Protein 4FD7 (pdb70)

Foldseek 3Di:
DAAFDPPQDPFDWQDKDWWADLDDNDIFMKTKTFDDPVCLVVQLVLCLVFVCCDAQLNVLLVVSVDPQSSVFVSVVLVVQNVSRQKMFMDTPPDPHTFKIWRKHKDFQPDPQPDDGDDLSNVLVSVLQVVQVVLLVPCVVVVHGMAMETDTMGGDPSPPPTLVLLRNVLSVQRSCVSRVHFKHKYWDAADVNVVSCVVSPWAFSDKDFLLVSCVVPVSSHGPPRRGTMTTITMDTHD/DDAFDPVQDPFDWQDKDWWFDLPPTDIAIKTKTFDDPVCLVVQLVQCLVFVCCPFQLNVLLVRNPDPQSNVQLSVVLVVQNVSRLKMFMDGPPDPDTQKIWRKHKDFQPDPQPDDGDDLSNVLVSVLQVVQVVQLVPCVVPVHGMAMETDTMGGPPSCPPTLVLLRNLLSVLRSCVSRVHFKHKYKQAADVSVVSCVVSPKDFRGKDFLLVSCVVPVSSHGPPRRVTIITMIMDGND/DQAFDPPQDPWDWQDKDWWADLVSPDIAIKTKIFDDPVCLVVQLVQCLVFVCCPFQQSVLLVQNVDVQSNVFVSVVLVVQNVSRQKMFMDGPPDPDTQKIWRKHKDFPPDDPPDDGDDLSNVLVVVLQVVQVVQLVPCVVVPDGMAMETDDIDGDPSDPPTLPLLVNLLSVLSSCVSRVHFKHKYWDAADVNVVSCVVSPWDFSDKDFLLVSCVVPVSSHGPPRRRPMITITMDGND/DDAFDPPFDPWDWQDKDWWADLVSPDIAIKTKTFDDPVCLVVQLVQCLVFVCCPPQQSVLLVQNVDPQSNVFVSVVLVVQNVSRLKMFMDGPPDPRTQKIWRKHKDFPPDDDDDDGDDLSNSLVVVLFVVQVVLLVVCVVVVHGMAIETDDIDGDPSNPPTLPLLVNVLSVLRSCVRRVHFKHKYWDAADVNVVSCVVNPWDWRDKDFLLVVCVVPVSSHGPPRRPPIITMTMDTSD

Organism: Aedes aegypti (NCBI:txid7159)

Nearest PDB structures (foldseek):
  4fd7-assembly4_D  TM=9.960E-01  e=1.073E-47  Aedes aegypti
  4fd5-assembly1_A  TM=8.613E-01  e=1.648E-13  Aedes aegypti
  5gi5-assembly1_A  TM=8.935E-01  e=1.551E-12  Drosophila melanogaster
  4fd4-assembly2_B  TM=8.694E-01  e=1.649E-10  Aedes aegypti
  7ciu-assembly2_B  TM=8.271E-01  e=1.752E-10  Drosophila melanogaster

Secondary structure (DSSP, 8-state):
-----TTS-SSPEEEEEEEE-SSSS-EEEEEEEE--GGGHHHHHHHIIIIIHHHSHHHHHHTGGG-HHHHHHHHHHHHHHGGGS--EEEEETT--SEEEEEEEEEEETT-------S-HHHHHHHHHHHHHHHHHTHHHHHT-SEEEEEEEEEE-GGGTTSSHHHHHHHTHHHHHHHHT--EEEEEE-SHHHHHHHHHHT-EEEEEEEHHHHHHH-TT---TT-TTSEEEEEEEE--/-----TTS-TTPEEEEEEEE-SSS-SEEEEEEEEPPGGGHHHHHHHIIIIIHHHSHHHHHHTTTS-HHHHHHHHHHHHHHGGGS--EEEEETT--SEEEEEEEEEEETT-------S-HHHHHHHHHHHHHHHHTTHHHHHT-SEEEEEEEEEE-GGG-SSSHHHHHHHTHHHHHHHHT--EEEEEE-SHHHHHHHHHHT-EEEEEEEHHHHHHH-GGG--TT-TTSEEEEEEEE--/-----TTS-SS-EEEEEEEE-TTSSSEEEEEEEEPPGGGHHHHHHHIIIIIHHHSHHHHHHTGGG-HHHHHHHHHHHHHHGGGS--EEEEETT--SEEEEEEEEEEETT--S----SSHHHHHHHHHHHHHHHHHTHHHHTT-SEEEEEEEEEE-GGGTTSSHHHHHHHTHHHHHHHHT--EEEEEE-SHHHHHHHHHHT-EEEEEEEHHHHHHH-TT---TT-TTPEEEEEEEE--/-----TTS-SS-EEEEEEEE-TTSSSEEEEEEEEPPGGGHHHHHHHIIIIIHHHSHHHHHHTGGG-HHHHHHHHHHHHHHGGGS--EEEEETT--SEEEEEEEEEEETTS-S----SSHHHHHHHHHHHHHHHHHTHHHHHT-SEEEEEEEEEE-GGGTTSSHHHHHHHTHHHHHHHHT--EEEEEE-SHHHHHHHHHHT-EEEEEEEHHHHHHH-TT---TT-TTSEEEEEEEE--

Sequence (948 aa):
KWTRSVKVPFPSVWHRFQAKDLTSQQLVWYRVQDLPEDRFEDAIRHMCDYFARDELMNQAKGLAKDLVAMGDVVALWKAMLPDRMSLVCFREGSDEIVGVNILDVASRSDKDNAQFNSAIFQAIYDTIEYVSHQANIFDRYNVDHYLNAMGLSVDPKYRGRGIATEILRARIPLCRAVGLKLSATCFTGPNSQTAATRVGFQEDFTITYGELARVDQRFNYPGIEENFCKYMSLRVDKWTRSVKVPFPSVWHRFQAKDLTSQQLVWYRVQDLPEDRFEDAIRHMCDYFARDELMNQAKGLAKDLVAMGDVVALWKAMLPDRMSLVCFREGSDEIVGVNILDVASRSDKDNAQFNSAIFQAIYDTIEYVSHQANIFDRYNVDHYLNAMGLSVDPKYRGRGIATEILRARIPLCRAVGLKLSATCFTGPNSQTAATRVGFQEDFTITYGELARVDQRFNYPGIEENFCKYMSLRVDKWTRSVKVPFPSVWHRFQAKDLTSQQLVWYRVQDLPEDRFEDAIRHMCDYFARDELMNQAKGLAKDLVAMGDVVALWKAMLPDRMSLVCFREGSDEIVGVNILDVASRSDKDNAQFNSAIFQAIYDTIEYVSHQANIFDRYNVDHYLNAMGLSVDPKYRGRGIATEILRARIPLCRAVGLKLSATCFTGPNSQTAATRVGFQEDFTITYGELARVDQRFNYPGIEENFCKYMSLRVDKWTRSVKVPFPSVWHRFQAKDLTSQQLVWYRVQDLPEDRFEDAIRHMCDYFARDELMNQAKGLAKDLVAMGDVVALWKAMLPDRMSLVCFREGSDEIVGVNILDVASRSDKDNAQFNSAIFQAIYDTIEYVSHQANIFDRYNVDHYLNAMGLSVDPKYRGRGIATEILRARIPLCRAVGLKLSATCFTGPNSQTAATRVGFQEDFTITYGELARVDQRFNYPGIEENFCKYMSLRVD

Radius of gyration: 31.34 Å; Cα contacts (8 Å, |Δi|>4): 1823; chains: 4; bounding box: 64×83×96 Å

CATH classification: 3.40.630.30

B-factor: mean 20.77, std 6.67, range [3.58, 65.93]

Solvent-accessible surface area: 41714 Å² total; per-residue (Å²): 237,53,106,26,57,149,183,19,97,59,73,14,64,39,40,128,18,96,7,81,30,58,132,49,138,111,93,30,120,0,44,0,16,0,4,26,83,125,47,34,73,59,0,5,47,12,0,25,48,50,19,1,108,37,30,41,1,6,92,4,13,27,2,40,74,0,43,44,0,25,39,3,4,25,40,37,1,63,73,12,6,86,61,101,0,4,0,0,0,7,46,64,88,28,113,94,12,1,0,0,1,0,0,35,22,15,12,105,89,64,159,67,108,35,150,36,125,1,62,3,1,26,4,2,29,31,0,34,49,64,0,16,138,81,2,73,3,41,96,106,48,129,17,77,65,5,0,31,18,26,12,44,2,13,12,51,93,3,106,87,58,38,4,31,16,29,0,2,81,0,1,37,42,0,0,144,44,21,62,8,117,0,0,0,9,16,11,16,7,72,117,42,17,65,6,0,78,178,14,46,10,88,90,31,50,58,6,28,1,17,76,0,26,189,68,45,118,83,8,63,1,8,55,17,74,151,49,96,0,39,1,0,1,13,157,7,116,148,54,72,18,41,74,159,18,95,56,70,19,59,42,42,130,17,93,5,84,31,42,114,108,82,131,81,44,128,0,42,0,15,1,3,24,81,125,43,37,76,62,0,5,45,12,0,26,48,53,36,0,118,60,28,42,2,6,86,16,37,38,1,37,181,47,73,77,0,24,39,5,4,24,10,19,0,35,20,6,4,44,57,39,0,3,0,0,0,6,52,67,89,27,112,76,13,0,0,0,1,0,0,33,24,12,14,106,79,64,163,66,80,19,56,20,127,10,88,41,4,24,4,6,38,31,0,30,47,60,0,18,129,71,0,71,3,45,96,113,52,137,18,79,63,9,0,30,11,26,13,43,4,10,13,56,94,0,110,83,41,41,4,33,15,27,0,3,84,0,2,40,38,0,0,156,43,25,48,6,103,1,0,0,8,16,10,18,9,79,129,41,19,72,9,0,82,177,17,42,5,117,90,10,46,48,8,32,0,13,79,0,25,185,71,45,159,105,9,63,2,76,68,14,83,156,42,105,0,56,1,8,3,5,157,16,89,207,56,107,15,49,146,184,20,93,56,42,14,35,22,32,26,21,39,8,81,27,24,36,60,143,87,29,44,40,1,5,0,3,0,3,22,86,50,18,34,116,18,0,18,129,12,0,20,38,29,32,1,107,26,25,22,1,4,62,22,35,8,0,24,172,42,151,84,0,24,39,5,4,28,55,25,1,129,73,6,3,85,63,94,1,4,0,0,0,8,65,15,4,10,30,64,12,1,0,0,1,0,0,33,22,12,7,107,69,93,156,85,113,24,143,37,130,13,84,42,7,27,4,6,39,30,0,28,64,58,0,13,129,75,0,75,4,45,101,116,76,120,14,77,60,5,0,24,6,28,12,35,8,11,8,24,26,6,76,89,51,24,2,27,9,26,0,0,33,1,2,36,25,0,0,57,33,20,62,8,137,7,0,0,8,16,7,18,9,28,91,29,14,56,5,0,83,156,14,42,8,122,108,13,51,52,15,12,1,20,86,0,30,214,68,34,153,103,8,66,2,75,69,12,85,146,42,108,0,55,1,7,12,12,158,16,62,209,56,98,19,46,139,181,20,97,56,78,14,63,39,44,127,17,81,6,93,16,52,66,36,142,117,113,40,137,0,45,0,14,0,4,28,91,127,39,38,126,47,0,18,123,11,0,31,72,21,32,0,24,21,23,14,0,5,42,10,31,28,0,47,149,39,164,80,0,30,40,7,3,32,61,34,0,122,72,10,3,90,37,90,0,3,0,0,0,8,50,72,87,33,106,63,14,1,0,0,0,0,0,37,20,12,12,114,105,86,89,104,118,31,121,44,132,8,88,38,4,26,5,4,20,34,0,24,33,63,0,10,103,92,4,79,4,41,99,144,60,117,10,78,66,6,0,27,14,28,12,36,4,13,11,24,47,1,73,87,37,35,3,12,10,27,0,1,88,0,1,60,22,0,0,182,41,24,63,10,132,2,0,0,8,17,8,17,8,24,112,29,17,58,4,0,81,163,15,34,4,111,94,19,49,56,21,25,1,20,65,0,30,182,67,45,161,100,7,63,2,36,62,3,61,147,20,97,0,37,2,1,2,13,129,32,146

Structure (mmCIF, N/CA/C/O backbone):
data_4FD7
#
_entry.id   4FD7
#
_cell.length_a   126.671
_cell.length_b   89.281
_cell.length_c   92.442
_cell.angle_alpha   90.00
_cell.angle_beta   96.16
_cell.angle_gamma   90.00
#
_symmetry.space_group_name_H-M   'C 1 2 1'
#
loop_
_entity.id
_entity.type
_entity.pdbx_description
1 polymer 'putative arylalkylamine N-Acetyltransferase 7'
2 non-polymer 'IODIDE ION'
3 non-polymer 1,2-ETHANEDIOL
4 non-polymer 'SULFATE ION'
5 water water
#
loop_
_atom_site.group_PDB
_atom_site.id
_atom_site.type_symbol
_atom_site.label_atom_id
_atom_site.label_alt_id
_atom_site.label_comp_id
_atom_site.label_asym_id
_atom_site.label_entity_id
_atom_site.label_seq_id
_atom_site.pdbx_PDB_ins_code
_atom_site.Cartn_x
_atom_site.Cartn_y
_atom_site.Cartn_z
_atom_site.occupancy
_atom_site.B_iso_or_equiv
_atom_site.auth_seq_id
_atom_site.auth_comp_id
_atom_site.auth_asym_id
_atom_site.auth_atom_id
_atom_site.pdbx_PDB_model_num
ATOM 1 N N . LYS A 1 2 ? 31.330 85.932 74.203 1.00 31.25 2 LYS A N 1
ATOM 2 C CA . LYS A 1 2 ? 31.392 84.729 73.377 1.00 27.41 2 LYS A CA 1
ATOM 3 C C . LYS A 1 2 ? 31.665 85.073 71.914 1.00 23.87 2 LYS A C 1
ATOM 4 O O . LYS A 1 2 ? 30.963 85.900 71.311 1.00 26.16 2 LYS A O 1
ATOM 10 N N . TRP A 1 3 ? 32.685 84.436 71.350 1.00 24.98 3 TRP A N 1
ATOM 11 C CA . TRP A 1 3 ? 33.142 84.772 70.009 1.00 20.33 3 TRP A CA 1
ATOM 12 C C . TRP A 1 3 ? 32.085 84.319 69.007 1.00 18.11 3 TRP A C 1
ATOM 13 O O . TRP A 1 3 ? 31.505 83.232 69.126 1.00 16.98 3 TRP A O 1
ATOM 24 N N . THR A 1 4 ? 31.812 85.177 68.034 1.00 17.45 4 THR A N 1
ATOM 25 C CA . THR A 1 4 ? 30.840 84.871 66.989 1.00 17.62 4 THR A CA 1
ATOM 26 C C . THR A 1 4 ? 31.421 85.272 65.632 1.00 15.40 4 THR A C 1
ATOM 27 O O . THR A 1 4 ? 32.165 86.250 65.532 1.00 14.81 4 THR A O 1
ATOM 31 N N . ARG A 1 5 ? 31.095 84.513 64.589 1.00 13.66 5 ARG A N 1
ATOM 32 C CA . ARG A 1 5 ? 31.515 84.853 63.241 1.00 12.37 5 ARG A CA 1
ATOM 33 C C . ARG A 1 5 ? 30.618 85.952 62.696 1.00 16.08 5 ARG A C 1
ATOM 34 O O . ARG A 1 5 ? 29.395 85.836 62.772 1.00 13.67 5 ARG A O 1
ATOM 42 N N . SER A 1 6 ? 31.214 87.014 62.148 1.00 15.21 6 SER A N 1
ATOM 43 C CA . SER A 1 6 ? 30.416 88.127 61.626 1.00 16.34 6 SER A CA 1
ATOM 44 C C . SER A 1 6 ? 29.587 87.720 60.418 1.00 17.22 6 SER A C 1
ATOM 45 O O . SER A 1 6 ? 30.091 87.032 59.526 1.00 17.43 6 SER A O 1
ATOM 48 N N . VAL A 1 7 ? 28.338 88.185 60.369 1.00 18.89 7 VAL A N 1
ATOM 49 C CA . VAL A 1 7 ? 27.420 87.828 59.286 1.00 19.05 7 VAL A CA 1
ATOM 50 C C . VAL A 1 7 ? 27.820 88.480 57.965 1.00 19.61 7 VAL A C 1
ATOM 51 O O . VAL A 1 7 ? 27.318 88.108 56.898 1.00 21.15 7 VAL A O 1
ATOM 55 N N . LYS A 1 8 ? 28.751 89.425 58.034 1.00 17.77 8 LYS A N 1
ATOM 56 C CA . LYS A 1 8 ? 29.192 90.141 56.839 1.00 19.78 8 LYS A CA 1
ATOM 57 C C . LYS A 1 8 ? 30.224 89.363 56.021 1.00 17.50 8 LYS A C 1
ATOM 58 O O . LYS A 1 8 ? 30.447 89.665 54.846 1.00 16.61 8 LYS A O 1
ATOM 64 N N . VAL A 1 9 ? 30.866 88.382 56.649 1.00 16.08 9 VAL A N 1
ATOM 65 C CA . VAL A 1 9 ? 31.733 87.453 55.929 1.00 16.42 9 VAL A CA 1
ATOM 66 C C . VAL A 1 9 ? 30.858 86.579 55.037 1.00 15.44 9 VAL A C 1
ATOM 67 O O . VAL A 1 9 ? 29.907 85.974 55.519 1.00 15.57 9 VAL A O 1
ATOM 71 N N . PRO A 1 10 ? 31.160 86.512 53.725 1.00 16.66 10 PRO A N 1
ATOM 72 C CA . PRO A 1 10 ? 30.281 85.733 52.836 1.00 16.69 10 PRO A CA 1
ATOM 73 C C . PRO A 1 10 ? 30.119 84.287 53.297 1.00 17.24 10 PRO A C 1
ATOM 74 O O . PRO A 1 10 ? 31.088 83.681 53.764 1.00 18.31 10 PRO A O 1
ATOM 78 N N . PHE A 1 11 ? 28.903 83.759 53.182 1.00 16.56 11 PHE A N 1
ATOM 79 C CA . PHE A 1 11 ? 28.622 82.408 53.627 1.00 17.78 11 PHE A CA 1
ATOM 80 C C . PHE A 1 11 ? 27.572 81.764 52.738 1.00 17.54 11 PHE A C 1
ATOM 81 O O . PHE A 1 11 ? 26.514 82.355 52.497 1.00 19.88 11 PHE A O 1
ATOM 89 N N . PRO A 1 12 ? 27.850 80.547 52.247 1.00 17.85 12 PRO A N 1
ATOM 90 C CA . PRO A 1 12 ? 29.132 79.834 52.378 1.00 17.47 12 PRO A CA 1
ATOM 91 C C . PRO A 1 12 ? 30.223 80.361 51.450 1.00 20.03 12 PRO A C 1
ATOM 92 O O . PRO A 1 12 ? 29.946 80.644 50.284 1.00 22.36 12 PRO A O 1
ATOM 96 N N . SER A 1 13 ? 31.442 80.485 51.971 1.00 18.18 13 SER A N 1
ATOM 97 C CA . SER A 1 13 ? 32.579 80.927 51.185 1.00 17.50 13 SER A CA 1
ATOM 98 C C . SER A 1 13 ? 33.452 79.754 50.793 1.00 17.80 13 SER A C 1
ATOM 99 O O . SER A 1 13 ? 33.577 78.779 51.543 1.00 14.95 13 SER A O 1
ATOM 102 N N . VAL A 1 14 ? 34.075 79.856 49.627 1.00 17.52 14 VAL A N 1
ATOM 103 C CA . VAL A 1 14 ? 35.112 78.906 49.258 1.00 15.47 14 VAL A CA 1
ATOM 104 C C . VAL A 1 14 ? 36.458 79.447 49.702 1.00 17.48 14 VAL A C 1
ATOM 105 O O . VAL A 1 14 ? 36.857 80.553 49.329 1.00 18.04 14 VAL A O 1
ATOM 109 N N . TRP A 1 15 ? 37.171 78.674 50.505 1.00 14.68 15 TRP A N 1
ATOM 110 C CA . TRP A 1 15 ? 38.410 79.169 51.093 1.00 16.81 15 TRP A CA 1
ATOM 111 C C . TRP A 1 15 ? 39.671 78.750 50.365 1.00 17.21 15 TRP A C 1
ATOM 112 O O . TRP A 1 15 ? 40.667 79.471 50.395 1.00 15.41 15 TRP A O 1
ATOM 123 N N . HIS A 1 16 ? 39.645 77.571 49.753 1.00 15.79 16 HIS A N 1
ATOM 124 C CA . HIS A 1 16 ? 40.856 76.994 49.180 1.00 16.10 16 HIS A CA 1
ATOM 125 C C . HIS A 1 16 ? 40.518 76.057 48.020 1.00 16.82 16 HIS A C 1
ATOM 126 O O . HIS A 1 16 ? 39.492 75.379 48.037 1.00 16.09 16 HIS A O 1
ATOM 133 N N . ARG A 1 17 ? 41.369 76.041 47.000 1.00 17.64 17 ARG A N 1
ATOM 134 C CA . ARG A 1 17 ? 41.209 75.102 45.884 1.00 17.47 17 ARG A CA 1
ATOM 135 C C . ARG A 1 17 ? 42.548 74.446 45.592 1.00 17.44 17 ARG A C 1
ATOM 136 O O . ARG A 1 17 ? 43.598 75.066 45.758 1.00 19.64 17 ARG A O 1
ATOM 144 N N . PHE A 1 18 ? 42.519 73.194 45.152 1.00 17.81 18 PHE A N 1
ATOM 145 C CA . PHE A 1 18 ? 43.754 72.480 44.904 1.00 17.21 18 PHE A CA 1
ATOM 146 C C . PHE A 1 18 ? 43.508 71.325 43.948 1.00 16.11 18 PHE A C 1
ATOM 147 O O . PHE A 1 18 ? 42.368 70.870 43.786 1.00 17.49 18 PHE A O 1
ATOM 155 N N . GLN A 1 19 ? 44.579 70.837 43.332 1.00 18.51 19 GLN A N 1
ATOM 156 C CA . GLN A 1 19 ? 44.491 69.667 42.472 1.00 18.09 19 GLN A CA 1
ATOM 157 C C . GLN A 1 19 ? 45.057 68.418 43.148 1.00 17.43 19 GLN A C 1
ATOM 158 O O . GLN A 1 19 ? 46.063 68.469 43.852 1.00 18.20 19 GLN A O 1
ATOM 164 N N . ALA A 1 20 ? 44.399 67.292 42.905 1.00 19.55 20 ALA A N 1
ATOM 165 C CA . ALA A 1 20 ? 44.840 66.013 43.436 1.00 21.29 20 ALA A CA 1
ATOM 166 C C . ALA A 1 20 ? 44.297 64.907 42.551 1.00 22.21 20 ALA A C 1
ATOM 167 O O . ALA A 1 20 ? 43.489 65.154 41.653 1.00 21.29 20 ALA A O 1
ATOM 169 N N . LYS A 1 21 ? 44.766 63.689 42.790 1.00 24.31 21 LYS A N 1
ATOM 170 C CA . LYS A 1 21 ? 44.372 62.551 41.974 1.00 25.26 21 LYS A CA 1
ATOM 171 C C . LYS A 1 21 ? 42.871 62.337 42.065 1.00 24.62 21 LYS A C 1
ATOM 172 O O . LYS A 1 21 ? 42.269 62.461 43.141 1.00 24.03 21 LYS A O 1
ATOM 178 N N . ASP A 1 22 ? 42.259 62.033 40.928 1.00 24.14 22 ASP A N 1
ATOM 179 C CA . ASP A 1 22 ? 40.833 61.769 40.889 1.00 23.93 22 ASP A CA 1
ATOM 180 C C . ASP A 1 22 ? 40.561 60.396 41.510 1.00 26.30 22 ASP A C 1
ATOM 181 O O . ASP A 1 22 ? 41.497 59.693 41.890 1.00 27.25 22 ASP A O 1
ATOM 186 N N . LEU A 1 23 ? 39.291 60.016 41.611 1.00 26.48 23 LEU A N 1
ATOM 187 C CA . LEU A 1 23 ? 38.914 58.728 42.205 1.00 29.45 23 LEU A CA 1
ATOM 188 C C . LEU A 1 23 ? 39.620 57.516 41.603 1.00 31.49 23 LEU A C 1
ATOM 189 O O . LEU A 1 23 ? 40.068 56.636 42.330 1.00 31.84 23 LEU A O 1
ATOM 194 N N . THR A 1 24 ? 39.711 57.474 40.278 1.00 32.60 24 THR A N 1
ATOM 195 C CA . THR A 1 24 ? 40.178 56.277 39.579 1.00 33.38 24 THR A CA 1
ATOM 196 C C . THR A 1 24 ? 41.559 56.390 38.926 1.00 36.06 24 THR A C 1
ATOM 197 O O . THR A 1 24 ? 42.472 55.635 39.255 1.00 37.86 24 THR A O 1
ATOM 201 N N . SER A 1 25 ? 41.697 57.337 38.004 1.00 34.86 25 SER A N 1
ATOM 202 C CA . SER A 1 25 ? 42.811 57.374 37.051 1.00 34.89 25 SER A CA 1
ATOM 203 C C . SER A 1 25 ? 44.141 57.898 37.577 1.00 34.33 25 SER A C 1
ATOM 204 O O . SER A 1 25 ? 44.374 58.001 38.785 1.00 35.84 25 SER A O 1
ATOM 207 N N . GLN A 1 26 ? 45.018 58.233 36.634 1.00 33.21 26 GLN A N 1
ATOM 208 C CA . GLN A 1 26 ? 46.244 58.946 36.948 1.00 34.91 26 GLN A CA 1
ATOM 209 C C . GLN A 1 26 ? 45.960 60.443 36.862 1.00 35.03 26 GLN A C 1
ATOM 210 O O . GLN A 1 26 ? 46.823 61.272 37.185 1.00 34.15 26 GLN A O 1
ATOM 216 N N . GLN A 1 27 ? 44.735 60.773 36.446 1.00 33.91 27 GLN A N 1
ATOM 217 C CA . GLN A 1 27 ? 44.346 62.159 36.192 1.00 30.59 27 GLN A CA 1
ATOM 218 C C . GLN A 1 27 ? 44.091 62.981 37.448 1.00 28.23 27 GLN A C 1
ATOM 219 O O . GLN A 1 27 ? 43.430 62.538 38.391 1.00 27.94 27 GLN A O 1
ATOM 225 N N . LEU A 1 28 ? 44.633 64.192 37.436 1.00 28.30 28 LEU A N 1
ATOM 226 C CA . LEU A 1 28 ? 44.301 65.204 38.423 1.00 23.79 28 LEU A CA 1
ATOM 227 C C . LEU A 1 28 ? 42.879 65.689 38.209 1.00 23.44 28 LEU A C 1
ATOM 228 O O . LEU A 1 28 ? 42.324 65.602 37.109 1.00 23.77 28 LEU A O 1
ATOM 233 N N . VAL A 1 29 ? 42.294 66.209 39.275 1.00 21.42 29 VAL A N 1
ATOM 234 C CA . VAL A 1 29 ? 41.009 66.852 39.193 1.00 18.19 29 VAL A CA 1
ATOM 235 C C . VAL A 1 29 ? 41.074 67.956 40.233 1.00 18.01 29 VAL A C 1
ATOM 236 O O . VAL A 1 29 ? 42.024 68.000 41.020 1.00 18.35 29 VAL A O 1
ATOM 240 N N . TRP A 1 30 ? 40.100 68.856 40.230 1.00 16.62 30 TRP A N 1
ATOM 241 C CA . TRP A 1 30 ? 40.102 69.953 41.183 1.00 16.84 30 TRP A CA 1
ATOM 242 C C . TRP A 1 30 ? 39.201 69.628 42.351 1.00 16.60 30 TRP A C 1
ATOM 243 O O . TRP A 1 30 ? 38.166 68.987 42.185 1.00 17.00 30 TRP A O 1
ATOM 254 N N . TYR A 1 31 ? 39.609 70.077 43.538 1.00 14.83 31 TYR A N 1
ATOM 255 C CA . TYR A 1 31 ? 38.796 69.973 44.728 1.00 15.14 31 TYR A CA 1
ATOM 256 C C . TYR A 1 31 ? 38.698 71.364 45.343 1.00 16.41 31 TYR A C 1
ATOM 257 O O . TYR A 1 31 ? 39.496 72.243 45.025 1.00 16.50 31 TYR A O 1
ATOM 266 N N . ARG A 1 32 ? 37.744 71.555 46.243 1.00 15.65 32 ARG A N 1
ATOM 267 C CA . ARG A 1 32 ? 37.681 72.795 46.999 1.00 15.02 32 ARG A CA 1
ATOM 268 C C . ARG A 1 32 ? 37.419 72.492 48.471 1.00 14.88 32 ARG A C 1
ATOM 269 O O . ARG A 1 32 ? 36.860 71.438 48.808 1.00 12.02 32 ARG A O 1
ATOM 277 N N . VAL A 1 33 ? 37.833 73.426 49.324 1.00 12.98 33 VAL A N 1
ATOM 278 C CA . VAL A 1 33 ? 37.488 73.413 50.740 1.00 13.42 33 VAL A CA 1
ATOM 279 C C . VAL A 1 33 ? 36.683 74.687 51.016 1.00 14.88 33 VAL A C 1
ATOM 280 O O . VAL A 1 33 ? 37.109 75.792 50.653 1.00 13.10 33 VAL A O 1
ATOM 284 N N . GLN A 1 34 ? 35.516 74.532 51.632 1.00 13.76 34 GLN A N 1
ATOM 285 C CA . GLN A 1 34 ? 34.608 75.661 51.817 1.00 13.39 34 GLN A CA 1
ATOM 286 C C . GLN A 1 34 ? 33.820 75.554 53.108 1.00 14.43 34 GLN A C 1
ATOM 287 O O . GLN A 1 34 ? 33.831 74.508 53.761 1.00 10.95 34 GLN A O 1
ATOM 293 N N . ASP A 1 35 ? 33.135 76.641 53.465 1.00 13.65 35 ASP A N 1
ATOM 294 C CA . ASP A 1 35 ? 32.188 76.606 54.583 1.00 14.83 35 ASP A CA 1
ATOM 295 C C . ASP A 1 35 ? 31.200 75.475 54.364 1.00 14.06 35 ASP A C 1
ATOM 296 O O . ASP A 1 35 ? 30.735 75.251 53.239 1.00 14.24 35 ASP A O 1
ATOM 301 N N . LEU A 1 36 ? 30.882 74.754 55.433 1.00 14.78 36 LEU A N 1
ATOM 302 C CA . LEU A 1 36 ? 29.912 73.670 55.360 1.00 14.59 36 LEU A CA 1
ATOM 303 C C . LEU A 1 36 ? 28.504 74.255 55.332 1.00 14.14 36 LEU A C 1
ATOM 304 O O . LEU A 1 36 ? 28.089 74.895 56.299 1.00 14.21 36 LEU A O 1
ATOM 309 N N . PRO A 1 37 ? 27.768 74.060 54.216 1.00 13.26 37 PRO A N 1
ATOM 310 C CA . PRO A 1 37 ? 26.410 74.605 54.114 1.00 17.79 37 PRO A CA 1
ATOM 311 C C . PRO A 1 37 ? 25.488 73.987 55.150 1.00 16.53 37 PRO A C 1
ATOM 312 O O . PRO A 1 37 ? 25.637 72.809 55.489 1.00 17.88 37 PRO A O 1
ATOM 316 N N . GLU A 1 38 ? 24.543 74.768 55.654 1.00 18.30 38 GLU A N 1
ATOM 317 C CA . GLU A 1 38 ? 23.639 74.257 56.682 1.00 18.61 38 GLU A CA 1
ATOM 318 C C . GLU A 1 38 ? 22.905 72.985 56.238 1.00 19.65 38 GLU A C 1
ATOM 319 O O . GLU A 1 38 ? 22.766 72.042 57.014 1.00 18.15 38 GLU A O 1
ATOM 325 N N . ASP A 1 39 ? 22.481 72.936 54.976 1.00 19.62 39 ASP A N 1
ATOM 326 C CA . ASP A 1 39 ? 21.703 71.787 54.499 1.00 20.26 39 ASP A CA 1
ATOM 327 C C . ASP A 1 39 ? 22.563 70.548 54.275 1.00 19.05 39 ASP A C 1
ATOM 328 O O . ASP A 1 39 ? 22.075 69.532 53.790 1.00 20.24 39 ASP A O 1
ATOM 333 N N . ARG A 1 40 ? 23.845 70.632 54.614 1.00 19.55 40 ARG A N 1
ATOM 334 C CA . ARG A 1 40 ? 24.706 69.451 54.604 1.00 18.73 40 ARG A CA 1
ATOM 335 C C . ARG A 1 40 ? 25.162 69.057 56.017 1.00 19.07 40 ARG A C 1
ATOM 336 O O . ARG A 1 40 ? 25.959 68.112 56.187 1.00 19.34 40 ARG A O 1
ATOM 344 N N . PHE A 1 41 ? 24.655 69.763 57.025 1.00 19.08 41 PHE A N 1
ATOM 345 C CA . PHE A 1 41 ? 25.048 69.464 58.405 1.00 17.71 41 PHE A CA 1
ATOM 346 C C . PHE A 1 41 ? 24.905 67.968 58.740 1.00 18.98 41 PHE A C 1
ATOM 347 O O . PHE A 1 41 ? 25.868 67.334 59.179 1.00 18.01 41 PHE A O 1
ATOM 355 N N . GLU A 1 42 ? 23.732 67.385 58.492 1.00 19.74 42 GLU A N 1
ATOM 356 C CA . GLU A 1 42 ? 23.559 65.987 58.883 1.00 19.97 42 GLU A CA 1
ATOM 357 C C . GLU A 1 42 ? 24.475 65.102 58.046 1.00 19.10 42 GLU A C 1
ATOM 358 O O . GLU A 1 42 ? 25.068 64.153 58.587 1.00 18.32 42 GLU A O 1
ATOM 364 N N . ASP A 1 43 ? 24.651 65.439 56.762 1.00 18.80 43 ASP A N 1
ATOM 365 C CA . ASP A 1 43 ? 25.506 64.619 55.920 1.00 19.49 43 ASP A CA 1
ATOM 366 C C . ASP A 1 43 ? 26.893 64.595 56.550 1.00 17.33 43 ASP A C 1
ATOM 367 O O . ASP A 1 43 ? 27.500 63.524 56.709 1.00 17.52 43 ASP A O 1
ATOM 372 N N . ALA A 1 44 ? 27.336 65.775 57.003 1.00 17.47 44 ALA A N 1
ATOM 373 C CA . ALA A 1 44 ? 28.650 65.898 57.621 1.00 16.22 44 ALA A CA 1
ATOM 374 C C . ALA A 1 44 ? 28.725 65.016 58.858 1.00 17.99 44 ALA A C 1
ATOM 375 O O . ALA A 1 44 ? 29.688 64.258 59.037 1.00 17.52 44 ALA A O 1
ATOM 377 N N . ILE A 1 45 ? 27.685 65.102 59.687 1.00 16.93 45 ILE A N 1
ATOM 378 C CA . ILE A 1 45 ? 27.633 64.318 60.907 1.00 16.64 45 ILE A CA 1
ATOM 379 C C . ILE A 1 45 ? 27.773 62.851 60.527 1.00 18.15 45 ILE A C 1
ATOM 380 O O . ILE A 1 45 ? 28.601 62.126 61.099 1.00 18.24 45 ILE A O 1
ATOM 385 N N . ARG A 1 46 ? 27.027 62.425 59.507 1.00 18.98 46 ARG A N 1
ATOM 386 C CA . ARG A 1 46 ? 27.066 61.022 59.141 1.00 18.91 46 ARG A CA 1
ATOM 387 C C . ARG A 1 46 ? 28.448 60.636 58.635 1.00 18.85 46 ARG A C 1
ATOM 388 O O . ARG A 1 46 ? 28.976 59.577 58.997 1.00 19.42 46 ARG A O 1
ATOM 396 N N . HIS A 1 47 ? 29.066 61.537 57.875 1.00 16.82 47 HIS A N 1
ATOM 397 C CA . HIS A 1 47 ? 30.402 61.281 57.373 1.00 17.64 47 HIS A CA 1
ATOM 398 C C . HIS A 1 47 ? 31.330 61.097 58.573 1.00 17.19 47 HIS A C 1
ATOM 399 O O . HIS A 1 47 ? 32.112 60.141 58.626 1.00 17.26 47 HIS A O 1
ATOM 406 N N . MET A 1 48 ? 31.191 61.975 59.565 1.00 17.33 48 MET A N 1
ATOM 407 C CA . MET A 1 48 ? 32.047 61.886 60.743 1.00 18.06 48 MET A CA 1
ATOM 408 C C . MET A 1 48 ? 31.829 60.539 61.436 1.00 17.41 48 MET A C 1
ATOM 409 O O . MET A 1 48 ? 32.785 59.897 61.860 1.00 17.39 48 MET A O 1
ATOM 414 N N . CYS A 1 49 ? 30.579 60.091 61.512 1.00 15.73 49 CYS A N 1
ATOM 415 C CA . CYS A 1 49 ? 30.303 58.838 62.190 1.00 15.27 49 CYS A CA 1
ATOM 416 C C . CYS A 1 49 ? 30.794 57.656 61.388 1.00 18.55 49 CYS A C 1
ATOM 417 O O . CYS A 1 49 ? 31.163 56.626 61.953 1.00 21.51 49 CYS A O 1
ATOM 420 N N . ASP A 1 50 ? 30.813 57.794 60.065 1.00 19.96 50 ASP A N 1
ATOM 421 C CA . ASP A 1 50 ? 31.056 56.625 59.230 1.00 18.36 50 ASP A CA 1
ATOM 422 C C . ASP A 1 50 ? 32.540 56.360 59.147 1.00 19.64 50 ASP A C 1
ATOM 423 O O . ASP A 1 50 ? 32.981 55.219 58.985 1.00 20.11 50 ASP A O 1
ATOM 428 N N . TYR A 1 51 ? 33.309 57.432 59.239 1.00 17.65 51 TYR A N 1
ATOM 429 C CA . TYR A 1 51 ? 34.730 57.333 59.000 1.00 16.41 51 TYR A CA 1
ATOM 430 C C . TYR A 1 51 ? 35.579 57.729 60.204 1.00 17.55 51 TYR A C 1
ATOM 431 O O . TYR A 1 51 ? 36.252 56.885 60.786 1.00 19.25 51 TYR A O 1
ATOM 440 N N . PHE A 1 52 ? 35.548 59.002 60.578 1.00 16.53 52 PHE A N 1
ATOM 441 C CA . PHE A 1 52 ? 36.346 59.483 61.701 1.00 15.38 52 PHE A CA 1
ATOM 442 C C . PHE A 1 52 ? 36.165 58.648 62.972 1.00 18.69 52 PHE A C 1
ATOM 443 O O . PHE A 1 52 ? 37.148 58.228 63.590 1.00 16.21 52 PHE A O 1
ATOM 451 N N . ALA A 1 53 ? 34.911 58.396 63.339 1.00 16.66 53 ALA A N 1
ATOM 452 C CA . ALA A 1 53 ? 34.596 57.605 64.531 1.00 18.13 53 ALA A CA 1
ATOM 453 C C . ALA A 1 53 ? 35.176 56.202 64.440 1.00 18.48 53 ALA A C 1
ATOM 454 O O . ALA A 1 53 ? 35.523 55.606 65.452 1.00 15.24 53 ALA A O 1
ATOM 456 N N . ARG A 1 54 ? 35.269 55.669 63.224 1.00 18.94 54 ARG A N 1
ATOM 457 C CA . ARG A 1 54 ? 35.763 54.317 63.042 1.00 19.99 54 ARG A CA 1
ATOM 458 C C . ARG A 1 54 ? 37.286 54.249 62.958 1.00 21.30 54 ARG A C 1
ATOM 459 O O . ARG A 1 54 ? 37.890 53.306 63.464 1.00 20.80 54 ARG A O 1
ATOM 467 N N . ASP A 1 55 ? 37.901 55.256 62.341 1.00 18.63 55 ASP A N 1
ATOM 468 C CA . ASP A 1 55 ? 39.296 55.148 61.915 1.00 19.69 55 ASP A CA 1
ATOM 469 C C . ASP A 1 55 ? 40.339 55.902 62.753 1.00 19.83 55 ASP A C 1
ATOM 470 O O . ASP A 1 55 ? 41.499 55.513 62.778 1.00 20.17 55 ASP A O 1
ATOM 475 N N . GLU A 1 56 ? 39.948 56.982 63.418 1.00 18.13 56 GLU A N 1
ATOM 476 C CA . GLU A 1 56 ? 40.919 57.778 64.175 1.00 17.83 56 GLU A CA 1
ATOM 477 C C . GLU A 1 56 ? 41.453 56.982 65.373 1.00 17.99 56 GLU A C 1
ATOM 478 O O . GLU A 1 56 ? 40.691 56.257 66.013 1.00 15.95 56 GLU A O 1
ATOM 484 N N . LEU A 1 57 ? 42.748 57.124 65.668 1.00 17.23 57 LEU A N 1
ATOM 485 C CA . LEU A 1 57 ? 43.422 56.266 66.656 1.00 19.58 57 LEU A CA 1
ATOM 486 C C . LEU A 1 57 ? 42.778 56.142 68.040 1.00 16.67 57 LEU A C 1
ATOM 487 O O . LEU A 1 57 ? 42.581 55.018 68.515 1.00 16.16 57 LEU A O 1
ATOM 492 N N . MET A 1 58 ? 42.481 57.267 68.695 1.00 16.28 58 MET A N 1
ATOM 493 C CA . MET A 1 58 ? 41.879 57.224 70.035 1.00 17.89 58 MET A CA 1
ATOM 494 C C . MET A 1 58 ? 40.503 56.535 70.029 1.00 16.37 58 MET A C 1
ATOM 495 O O . MET A 1 58 ? 40.177 55.724 70.913 1.00 18.39 58 MET A O 1
ATOM 500 N N . ASN A 1 59 ? 39.689 56.873 69.032 1.00 16.78 59 ASN A N 1
ATOM 501 C CA . ASN A 1 59 ? 38.360 56.285 68.924 1.00 16.87 59 ASN A CA 1
ATOM 502 C C . ASN A 1 59 ? 38.452 54.778 68.755 1.00 15.76 59 ASN A C 1
ATOM 503 O O . ASN A 1 59 ? 37.766 54.019 69.444 1.00 16.64 59 ASN A O 1
ATOM 508 N N . GLN A 1 60 ? 39.312 54.355 67.843 1.00 16.08 60 GLN A N 1
ATOM 509 C CA . GLN A 1 60 ? 39.507 52.934 67.575 1.00 18.46 60 GLN A CA 1
ATOM 510 C C . GLN A 1 60 ? 40.014 52.200 68.812 1.00 16.77 60 GLN A C 1
ATOM 511 O O . GLN A 1 60 ? 39.584 51.082 69.099 1.00 16.16 60 GLN A O 1
ATOM 517 N N . ALA A 1 61 ? 40.934 52.821 69.544 1.00 15.53 61 ALA A N 1
ATOM 518 C CA . ALA A 1 61 ? 41.489 52.177 70.738 1.00 13.90 61 ALA A CA 1
ATOM 519 C C . ALA A 1 61 ? 40.425 52.054 71.826 1.00 14.46 61 ALA A C 1
ATOM 520 O O . ALA A 1 61 ? 40.474 51.137 72.648 1.00 14.68 61 ALA A O 1
ATOM 522 N N . LYS A 1 62 ? 39.465 52.972 71.843 1.00 12.58 62 LYS A N 1
ATOM 523 C CA . LYS A 1 62 ? 38.388 52.895 72.833 1.00 14.93 62 LYS A CA 1
ATOM 524 C C . LYS A 1 62 ? 37.162 52.125 72.343 1.00 16.06 62 LYS A C 1
ATOM 525 O O . LYS A 1 62 ? 36.224 51.896 73.122 1.00 16.14 62 LYS A O 1
ATOM 531 N N . GLY A 1 63 ? 37.155 51.726 71.071 1.00 13.70 63 GLY A N 1
ATOM 532 C CA . GLY A 1 63 ? 36.003 51.014 70.530 1.00 14.42 63 GLY A CA 1
ATOM 533 C C . GLY A 1 63 ? 34.795 51.913 70.350 1.00 16.18 63 GLY A C 1
ATOM 534 O O . GLY A 1 63 ? 33.668 51.446 70.333 1.00 15.19 63 GLY A O 1
ATOM 535 N N . LEU A 1 64 ? 35.029 53.207 70.249 1.00 15.36 64 LEU A N 1
ATOM 536 C CA . LEU A 1 64 ? 33.969 54.178 70.131 1.00 14.68 64 LEU A CA 1
ATOM 537 C C . LEU A 1 64 ? 32.874 53.904 69.080 1.00 14.49 64 LEU A C 1
ATOM 538 O O . LEU A 1 64 ? 31.733 54.134 69.347 1.00 15.23 64 LEU A O 1
ATOM 543 N N . ALA A 1 65 ? 33.234 53.438 67.901 1.00 14.32 65 ALA A N 1
ATOM 544 C CA . ALA A 1 65 ? 32.248 53.337 66.826 1.00 15.13 65 ALA A CA 1
ATOM 545 C C . ALA A 1 65 ? 31.182 52.243 67.028 1.00 14.18 65 ALA A C 1
ATOM 546 O O . ALA A 1 65 ? 30.161 52.241 66.347 1.00 14.94 65 ALA A O 1
ATOM 548 N N . LYS A 1 66 ? 31.436 51.311 67.935 1.00 12.95 66 LYS A N 1
ATOM 549 C CA . LYS A 1 66 ? 30.475 50.247 68.229 1.00 14.93 66 LYS A CA 1
ATOM 550 C C . LYS A 1 66 ? 29.673 50.591 69.462 1.00 13.95 66 LYS A C 1
ATOM 551 O O . LYS A 1 66 ? 28.668 49.934 69.766 1.00 13.68 66 LYS A O 1
ATOM 557 N N . ASP A 1 67 ? 30.104 51.626 70.177 1.00 13.79 67 ASP A N 1
ATOM 558 C CA . ASP A 1 67 ? 29.407 52.022 71.400 1.00 13.43 67 ASP A CA 1
ATOM 559 C C . ASP A 1 67 ? 28.397 53.138 71.189 1.00 12.94 67 ASP A C 1
ATOM 560 O O . ASP A 1 67 ? 28.768 54.276 70.936 1.00 14.34 67 ASP A O 1
ATOM 565 N N . LEU A 1 68 ? 27.111 52.829 71.348 1.00 13.22 68 LEU A N 1
ATOM 566 C CA . LEU A 1 68 ? 26.079 53.828 71.039 1.00 13.67 68 LEU A CA 1
ATOM 567 C C . LEU A 1 68 ? 26.074 55.040 71.979 1.00 15.12 68 LEU A C 1
ATOM 568 O O . LEU A 1 68 ? 25.788 56.163 71.536 1.00 13.83 68 LEU A O 1
ATOM 573 N N . VAL A 1 69 ? 26.375 54.837 73.262 1.00 12.81 69 VAL A N 1
ATOM 574 C CA . VAL A 1 69 ? 26.374 55.963 74.199 1.00 13.89 69 VAL A CA 1
ATOM 575 C C . VAL A 1 69 ? 27.520 56.925 73.866 1.00 13.19 69 VAL A C 1
ATOM 576 O O . VAL A 1 69 ? 27.349 58.146 73.822 1.00 14.09 69 VAL A O 1
ATOM 580 N N . ALA A 1 70 ? 28.693 56.373 73.601 1.00 12.44 70 ALA A N 1
ATOM 581 C CA . ALA A 1 70 ? 29.835 57.218 73.252 1.00 12.84 70 ALA A CA 1
ATOM 582 C C . ALA A 1 70 ? 29.632 57.967 71.922 1.00 14.38 70 ALA A C 1
ATOM 583 O O . ALA A 1 70 ? 29.981 59.160 71.787 1.00 13.79 70 ALA A O 1
ATOM 585 N N . MET A 1 71 ? 29.065 57.275 70.939 1.00 13.05 71 MET A N 1
ATOM 586 C CA . MET A 1 71 ? 28.684 57.920 69.683 1.00 12.70 71 MET A CA 1
ATOM 587 C C . MET A 1 71 ? 27.687 59.053 69.926 1.00 14.55 71 MET A C 1
ATOM 588 O O . MET A 1 71 ? 27.790 60.135 69.329 1.00 14.57 71 MET A O 1
ATOM 593 N N . GLY A 1 72 ? 26.735 58.818 70.828 1.00 14.63 72 GLY A N 1
ATOM 594 C CA . GLY A 1 72 ? 25.771 59.841 71.181 1.00 14.76 72 GLY A CA 1
ATOM 595 C C . GLY A 1 72 ? 26.450 61.060 71.783 1.00 15.01 72 GLY A C 1
ATOM 596 O O . GLY A 1 72 ? 26.029 62.195 71.534 1.00 14.86 72 GLY A O 1
ATOM 597 N N . ASP A 1 73 ? 27.498 60.829 72.575 1.00 13.99 73 ASP A N 1
ATOM 598 C CA . ASP A 1 73 ? 28.279 61.930 73.126 1.00 14.56 73 ASP A CA 1
ATOM 599 C C . ASP A 1 73 ? 28.927 62.760 72.031 1.00 13.53 73 ASP A C 1
ATOM 600 O O . ASP A 1 73 ? 28.742 63.983 71.965 1.00 14.34 73 ASP A O 1
ATOM 605 N N . VAL A 1 74 ? 29.726 62.108 71.188 1.00 13.19 74 VAL A N 1
ATOM 606 C CA . VAL A 1 74 ? 30.463 62.903 70.225 1.00 14.40 74 VAL A CA 1
ATOM 607 C C . VAL A 1 74 ? 29.519 63.623 69.249 1.00 15.20 74 VAL A C 1
ATOM 608 O O . VAL A 1 74 ? 29.745 64.786 68.886 1.00 12.61 74 VAL A O 1
ATOM 612 N N . VAL A 1 75 ? 28.438 62.954 68.859 1.00 12.94 75 VAL A N 1
ATOM 613 C CA . VAL A 1 75 ? 27.460 63.593 67.987 1.00 13.78 75 VAL A CA 1
ATOM 614 C C . VAL A 1 75 ? 26.779 64.792 68.661 1.00 14.54 75 VAL A C 1
ATOM 615 O O . VAL A 1 75 ? 26.549 65.830 68.022 1.00 13.40 75 VAL A O 1
ATOM 619 N N . ALA A 1 76 ? 26.439 64.657 69.938 1.00 15.10 76 ALA A N 1
ATOM 620 C CA . ALA A 1 76 ? 25.875 65.798 70.664 1.00 13.83 76 ALA A CA 1
ATOM 621 C C . ALA A 1 76 ? 26.842 66.989 70.601 1.00 13.68 76 ALA A C 1
ATOM 622 O O . ALA A 1 76 ? 26.425 68.140 70.321 1.00 13.32 76 ALA A O 1
ATOM 624 N N . LEU A 1 77 ? 28.126 66.713 70.842 1.00 16.12 77 LEU A N 1
ATOM 625 C CA . LEU A 1 77 ? 29.166 67.760 70.771 1.00 14.60 77 LEU A CA 1
ATOM 626 C C . LEU A 1 77 ? 29.269 68.451 69.405 1.00 14.29 77 LEU A C 1
ATOM 627 O O . LEU A 1 77 ? 29.229 69.696 69.317 1.00 15.99 77 LEU A O 1
ATOM 632 N N . TRP A 1 78 ? 29.444 67.647 68.357 1.00 13.41 78 TRP A N 1
ATOM 633 C CA . TRP A 1 78 ? 29.511 68.174 66.992 1.00 13.27 78 TRP A CA 1
ATOM 634 C C . TRP A 1 78 ? 28.288 69.022 66.660 1.00 15.43 78 TRP A C 1
ATOM 635 O O . TRP A 1 78 ? 28.416 70.098 66.056 1.00 14.83 78 TRP A O 1
ATOM 646 N N . LYS A 1 79 ? 27.102 68.515 67.022 1.00 13.83 79 LYS A N 1
ATOM 647 C CA . LYS A 1 79 ? 25.862 69.239 66.752 1.00 16.58 79 LYS A CA 1
ATOM 648 C C . LYS A 1 79 ? 25.809 70.572 67.477 1.00 14.65 79 LYS A C 1
ATOM 649 O O . LYS A 1 79 ? 25.268 71.541 66.930 1.00 16.27 79 LYS A O 1
ATOM 655 N N . ALA A 1 80 ? 26.370 70.630 68.680 1.00 12.78 80 ALA A N 1
ATOM 656 C CA . ALA A 1 80 ? 26.476 71.920 69.375 1.00 16.39 80 ALA A CA 1
ATOM 657 C C . ALA A 1 80 ? 27.442 72.868 68.676 1.00 15.30 80 ALA A C 1
ATOM 658 O O . ALA A 1 80 ? 27.264 74.095 68.731 1.00 17.10 80 ALA A O 1
ATOM 660 N N . MET A 1 81 ? 28.465 72.316 68.030 1.00 14.75 81 MET A N 1
ATOM 661 C CA . MET A 1 81 ? 29.477 73.159 67.368 1.00 13.89 81 MET A CA 1
ATOM 662 C C . MET A 1 81 ? 29.069 73.737 66.006 1.00 15.46 81 MET A C 1
ATOM 663 O O . MET A 1 81 ? 29.446 74.858 65.672 1.00 16.54 81 MET A O 1
ATOM 668 N N . LEU A 1 82 ? 28.340 72.959 65.212 1.00 16.01 82 LEU A N 1
ATOM 669 C CA . LEU A 1 82 ? 28.024 73.349 63.828 1.00 15.78 82 LEU A CA 1
ATOM 670 C C . LEU A 1 82 ? 27.424 74.748 63.623 1.00 15.67 82 LEU A C 1
ATOM 671 O O . LEU A 1 82 ? 27.798 75.425 62.664 1.00 15.36 82 LEU A O 1
ATOM 676 N N . PRO A 1 83 ? 26.499 75.182 64.506 1.00 16.65 83 PRO A N 1
ATOM 677 C CA . PRO A 1 83 ? 25.895 76.510 64.299 1.00 16.49 83 PRO A CA 1
ATOM 678 C C . PRO A 1 83 ? 26.864 77.672 64.414 1.00 18.61 83 PRO A C 1
ATOM 679 O O . PRO A 1 83 ? 26.429 78.801 64.148 1.00 16.69 83 PRO A O 1
ATOM 683 N N . ASP A 1 84 ? 28.115 77.435 64.826 1.00 16.57 84 ASP A N 1
ATOM 684 C CA . ASP A 1 84 ? 29.084 78.521 64.880 1.00 16.37 84 ASP A CA 1
ATOM 685 C C . ASP A 1 84 ? 29.502 78.895 63.460 1.00 15.62 84 ASP A C 1
ATOM 686 O O . ASP A 1 84 ? 30.126 79.927 63.261 1.00 14.16 84 ASP A O 1
ATOM 691 N N . ARG A 1 85 ? 29.152 78.048 62.486 1.00 14.58 85 ARG A N 1
ATOM 692 C CA . ARG A 1 85 ? 29.442 78.327 61.073 1.00 14.77 85 ARG A CA 1
ATOM 693 C C . ARG A 1 85 ? 30.942 78.483 60.832 1.00 14.37 85 ARG A C 1
ATOM 694 O O . ARG A 1 85 ? 31.418 79.412 60.164 1.00 13.25 85 ARG A O 1
ATOM 702 N N . MET A 1 86 ? 31.701 77.560 61.397 1.00 14.52 86 MET A N 1
ATOM 703 C CA . MET A 1 86 ? 33.136 77.600 61.200 1.00 13.92 86 MET A CA 1
ATOM 704 C C . MET A 1 86 ? 33.642 76.292 60.622 1.00 11.89 86 MET A C 1
ATOM 705 O O . MET A 1 86 ? 34.819 76.189 60.287 1.00 14.63 86 MET A O 1
ATOM 710 N N . SER A 1 87 ? 32.770 75.300 60.480 1.00 11.30 87 SER A N 1
ATOM 711 C CA . SER A 1 87 ? 33.238 73.986 60.040 1.00 12.85 87 SER A CA 1
ATOM 712 C C . SER A 1 87 ? 33.511 73.911 58.539 1.00 13.31 87 SER A C 1
ATOM 713 O O . SER A 1 87 ? 32.838 74.561 57.739 1.00 13.48 87 SER A O 1
ATOM 716 N N . LEU A 1 88 ? 34.507 73.107 58.173 1.00 12.07 88 LEU A N 1
ATOM 717 C CA . LEU A 1 88 ? 34.985 73.093 56.793 1.00 12.51 88 LEU A CA 1
ATOM 718 C C . LEU A 1 88 ? 34.726 71.769 56.071 1.00 13.97 88 LEU A C 1
ATOM 719 O O . LEU A 1 88 ? 34.794 70.709 56.680 1.00 12.34 88 LEU A O 1
ATOM 724 N N . VAL A 1 89 ? 34.430 71.833 54.769 1.00 12.52 89 VAL A N 1
ATOM 725 C CA . VAL A 1 89 ? 34.104 70.623 54.016 1.00 14.35 89 VAL A CA 1
ATOM 726 C C . VAL A 1 89 ? 34.841 70.629 52.681 1.00 15.56 89 VAL A C 1
ATOM 727 O O . VAL A 1 89 ? 35.060 71.696 52.096 1.00 13.07 89 VAL A O 1
ATOM 731 N N . CYS A 1 90 ? 35.238 69.447 52.216 1.00 14.71 90 CYS A N 1
ATOM 732 C CA . CYS A 1 90 ? 35.928 69.319 50.933 1.00 14.94 90 CYS A CA 1
ATOM 733 C C . CYS A 1 90 ? 35.023 68.634 49.915 1.00 16.17 90 CYS A C 1
ATOM 734 O O . CYS A 1 90 ? 34.400 67.598 50.202 1.00 15.39 90 CYS A O 1
ATOM 737 N N . PHE A 1 91 ? 34.946 69.225 48.726 1.00 15.44 91 PHE A N 1
ATOM 738 C CA . PHE A 1 91 ? 34.217 68.600 47.613 1.00 18.87 91 PHE A CA 1
ATOM 739 C C . PHE A 1 91 ? 35.138 68.465 46.421 1.00 18.07 91 PHE A C 1
ATOM 740 O O . PHE A 1 91 ? 36.029 69.282 46.226 1.00 16.47 91 PHE A O 1
ATOM 748 N N . ARG A 1 92 ? 34.913 67.426 45.627 1.00 18.05 92 ARG A N 1
ATOM 749 C CA . ARG A 1 92 ? 35.531 67.299 44.317 1.00 18.62 92 ARG A CA 1
ATOM 750 C C . ARG A 1 92 ? 34.637 68.020 43.303 1.00 22.11 92 ARG A C 1
ATOM 751 O O . ARG A 1 92 ? 33.421 67.846 43.320 1.00 22.93 92 ARG A O 1
ATOM 759 N N . GLU A 1 93 ? 35.231 68.852 42.447 1.00 23.08 93 GLU A N 1
ATOM 760 C CA . GLU A 1 93 ? 34.480 69.552 41.405 1.00 24.65 93 GLU A CA 1
ATOM 761 C C . GLU A 1 93 ? 33.749 68.543 40.544 1.00 24.76 93 GLU A C 1
ATOM 762 O O . GLU A 1 93 ? 34.369 67.641 39.988 1.00 27.00 93 GLU A O 1
ATOM 768 N N . GLY A 1 94 ? 32.434 68.696 40.453 1.00 25.79 94 GLY A N 1
ATOM 769 C CA . GLY A 1 94 ? 31.610 67.805 39.663 1.00 26.49 94 GLY A CA 1
ATOM 770 C C . GLY A 1 94 ? 30.715 66.932 40.522 1.00 27.61 94 GLY A C 1
ATOM 771 O O . GLY A 1 94 ? 29.848 66.227 39.999 1.00 30.80 94 GLY A O 1
ATOM 772 N N . SER A 1 95 ? 30.911 66.980 41.838 1.00 25.85 95 SER A N 1
ATOM 773 C CA . SER A 1 95 ? 30.202 66.067 42.734 1.00 24.73 95 SER A CA 1
ATOM 774 C C . SER A 1 95 ? 29.812 66.699 44.063 1.00 26.57 95 SER A C 1
ATOM 775 O O . SER A 1 95 ? 30.600 67.421 44.678 1.00 26.61 95 SER A O 1
ATOM 778 N N . ASP A 1 96 ? 28.603 66.404 44.526 1.00 24.62 96 ASP A N 1
ATOM 779 C CA . ASP A 1 96 ? 28.125 67.004 45.763 1.00 25.98 96 ASP A CA 1
ATOM 780 C C . ASP A 1 96 ? 28.447 66.130 46.971 1.00 24.96 96 ASP A C 1
ATOM 781 O O . ASP A 1 96 ? 28.071 66.436 48.108 1.00 23.41 96 ASP A O 1
ATOM 786 N N . GLU A 1 97 ? 29.180 65.054 46.718 1.00 24.38 97 GLU A N 1
ATOM 787 C CA . GLU A 1 97 ? 29.499 64.094 47.764 1.00 24.88 97 GLU A CA 1
ATOM 788 C C . GLU A 1 97 ? 30.612 64.608 48.672 1.00 20.05 97 GLU A C 1
ATOM 789 O O . GLU A 1 97 ? 31.617 65.144 48.194 1.00 22.61 97 GLU A O 1
ATOM 795 N N . ILE A 1 98 ? 30.439 64.441 49.979 1.00 20.41 98 ILE A N 1
ATOM 796 C CA . ILE A 1 98 ? 31.455 64.907 50.927 1.00 18.59 98 ILE A CA 1
ATOM 797 C C . ILE A 1 98 ? 32.749 64.100 50.815 1.00 19.60 98 ILE A C 1
ATOM 798 O O . ILE A 1 98 ? 32.746 62.873 50.967 1.00 18.94 98 ILE A O 1
ATOM 803 N N . VAL A 1 99 ? 33.860 64.784 50.550 1.00 15.56 99 VAL A N 1
ATOM 804 C CA . VAL A 1 99 ? 35.154 64.105 50.488 1.00 17.40 99 VAL A CA 1
ATOM 805 C C . VAL A 1 99 ? 35.773 64.036 51.881 1.00 17.94 99 VAL A C 1
ATOM 806 O O . VAL A 1 99 ? 36.205 62.973 52.334 1.00 17.80 99 VAL A O 1
ATOM 810 N N . GLY A 1 100 ? 35.816 65.183 52.547 1.00 15.27 100 GLY A N 1
ATOM 811 C CA . GLY A 1 100 ? 36.279 65.255 53.916 1.00 15.64 100 GLY A CA 1
ATOM 812 C C . GLY A 1 100 ? 35.556 66.354 54.668 1.00 15.78 100 GLY A C 1
ATOM 813 O O . GLY A 1 100 ? 34.925 67.217 54.065 1.00 16.15 100 GLY A O 1
ATOM 814 N N . VAL A 1 101 ? 35.630 66.317 55.994 1.00 15.46 101 VAL A N 1
ATOM 815 C CA . VAL A 1 101 ? 35.025 67.358 56.812 1.00 14.86 101 VAL A CA 1
ATOM 816 C C . VAL A 1 101 ? 35.866 67.579 58.074 1.00 17.31 101 VAL A C 1
ATOM 817 O O . VAL A 1 101 ? 36.552 66.675 58.535 1.00 19.11 101 VAL A O 1
ATOM 821 N N . ASN A 1 102 ? 35.873 68.812 58.580 1.00 14.79 102 ASN A N 1
ATOM 822 C CA . ASN A 1 102 ? 36.619 69.165 59.785 1.00 15.10 102 ASN A CA 1
ATOM 823 C C . ASN A 1 102 ? 35.636 69.982 60.599 1.00 14.05 102 ASN A C 1
ATOM 824 O O . ASN A 1 102 ? 35.237 71.070 60.182 1.00 11.04 102 ASN A O 1
ATOM 829 N N . ILE A 1 103 ? 35.204 69.439 61.734 1.00 14.50 103 ILE A N 1
ATOM 830 C CA . ILE A 1 103 ? 34.286 70.166 62.606 1.00 14.35 103 ILE A CA 1
ATOM 831 C C . ILE A 1 103 ? 35.093 71.100 63.498 1.00 14.57 103 ILE A C 1
ATOM 832 O O . ILE A 1 103 ? 35.942 70.653 64.266 1.00 14.54 103 ILE A O 1
ATOM 837 N N . LEU A 1 104 ? 34.836 72.402 63.379 1.00 14.27 104 LEU A N 1
ATOM 838 C CA . LEU A 1 104 ? 35.667 73.395 64.031 1.00 13.57 104 LEU A CA 1
ATOM 839 C C . LEU A 1 104 ? 34.829 74.308 64.925 1.00 13.05 104 LEU A C 1
ATOM 840 O O . LEU A 1 104 ? 33.632 74.528 64.671 1.00 14.15 104 LEU A O 1
ATOM 845 N N . ASP A 1 105 ? 35.458 74.852 65.959 1.00 13.13 105 ASP A N 1
ATOM 846 C CA . ASP A 1 105 ? 34.851 75.987 66.659 1.00 13.23 105 ASP A CA 1
ATOM 847 C C . ASP A 1 105 ? 35.933 76.893 67.222 1.00 14.82 105 ASP A C 1
ATOM 848 O O . ASP A 1 105 ? 37.110 76.659 66.986 1.00 14.69 105 ASP A O 1
ATOM 853 N N . VAL A 1 106 ? 35.552 77.925 67.966 1.00 12.94 106 VAL A N 1
ATOM 854 C CA . VAL A 1 106 ? 36.561 78.821 68.519 1.00 12.61 106 VAL A CA 1
ATOM 855 C C . VAL A 1 106 ? 36.734 78.598 70.019 1.00 14.95 106 VAL A C 1
ATOM 856 O O . VAL A 1 106 ? 35.757 78.599 70.769 1.00 16.82 106 VAL A O 1
ATOM 860 N N . ALA A 1 107 ? 37.973 78.339 70.434 1.00 14.39 107 ALA A N 1
ATOM 861 C CA . ALA A 1 107 ? 38.308 78.209 71.845 1.00 15.68 107 ALA A CA 1
ATOM 862 C C . ALA A 1 107 ? 38.602 79.612 72.369 1.00 16.48 107 ALA A C 1
ATOM 863 O O . ALA A 1 107 ? 39.233 80.419 71.685 1.00 15.85 107 ALA A O 1
ATOM 865 N N . SER A 1 108 ? 38.109 79.906 73.567 1.00 17.73 108 SER A N 1
ATOM 866 C CA . SER A 1 108 ? 38.287 81.222 74.164 1.00 18.45 108 SER A CA 1
ATOM 867 C C . SER A 1 108 ? 38.811 81.066 75.574 1.00 19.63 108 SER A C 1
ATOM 868 O O . SER A 1 108 ? 38.552 80.060 76.225 1.00 17.22 108 SER A O 1
ATOM 871 N N . ARG A 1 109 ? 39.552 82.076 76.022 1.00 17.62 109 ARG A N 1
ATOM 872 C CA . ARG A 1 109 ? 40.265 82.047 77.281 1.00 20.19 109 ARG A CA 1
ATOM 873 C C . ARG A 1 109 ? 39.321 81.771 78.443 1.00 22.76 109 ARG A C 1
ATOM 874 O O . ARG A 1 109 ? 39.679 81.078 79.400 1.00 22.02 109 ARG A O 1
ATOM 882 N N . SER A 1 110 ? 38.103 82.292 78.349 1.00 22.49 110 SER A N 1
ATOM 883 C CA . SER A 1 110 ? 37.173 82.181 79.459 1.00 23.72 110 SER A CA 1
ATOM 884 C C . SER A 1 110 ? 36.478 80.817 79.531 1.00 25.82 110 SER A C 1
ATOM 885 O O . SER A 1 110 ? 35.863 80.502 80.550 1.00 26.01 110 SER A O 1
ATOM 888 N N . ASP A 1 111 ? 36.609 79.999 78.481 1.00 25.64 111 ASP A N 1
ATOM 889 C CA . ASP A 1 111 ? 35.976 78.670 78.461 1.00 25.20 111 ASP A CA 1
ATOM 890 C C . ASP A 1 111 ? 36.444 77.791 79.617 1.00 27.29 111 ASP A C 1
ATOM 891 O O . ASP A 1 111 ? 37.643 77.635 79.851 1.00 27.89 111 ASP A O 1
ATOM 896 N N . LYS A 1 112 ? 35.505 77.197 80.326 1.00 28.05 112 LYS A N 1
ATOM 897 C CA . LYS A 1 112 ? 35.856 76.303 81.387 1.00 28.18 112 LYS A CA 1
ATOM 898 C C . LYS A 1 112 ? 36.221 74.917 80.855 1.00 27.46 112 LYS A C 1
ATOM 899 O O . LYS A 1 112 ? 36.950 74.208 81.478 1.00 28.44 112 LYS A O 1
ATOM 905 N N . ASP A 1 113 ? 35.684 74.551 79.701 1.00 28.09 113 ASP A N 1
ATOM 906 C CA . ASP A 1 113 ? 35.837 73.200 79.151 1.00 27.49 113 ASP A CA 1
ATOM 907 C C . ASP A 1 113 ? 35.689 72.137 80.223 1.00 26.46 113 ASP A C 1
ATOM 908 O O . ASP A 1 113 ? 36.617 71.371 80.489 1.00 27.03 113 ASP A O 1
ATOM 913 N N . ASN A 1 114 ? 34.525 72.119 80.853 1.00 22.77 114 ASN A N 1
ATOM 914 C CA . ASN A 1 114 ? 34.230 71.138 81.882 1.00 25.31 114 ASN A CA 1
ATOM 915 C C . ASN A 1 114 ? 33.072 70.267 81.422 1.00 22.14 114 ASN A C 1
ATOM 916 O O . ASN A 1 114 ? 32.262 69.800 82.231 1.00 20.31 114 ASN A O 1
ATOM 921 N N . ALA A 1 115 ? 32.997 70.058 80.110 1.00 19.91 115 ALA A N 1
ATOM 922 C CA . ALA A 1 115 ? 31.879 69.330 79.534 1.00 19.50 115 ALA A CA 1
ATOM 923 C C . ALA A 1 115 ? 31.733 67.944 80.139 1.00 18.94 115 ALA A C 1
ATOM 924 O O . ALA A 1 115 ? 32.724 67.276 80.441 1.00 18.12 115 ALA A O 1
ATOM 926 N N . GLN A 1 116 ? 30.484 67.527 80.297 1.00 16.40 116 GLN A N 1
ATOM 927 C CA . GLN A 1 116 ? 30.150 66.243 80.889 1.00 19.07 116 GLN A CA 1
ATOM 928 C C . GLN A 1 116 ? 29.369 65.380 79.921 1.00 16.94 116 GLN A C 1
ATOM 929 O O . GLN A 1 116 ? 28.436 65.846 79.258 1.00 16.91 116 GLN A O 1
ATOM 935 N N . PHE A 1 117 ? 29.766 64.117 79.838 1.00 14.68 117 PHE A N 1
ATOM 936 C CA . PHE A 1 117 ? 29.229 63.214 78.837 1.00 13.74 117 PHE A CA 1
ATOM 937 C C . PHE A 1 117 ? 28.685 61.970 79.523 1.00 15.60 117 PHE A C 1
ATOM 938 O O . PHE A 1 117 ? 28.969 61.720 80.693 1.00 14.97 117 PHE A O 1
ATOM 946 N N . ASN A 1 118 ? 27.900 61.196 78.787 1.00 14.37 118 ASN A N 1
ATOM 947 C CA . ASN A 1 118 ? 27.248 60.016 79.335 1.00 14.42 118 ASN A CA 1
ATOM 948 C C . ASN A 1 118 ? 28.185 58.828 79.420 1.00 16.58 118 ASN A C 1
ATOM 949 O O . ASN A 1 118 ? 28.118 58.033 80.369 1.00 14.21 118 ASN A O 1
ATOM 954 N N . SER A 1 119 ? 29.074 58.719 78.442 1.00 13.14 119 SER A N 1
ATOM 955 C CA . SER A 1 119 ? 29.937 57.540 78.337 1.00 14.09 119 SER A CA 1
ATOM 956 C C . SER A 1 119 ? 31.282 57.754 79.011 1.00 14.14 119 SER A C 1
ATOM 957 O O . SER A 1 119 ? 31.914 58.797 78.831 1.00 13.32 119 SER A O 1
ATOM 960 N N . ALA A 1 120 ? 31.739 56.755 79.765 1.00 12.73 120 ALA A N 1
ATOM 961 C CA . ALA A 1 120 ? 33.095 56.793 80.298 1.00 11.84 120 ALA A CA 1
ATOM 962 C C . ALA A 1 120 ? 34.079 57.004 79.165 1.00 12.68 120 ALA A C 1
ATOM 963 O O . ALA A 1 120 ? 35.038 57.762 79.309 1.00 11.61 120 ALA A O 1
ATOM 965 N N . ILE A 1 121 ? 33.807 56.329 78.045 1.00 12.15 121 ILE A N 1
ATOM 966 C CA . ILE A 1 121 ? 34.659 56.346 76.864 1.00 12.31 121 ILE A CA 1
ATOM 967 C C . ILE A 1 121 ? 34.883 57.770 76.320 1.00 13.03 121 ILE A C 1
ATOM 968 O O . ILE A 1 121 ? 36.031 58.231 76.206 1.00 13.28 121 ILE A O 1
ATOM 973 N N . PHE A 1 122 ? 33.804 58.472 75.977 1.00 11.12 122 PHE A N 1
ATOM 974 C CA . PHE A 1 122 ? 34.037 59.816 75.440 1.00 11.71 122 PHE A CA 1
ATOM 975 C C . PHE A 1 122 ? 34.474 60.800 76.513 1.00 11.99 122 PHE A C 1
ATOM 976 O O . PHE A 1 122 ? 35.209 61.739 76.228 1.00 11.22 122 PHE A O 1
ATOM 984 N N . GLN A 1 123 ? 34.060 60.584 77.754 1.00 11.52 123 GLN A N 1
ATOM 985 C CA . GLN A 1 123 ? 34.508 61.489 78.799 1.00 12.99 123 GLN A CA 1
ATOM 986 C C . GLN A 1 123 ? 36.022 61.409 78.905 1.00 13.41 123 GLN A C 1
ATOM 987 O O . GLN A 1 123 ? 36.696 62.433 79.065 1.00 11.87 123 GLN A O 1
ATOM 993 N N . ALA A 1 124 ? 36.551 60.189 78.792 1.00 12.42 124 ALA A N 1
ATOM 994 C CA . ALA A 1 124 ? 37.993 59.990 78.803 1.00 12.93 124 ALA A CA 1
ATOM 995 C C . ALA A 1 124 ? 38.655 60.633 77.596 1.00 13.64 124 ALA A C 1
ATOM 996 O O . ALA A 1 124 ? 39.705 61.270 77.723 1.00 12.92 124 ALA A O 1
ATOM 998 N N . ILE A 1 125 ? 38.069 60.477 76.416 1.00 12.17 125 ILE A N 1
ATOM 999 C CA . ILE A 1 125 ? 38.697 61.096 75.243 1.00 13.07 125 ILE A CA 1
ATOM 1000 C C . ILE A 1 125 ? 38.738 62.625 75.372 1.00 13.35 125 ILE A C 1
ATOM 1001 O O . ILE A 1 125 ? 39.791 63.274 75.227 1.00 13.05 125 ILE A O 1
ATOM 1006 N N . TYR A 1 126 ? 37.576 63.189 75.660 1.00 12.04 126 TYR A N 1
ATOM 1007 C CA . TYR A 1 126 ? 37.432 64.613 75.911 1.00 13.32 126 TYR A CA 1
ATOM 1008 C C . TYR A 1 126 ? 38.424 65.147 76.951 1.00 14.93 126 TYR A C 1
ATOM 1009 O O . TYR A 1 126 ? 39.122 66.135 76.710 1.00 13.69 126 TYR A O 1
ATOM 1018 N N . ASP A 1 127 ? 38.457 64.513 78.119 1.00 13.29 127 ASP A N 1
ATOM 1019 C CA . ASP A 1 127 ? 39.353 64.931 79.191 1.00 15.00 127 ASP A CA 1
ATOM 1020 C C . ASP A 1 127 ? 40.826 64.742 78.814 1.00 13.99 127 ASP A C 1
ATOM 1021 O O . ASP A 1 127 ? 41.685 65.479 79.279 1.00 15.38 127 ASP A O 1
ATOM 1026 N N . THR A 1 128 ? 41.123 63.752 77.982 1.00 13.99 128 THR A N 1
ATOM 1027 C CA . THR A 1 128 ? 42.506 63.570 77.522 1.00 13.61 128 THR A CA 1
ATOM 1028 C C . THR A 1 128 ? 42.952 64.744 76.655 1.00 14.88 128 THR A C 1
ATOM 1029 O O . THR A 1 128 ? 44.012 65.354 76.882 1.00 13.51 128 THR A O 1
ATOM 1033 N N . ILE A 1 129 ? 42.140 65.051 75.646 1.00 14.46 129 ILE A N 1
ATOM 1034 C CA . ILE A 1 129 ? 42.434 66.193 74.788 1.00 13.22 129 ILE A CA 1
ATOM 1035 C C . ILE A 1 129 ? 42.515 67.451 75.640 1.00 14.51 129 ILE A C 1
ATOM 1036 O O . ILE A 1 129 ? 43.398 68.279 75.457 1.00 14.43 129 ILE A O 1
ATOM 1041 N N . GLU A 1 130 ? 41.591 67.607 76.574 1.00 14.16 130 GLU A N 1
ATOM 1042 C CA . GLU A 1 130 ? 41.584 68.823 77.386 1.00 17.75 130 GLU A CA 1
ATOM 1043 C C . GLU A 1 130 ? 42.846 68.961 78.241 1.00 15.30 130 GLU A C 1
ATOM 1044 O O . GLU A 1 130 ? 43.357 70.069 78.401 1.00 14.11 130 GLU A O 1
ATOM 1050 N N . TYR A 1 131 ? 43.328 67.843 78.796 1.00 14.84 131 TYR A N 1
ATOM 1051 C CA . TYR A 1 131 ? 44.591 67.841 79.526 1.00 15.06 131 TYR A CA 1
ATOM 1052 C C . TYR A 1 131 ? 45.732 68.304 78.598 1.00 15.80 131 TYR A C 1
ATOM 1053 O O . TYR A 1 131 ? 46.556 69.177 78.948 1.00 14.76 131 TYR A O 1
ATOM 1062 N N . VAL A 1 132 ? 45.770 67.725 77.406 1.00 14.55 132 VAL A N 1
ATOM 1063 C CA . VAL A 1 132 ? 46.837 68.064 76.466 1.00 14.48 132 VAL A CA 1
ATOM 1064 C C . VAL A 1 132 ? 46.783 69.549 76.067 1.00 16.33 132 VAL A C 1
ATOM 1065 O O . VAL A 1 132 ? 47.821 70.234 75.946 1.00 14.56 132 VAL A O 1
ATOM 1069 N N . SER A 1 133 ? 45.561 70.042 75.887 1.00 13.21 133 SER A N 1
ATOM 1070 C CA . SER A 1 133 ? 45.320 71.443 75.537 1.00 14.97 133 SER A CA 1
ATOM 1071 C C . SER A 1 133 ? 45.788 72.354 76.656 1.00 15.55 133 SER A C 1
ATOM 1072 O O . SER A 1 133 ? 46.340 73.432 76.409 1.00 14.17 133 SER A O 1
ATOM 1075 N N . HIS A 1 134 ? 45.535 71.936 77.890 1.00 14.44 134 HIS A N 1
ATOM 1076 C CA . HIS A 1 134 ? 45.888 72.778 79.027 1.00 16.26 134 HIS A CA 1
ATOM 1077 C C . HIS A 1 134 ? 47.411 72.850 79.171 1.00 15.98 134 HIS A C 1
ATOM 1078 O O . HIS A 1 134 ? 47.961 73.936 79.405 1.00 15.60 134 HIS A O 1
ATOM 1085 N N . GLN A 1 135 ? 48.084 71.713 78.998 1.00 16.18 135 GLN A N 1
ATOM 1086 C CA . GLN A 1 135 ? 49.547 71.702 78.956 1.00 16.30 135 GLN A CA 1
ATOM 1087 C C . GLN A 1 135 ? 50.096 72.568 77.820 1.00 15.74 135 GLN A C 1
ATOM 1088 O O . GLN A 1 135 ? 51.157 73.182 77.976 1.00 15.76 135 GLN A O 1
ATOM 1094 N N . ALA A 1 136 ? 49.374 72.629 76.699 1.00 13.37 136 ALA A N 1
ATOM 1095 C CA . ALA A 1 136 ? 49.784 73.464 75.567 1.00 15.14 136 ALA A CA 1
ATOM 1096 C C . ALA A 1 136 ? 49.785 74.968 75.892 1.00 16.74 136 ALA A C 1
ATOM 1097 O O . ALA A 1 136 ? 50.582 75.733 75.326 1.00 14.23 136 ALA A O 1
ATOM 1099 N N . ASN A 1 137 ? 48.870 75.394 76.764 1.00 13.09 137 ASN A N 1
ATOM 1100 C CA . ASN A 1 137 ? 48.923 76.741 77.329 1.00 15.52 137 ASN A CA 1
ATOM 1101 C C . ASN A 1 137 ? 48.866 77.833 76.242 1.00 17.03 137 ASN A C 1
ATOM 1102 O O . ASN A 1 137 ? 49.552 78.858 76.319 1.00 13.55 137 ASN A O 1
ATOM 1107 N N . ILE A 1 138 ? 48.008 77.610 75.248 1.00 16.68 138 ILE A N 1
ATOM 1108 C CA . ILE A 1 138 ? 47.945 78.442 74.039 1.00 15.54 138 ILE A CA 1
ATOM 1109 C C . ILE A 1 138 ? 47.705 79.946 74.293 1.00 15.53 138 ILE A C 1
ATOM 1110 O O . ILE A 1 138 ? 48.394 80.804 73.708 1.00 14.77 138 ILE A O 1
ATOM 1115 N N . PHE A 1 139 ? 46.768 80.269 75.179 1.00 15.64 139 PHE A N 1
ATOM 1116 C CA . PHE A 1 139 ? 46.362 81.668 75.364 1.00 14.77 139 PHE A CA 1
ATOM 1117 C C . PHE A 1 139 ? 47.480 82.504 75.939 1.00 14.70 139 PHE A C 1
ATOM 1118 O O . PHE A 1 139 ? 47.776 83.574 75.430 1.00 14.97 139 PHE A O 1
ATOM 1126 N N . ASP A 1 140 ? 48.121 82.004 76.991 1.00 15.57 140 ASP A N 1
ATOM 1127 C CA . ASP A 1 140 ? 49.235 82.735 77.589 1.00 16.94 140 ASP A CA 1
ATOM 1128 C C . ASP A 1 140 ? 50.494 82.716 76.724 1.00 15.68 140 ASP A C 1
ATOM 1129 O O . ASP A 1 140 ? 51.217 83.699 76.664 1.00 16.56 140 ASP A O 1
ATOM 1134 N N . ARG A 1 141 ? 50.759 81.594 76.064 1.00 15.86 141 ARG A N 1
ATOM 1135 C CA . ARG A 1 141 ? 51.938 81.487 75.212 1.00 15.47 141 ARG A CA 1
ATOM 1136 C C . ARG A 1 141 ? 51.896 82.461 74.046 1.00 16.28 141 ARG A C 1
ATOM 1137 O O . ARG A 1 141 ? 52.924 83.024 73.665 1.00 16.19 141 ARG A O 1
ATOM 1145 N N . TYR A 1 142 ? 50.715 82.652 73.472 1.00 13.62 142 TYR A N 1
ATOM 1146 C CA . TYR A 1 142 ? 50.604 83.574 72.346 1.00 17.23 142 TYR A CA 1
ATOM 1147 C C . TYR A 1 142 ? 49.984 84.930 72.697 1.00 16.51 142 TYR A C 1
ATOM 1148 O O . TYR A 1 142 ? 49.890 85.806 71.831 1.00 15.57 142 TYR A O 1
ATOM 1157 N N . ASN A 1 143 ? 49.575 85.098 73.953 1.00 15.65 143 ASN A N 1
ATOM 1158 C CA . ASN A 1 143 ? 48.900 86.316 74.401 1.00 14.82 143 ASN A CA 1
ATOM 1159 C C . ASN A 1 143 ? 47.702 86.601 73.512 1.00 16.82 143 ASN A C 1
ATOM 1160 O O . ASN A 1 143 ? 47.581 87.688 72.928 1.00 15.30 143 ASN A O 1
ATOM 1165 N N . VAL A 1 144 ? 46.854 85.587 73.357 1.00 14.13 144 VAL A N 1
ATOM 1166 C CA . VAL A 1 144 ? 45.598 85.742 72.642 1.00 16.64 144 VAL A CA 1
ATOM 1167 C C . VAL A 1 144 ? 44.453 85.269 73.525 1.00 15.29 144 VAL A C 1
ATOM 1168 O O . VAL A 1 144 ? 44.663 84.510 74.478 1.00 17.08 144 VAL A O 1
ATOM 1172 N N . ASP A 1 145 ? 43.247 8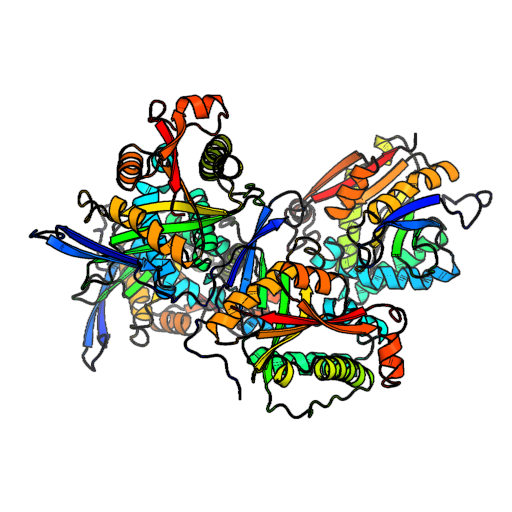5.719 73.194 1.00 16.77 145 ASP A N 1
ATOM 1173 C CA . ASP A 1 145 ? 42.046 85.315 73.901 1.00 17.14 145 ASP A CA 1
ATOM 1174 C C . ASP A 1 145 ? 41.251 84.262 73.134 1.00 17.50 145 ASP A C 1
ATOM 1175 O O . ASP A 1 145 ? 40.366 83.623 73.697 1.00 17.35 145 ASP A O 1
ATOM 1180 N N . HIS A 1 146 ? 41.563 84.078 71.855 1.00 16.05 146 HIS A N 1
ATOM 1181 C CA . HIS A 1 146 ? 40.825 83.116 71.043 1.00 16.08 146 HIS A CA 1
ATOM 1182 C C . HIS A 1 146 ? 41.734 82.344 70.097 1.00 15.88 146 HIS A C 1
ATOM 1183 O O . HIS A 1 146 ? 42.780 82.848 69.682 1.00 15.81 146 HIS A O 1
ATOM 1190 N N . TYR A 1 147 ? 41.320 81.125 69.748 1.00 14.86 147 TYR A N 1
ATOM 1191 C CA . TYR A 1 147 ? 41.941 80.399 68.633 1.00 14.06 147 TYR A CA 1
ATOM 1192 C C . TYR A 1 147 ? 41.004 79.385 67.979 1.00 12.03 147 TYR A C 1
ATOM 1193 O O . TYR A 1 147 ? 40.119 78.844 68.613 1.00 12.42 147 TYR A O 1
ATOM 1202 N N . LEU A 1 148 ? 41.223 79.118 66.699 1.00 13.01 148 LEU A N 1
ATOM 1203 C CA . LEU A 1 148 ? 40.404 78.160 65.969 1.00 11.75 148 LEU A CA 1
ATOM 1204 C C . LEU A 1 148 ? 40.803 76.736 66.353 1.00 12.69 148 LEU A C 1
ATOM 1205 O O . LEU A 1 148 ? 41.932 76.331 66.129 1.00 12.12 148 LEU A O 1
ATOM 1210 N N . ASN A 1 149 ? 39.861 75.998 66.930 1.00 14.40 149 ASN A N 1
ATOM 1211 C CA . ASN A 1 149 ? 40.076 74.634 67.391 1.00 12.83 149 ASN A CA 1
ATOM 1212 C C . ASN A 1 149 ? 39.208 73.687 66.583 1.00 13.27 149 ASN A C 1
ATOM 1213 O O . ASN A 1 149 ? 38.369 74.123 65.771 1.00 13.84 149 ASN A O 1
ATOM 1218 N N . ALA A 1 150 ? 39.375 72.392 66.835 1.00 13.67 150 ALA A N 1
ATOM 1219 C CA . ALA A 1 150 ? 38.691 71.364 66.061 1.00 12.20 150 ALA A CA 1
ATOM 1220 C C . ALA A 1 150 ? 38.324 70.167 66.919 1.00 14.88 150 ALA A C 1
ATOM 1221 O O . ALA A 1 150 ? 38.973 69.889 67.927 1.00 15.56 150 ALA A O 1
ATOM 1223 N N . MET A 1 151 ? 37.306 69.433 66.482 1.00 13.96 151 MET A N 1
ATOM 1224 C CA . MET A 1 151 ? 36.943 68.164 67.105 1.00 17.00 151 MET A CA 1
ATOM 1225 C C . MET A 1 151 ? 36.771 67.122 66.011 1.00 16.05 151 MET A C 1
ATOM 1226 O O . MET A 1 151 ? 35.678 66.594 65.819 1.00 19.36 151 MET A O 1
ATOM 1231 N N . GLY A 1 152 ? 37.838 66.863 65.261 1.00 16.05 152 GLY A N 1
ATOM 1232 C CA . GLY A 1 152 ? 37.843 65.767 64.305 1.00 14.62 152 GLY A CA 1
ATOM 1233 C C . GLY A 1 152 ? 37.918 66.176 62.846 1.00 15.88 152 GLY A C 1
ATOM 1234 O O . GLY A 1 152 ? 37.168 67.055 62.391 1.00 15.21 152 GLY A O 1
ATOM 1235 N N . LEU A 1 153 ? 38.829 65.534 62.118 1.00 16.21 153 LEU A N 1
ATOM 1236 C CA . LEU A 1 153 ? 38.911 65.657 60.665 1.00 17.61 153 LEU A CA 1
ATOM 1237 C C . LEU A 1 153 ? 38.711 64.266 60.073 1.00 20.43 153 LEU A C 1
ATOM 1238 O O . LEU A 1 153 ? 39.475 63.341 60.372 1.00 19.13 153 LEU A O 1
ATOM 1243 N N . SER A 1 154 ? 37.676 64.135 59.243 1.00 20.14 154 SER A N 1
ATOM 1244 C CA . SER A 1 154 ? 37.314 62.875 58.605 1.00 20.62 154 SER A CA 1
ATOM 1245 C C . SER A 1 154 ? 37.574 62.965 57.106 1.00 20.42 154 SER A C 1
ATOM 1246 O O . SER A 1 154 ? 37.238 63.957 56.471 1.00 18.14 154 SER A O 1
ATOM 1249 N N . VAL A 1 155 ? 38.190 61.935 56.537 1.00 20.45 155 VAL A N 1
ATOM 1250 C CA . VAL A 1 155 ? 38.344 61.857 55.084 1.00 19.99 155 VAL A CA 1
ATOM 1251 C C . VAL A 1 155 ? 37.838 60.503 54.615 1.00 21.89 155 VAL A C 1
ATOM 1252 O O . VAL A 1 155 ? 38.167 59.484 55.223 1.00 22.35 155 VAL A O 1
ATOM 1256 N N . ASP A 1 156 ? 37.034 60.495 53.551 1.00 20.41 156 ASP A N 1
ATOM 1257 C CA . ASP A 1 156 ? 36.523 59.239 53.014 1.00 21.47 156 ASP A CA 1
ATOM 1258 C C . ASP A 1 156 ? 37.707 58.426 52.521 1.00 20.06 156 ASP A C 1
ATOM 1259 O O . ASP A 1 156 ? 38.499 58.906 51.712 1.00 20.31 156 ASP A O 1
ATOM 1264 N N . PRO A 1 157 ? 37.837 57.187 53.024 1.00 22.95 157 PRO A N 1
ATOM 1265 C CA . PRO A 1 157 ? 38.900 56.253 52.664 1.00 21.28 157 PRO A CA 1
ATOM 1266 C 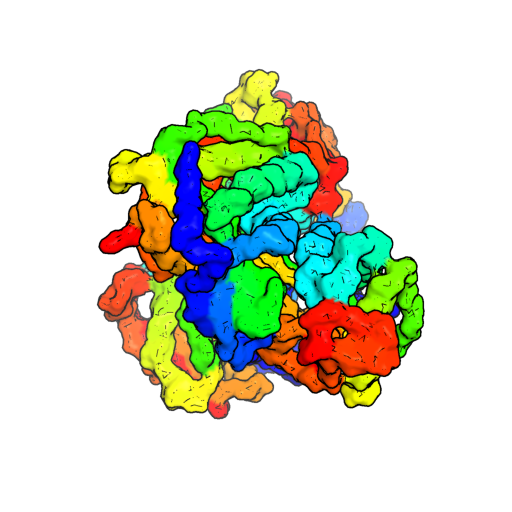C . PRO A 1 157 ? 39.147 56.133 51.162 1.00 23.98 157 PRO A C 1
ATOM 1267 O O . PRO A 1 157 ? 40.298 55.952 50.772 1.00 22.99 157 PRO A O 1
ATOM 1271 N N . LYS A 1 158 ? 38.120 56.259 50.326 1.00 21.41 158 LYS A N 1
ATOM 1272 C CA . LYS A 1 158 ? 38.363 56.106 48.894 1.00 24.16 158 LYS A CA 1
ATOM 1273 C C . LYS A 1 158 ? 39.011 57.343 48.274 1.00 22.63 158 LYS A C 1
ATOM 1274 O O . LYS A 1 158 ? 39.269 57.379 47.064 1.00 24.79 158 LYS A O 1
ATOM 1280 N N . TYR A 1 159 ? 39.287 58.343 49.112 1.00 22.22 159 TYR A N 1
ATOM 1281 C CA . TYR A 1 159 ? 40.027 59.527 48.700 1.00 21.90 159 TYR A CA 1
ATOM 1282 C C . TYR A 1 159 ? 41.330 59.710 49.462 1.00 22.38 159 TYR A C 1
ATOM 1283 O O . TYR A 1 159 ? 41.989 60.749 49.320 1.00 21.55 159 TYR A O 1
ATOM 1292 N N . ARG A 1 160 ? 41.716 58.739 50.282 1.00 22.74 160 ARG A N 1
ATOM 1293 C CA . ARG A 1 160 ? 42.942 58.939 51.045 1.00 23.66 160 ARG A CA 1
ATOM 1294 C C . ARG A 1 160 ? 44.194 58.814 50.170 1.00 22.74 160 ARG A C 1
ATOM 1295 O O . ARG A 1 160 ? 44.133 58.354 49.020 1.00 22.93 160 ARG A O 1
ATOM 1303 N N . GLY A 1 161 ? 45.315 59.296 50.696 1.00 22.11 161 GLY A N 1
ATOM 1304 C CA . GLY A 1 161 ? 46.576 59.260 49.982 1.00 24.32 161 GLY A CA 1
ATOM 1305 C C . GLY A 1 161 ? 46.713 60.377 48.963 1.00 24.41 161 GLY A C 1
ATOM 1306 O O . GLY A 1 161 ? 47.626 60.364 48.139 1.00 27.15 161 GLY A O 1
ATOM 1307 N N . ARG A 1 162 ? 45.803 61.344 49.023 1.00 22.27 162 ARG A N 1
ATOM 1308 C CA . ARG A 1 162 ? 45.736 62.402 48.023 1.00 23.98 162 ARG A CA 1
ATOM 1309 C C . ARG A 1 162 ? 46.087 63.769 48.598 1.00 24.47 162 ARG A C 1
ATOM 1310 O O . ARG A 1 162 ? 46.061 64.779 47.887 1.00 24.98 162 ARG A O 1
ATOM 1318 N N . GLY A 1 163 ? 46.416 63.801 49.886 1.00 23.54 163 GLY A N 1
ATOM 1319 C CA . GLY A 1 163 ? 46.779 65.056 50.523 1.00 21.98 163 GLY A CA 1
ATOM 1320 C C . GLY A 1 163 ? 45.586 65.881 50.943 1.00 21.40 163 GLY A C 1
ATOM 1321 O O . GLY A 1 163 ? 45.750 67.057 51.295 1.00 20.55 163 GLY A O 1
ATOM 1322 N N . ILE A 1 164 ? 44.398 65.272 50.932 1.00 20.35 164 ILE A N 1
ATOM 1323 C CA . ILE A 1 164 ? 43.158 65.998 51.232 1.00 21.45 164 ILE A CA 1
ATOM 1324 C C . ILE A 1 164 ? 43.130 66.564 52.664 1.00 18.14 164 ILE A C 1
ATOM 1325 O O . ILE A 1 164 ? 42.702 67.708 52.871 1.00 18.44 164 ILE A O 1
ATOM 1330 N N . ALA A 1 165 ? 43.636 65.800 53.632 1.00 16.51 165 ALA A N 1
ATOM 1331 C CA . ALA A 1 165 ? 43.663 66.271 55.022 1.00 18.34 165 ALA A CA 1
ATOM 1332 C C . ALA A 1 165 ? 44.520 67.532 55.156 1.00 16.61 165 ALA A C 1
ATOM 1333 O O . ALA A 1 165 ? 44.123 68.529 55.792 1.00 17.30 165 ALA A O 1
ATOM 1335 N N . THR A 1 166 ? 45.705 67.475 54.557 1.00 17.08 166 THR A N 1
ATOM 1336 C CA . THR A 1 166 ? 46.592 68.620 54.516 1.00 18.43 166 THR A CA 1
ATOM 1337 C C . THR A 1 166 ? 45.864 69.846 53.970 1.00 16.72 166 THR A C 1
ATOM 1338 O O . THR A 1 166 ? 45.864 70.901 54.596 1.00 15.82 166 THR A O 1
ATOM 1342 N N . GLU A 1 167 ? 45.261 69.718 52.795 1.00 16.18 167 GLU A N 1
ATOM 1343 C CA . GLU A 1 167 ? 44.599 70.881 52.196 1.00 16.71 167 GLU A CA 1
ATOM 1344 C C . GLU A 1 167 ? 43.397 71.416 52.989 1.00 15.59 167 GLU A C 1
ATOM 1345 O O . GLU A 1 167 ? 43.143 72.641 53.001 1.00 14.55 167 GLU A O 1
ATOM 1351 N N . ILE A 1 168 ? 42.680 70.520 53.672 1.00 13.82 168 ILE A N 1
ATOM 1352 C CA . ILE A 1 168 ? 41.561 70.948 54.508 1.00 13.76 168 ILE A CA 1
ATOM 1353 C C . ILE A 1 168 ? 42.111 71.782 55.675 1.00 14.24 168 ILE A C 1
ATOM 1354 O O . ILE A 1 168 ? 41.535 72.814 56.036 1.00 14.66 168 ILE A O 1
ATOM 1359 N N . LEU A 1 169 ? 43.228 71.344 56.256 1.00 13.26 169 LEU A N 1
ATOM 1360 C CA . LEU A 1 169 ? 43.878 72.163 57.279 1.00 13.95 169 LEU A CA 1
ATOM 1361 C C . LEU A 1 169 ? 44.409 73.472 56.715 1.00 13.79 169 LEU A C 1
ATOM 1362 O O . LEU A 1 169 ? 44.435 74.484 57.408 1.00 13.48 169 LEU A O 1
ATOM 1367 N N . ARG A 1 170 ? 44.896 73.447 55.478 1.00 13.28 170 ARG A N 1
ATOM 1368 C CA . ARG A 1 170 ? 45.501 74.644 54.929 1.00 14.75 170 ARG A CA 1
ATOM 1369 C C . ARG A 1 170 ? 44.437 75.715 54.773 1.00 13.78 170 ARG A C 1
ATOM 1370 O O . ARG A 1 170 ? 44.717 76.914 54.917 1.00 14.88 170 ARG A O 1
ATOM 1378 N N . ALA A 1 171 ? 43.208 75.282 54.505 1.00 13.72 171 ALA A N 1
ATOM 1379 C CA . ALA A 1 171 ? 42.071 76.219 54.427 1.00 14.80 171 ALA A CA 1
ATOM 1380 C C . ALA A 1 171 ? 41.792 77.055 55.691 1.00 13.86 171 ALA A C 1
ATOM 1381 O O . ALA A 1 171 ? 41.011 78.008 55.644 1.00 14.57 171 ALA A O 1
ATOM 1383 N N . ARG A 1 172 ? 42.409 76.705 56.810 1.00 13.80 172 ARG A N 1
ATOM 1384 C CA . ARG A 1 172 ? 42.198 77.449 58.048 1.00 14.59 172 ARG A CA 1
ATOM 1385 C C . ARG A 1 172 ? 42.816 78.836 57.946 1.00 14.83 172 ARG A C 1
ATOM 1386 O O . ARG A 1 172 ? 42.383 79.793 58.611 1.00 15.25 172 ARG A O 1
ATOM 1394 N N . ILE A 1 173 ? 43.824 78.940 57.088 1.00 14.36 173 ILE A N 1
ATOM 1395 C CA . ILE A 1 173 ? 44.568 80.180 56.938 1.00 14.67 173 ILE A CA 1
ATOM 1396 C C . ILE A 1 173 ? 43.678 81.311 56.396 1.00 15.79 173 ILE A C 1
ATOM 1397 O O . ILE A 1 173 ? 43.549 82.353 57.053 1.00 15.06 173 ILE A O 1
ATOM 1402 N N . PRO A 1 174 ? 43.054 81.127 55.211 1.00 15.35 174 PRO A N 1
ATOM 1403 C CA . PRO A 1 174 ? 42.170 82.229 54.804 1.00 14.93 174 PRO A CA 1
ATOM 1404 C C . PRO A 1 174 ? 40.928 82.372 55.692 1.00 13.98 174 PRO A C 1
ATOM 1405 O O . PRO A 1 174 ? 40.475 83.498 55.890 1.00 14.84 174 PRO A O 1
ATOM 1409 N N . LEU A 1 175 ? 40.397 81.275 56.226 1.00 14.44 175 LEU A N 1
ATOM 1410 C CA . LEU A 1 175 ? 39.224 81.363 57.106 1.00 15.29 175 LEU A CA 1
ATOM 1411 C C . LEU A 1 175 ? 39.522 82.232 58.329 1.00 13.89 175 LEU A C 1
ATOM 1412 O O . LEU A 1 175 ? 38.718 83.095 58.686 1.00 14.95 175 LEU A O 1
ATOM 1417 N N . CYS A 1 176 ? 40.682 82.027 58.950 1.00 12.97 176 CYS A N 1
ATOM 1418 C CA . CYS A 1 176 ? 41.047 82.807 60.134 1.00 13.10 176 CYS A CA 1
ATOM 1419 C C . CYS A 1 176 ? 41.270 84.266 59.777 1.00 15.00 176 CYS A C 1
ATOM 1420 O O . CYS A 1 176 ? 40.924 85.159 60.538 1.00 11.71 176 CYS A O 1
ATOM 1423 N N . ARG A 1 177 ? 41.875 84.507 58.623 1.00 14.08 177 ARG A N 1
ATOM 1424 C CA . ARG A 1 177 ? 42.137 85.881 58.230 1.00 17.14 177 ARG A CA 1
ATOM 1425 C C . ARG A 1 177 ? 40.817 86.600 58.051 1.00 15.29 177 ARG A C 1
ATOM 1426 O O . ARG A 1 177 ? 40.683 87.779 58.394 1.00 15.61 177 ARG A O 1
ATOM 1434 N N . ALA A 1 178 ? 39.843 85.882 57.508 1.00 14.43 178 ALA A N 1
ATOM 1435 C CA . ALA A 1 178 ? 38.540 86.460 57.213 1.00 15.15 178 ALA A CA 1
ATOM 1436 C C . ALA A 1 178 ? 37.738 86.816 58.468 1.00 16.56 178 ALA A C 1
ATOM 1437 O O . ALA A 1 178 ? 37.095 87.859 58.517 1.00 13.53 178 ALA A O 1
ATOM 1439 N N . VAL A 1 179 ? 37.792 85.958 59.481 1.00 15.89 179 VAL A N 1
ATOM 1440 C CA . VAL A 1 179 ? 37.018 86.186 60.698 1.00 15.53 179 VAL A CA 1
ATOM 1441 C C . VAL A 1 179 ? 37.808 86.880 61.804 1.00 16.06 179 VAL A C 1
ATOM 1442 O O . VAL A 1 179 ? 37.269 87.143 62.876 1.00 16.96 179 VAL A O 1
ATOM 1446 N N . GLY A 1 180 ? 39.078 87.170 61.540 1.00 14.93 180 GLY A N 1
ATOM 1447 C CA . GLY A 1 180 ? 39.907 87.952 62.444 1.00 17.11 180 GLY A CA 1
ATOM 1448 C C . GLY A 1 180 ? 40.579 87.180 63.568 1.00 19.28 180 GLY A C 1
ATOM 1449 O O . GLY A 1 180 ? 40.871 87.738 64.625 1.00 19.71 180 GLY A O 1
ATOM 1450 N N . LEU A 1 181 ? 40.823 85.893 63.356 1.00 16.59 181 LEU A N 1
ATOM 1451 C CA . LEU A 1 181 ? 41.567 85.109 64.340 1.00 15.26 181 LEU A CA 1
ATOM 1452 C C . LEU A 1 181 ? 43.025 85.049 63.935 1.00 18.44 181 LEU A C 1
ATOM 1453 O O . LEU A 1 181 ? 43.335 84.969 62.740 1.00 16.23 181 LEU A O 1
ATOM 1458 N N . LYS A 1 182 ? 43.920 85.065 64.921 1.00 15.51 182 LYS A N 1
ATOM 1459 C CA . LYS A 1 182 ? 45.361 85.077 64.633 1.00 19.77 182 LYS A CA 1
ATOM 1460 C C . LYS A 1 182 ? 45.961 83.677 64.602 1.00 18.48 182 LYS A C 1
ATOM 1461 O O . LYS A 1 182 ? 47.053 83.471 64.078 1.00 18.61 182 LYS A O 1
ATOM 1467 N N . LEU A 1 183 ? 45.245 82.717 65.176 1.00 15.37 183 LEU A N 1
ATOM 1468 C CA . LEU A 1 183 ? 45.852 81.446 65.520 1.00 15.28 183 LEU A CA 1
ATOM 1469 C C . LEU A 1 183 ? 44.862 80.319 65.429 1.00 14.04 183 LEU A C 1
ATOM 1470 O O . LEU A 1 183 ? 43.694 80.483 65.794 1.00 14.35 183 LEU A O 1
ATOM 1475 N N . SER A 1 184 ? 45.331 79.172 64.947 1.00 14.92 184 SER A N 1
ATOM 1476 C CA . SER A 1 184 ? 44.588 77.924 65.131 1.00 12.61 184 SER A CA 1
ATOM 1477 C C . SER A 1 184 ? 45.471 76.986 65.940 1.00 12.99 184 SER A C 1
ATOM 1478 O O . SER A 1 184 ? 46.685 76.998 65.782 1.00 13.04 184 SER A O 1
ATOM 1481 N N . ALA A 1 185 ? 44.878 76.196 66.824 1.00 11.87 185 ALA A N 1
ATOM 1482 C CA . ALA A 1 185 ? 45.617 75.129 67.509 1.00 10.47 185 ALA A CA 1
ATOM 1483 C C . ALA A 1 185 ? 44.698 73.942 67.669 1.00 11.27 185 ALA A C 1
ATOM 1484 O O . ALA A 1 185 ? 43.493 74.089 67.762 1.00 14.02 185 ALA A O 1
ATOM 1486 N N . THR A 1 186 ? 45.274 72.755 67.701 1.00 13.20 186 THR A N 1
ATOM 1487 C CA . THR A 1 186 ? 44.449 71.558 67.692 1.00 15.00 186 THR A CA 1
ATOM 1488 C C . THR A 1 186 ? 45.245 70.411 68.279 1.00 14.43 186 THR A C 1
ATOM 1489 O O . THR A 1 186 ? 46.481 70.425 68.238 1.00 12.18 186 THR A O 1
ATOM 1493 N N . CYS A 1 187 ? 44.553 69.458 68.892 1.00 13.73 187 CYS A N 1
ATOM 1494 C CA . CYS A 1 187 ? 45.197 68.217 69.301 1.00 13.90 187 CYS A CA 1
ATOM 1495 C C . CYS A 1 187 ? 45.125 67.243 68.138 1.00 15.94 187 CYS A C 1
ATOM 1496 O O . CYS A 1 187 ? 44.043 66.798 67.770 1.00 15.85 187 CYS A O 1
ATOM 1499 N N . PHE A 1 188 ? 46.276 66.960 67.533 1.00 15.41 188 PHE A N 1
ATOM 1500 C CA . PHE A 1 188 ? 46.389 65.967 66.477 1.00 18.22 188 PHE A CA 1
ATOM 1501 C C . PHE A 1 188 ? 46.811 64.642 67.100 1.00 19.67 188 PHE A C 1
ATOM 1502 O O . PHE A 1 188 ? 47.841 64.540 67.779 1.00 19.52 188 PHE A O 1
ATOM 1510 N N . THR A 1 189 ? 45.985 63.627 66.870 1.00 17.57 189 THR A N 1
ATOM 1511 C CA . THR A 1 189 ? 46.011 62.441 67.705 1.00 18.44 189 THR A CA 1
ATOM 1512 C C . THR A 1 189 ? 46.767 61.278 67.090 1.00 18.61 189 THR A C 1
ATOM 1513 O O . THR A 1 189 ? 47.179 60.358 67.796 1.00 20.81 189 THR A O 1
ATOM 1517 N N . GLY A 1 190 ? 46.942 61.308 65.775 1.00 22.14 190 GLY A N 1
ATOM 1518 C CA . GLY A 1 190 ? 47.618 60.232 65.070 1.00 24.10 190 GLY A CA 1
ATOM 1519 C C . GLY A 1 190 ? 48.724 60.708 64.149 1.00 24.19 190 GLY A C 1
ATOM 1520 O O . GLY A 1 190 ? 48.876 61.905 63.927 1.00 24.59 190 GLY A O 1
ATOM 1521 N N . PRO A 1 191 ? 49.488 59.766 63.588 1.00 25.74 191 PRO A N 1
ATOM 1522 C CA . PRO A 1 191 ? 50.732 60.063 62.868 1.00 27.71 191 PRO A CA 1
ATOM 1523 C C . PRO A 1 191 ? 50.516 60.841 61.566 1.00 26.69 191 PRO A C 1
ATOM 1524 O O . PRO A 1 191 ? 51.211 61.828 61.309 1.00 28.22 191 PRO A O 1
ATOM 1528 N N . ASN A 1 192 ? 49.553 60.419 60.759 1.00 26.94 192 ASN A N 1
ATOM 1529 C CA . ASN A 1 192 ? 49.310 61.110 59.504 1.00 28.24 192 ASN A CA 1
ATOM 1530 C C . ASN A 1 192 ? 48.656 62.488 59.660 1.00 27.73 192 ASN A C 1
ATOM 1531 O O . ASN A 1 192 ? 48.974 63.404 58.902 1.00 25.35 192 ASN A O 1
ATOM 1536 N N . SER A 1 193 ? 47.763 62.640 60.639 1.00 23.88 193 SER A N 1
ATOM 1537 C CA . SER A 1 193 ? 47.163 63.947 60.921 1.00 25.50 193 SER A CA 1
ATOM 1538 C C . SER A 1 193 ? 48.233 64.931 61.403 1.00 22.61 193 SER A C 1
ATOM 1539 O O . SER A 1 193 ? 48.233 66.120 61.013 1.00 20.86 193 SER A O 1
ATOM 1542 N N . GLN A 1 194 ? 49.157 64.430 62.223 1.00 23.39 194 GLN A N 1
ATOM 1543 C CA . GLN A 1 194 ? 50.320 65.217 62.639 1.00 22.18 194 GLN A CA 1
ATOM 1544 C C . GLN A 1 194 ? 51.208 65.596 61.450 1.00 22.40 194 GLN A C 1
ATOM 1545 O O . GLN A 1 194 ? 51.689 66.728 61.363 1.00 18.71 194 GLN A O 1
ATOM 1551 N N . THR A 1 195 ? 51.406 64.648 60.533 1.00 23.74 195 THR A N 1
ATOM 1552 C CA . THR A 1 195 ? 52.160 64.898 59.301 1.00 24.21 195 THR A CA 1
ATOM 1553 C C . THR A 1 195 ? 51.523 66.016 58.467 1.00 21.92 195 THR A C 1
ATOM 1554 O O . THR A 1 195 ? 52.213 66.912 57.961 1.00 23.23 195 THR A O 1
ATOM 1558 N N . ALA A 1 196 ? 50.201 65.953 58.350 1.00 21.37 196 ALA A N 1
ATOM 1559 C CA . ALA A 1 196 ? 49.417 66.913 57.577 1.00 20.18 196 ALA A CA 1
ATOM 1560 C C . ALA A 1 196 ? 49.548 68.302 58.186 1.00 18.73 196 ALA A C 1
ATOM 1561 O O . ALA A 1 196 ? 49.818 69.302 57.492 1.00 19.72 196 ALA A O 1
ATOM 1563 N N . ALA A 1 197 ? 49.389 68.356 59.506 1.00 17.79 197 ALA A N 1
ATOM 1564 C CA . ALA A 1 197 ? 49.488 69.630 60.204 1.00 16.76 197 ALA A CA 1
ATOM 1565 C C . ALA A 1 197 ? 50.891 70.204 60.040 1.00 19.08 197 ALA A C 1
ATOM 1566 O O . ALA A 1 197 ? 51.065 71.409 59.849 1.00 16.83 197 ALA A O 1
ATOM 1568 N N . THR A 1 198 ? 51.898 69.336 60.092 1.00 18.25 198 THR A N 1
ATOM 1569 C CA . THR A 1 198 ? 53.278 69.785 59.927 1.00 20.90 198 THR A CA 1
ATOM 1570 C C . THR A 1 198 ? 53.474 70.397 58.546 1.00 20.09 198 THR A C 1
ATOM 1571 O O . THR A 1 198 ? 54.014 71.501 58.415 1.00 24.14 198 THR A O 1
ATOM 1575 N N . ARG A 1 199 ? 52.990 69.703 57.525 1.00 22.10 199 ARG A N 1
ATOM 1576 C CA . ARG A 1 199 ? 53.111 70.196 56.157 1.00 22.41 199 ARG A CA 1
ATOM 1577 C C . ARG A 1 199 ? 52.424 71.555 55.932 1.00 23.79 199 ARG A C 1
ATOM 1578 O O . ARG A 1 199 ? 52.887 72.368 55.116 1.00 23.91 199 ARG A O 1
ATOM 1586 N N . VAL A 1 200 ? 51.347 71.824 56.675 1.00 21.64 200 VAL A N 1
ATOM 1587 C CA . VAL A 1 200 ? 50.714 73.153 56.616 1.00 20.04 200 VAL A CA 1
ATOM 1588 C C . VAL A 1 200 ? 51.517 74.252 57.341 1.00 21.43 200 VAL A C 1
ATOM 1589 O O . VAL A 1 200 ? 51.362 75.448 57.076 1.00 22.24 200 VAL A O 1
ATOM 1593 N N . GLY A 1 201 ? 52.396 73.844 58.245 1.00 20.37 201 GLY A N 1
ATOM 1594 C CA . GLY A 1 201 ? 53.159 74.799 59.020 1.00 20.60 201 GLY A CA 1
ATOM 1595 C C . GLY A 1 201 ? 52.777 74.923 60.483 1.00 18.86 201 GLY A C 1
ATOM 1596 O O . GLY A 1 201 ? 53.189 75.880 61.135 1.00 20.42 201 GLY A O 1
ATOM 1597 N N . PHE A 1 202 ? 51.992 73.977 61.005 1.00 18.67 202 PHE A N 1
ATOM 1598 C CA . PHE A 1 202 ? 51.739 73.920 62.446 1.00 16.64 202 PHE A CA 1
ATOM 1599 C C . PHE A 1 202 ? 53.030 73.543 63.172 1.00 17.46 202 PHE A C 1
ATOM 1600 O O . PHE A 1 202 ? 53.826 72.751 62.660 1.00 19.37 202 PHE A O 1
ATOM 1608 N N . GLN A 1 203 ? 53.217 74.095 64.369 1.00 15.92 203 GLN A N 1
ATOM 1609 C CA . GLN A 1 203 ? 54.357 73.762 65.215 1.00 17.02 203 GLN A CA 1
ATOM 1610 C C . GLN A 1 203 ? 53.905 72.951 66.425 1.00 17.79 203 GLN A C 1
ATOM 1611 O O . GLN A 1 203 ? 52.798 73.138 66.928 1.00 15.85 203 GLN A O 1
ATOM 1617 N N . GLU A 1 204 ? 54.776 72.081 66.920 1.00 17.83 204 GLU A N 1
ATOM 1618 C CA . GLU A 1 204 ? 54.451 71.267 68.087 1.00 19.08 204 GLU A CA 1
ATOM 1619 C C . GLU A 1 204 ? 54.500 72.098 69.366 1.00 18.72 204 GLU A C 1
ATOM 1620 O O . GLU A 1 204 ? 55.546 72.685 69.678 1.00 20.85 204 GLU A O 1
ATOM 1626 N N . ASP A 1 205 ? 53.377 72.164 70.087 1.00 17.39 205 ASP A N 1
ATOM 1627 C CA . ASP A 1 205 ? 53.310 72.886 71.359 1.00 16.65 205 ASP A CA 1
ATOM 1628 C C . ASP A 1 205 ? 53.633 71.914 72.469 1.00 18.44 205 ASP A C 1
ATOM 1629 O O . ASP A 1 205 ? 54.415 72.202 73.390 1.00 16.93 205 ASP A O 1
ATOM 1634 N N . PHE A 1 206 ? 52.986 70.759 72.399 1.00 17.28 206 PHE A N 1
ATOM 1635 C CA . PHE A 1 206 ? 53.144 69.805 73.486 1.00 17.17 206 PHE A CA 1
ATOM 1636 C C . PHE A 1 206 ? 52.975 68.424 72.922 1.00 17.91 206 PHE A C 1
ATOM 1637 O O . PHE A 1 206 ? 52.129 68.208 72.059 1.00 17.82 206 PHE A O 1
ATOM 1645 N N . THR A 1 207 ? 53.789 67.487 73.392 1.00 16.03 207 THR A N 1
ATOM 1646 C CA . THR A 1 207 ? 53.667 66.137 72.890 1.00 17.45 207 THR A CA 1
ATOM 1647 C C . THR A 1 207 ? 53.785 65.141 74.031 1.00 19.28 207 THR A C 1
ATOM 1648 O O . THR A 1 207 ? 54.553 65.353 74.985 1.00 19.57 207 THR A O 1
ATOM 1652 N N . ILE A 1 208 ? 53.000 64.068 73.947 1.00 17.08 208 ILE A N 1
ATOM 1653 C CA . ILE A 1 208 ? 52.976 63.099 75.040 1.00 18.35 208 ILE A CA 1
ATOM 1654 C C . ILE A 1 208 ? 52.378 61.781 74.540 1.00 17.33 208 ILE A C 1
ATOM 1655 O O . ILE A 1 208 ? 51.419 61.804 73.790 1.00 17.17 208 ILE A O 1
ATOM 1660 N N . THR A 1 209 ? 52.946 60.637 74.916 1.00 17.02 209 THR A N 1
ATOM 1661 C CA . THR A 1 209 ? 52.406 59.374 74.412 1.00 17.73 209 THR A CA 1
ATOM 1662 C C . THR A 1 209 ? 51.128 59.007 75.153 1.00 16.93 209 THR A C 1
ATOM 1663 O O . THR A 1 209 ? 50.864 59.513 76.241 1.00 17.18 209 THR A O 1
ATOM 1667 N N . TYR A 1 210 ? 50.325 58.140 74.550 1.00 14.55 210 TYR A N 1
ATOM 1668 C CA . TYR A 1 210 ? 49.161 57.609 75.244 1.00 16.25 210 TYR A CA 1
ATOM 1669 C C . TYR A 1 210 ? 49.567 56.769 76.470 1.00 15.90 210 TYR A C 1
ATOM 1670 O O . TYR A 1 210 ? 48.879 56.786 77.501 1.00 15.71 210 TYR A O 1
ATOM 1679 N N . GLY A 1 211 ? 50.698 56.070 76.373 1.00 18.31 211 GLY A N 1
ATOM 1680 C CA . GLY A 1 211 ? 51.259 55.404 77.541 1.00 17.40 211 GLY A CA 1
ATOM 1681 C C . GLY A 1 211 ? 51.487 56.357 78.709 1.00 18.16 211 GLY A C 1
ATOM 1682 O O . GLY A 1 211 ? 51.098 56.092 79.870 1.00 16.29 211 GLY A O 1
ATOM 1683 N N . GLU A 1 212 ? 52.121 57.484 78.403 1.00 16.89 212 GLU A N 1
ATOM 1684 C CA . GLU A 1 212 ? 52.418 58.485 79.432 1.00 18.89 212 GLU A CA 1
ATOM 1685 C C . GLU A 1 212 ? 51.141 59.112 79.957 1.00 17.97 212 GLU A C 1
ATOM 1686 O O . GLU A 1 212 ? 51.030 59.378 81.155 1.00 17.97 212 GLU A O 1
ATOM 1692 N N . LEU A 1 213 ? 50.179 59.346 79.067 1.00 15.76 213 LEU A N 1
ATOM 1693 C CA . LEU A 1 213 ? 48.893 59.896 79.496 1.00 18.57 213 LEU A CA 1
ATOM 1694 C C . LEU A 1 213 ? 48.215 58.976 80.497 1.00 17.24 213 LEU A C 1
ATOM 1695 O O . LEU A 1 213 ? 47.586 59.434 81.461 1.00 17.64 213 LEU A O 1
ATOM 1700 N N . ALA A 1 214 ? 48.360 57.675 80.273 1.00 16.97 214 ALA A N 1
ATOM 1701 C CA . ALA A 1 214 ? 47.791 56.704 81.187 1.00 17.52 214 ALA A CA 1
ATOM 1702 C C . ALA A 1 214 ? 48.518 56.761 82.523 1.00 19.21 214 ALA A C 1
ATOM 1703 O O . ALA A 1 214 ? 47.915 56.496 83.566 1.00 20.49 214 ALA A O 1
ATOM 1705 N N . ARG A 1 215 ? 49.806 57.102 82.497 1.00 19.11 215 ARG A N 1
ATOM 1706 C CA . ARG A 1 215 ? 50.512 57.363 83.765 1.00 21.70 215 ARG A CA 1
ATOM 1707 C C . ARG A 1 215 ? 50.067 58.663 84.452 1.00 23.14 215 ARG A C 1
ATOM 1708 O O . ARG A 1 215 ? 50.140 58.783 85.678 1.00 23.29 215 ARG A O 1
ATOM 1716 N N . VAL A 1 216 ? 49.589 59.627 83.670 1.00 20.16 216 VAL A N 1
ATOM 1717 C CA . VAL A 1 216 ? 49.052 60.865 84.230 1.00 20.08 216 VAL A CA 1
ATOM 1718 C C . VAL A 1 216 ? 47.695 60.638 84.911 1.00 21.11 216 VAL A C 1
ATOM 1719 O O . VAL A 1 216 ? 47.453 61.128 86.016 1.00 21.70 216 VAL A O 1
ATOM 1723 N N . ASP A 1 217 ? 46.823 59.896 84.233 1.00 21.43 217 ASP A N 1
ATOM 1724 C CA . ASP A 1 217 ? 45.490 59.562 84.726 1.00 23.03 217 ASP A CA 1
ATOM 1725 C C . ASP A 1 217 ? 45.106 58.196 84.142 1.00 22.00 217 ASP A C 1
ATOM 1726 O O . ASP A 1 217 ? 45.156 58.002 82.919 1.00 19.34 217 ASP A O 1
ATOM 1731 N N . GLN A 1 218 ? 44.765 57.265 85.036 1.00 22.67 218 GLN A N 1
ATOM 1732 C CA . GLN A 1 218 ? 44.244 55.927 84.715 1.00 24.63 218 GLN A CA 1
ATOM 1733 C C . GLN A 1 218 ? 43.153 55.884 83.646 1.00 23.13 218 GLN A C 1
ATOM 1734 O O . GLN A 1 218 ? 43.036 54.898 82.908 1.00 22.29 218 GLN A O 1
ATOM 1740 N N . ARG A 1 219 ? 42.316 56.916 83.588 1.00 23.24 219 ARG A N 1
ATOM 1741 C CA . ARG A 1 219 ? 41.211 56.911 82.628 1.00 23.46 219 ARG A CA 1
ATOM 1742 C C . ARG A 1 219 ? 41.733 57.080 81.210 1.00 20.54 219 ARG A C 1
ATOM 1743 O O . ARG A 1 219 ? 41.064 56.703 80.241 1.00 19.74 219 ARG A O 1
ATOM 1751 N N . PHE A 1 220 ? 42.928 57.649 81.099 1.00 19.61 220 PHE A N 1
ATOM 1752 C CA . PHE A 1 220 ? 43.492 57.995 79.796 1.00 18.43 220 PHE A CA 1
ATOM 1753 C C . PHE A 1 220 ? 44.246 56.814 79.217 1.00 18.67 220 PHE A C 1
ATOM 1754 O O . PHE A 1 220 ? 45.417 56.946 78.845 1.00 18.03 220 PHE A O 1
ATOM 1762 N N . ASN A 1 221 ? 43.577 55.668 79.145 1.00 18.47 221 ASN A N 1
ATOM 1763 C CA . ASN A 1 221 ? 44.184 54.418 78.694 1.00 18.18 221 ASN A CA 1
ATOM 1764 C C . ASN A 1 221 ? 43.699 54.067 77.284 1.00 17.83 221 ASN A C 1
ATOM 1765 O O . ASN A 1 221 ? 42.492 54.036 77.034 1.00 17.94 221 ASN A O 1
ATOM 1770 N N . TYR A 1 222 ? 44.634 53.796 76.375 1.00 16.38 222 TYR A N 1
ATOM 1771 C CA . TYR A 1 222 ? 44.319 53.591 74.966 1.00 16.77 222 TYR A CA 1
ATOM 1772 C C . TYR A 1 222 ? 44.997 52.346 74.444 1.00 17.03 222 TYR A C 1
ATOM 1773 O O . TYR A 1 222 ? 46.101 52.416 73.894 1.00 16.14 222 TYR A O 1
ATOM 1782 N N . PRO A 1 223 ? 44.321 51.196 74.613 1.00 17.08 223 PRO A N 1
ATOM 1783 C CA . PRO A 1 223 ? 44.863 49.885 74.260 1.00 20.02 223 PRO A CA 1
ATOM 1784 C C . PRO A 1 223 ? 45.376 49.846 72.828 1.00 18.89 223 PRO A C 1
ATOM 1785 O O . PRO A 1 223 ? 44.598 50.077 71.887 1.00 19.19 223 PRO A O 1
ATOM 1789 N N . GLY A 1 224 ? 46.667 49.591 72.671 1.00 17.71 224 GLY A N 1
ATOM 1790 C CA . GLY A 1 224 ? 47.223 49.296 71.366 1.00 19.62 224 GLY A CA 1
ATOM 1791 C C . GLY A 1 224 ? 47.926 50.458 70.690 1.00 19.48 224 GLY A C 1
ATOM 1792 O O . GLY A 1 224 ? 48.577 50.271 69.654 1.00 19.70 224 GLY A O 1
ATOM 1793 N N . ILE A 1 225 ? 47.787 51.654 71.257 1.00 19.26 225 ILE A N 1
ATOM 1794 C CA . ILE A 1 225 ? 48.450 52.841 70.708 1.00 18.16 225 ILE A CA 1
ATOM 1795 C C . ILE A 1 225 ? 49.282 53.535 71.782 1.00 18.59 225 ILE A C 1
ATOM 1796 O O . ILE A 1 225 ? 49.541 54.735 71.707 1.00 17.82 225 ILE A O 1
ATOM 1801 N N . GLU A 1 226 ? 49.702 52.769 72.784 1.00 17.40 226 GLU A N 1
ATOM 1802 C CA . GLU A 1 226 ? 50.389 53.331 73.940 1.00 18.10 226 GLU A CA 1
ATOM 1803 C C . GLU A 1 226 ? 51.704 54.061 73.598 1.00 19.46 226 GLU A C 1
ATOM 1804 O O . GLU A 1 226 ? 52.083 55.023 74.272 1.00 17.64 226 GLU A O 1
ATOM 1810 N N . GLU A 1 227 ? 52.401 53.614 72.558 1.00 18.91 227 GLU A N 1
ATOM 1811 C CA . GLU A 1 227 ? 53.644 54.288 72.173 1.00 22.66 227 GLU A CA 1
ATOM 1812 C C . GLU A 1 227 ? 53.457 55.431 71.160 1.00 20.40 227 GLU A C 1
ATOM 1813 O O . GLU A 1 227 ? 54.410 56.157 70.858 1.00 22.76 227 GLU A O 1
ATOM 1819 N N . ASN A 1 228 ? 52.249 55.596 70.632 1.00 18.70 228 ASN A N 1
ATOM 1820 C CA . ASN A 1 228 ? 51.998 56.702 69.706 1.00 19.02 228 ASN A CA 1
ATOM 1821 C C . ASN A 1 228 ? 51.960 58.034 70.444 1.00 19.83 228 ASN A C 1
ATOM 1822 O O . ASN A 1 228 ? 51.644 58.090 71.635 1.00 17.39 228 ASN A O 1
ATOM 1827 N N . PHE A 1 229 ? 52.272 59.114 69.738 1.00 20.65 229 PHE A N 1
ATOM 1828 C CA . PHE A 1 229 ? 52.228 60.440 70.344 1.00 19.94 229 PHE A CA 1
ATOM 1829 C C . PHE A 1 229 ? 50.895 61.159 70.118 1.00 19.83 229 PHE A C 1
ATOM 1830 O O . PHE A 1 229 ? 50.245 60.992 69.082 1.00 19.81 229 PHE A O 1
ATOM 1838 N N . CYS A 1 230 ? 50.488 61.932 71.122 1.00 16.55 230 CYS A N 1
ATOM 1839 C CA . CYS A 1 230 ? 49.352 62.835 71.059 1.00 18.01 230 CYS A CA 1
ATOM 1840 C C . CYS A 1 230 ? 49.982 64.219 71.082 1.00 18.68 230 CYS A C 1
ATOM 1841 O O . CYS A 1 230 ? 50.737 64.541 72.014 1.00 18.10 230 CYS A O 1
ATOM 1844 N N . LYS A 1 231 ? 49.736 65.018 70.046 1.00 18.94 231 LYS A N 1
ATOM 1845 C CA . LYS A 1 231 ? 50.436 66.300 69.955 1.00 16.83 231 LYS A CA 1
ATOM 1846 C C . LYS A 1 231 ? 49.498 67.490 69.831 1.00 17.76 231 LYS A C 1
ATOM 1847 O O . LYS A 1 231 ? 48.686 67.533 68.919 1.00 20.52 231 LYS A O 1
ATOM 1853 N N . TYR A 1 232 ? 49.693 68.502 70.674 1.00 16.51 232 TYR A N 1
ATOM 1854 C CA . TYR A 1 232 ? 48.980 69.760 70.512 1.00 14.03 232 TYR A CA 1
ATOM 1855 C C . TYR A 1 232 ? 49.878 70.622 69.620 1.00 14.90 232 TYR A C 1
ATOM 1856 O O . TYR A 1 232 ? 51.056 70.817 69.917 1.00 14.97 232 TYR A O 1
ATOM 1865 N N . MET A 1 233 ? 49.321 71.115 68.521 1.00 15.42 233 MET A N 1
ATOM 1866 C CA . MET A 1 233 ? 50.080 71.859 67.511 1.00 13.42 233 MET A CA 1
ATOM 1867 C C . MET A 1 233 ? 49.370 73.171 67.155 1.00 12.85 233 MET A C 1
ATOM 1868 O O . MET A 1 233 ? 48.121 73.249 67.159 1.00 12.59 233 MET A O 1
ATOM 1873 N N . SER A 1 2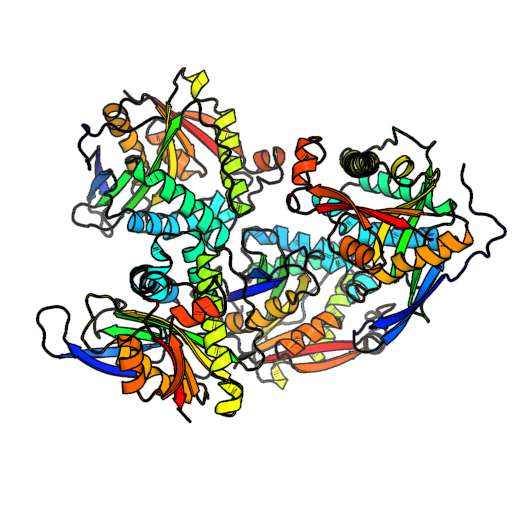34 ? 50.165 74.200 66.859 1.00 14.78 234 SER A N 1
ATOM 1874 C CA . SER A 1 234 ? 49.616 75.540 66.605 1.00 12.63 234 SER A CA 1
ATOM 1875 C C . SER A 1 234 ? 50.130 76.220 65.332 1.00 13.71 234 SER A C 1
ATOM 1876 O O . SER A 1 234 ? 51.259 76.007 64.902 1.00 14.93 234 SER A O 1
ATOM 1879 N N . LEU A 1 235 ? 49.287 77.062 64.747 1.00 13.52 235 LEU A N 1
ATOM 1880 C CA . LEU A 1 235 ? 49.606 77.743 63.496 1.00 15.77 235 LEU A CA 1
ATOM 1881 C C . LEU A 1 235 ? 49.191 79.199 63.570 1.00 16.12 235 LEU A C 1
ATOM 1882 O O . LEU A 1 235 ? 48.002 79.500 63.701 1.00 16.19 235 LEU A O 1
ATOM 1887 N N . ARG A 1 236 ? 50.170 80.098 63.484 1.00 15.99 236 ARG A N 1
ATOM 1888 C CA . ARG A 1 236 ? 49.877 81.522 63.354 1.00 19.35 236 ARG A CA 1
ATOM 1889 C C . ARG A 1 236 ? 49.579 81.861 61.910 1.00 22.56 236 ARG A C 1
ATOM 1890 O O . ARG A 1 236 ? 50.344 81.524 60.999 1.00 21.73 236 ARG A O 1
ATOM 1898 N N . VAL A 1 237 ? 48.448 82.520 61.698 1.00 22.99 237 VAL A N 1
ATOM 1899 C CA . VAL A 1 237 ? 48.031 82.858 60.360 1.00 23.13 237 VAL A CA 1
ATOM 1900 C C . VAL A 1 237 ? 48.339 84.330 60.164 1.00 26.41 237 VAL A C 1
ATOM 1901 O O . VAL A 1 237 ? 48.997 84.935 61.012 1.00 29.91 237 VAL A O 1
ATOM 1905 N N . ASP A 1 238 ? 47.919 84.901 59.064 1.00 28.29 238 ASP A N 1
ATOM 1906 C CA . ASP A 1 238 ? 48.169 86.315 58.841 1.00 29.36 238 ASP A CA 1
ATOM 1907 C C . ASP A 1 238 ? 49.660 86.625 58.915 1.00 30.66 238 ASP A C 1
ATOM 1908 O O . ASP A 1 238 ? 50.479 85.915 58.335 1.00 30.25 238 ASP A O 1
ATOM 1913 N N . LYS B 1 2 ? 14.323 31.277 73.666 1.00 26.50 2 LYS B N 1
ATOM 1914 C CA . LYS B 1 2 ? 14.117 32.574 73.048 1.00 26.15 2 LYS B CA 1
ATOM 1915 C C . LYS B 1 2 ? 13.814 32.437 71.559 1.00 24.13 2 LYS B C 1
ATOM 1916 O O . LYS B 1 2 ? 14.552 31.790 70.851 1.00 26.80 2 LYS B O 1
ATOM 1922 N N . TRP B 1 3 ? 12.740 33.067 71.101 1.00 22.74 3 TRP B N 1
ATOM 1923 C CA . TRP B 1 3 ? 12.330 32.948 69.701 1.00 21.17 3 TRP B CA 1
ATOM 1924 C C . TRP B 1 3 ? 13.436 33.431 68.776 1.00 21.31 3 TRP B C 1
ATOM 1925 O O . TRP B 1 3 ? 14.002 34.512 68.966 1.00 20.34 3 TRP B O 1
ATOM 1936 N N . THR B 1 4 ? 13.764 32.609 67.790 1.00 20.46 4 THR B N 1
ATOM 1937 C CA . THR B 1 4 ? 14.816 32.942 66.835 1.00 19.84 4 THR B CA 1
ATOM 1938 C C . THR B 1 4 ? 14.419 32.445 65.460 1.00 21.00 4 THR B C 1
ATOM 1939 O O . THR B 1 4 ? 13.820 31.377 65.326 1.00 20.42 4 THR B O 1
ATOM 1943 N N . ARG B 1 5 ? 14.744 33.232 64.444 1.00 17.01 5 ARG B N 1
ATOM 1944 C CA . ARG B 1 5 ? 14.473 32.848 63.067 1.00 20.35 5 ARG B CA 1
ATOM 1945 C C . ARG B 1 5 ? 15.405 31.718 62.658 1.00 18.61 5 ARG B C 1
ATOM 1946 O O . ARG B 1 5 ? 16.635 31.834 62.775 1.00 19.28 5 ARG B O 1
ATOM 1954 N N . SER B 1 6 ? 14.816 30.620 62.196 1.00 21.41 6 SER B N 1
ATOM 1955 C CA . SER B 1 6 ? 15.593 29.479 61.735 1.00 20.53 6 SER B CA 1
ATOM 1956 C C . SER B 1 6 ? 16.499 29.875 60.581 1.00 20.32 6 SER B C 1
ATOM 1957 O O . SER B 1 6 ? 16.080 30.609 59.675 1.00 19.89 6 SER B O 1
ATOM 1960 N N . VAL B 1 7 ? 17.740 29.394 60.610 1.00 19.45 7 VAL B N 1
ATOM 1961 C CA . VAL B 1 7 ? 18.656 29.642 59.517 1.00 20.55 7 VAL B CA 1
ATOM 1962 C C . VAL B 1 7 ? 18.163 28.920 58.269 1.00 20.16 7 VAL B C 1
ATOM 1963 O O . VAL B 1 7 ? 18.509 29.314 57.155 1.00 22.33 7 VAL B O 1
ATOM 1967 N N . LYS B 1 8 ? 17.323 27.903 58.446 1.00 18.09 8 LYS B N 1
ATOM 1968 C CA . LYS B 1 8 ? 16.802 27.161 57.292 1.00 21.08 8 LYS B CA 1
ATOM 1969 C C . LYS B 1 8 ? 15.877 27.998 56.406 1.00 19.27 8 LYS B C 1
ATOM 1970 O O . LYS B 1 8 ? 15.566 27.603 55.277 1.00 20.35 8 LYS B O 1
ATOM 1976 N N . VAL B 1 9 ? 15.421 29.145 56.907 1.00 19.48 9 VAL B N 1
ATOM 1977 C CA . VAL B 1 9 ? 14.630 30.042 56.067 1.00 21.24 9 VAL B CA 1
ATOM 1978 C C . VAL B 1 9 ? 15.567 30.931 55.269 1.00 19.04 9 VAL B C 1
ATOM 1979 O O . VAL B 1 9 ? 16.368 31.652 55.858 1.00 18.37 9 VAL B O 1
ATOM 1983 N N . PRO B 1 10 ? 15.464 30.896 53.922 1.00 20.00 10 PRO B N 1
ATOM 1984 C CA . PRO B 1 10 ? 16.466 31.601 53.114 1.00 19.39 10 PRO B CA 1
ATOM 1985 C C . PRO B 1 10 ? 16.500 33.089 53.452 1.00 17.79 10 PRO B C 1
ATOM 1986 O O . PRO B 1 10 ? 15.487 33.668 53.862 1.00 17.13 10 PRO B O 1
ATOM 1990 N N . PHE B 1 11 ? 17.677 33.680 53.314 1.00 19.14 11 PHE B N 1
ATOM 1991 C CA . PHE B 1 11 ? 17.889 35.057 53.707 1.00 18.48 11 PHE B CA 1
ATOM 1992 C C . PHE B 1 11 ? 18.979 35.681 52.859 1.00 19.24 11 PHE B C 1
ATOM 1993 O O . PHE B 1 11 ? 20.063 35.109 52.727 1.00 19.54 11 PHE B O 1
ATOM 2001 N N . PRO B 1 12 ? 18.719 36.876 52.303 1.00 18.85 12 PRO B N 1
ATOM 2002 C CA . PRO B 1 12 ? 17.449 37.614 52.345 1.00 17.50 12 PRO B CA 1
ATOM 2003 C C . PRO B 1 12 ? 16.477 37.143 51.266 1.00 18.93 12 PRO B C 1
ATOM 2004 O O . PRO B 1 12 ? 16.856 37.059 50.098 1.00 21.33 12 PRO B O 1
ATOM 2008 N N . SER B 1 13 ? 15.250 36.821 51.664 1.00 17.65 13 SER B N 1
ATOM 2009 C CA . SER B 1 13 ? 14.207 36.409 50.727 1.00 16.59 13 SER B CA 1
ATOM 2010 C C . SER B 1 13 ? 13.388 37.606 50.272 1.00 16.01 13 SER B C 1
ATOM 2011 O O . SER B 1 13 ? 13.173 38.552 51.054 1.00 15.86 13 SER B O 1
ATOM 2014 N N . VAL B 1 14 ? 12.943 37.572 49.013 1.00 14.01 14 VAL B N 1
ATOM 2015 C CA . VAL B 1 14 ? 11.885 38.472 48.548 1.00 14.01 14 VAL B CA 1
ATOM 2016 C C . VAL B 1 14 ? 10.516 37.881 48.887 1.00 14.78 14 VAL B C 1
ATOM 2017 O O . VAL B 1 14 ? 10.204 36.747 48.526 1.00 16.92 14 VAL B O 1
ATOM 2021 N N . TRP B 1 15 ? 9.680 38.653 49.565 1.00 14.32 15 TRP B N 1
ATOM 2022 C CA . TRP B 1 15 ? 8.395 38.132 50.039 1.00 16.87 15 TRP B CA 1
ATOM 2023 C C . TRP B 1 15 ? 7.189 38.549 49.193 1.00 16.78 15 TRP B C 1
ATOM 2024 O O . TRP B 1 15 ? 6.172 37.856 49.160 1.00 17.27 15 TRP B O 1
ATOM 2035 N N . HIS B 1 16 ? 7.300 39.686 48.520 1.00 16.85 16 HIS B N 1
ATOM 2036 C CA . HIS B 1 16 ? 6.146 40.260 47.856 1.00 15.88 16 HIS B CA 1
ATOM 2037 C C . HIS B 1 16 ? 6.607 41.199 46.760 1.00 16.73 16 HIS B C 1
ATOM 2038 O O . HIS B 1 16 ? 7.620 41.899 46.917 1.00 18.30 16 HIS B O 1
ATOM 2045 N N . ARG B 1 17 ? 5.887 41.187 45.641 1.00 17.11 17 ARG B N 1
ATOM 2046 C CA . ARG B 1 17 ? 6.176 42.076 44.512 1.00 16.58 17 ARG B CA 1
ATOM 2047 C C . ARG B 1 17 ? 4.884 42.754 44.073 1.00 18.80 17 ARG B C 1
ATOM 2048 O O . ARG B 1 17 ? 3.830 42.123 44.058 1.00 18.02 17 ARG B O 1
ATOM 2056 N N . PHE B 1 18 ? 4.960 44.033 43.720 1.00 16.51 18 PHE B N 1
ATOM 2057 C CA . PHE B 1 18 ? 3.757 44.766 43.354 1.00 17.32 18 PHE B CA 1
ATOM 2058 C C . PHE B 1 18 ? 4.100 45.907 42.415 1.00 19.14 18 PHE B C 1
ATOM 2059 O O . PHE B 1 18 ? 5.266 46.313 42.311 1.00 15.69 18 PHE B O 1
ATOM 2067 N N . GLN B 1 19 ? 3.081 46.434 41.746 1.00 20.88 19 GLN B N 1
ATOM 2068 C CA . GLN B 1 19 ? 3.265 47.575 40.859 1.00 19.63 19 GLN B CA 1
ATOM 2069 C C . GLN B 1 19 ? 2.652 48.826 41.459 1.00 20.56 19 GLN B C 1
ATOM 2070 O O . GLN B 1 19 ? 1.589 48.781 42.091 1.00 20.15 19 GLN B O 1
ATOM 2076 N N . ALA B 1 20 ? 3.348 49.937 41.258 1.00 18.90 20 ALA B N 1
ATOM 2077 C CA . ALA B 1 20 ? 2.918 51.241 41.732 1.00 22.61 20 ALA B CA 1
ATOM 2078 C C . ALA B 1 20 ? 3.566 52.313 40.863 1.00 21.31 20 ALA B C 1
ATOM 2079 O O . ALA B 1 20 ? 4.446 52.015 40.049 1.00 21.36 20 ALA B O 1
ATOM 2081 N N . LYS B 1 21 ? 3.115 53.554 41.020 1.00 24.53 21 LYS B N 1
ATOM 2082 C CA . LYS B 1 21 ? 3.618 54.678 40.231 1.00 26.17 21 LYS B CA 1
ATOM 2083 C C . LYS B 1 21 ? 5.120 54.890 40.377 1.00 27.02 21 LYS B C 1
ATOM 2084 O O . LYS B 1 21 ? 5.699 54.592 41.417 1.00 25.97 21 LYS B O 1
ATOM 2090 N N . ASP B 1 22 ? 5.755 55.421 39.341 1.00 29.45 22 ASP B N 1
ATOM 2091 C CA . ASP B 1 22 ? 7.160 55.785 39.472 1.00 31.57 22 ASP B CA 1
ATOM 2092 C C . ASP B 1 22 ? 7.284 57.145 40.167 1.00 32.01 22 ASP B C 1
ATOM 2093 O O . ASP B 1 22 ? 6.283 57.721 40.599 1.00 31.64 22 ASP B O 1
ATOM 2098 N N . LEU B 1 23 ? 8.509 57.651 40.278 1.00 34.21 23 LEU B N 1
ATOM 2099 C CA . LEU B 1 23 ? 8.766 58.874 41.051 1.00 35.48 23 LEU B CA 1
ATOM 2100 C C . LEU B 1 23 ? 8.197 60.136 40.410 1.00 37.02 23 LEU B C 1
ATOM 2101 O O . LEU B 1 23 ? 7.559 60.951 41.085 1.00 34.67 23 LEU B O 1
ATOM 2106 N N . THR B 1 24 ? 8.428 60.283 39.104 1.00 38.65 24 THR B N 1
ATOM 2107 C CA . THR B 1 24 ? 8.166 61.536 38.397 1.00 41.51 24 THR B CA 1
ATOM 2108 C C . THR B 1 24 ? 7.236 61.391 37.181 1.00 43.82 24 THR B C 1
ATOM 2109 O O . THR B 1 24 ? 6.092 61.866 37.182 1.00 45.77 24 THR B O 1
ATOM 2113 N N . SER B 1 25 ? 7.762 60.757 36.136 1.00 44.45 25 SER B N 1
ATOM 2114 C CA . SER B 1 25 ? 7.060 60.580 34.863 1.00 42.91 25 SER B CA 1
ATOM 2115 C C . SER B 1 25 ? 6.338 59.234 34.927 1.00 41.94 25 SER B C 1
ATOM 2116 O O . SER B 1 25 ? 6.884 58.198 34.543 1.00 42.36 25 SER B O 1
ATOM 2119 N N . GLN B 1 26 ? 5.098 59.264 35.411 1.00 41.40 26 GLN B N 1
ATOM 2120 C CA . GLN B 1 26 ? 4.510 58.090 36.044 1.00 41.41 26 GLN B CA 1
ATOM 2121 C C . GLN B 1 26 ? 3.531 57.209 35.263 1.00 41.72 26 GLN B C 1
ATOM 2122 O O . GLN B 1 26 ? 2.381 57.582 35.032 1.00 44.98 26 GLN B O 1
ATOM 2128 N N . GLN B 1 27 ? 4.011 56.029 34.877 1.00 37.04 27 GLN B N 1
ATOM 2129 C CA . GLN B 1 27 ? 3.139 54.880 34.715 1.00 33.67 27 GLN B CA 1
ATOM 2130 C C . GLN B 1 27 ? 3.475 53.960 35.874 1.00 31.22 27 GLN B C 1
ATOM 2131 O O . GLN B 1 27 ? 4.086 54.398 36.858 1.00 31.59 27 GLN B O 1
ATOM 2137 N N . LEU B 1 28 ? 3.090 52.693 35.771 1.00 26.66 28 LEU B N 1
ATOM 2138 C CA . LEU B 1 28 ? 3.375 51.742 36.837 1.00 25.25 28 LEU B CA 1
ATOM 2139 C C . LEU B 1 28 ? 4.701 51.025 36.579 1.00 23.18 28 LEU B C 1
ATOM 2140 O O . LEU B 1 28 ? 5.026 50.689 35.435 1.00 23.00 28 LEU B O 1
ATOM 2145 N N . VAL B 1 29 ? 5.463 50.827 37.652 1.00 21.95 29 VAL B N 1
ATOM 2146 C CA . VAL B 1 29 ? 6.683 50.028 37.636 1.00 19.92 29 VAL B CA 1
ATOM 2147 C C . VAL B 1 29 ? 6.695 49.088 38.833 1.00 21.07 29 VAL B C 1
ATOM 2148 O O . VAL B 1 29 ? 5.862 49.192 39.746 1.00 20.69 29 VAL B O 1
ATOM 2152 N N . TRP B 1 30 ? 7.642 48.160 38.812 1.00 20.16 30 TRP B N 1
ATOM 2153 C CA . TRP B 1 30 ? 7.679 47.055 39.766 1.00 18.60 30 TRP B CA 1
ATOM 2154 C C . TRP B 1 30 ? 8.457 47.393 41.028 1.00 18.78 30 TRP B C 1
ATOM 2155 O O . TRP B 1 30 ? 9.542 47.982 40.966 1.00 19.81 30 TRP B O 1
ATOM 2166 N N . TYR B 1 31 ? 7.890 47.017 42.164 1.00 16.09 31 TYR B N 1
ATOM 2167 C CA . TYR B 1 31 ? 8.544 47.158 43.456 1.00 16.99 31 TYR B CA 1
ATOM 2168 C C . TYR B 1 31 ? 8.585 45.788 44.124 1.00 15.74 31 TYR B C 1
ATOM 2169 O O . TYR B 1 31 ? 7.850 44.886 43.730 1.00 16.42 31 TYR B O 1
ATOM 2178 N N . ARG B 1 32 ? 9.426 45.632 45.139 1.00 15.22 32 ARG B N 1
ATOM 2179 C CA . ARG B 1 32 ? 9.416 44.413 45.942 1.00 13.91 32 ARG B CA 1
ATOM 2180 C C . ARG B 1 32 ? 9.563 44.738 47.428 1.00 12.89 32 ARG B C 1
ATOM 2181 O O . ARG B 1 32 ? 10.082 45.803 47.790 1.00 12.52 32 ARG B O 1
ATOM 2189 N N . VAL B 1 33 ? 9.092 43.817 48.268 1.00 12.76 33 VAL B N 1
ATOM 2190 C CA . VAL B 1 33 ? 9.327 43.864 49.711 1.00 13.66 33 VAL B CA 1
ATOM 2191 C C . VAL B 1 33 ? 10.120 42.621 50.096 1.00 13.83 33 VAL B C 1
ATOM 2192 O O . VAL B 1 33 ? 9.740 41.509 49.736 1.00 14.06 33 VAL B O 1
ATOM 2196 N N . GLN B 1 34 ? 11.230 42.801 50.801 1.00 13.14 34 GLN B N 1
ATOM 2197 C CA . GLN B 1 34 ? 12.130 41.681 51.101 1.00 13.14 34 GLN B CA 1
ATOM 2198 C C . GLN B 1 34 ? 12.745 41.815 52.488 1.00 13.46 34 GLN B C 1
ATOM 2199 O O . GLN B 1 34 ? 12.600 42.852 53.129 1.00 12.33 34 GLN B O 1
ATOM 2205 N N . ASP B 1 35 ? 13.398 40.749 52.965 1.00 11.97 35 ASP B N 1
ATOM 2206 C CA . ASP B 1 35 ? 14.244 40.853 54.153 1.00 13.85 35 ASP B CA 1
ATOM 2207 C C . ASP B 1 35 ? 15.246 41.990 53.960 1.00 14.20 35 ASP B C 1
ATOM 2208 O O . ASP B 1 35 ? 15.816 42.149 52.869 1.00 12.72 35 ASP B O 1
ATOM 2213 N N . LEU B 1 36 ? 15.425 42.789 55.005 1.00 11.69 36 LEU B N 1
ATOM 2214 C CA . LEU B 1 36 ? 16.451 43.818 55.029 1.00 13.98 36 LEU B CA 1
ATOM 2215 C C . LEU B 1 36 ? 17.833 43.167 55.154 1.00 15.49 36 LEU B C 1
ATOM 2216 O O . LEU B 1 36 ? 18.109 42.510 56.157 1.00 15.52 36 LEU B O 1
ATOM 2221 N N . PRO B 1 37 ? 18.712 43.345 54.143 1.00 15.29 37 PRO B N 1
ATOM 2222 C CA . PRO B 1 37 ? 20.051 42.749 54.242 1.00 17.30 37 PRO B CA 1
ATOM 2223 C C . PRO B 1 37 ? 20.889 43.434 55.323 1.00 16.89 37 PRO B C 1
ATOM 2224 O O . PRO B 1 37 ? 20.673 44.615 55.598 1.00 16.78 37 PRO B O 1
ATOM 2228 N N . GLU B 1 38 ? 21.830 42.709 55.916 1.00 15.80 38 GLU B N 1
ATOM 2229 C CA . GLU B 1 38 ? 22.622 43.257 57.003 1.00 17.05 38 GLU B CA 1
ATOM 2230 C C . GLU B 1 38 ? 23.409 44.475 56.555 1.00 18.24 38 GLU B C 1
ATOM 2231 O O . GLU B 1 38 ? 23.522 45.456 57.303 1.00 19.14 38 GLU B O 1
ATOM 2237 N N . ASP B 1 39 ? 23.913 44.443 55.322 1.00 17.65 39 ASP B N 1
ATOM 2238 C CA . ASP B 1 39 ? 24.713 45.560 54.841 1.00 19.24 39 ASP B CA 1
ATOM 2239 C C . ASP B 1 39 ? 23.887 46.818 54.611 1.00 18.98 39 ASP B C 1
ATOM 2240 O O . ASP B 1 39 ? 24.434 47.874 54.286 1.00 18.27 39 ASP B O 1
ATOM 2245 N N . ARG B 1 40 ? 22.577 46.704 54.797 1.00 16.27 40 ARG B N 1
ATOM 2246 C CA . ARG B 1 40 ? 21.680 47.862 54.694 1.00 15.97 40 ARG B CA 1
ATOM 2247 C C . ARG B 1 40 ? 21.118 48.314 56.047 1.00 15.95 40 ARG B C 1
ATOM 2248 O O . ARG B 1 40 ? 20.330 49.262 56.112 1.00 15.33 40 ARG B O 1
ATOM 2256 N N . PHE B 1 41 ? 21.538 47.671 57.132 1.00 15.12 41 PHE B N 1
ATOM 2257 C CA . PHE B 1 41 ? 20.995 48.050 58.440 1.00 15.54 41 PHE B CA 1
ATOM 2258 C C . PHE B 1 41 ? 21.164 49.540 58.744 1.00 14.84 41 PHE B C 1
ATOM 2259 O O . PHE B 1 41 ? 20.193 50.226 59.093 1.00 15.33 41 PHE B O 1
ATOM 2267 N N . GLU B 1 42 ? 22.372 50.060 58.561 1.00 16.16 42 GLU B N 1
ATOM 2268 C CA . GLU B 1 42 ? 22.603 51.465 58.886 1.00 15.43 42 GLU B CA 1
ATOM 2269 C C . GLU B 1 42 ? 21.750 52.335 57.986 1.00 15.91 42 GLU B C 1
ATOM 2270 O O . GLU B 1 42 ? 21.131 53.291 58.463 1.00 15.48 42 GLU B O 1
ATOM 2276 N N . ASP B 1 43 ? 21.651 51.978 56.704 1.00 15.12 43 ASP B N 1
ATOM 2277 C CA . ASP B 1 43 ? 20.845 52.800 55.798 1.00 15.35 43 ASP B CA 1
ATOM 2278 C C . ASP B 1 43 ? 19.404 52.842 56.306 1.00 16.11 43 ASP B C 1
ATOM 2279 O O . ASP B 1 43 ? 18.778 53.914 56.345 1.00 15.17 43 ASP B O 1
ATOM 2284 N N . ALA B 1 44 ? 18.920 51.684 56.766 1.00 14.36 44 ALA B N 1
ATOM 2285 C CA . ALA B 1 44 ? 17.565 51.581 57.282 1.00 14.37 44 ALA B CA 1
ATOM 2286 C C . ALA B 1 44 ? 17.373 52.473 58.511 1.00 14.75 44 ALA B C 1
ATOM 2287 O O . ALA B 1 44 ? 16.358 53.179 58.615 1.00 14.15 44 ALA B O 1
ATOM 2289 N N . ILE B 1 45 ? 18.372 52.498 59.397 1.00 13.92 45 ILE B N 1
ATOM 2290 C CA . ILE B 1 45 ? 18.258 53.307 60.607 1.00 13.26 45 ILE B CA 1
ATOM 2291 C C . ILE B 1 45 ? 18.158 54.756 60.179 1.00 15.71 45 ILE B C 1
ATOM 2292 O O . ILE B 1 45 ? 17.306 55.514 60.680 1.00 15.73 45 ILE B O 1
ATOM 2297 N N . ARG B 1 46 ? 18.974 55.137 59.196 1.00 15.02 46 ARG B N 1
ATOM 2298 C CA . ARG B 1 46 ? 18.995 56.538 58.836 1.00 15.82 46 ARG B CA 1
ATOM 2299 C C . ARG B 1 46 ? 17.673 56.892 58.203 1.00 17.55 46 ARG B C 1
ATOM 2300 O O . ARG B 1 46 ? 17.133 57.984 58.449 1.00 17.64 46 ARG B O 1
ATOM 2308 N N . HIS B 1 47 ? 17.107 55.927 57.479 1.00 14.14 47 HIS B N 1
ATOM 2309 C CA . HIS B 1 47 ? 15.853 56.173 56.798 1.00 15.68 47 HIS B CA 1
ATOM 2310 C C . HIS B 1 47 ? 14.824 56.423 57.896 1.00 17.34 47 HIS B C 1
ATOM 2311 O O . HIS B 1 47 ? 14.096 57.424 57.865 1.00 16.75 47 HIS B O 1
ATOM 2318 N N . MET B 1 48 ? 14.828 55.552 58.905 1.00 14.86 48 MET B N 1
ATOM 2319 C CA . MET B 1 48 ? 13.861 55.672 59.988 1.00 17.37 48 MET B CA 1
ATOM 2320 C C . MET B 1 48 ? 14.023 57.004 60.716 1.00 16.63 48 MET B C 1
ATOM 2321 O O . MET B 1 48 ? 13.041 57.582 61.193 1.00 17.82 48 MET B O 1
ATOM 2326 N N . CYS B 1 49 ? 15.251 57.509 60.777 1.00 14.94 49 CYS B N 1
ATOM 2327 C CA . CYS B 1 49 ? 15.478 58.755 61.499 1.00 17.54 49 CYS B CA 1
ATOM 2328 C C . CYS B 1 49 ? 15.058 59.947 60.665 1.00 17.76 49 CYS B C 1
ATOM 2329 O O . CYS B 1 49 ? 14.619 60.965 61.198 1.00 18.68 49 CYS B O 1
ATOM 2332 N N . ASP B 1 50 ? 15.181 59.814 59.350 1.00 17.75 50 ASP B N 1
ATOM 2333 C CA . ASP B 1 50 ? 14.907 60.936 58.469 1.00 17.68 50 ASP B CA 1
ATOM 2334 C C . ASP B 1 50 ? 13.424 61.222 58.304 1.00 19.20 50 ASP B C 1
ATOM 2335 O O . ASP B 1 50 ? 13.025 62.379 58.159 1.00 19.26 50 ASP B O 1
ATOM 2340 N N . TYR B 1 51 ? 12.610 60.169 58.358 1.00 17.36 51 TYR B N 1
ATOM 2341 C CA . TYR B 1 51 ? 11.207 60.263 57.972 1.00 18.67 51 TYR B CA 1
ATOM 2342 C C . TYR B 1 51 ? 10.245 59.817 59.060 1.00 20.61 51 TYR B C 1
ATOM 2343 O O . TYR B 1 51 ? 9.392 60.594 59.491 1.00 19.58 51 TYR B O 1
ATOM 2352 N N . PHE B 1 52 ? 10.369 58.567 59.500 1.00 18.19 52 PHE B N 1
ATOM 2353 C CA . PHE B 1 52 ? 9.503 58.084 60.561 1.00 18.25 52 PHE B CA 1
ATOM 2354 C C . PHE B 1 52 ? 9.578 58.921 61.833 1.00 17.26 52 PHE B C 1
ATOM 2355 O O . PHE B 1 52 ? 8.552 59.341 62.357 1.00 18.61 52 PHE B O 1
ATOM 2363 N N . ALA B 1 53 ? 10.786 59.164 62.327 1.00 14.81 53 ALA B N 1
ATOM 2364 C CA . ALA B 1 53 ? 10.962 59.873 63.587 1.00 15.44 53 ALA B CA 1
ATOM 2365 C C . ALA B 1 53 ? 10.446 61.301 63.498 1.00 16.61 53 ALA B C 1
ATOM 2366 O O . ALA B 1 53 ? 10.042 61.885 64.506 1.00 16.85 53 ALA B O 1
ATOM 2368 N N . ARG B 1 54 ? 10.443 61.848 62.286 1.00 15.99 54 ARG B N 1
ATOM 2369 C CA . ARG B 1 54 ? 10.018 63.225 62.063 1.00 18.19 54 ARG B CA 1
ATOM 2370 C C . ARG B 1 54 ? 8.520 63.329 61.789 1.00 21.81 54 ARG B C 1
ATOM 2371 O O . ARG B 1 54 ? 7.882 64.302 62.195 1.00 22.82 54 ARG B O 1
ATOM 2379 N N . ASP B 1 55 ? 7.950 62.330 61.121 1.00 19.25 55 ASP B N 1
ATOM 2380 C CA . ASP B 1 55 ? 6.586 62.471 60.599 1.00 20.72 55 ASP B CA 1
ATOM 2381 C C . ASP B 1 55 ? 5.432 61.828 61.392 1.00 20.59 55 ASP B C 1
ATOM 2382 O O . ASP B 1 55 ? 4.288 62.276 61.301 1.00 21.06 55 ASP B O 1
ATOM 2387 N N . GLU B 1 56 ? 5.736 60.786 62.154 1.00 18.65 56 GLU B N 1
ATOM 2388 C CA . GLU B 1 56 ? 4.725 60.016 62.879 1.00 20.23 56 GLU B CA 1
ATOM 2389 C C . GLU B 1 56 ? 4.073 60.854 63.986 1.00 18.63 56 GLU B C 1
ATOM 2390 O O . GLU B 1 56 ? 4.744 61.649 64.645 1.00 17.36 56 GLU B O 1
ATOM 2396 N N . LEU B 1 57 ? 2.767 60.674 64.176 1.00 18.58 57 LEU B N 1
ATOM 2397 C CA . LEU B 1 57 ? 1.995 61.539 65.087 1.00 19.55 57 LEU B CA 1
ATOM 2398 C C . LEU B 1 57 ? 2.492 61.644 66.520 1.00 19.04 57 LEU B C 1
ATOM 2399 O O . LEU B 1 57 ? 2.601 62.758 67.067 1.00 16.84 57 LEU B O 1
ATOM 2404 N N . MET B 1 58 ? 2.733 60.496 67.148 1.00 18.57 58 MET B N 1
ATOM 2405 C CA . MET B 1 58 ? 3.178 60.493 68.535 1.00 15.80 58 MET B CA 1
ATOM 2406 C C . MET B 1 58 ? 4.519 61.221 68.674 1.00 16.69 58 MET B C 1
ATOM 2407 O O . MET B 1 58 ? 4.683 62.112 69.525 1.00 17.13 58 MET B O 1
ATOM 2412 N N . ASN B 1 59 ? 5.455 60.861 67.799 1.00 17.93 59 ASN B N 1
ATOM 2413 C CA . ASN B 1 59 ? 6.773 61.506 67.733 1.00 14.92 59 ASN B CA 1
ATOM 2414 C C . ASN B 1 59 ? 6.700 63.028 67.563 1.00 14.42 59 ASN B C 1
ATOM 2415 O O . ASN B 1 59 ? 7.378 63.769 68.281 1.00 14.63 59 ASN B O 1
ATOM 2420 N N . GLN B 1 60 ? 5.885 63.485 66.629 1.00 13.89 60 GLN B N 1
ATOM 2421 C CA . GLN B 1 60 ? 5.725 64.909 66.408 1.00 16.87 60 GLN B CA 1
ATOM 2422 C C . GLN B 1 60 ? 5.185 65.570 67.652 1.00 17.33 60 GLN B C 1
ATOM 2423 O O . GLN B 1 60 ? 5.604 66.640 68.015 1.00 15.41 60 GLN B O 1
ATOM 2429 N N . ALA B 1 61 ? 4.225 64.923 68.286 1.00 16.20 61 ALA B N 1
ATOM 2430 C CA . ALA B 1 61 ? 3.559 65.543 69.424 1.00 15.44 61 ALA B CA 1
ATOM 2431 C C . ALA B 1 61 ? 4.522 65.688 70.592 1.00 16.39 61 ALA B C 1
ATOM 2432 O O . ALA B 1 61 ? 4.441 66.658 71.357 1.00 15.88 61 ALA B O 1
ATOM 2434 N N . LYS B 1 62 ? 5.449 64.744 70.728 1.00 16.95 62 LYS B N 1
ATOM 2435 C CA . LYS B 1 62 ? 6.482 64.879 71.764 1.00 16.47 62 LYS B CA 1
ATOM 2436 C C . LYS B 1 62 ? 7.724 65.678 71.330 1.00 15.11 62 LYS B C 1
ATOM 2437 O O . LYS B 1 62 ? 8.628 65.908 72.137 1.00 15.04 62 LYS B O 1
ATOM 2443 N N . GLY B 1 63 ? 7.790 66.062 70.056 1.00 15.04 63 GLY B N 1
ATOM 2444 C CA . GLY B 1 63 ? 8.953 66.749 69.523 1.00 16.07 63 GLY B CA 1
ATOM 2445 C C . GLY B 1 63 ? 10.168 65.842 69.452 1.00 15.01 63 GLY B C 1
ATOM 2446 O O . GLY B 1 63 ? 11.291 66.291 69.664 1.00 14.88 63 GLY B O 1
ATOM 2447 N N . LEU B 1 64 ? 9.941 64.549 69.245 1.00 12.05 64 LEU B N 1
ATOM 2448 C CA . LEU B 1 64 ? 11.010 63.539 69.232 1.00 13.70 64 LEU B CA 1
ATOM 2449 C C . LEU B 1 64 ? 12.178 63.634 68.254 1.00 14.57 64 LEU B C 1
ATOM 2450 O O . LEU B 1 64 ? 13.266 63.133 68.537 1.00 12.33 64 LEU B O 1
ATOM 2455 N N . ALA B 1 65 ? 11.958 64.258 67.110 1.00 14.48 65 ALA B N 1
ATOM 2456 C CA . ALA B 1 65 ? 12.985 64.373 66.092 1.00 15.44 65 ALA B CA 1
ATOM 2457 C C . ALA B 1 65 ? 14.106 65.354 66.456 1.00 15.61 65 ALA B C 1
ATOM 2458 O O . ALA B 1 65 ? 15.248 65.181 66.007 1.00 15.51 65 ALA B O 1
ATOM 2460 N N . LYS B 1 66 ? 13.786 66.378 67.242 1.00 13.42 66 LYS B N 1
ATOM 2461 C CA . LYS B 1 66 ? 14.782 67.378 67.652 1.00 14.60 66 LYS B CA 1
ATOM 2462 C C . LYS B 1 66 ? 15.506 67.008 68.933 1.00 13.56 66 LYS B C 1
ATOM 2463 O O . LYS B 1 66 ? 16.453 67.682 69.315 1.00 12.61 66 LYS B O 1
ATOM 2469 N N . ASP B 1 67 ? 15.086 65.935 69.590 1.00 11.63 67 ASP B N 1
ATOM 2470 C CA . ASP B 1 67 ? 15.674 65.613 70.886 1.00 12.82 67 ASP B CA 1
ATOM 2471 C C . ASP B 1 67 ? 16.664 64.459 70.782 1.00 13.36 67 ASP B C 1
ATOM 2472 O O . ASP B 1 67 ? 16.264 63.315 70.546 1.00 12.76 67 ASP B O 1
ATOM 2477 N N . LEU B 1 68 ? 17.946 64.766 71.000 1.00 13.25 68 LEU B N 1
ATOM 2478 C CA . LEU B 1 68 ? 19.011 63.798 70.744 1.00 13.26 68 LEU B CA 1
ATOM 2479 C C . LEU B 1 68 ? 18.962 62.592 71.677 1.00 13.31 68 LEU B C 1
ATOM 2480 O O . LEU B 1 68 ? 19.339 61.490 71.274 1.00 14.56 68 LEU B O 1
ATOM 2485 N N . VAL B 1 69 ? 18.503 62.791 72.910 1.00 13.33 69 VAL B N 1
ATOM 2486 C CA . VAL B 1 69 ? 18.440 61.698 73.871 1.00 13.65 69 VAL B CA 1
ATOM 2487 C C . VAL B 1 69 ? 17.356 60.715 73.456 1.00 12.86 69 VAL B C 1
ATOM 2488 O O . VAL B 1 69 ? 17.565 59.496 73.464 1.00 14.47 69 VAL B O 1
ATOM 2492 N N . ALA B 1 70 ? 16.196 61.240 73.071 1.00 12.86 70 ALA B N 1
ATOM 2493 C CA . ALA B 1 70 ? 15.095 60.364 72.684 1.00 13.31 70 ALA B CA 1
ATOM 2494 C C . ALA B 1 70 ? 15.363 59.720 71.322 1.00 13.40 70 ALA B C 1
ATOM 2495 O O . ALA B 1 70 ? 14.998 58.567 71.080 1.00 12.39 70 ALA B O 1
ATOM 2497 N N . MET B 1 71 ? 16.067 60.441 70.451 1.00 13.96 71 MET B N 1
ATOM 2498 C CA . MET B 1 71 ? 16.499 59.847 69.174 1.00 12.67 71 MET B CA 1
ATOM 2499 C C . MET B 1 71 ? 17.484 58.703 69.414 1.00 11.85 71 MET B C 1
ATOM 2500 O O . MET B 1 71 ? 17.435 57.673 68.736 1.00 13.01 71 MET B O 1
ATOM 2505 N N . GLY B 1 72 ? 18.358 58.877 70.403 1.00 12.90 72 GLY B N 1
ATOM 2506 C CA . GLY B 1 72 ? 19.292 57.832 70.778 1.00 11.83 72 GLY B CA 1
ATOM 2507 C C . GLY B 1 72 ? 18.586 56.614 71.336 1.00 13.28 72 GLY B C 1
ATOM 2508 O O . GLY B 1 72 ? 18.989 55.483 71.050 1.00 12.85 72 GLY B O 1
ATOM 2509 N N . ASP B 1 73 ? 17.555 56.838 72.152 1.00 12.60 73 ASP B N 1
ATOM 2510 C CA . ASP B 1 73 ? 16.715 55.745 72.665 1.00 12.26 73 ASP B CA 1
ATOM 2511 C C . ASP B 1 73 ? 16.076 54.942 71.537 1.00 13.94 73 ASP B C 1
ATOM 2512 O O . ASP B 1 73 ? 16.104 53.693 71.526 1.00 12.05 73 ASP B O 1
ATOM 2517 N N . VAL B 1 74 ? 15.442 55.641 70.601 1.00 12.75 74 VAL B N 1
ATOM 2518 C CA . VAL B 1 74 ? 14.709 54.891 69.586 1.00 14.74 74 VAL B CA 1
ATOM 2519 C C . VAL B 1 74 ? 15.685 54.169 68.652 1.00 14.07 74 VAL B C 1
ATOM 2520 O O . VAL B 1 74 ? 15.440 53.027 68.219 1.00 13.95 74 VAL B O 1
ATOM 2524 N N . VAL B 1 75 ? 16.813 54.815 68.379 1.00 13.60 75 VAL B N 1
ATOM 2525 C CA . VAL B 1 75 ? 17.849 54.171 67.586 1.00 12.03 75 VAL B CA 1
ATOM 2526 C C . VAL B 1 75 ? 18.402 52.944 68.310 1.00 14.18 75 VAL B C 1
ATOM 2527 O O . VAL B 1 75 ? 18.661 51.918 67.681 1.00 12.17 75 VAL B O 1
ATOM 2531 N N . ALA B 1 76 ? 18.540 53.026 69.632 1.00 13.17 76 ALA B N 1
ATOM 2532 C CA . ALA B 1 76 ? 19.015 51.866 70.393 1.00 15.01 76 ALA B CA 1
ATOM 2533 C C . ALA B 1 76 ? 18.008 50.703 70.342 1.00 13.18 76 ALA B C 1
ATOM 2534 O O . ALA B 1 76 ? 18.395 49.532 70.166 1.00 14.39 76 ALA B O 1
ATOM 2536 N N . LEU B 1 77 ? 16.718 51.021 70.467 1.00 13.78 77 LEU B N 1
ATOM 2537 C CA . LEU B 1 77 ? 15.680 49.997 70.309 1.00 13.26 77 LEU B CA 1
ATOM 2538 C C . LEU B 1 77 ? 15.765 49.324 68.933 1.00 14.21 77 LEU B C 1
ATOM 2539 O O . LEU B 1 77 ? 15.795 48.090 68.830 1.00 12.22 77 LEU B O 1
ATOM 2544 N N . TRP B 1 78 ? 15.795 50.133 67.877 1.00 13.74 78 TRP B N 1
ATOM 2545 C CA . TRP B 1 78 ? 15.863 49.588 66.525 1.00 14.05 78 TRP B CA 1
ATOM 2546 C C . TRP B 1 78 ? 17.100 48.705 66.303 1.00 15.17 78 TRP B C 1
ATOM 2547 O O . TRP B 1 78 ? 17.009 47.609 65.720 1.00 14.41 78 TRP B O 1
ATOM 2558 N N . LYS B 1 79 ? 18.258 49.185 66.757 1.00 15.40 79 LYS B N 1
ATOM 2559 C CA . LYS B 1 79 ? 19.497 48.418 66.613 1.00 15.80 79 LYS B CA 1
ATOM 2560 C C . LYS B 1 79 ? 19.494 47.117 67.381 1.00 15.68 79 LYS B C 1
ATOM 2561 O O . LYS B 1 79 ? 20.124 46.164 66.945 1.00 17.51 79 LYS B O 1
ATOM 2567 N N . ALA B 1 80 ? 18.801 47.074 68.518 1.00 15.60 80 ALA B N 1
ATOM 2568 C CA . ALA B 1 80 ? 18.561 45.805 69.214 1.00 16.53 80 ALA B CA 1
ATOM 2569 C C . ALA B 1 80 ? 17.639 44.883 68.398 1.00 17.53 80 ALA B C 1
ATOM 2570 O O . ALA B 1 80 ? 17.793 43.640 68.415 1.00 14.44 80 ALA B O 1
ATOM 2572 N N . MET B 1 81 ? 16.683 45.480 67.686 1.00 14.68 81 MET B N 1
ATOM 2573 C CA . MET B 1 81 ? 15.714 44.681 66.911 1.00 14.25 81 MET B CA 1
ATOM 2574 C C . MET B 1 81 ? 16.264 44.080 65.614 1.00 16.16 81 MET B C 1
ATOM 2575 O O . MET B 1 81 ? 15.880 42.982 65.224 1.00 14.82 81 MET B O 1
ATOM 2580 N N . LEU B 1 82 ? 17.151 44.805 64.939 1.00 15.53 82 LEU B N 1
ATOM 2581 C CA . LEU B 1 82 ? 17.544 44.421 63.585 1.00 17.17 82 LEU B CA 1
ATOM 2582 C C . LEU B 1 82 ? 18.198 43.044 63.445 1.00 15.64 82 LEU B C 1
ATOM 2583 O O . LEU B 1 82 ? 17.909 42.343 62.484 1.00 14.41 82 LEU B O 1
ATOM 2588 N N . PRO B 1 83 ? 19.062 42.646 64.402 1.00 17.36 83 PRO B N 1
ATOM 2589 C CA . PRO B 1 83 ? 19.685 41.329 64.190 1.00 17.67 83 PRO B CA 1
ATOM 2590 C C . PRO B 1 83 ? 18.739 40.141 64.347 1.00 16.90 83 PRO B C 1
ATOM 2591 O O . PRO B 1 83 ? 19.155 39.012 64.074 1.00 17.52 83 PRO B O 1
ATOM 2595 N N . ASP B 1 84 ? 17.497 40.365 64.765 1.00 16.26 84 ASP B N 1
ATOM 2596 C CA . ASP B 1 84 ? 16.520 39.282 64.750 1.00 17.89 84 ASP B CA 1
ATOM 2597 C C . ASP B 1 84 ? 16.182 38.848 63.327 1.00 16.60 84 ASP B C 1
ATOM 2598 O O . ASP B 1 84 ? 15.568 37.797 63.132 1.00 14.22 84 ASP B O 1
ATOM 2603 N N . ARG B 1 85 ? 16.569 39.666 62.349 1.00 13.17 85 ARG B N 1
ATOM 2604 C CA . ARG B 1 85 ? 16.373 39.338 60.927 1.00 15.02 85 ARG B CA 1
ATOM 2605 C C . ARG B 1 85 ? 14.901 39.119 60.566 1.00 13.41 85 ARG B C 1
ATOM 2606 O O . ARG B 1 85 ? 14.534 38.132 59.908 1.00 15.44 85 ARG B O 1
ATOM 2614 N N . MET B 1 86 ? 14.052 40.044 61.005 1.00 11.46 86 MET B N 1
ATOM 2615 C CA . MET B 1 86 ? 12.634 39.987 60.678 1.00 12.74 86 MET B CA 1
ATOM 2616 C C . MET B 1 86 ? 12.163 41.265 59.993 1.00 12.25 86 MET B C 1
ATOM 2617 O O . MET B 1 86 ? 11.032 41.339 59.550 1.00 13.74 86 MET B O 1
ATOM 2622 N N . SER B 1 87 ? 13.046 42.256 59.884 1.00 11.87 87 SER B N 1
ATOM 2623 C CA . SER B 1 87 ? 12.657 43.565 59.378 1.00 13.26 87 SER B CA 1
ATOM 2624 C C . SER B 1 87 ? 12.543 43.537 57.866 1.00 12.61 87 SER B C 1
ATOM 2625 O O . SER B 1 87 ? 13.266 42.808 57.182 1.00 12.83 87 SER B O 1
ATOM 2628 N N . LEU B 1 88 ? 11.618 44.337 57.356 1.00 13.46 88 LEU B N 1
ATOM 2629 C CA . LEU B 1 88 ? 11.305 44.298 55.945 1.00 12.58 88 LEU B CA 1
ATOM 2630 C C . LEU B 1 88 ? 11.661 45.619 55.277 1.00 15.17 88 LEU B C 1
ATOM 2631 O O . LEU B 1 88 ? 11.671 46.672 55.919 1.00 14.64 88 LEU B O 1
ATOM 2636 N N . VAL B 1 89 ? 11.947 45.557 53.980 1.00 12.93 89 VAL B N 1
ATOM 2637 C CA . VAL B 1 89 ? 12.386 46.736 53.250 1.00 13.36 89 VAL B CA 1
ATOM 2638 C C . VAL B 1 89 ? 11.803 46.704 51.839 1.00 14.11 89 VAL B C 1
ATOM 2639 O O . VAL B 1 89 ? 11.699 45.636 51.211 1.00 11.79 89 VAL B O 1
ATOM 2643 N N . CYS B 1 90 ? 11.373 47.874 51.369 1.00 13.81 90 CYS B N 1
ATOM 2644 C CA . CYS B 1 90 ? 10.817 48.011 50.035 1.00 16.18 90 CYS B CA 1
ATOM 2645 C C . CYS B 1 90 ? 11.789 48.721 49.097 1.00 14.57 90 CYS B C 1
ATOM 2646 O O . CYS B 1 90 ? 12.248 49.852 49.398 1.00 15.36 90 CYS B O 1
ATOM 2649 N N . PHE B 1 91 ? 12.054 48.056 47.963 1.00 14.24 91 PHE B N 1
ATOM 2650 C CA . PHE B 1 91 ? 12.904 48.602 46.895 1.00 17.33 91 PHE B CA 1
ATOM 2651 C C . PHE B 1 91 ? 12.110 48.719 45.598 1.00 16.72 91 PHE B C 1
ATOM 2652 O O . PHE B 1 91 ? 11.256 47.881 45.310 1.00 15.66 91 PHE B O 1
ATOM 2660 N N . ARG B 1 92 ? 12.429 49.736 44.798 1.00 17.08 92 ARG B N 1
ATOM 2661 C CA . ARG B 1 92 ? 11.955 49.811 43.415 1.00 18.70 92 ARG B CA 1
ATOM 2662 C C . ARG B 1 92 ? 12.938 49.005 42.552 1.00 20.66 92 ARG B C 1
ATOM 2663 O O . ARG B 1 92 ? 14.157 49.129 42.717 1.00 19.89 92 ARG B O 1
ATOM 2671 N N . GLU B 1 93 ? 12.425 48.149 41.670 1.00 19.29 93 GLU B N 1
ATOM 2672 C CA . GLU B 1 93 ? 13.297 47.292 40.873 1.00 22.49 93 GLU B CA 1
ATOM 2673 C C . GLU B 1 93 ? 14.190 48.147 39.977 1.00 23.49 93 GLU B C 1
ATOM 2674 O O . GLU B 1 93 ? 13.701 48.974 39.208 1.00 22.96 93 GLU B O 1
ATOM 2680 N N . GLY B 1 94 ? 15.502 47.969 40.103 1.00 25.34 94 GLY B N 1
ATOM 2681 C CA . GLY B 1 94 ? 16.444 48.801 39.364 1.00 25.13 94 GLY B CA 1
ATOM 2682 C C . GLY B 1 94 ? 17.241 49.760 40.236 1.00 26.34 94 GLY B C 1
ATOM 2683 O O . GLY B 1 94 ? 18.317 50.211 39.838 1.00 27.01 94 GLY B O 1
ATOM 2684 N N . SER B 1 95 ? 16.722 50.074 41.421 1.00 23.99 95 SER B N 1
ATOM 2685 C CA . SER B 1 95 ? 17.373 51.022 42.326 1.00 22.50 95 SER B CA 1
ATOM 2686 C C . SER B 1 95 ? 17.628 50.407 43.700 1.00 23.50 95 SER B C 1
ATOM 2687 O O . SER B 1 95 ? 16.752 49.748 44.253 1.00 22.20 95 SER B O 1
ATOM 2690 N N . ASP B 1 96 ? 18.818 50.622 44.257 1.00 21.28 96 ASP B N 1
ATOM 2691 C CA . ASP B 1 96 ? 19.134 50.088 45.585 1.00 21.73 96 ASP B CA 1
ATOM 2692 C C . ASP B 1 96 ? 18.649 51.020 46.681 1.00 21.94 96 ASP B C 1
ATOM 2693 O O . ASP B 1 96 ? 18.823 50.744 47.875 1.00 20.43 96 ASP B O 1
ATOM 2698 N N . GLU B 1 97 ? 18.046 52.125 46.266 1.00 21.22 97 GLU B N 1
ATOM 2699 C CA . GLU B 1 97 ? 17.545 53.119 47.189 1.00 21.44 97 GLU B CA 1
ATOM 2700 C C . GLU B 1 97 ? 16.372 52.613 48.022 1.00 20.92 97 GLU B C 1
ATOM 2701 O O . GLU B 1 97 ? 15.380 52.114 47.489 1.00 18.23 97 GLU B O 1
ATOM 2707 N N . ILE B 1 98 ? 16.491 52.742 49.338 1.00 18.49 98 ILE B N 1
ATOM 2708 C CA . ILE B 1 98 ? 15.411 52.338 50.229 1.00 17.05 98 ILE B CA 1
ATOM 2709 C C . ILE B 1 98 ? 14.185 53.204 50.009 1.00 17.46 98 ILE B C 1
ATOM 2710 O O . ILE B 1 98 ? 14.219 54.412 50.229 1.00 19.74 98 ILE B O 1
ATOM 2715 N N . VAL B 1 99 ? 13.112 52.559 49.559 1.00 17.77 99 VAL B N 1
ATOM 2716 C CA . VAL B 1 99 ? 11.838 53.217 49.329 1.00 17.07 99 VAL B CA 1
ATOM 2717 C C . VAL B 1 99 ? 11.096 53.235 50.652 1.00 17.79 99 VAL B C 1
ATOM 2718 O O . VAL B 1 99 ? 10.625 54.282 51.096 1.00 18.61 99 VAL B O 1
ATOM 2722 N N . GLY B 1 100 ? 11.004 52.072 51.291 1.00 15.25 100 GLY B N 1
ATOM 2723 C CA . GLY B 1 100 ? 10.364 52.001 52.601 1.00 17.06 100 GLY B CA 1
ATOM 2724 C C . GLY B 1 100 ? 10.993 50.988 53.542 1.00 15.91 100 GLY B C 1
ATOM 2725 O O . GLY B 1 100 ? 11.708 50.116 53.075 1.00 14.80 100 GLY B O 1
ATOM 2726 N N . VAL B 1 101 ? 10.782 51.117 54.859 1.00 14.31 101 VAL B N 1
ATOM 2727 C CA . VAL B 1 101 ? 11.287 50.122 55.834 1.00 13.79 101 VAL B CA 1
ATOM 2728 C C . VAL B 1 101 ? 10.287 49.897 56.970 1.00 15.40 101 VAL B C 1
ATOM 2729 O O . VAL B 1 101 ? 9.613 50.831 57.389 1.00 15.95 101 VAL B O 1
ATOM 2733 N N . ASN B 1 102 ? 10.200 48.655 57.458 1.00 13.58 102 ASN B N 1
ATOM 2734 C CA . ASN B 1 102 ? 9.391 48.305 58.622 1.00 15.42 102 ASN B CA 1
ATOM 2735 C C . ASN B 1 102 ? 10.298 47.529 59.578 1.00 15.26 102 ASN B C 1
ATOM 2736 O O . ASN B 1 102 ? 10.752 46.420 59.253 1.00 12.85 102 ASN B O 1
ATOM 2741 N N . ILE B 1 103 ? 10.587 48.118 60.739 1.00 12.89 103 ILE B N 1
ATOM 2742 C CA . ILE B 1 103 ? 11.444 47.441 61.705 1.00 13.49 103 ILE B CA 1
ATOM 2743 C C . ILE B 1 103 ? 10.606 46.528 62.591 1.00 13.69 103 ILE B C 1
ATOM 2744 O O . ILE B 1 103 ? 9.712 46.998 63.298 1.00 15.63 103 ILE B O 1
ATOM 2749 N N . LEU B 1 104 ? 10.894 45.224 62.537 1.00 13.43 104 LEU B N 1
ATOM 2750 C CA . LEU B 1 104 ? 10.009 44.207 63.113 1.00 12.17 104 LEU B CA 1
ATOM 2751 C C . LEU B 1 104 ? 10.723 43.324 64.131 1.00 13.58 104 LEU B C 1
ATOM 2752 O O . LEU B 1 104 ? 11.936 43.169 64.085 1.00 14.62 104 LEU B O 1
ATOM 2757 N N . ASP B 1 105 ? 9.963 42.730 65.038 1.00 14.78 105 ASP B N 1
ATOM 2758 C CA . ASP B 1 105 ? 10.516 41.675 65.892 1.00 13.77 105 ASP B CA 1
ATOM 2759 C C . ASP B 1 105 ? 9.417 40.771 66.383 1.00 15.29 105 ASP B C 1
ATOM 2760 O O . ASP B 1 105 ? 8.302 40.917 65.959 1.00 15.00 105 ASP B O 1
ATOM 2765 N N . VAL B 1 106 ? 9.726 39.836 67.268 1.00 16.20 106 VAL B N 1
ATOM 2766 C CA . VAL B 1 106 ? 8.701 38.922 67.739 1.00 15.28 106 VAL B CA 1
ATOM 2767 C C . VAL B 1 106 ? 8.427 39.148 69.216 1.00 15.48 106 VAL B C 1
ATOM 2768 O O . VAL B 1 106 ? 9.339 39.129 70.033 1.00 15.98 106 VAL B O 1
ATOM 2772 N N . ALA B 1 107 ? 7.163 39.371 69.551 1.00 14.79 107 ALA B N 1
ATOM 2773 C CA . ALA B 1 107 ? 6.746 39.471 70.945 1.00 16.52 107 ALA B CA 1
ATOM 2774 C C . ALA B 1 107 ? 6.389 38.088 71.440 1.00 17.94 107 ALA B C 1
ATOM 2775 O O . ALA B 1 107 ? 5.813 37.284 70.702 1.00 14.44 107 ALA B O 1
ATOM 2777 N N . SER B 1 108 ? 6.728 37.814 72.697 1.00 15.85 108 SER B N 1
ATOM 2778 C CA . SER B 1 108 ? 6.393 36.536 73.289 1.00 16.67 108 SER B CA 1
ATOM 2779 C C . SER B 1 108 ? 5.646 36.731 74.591 1.00 18.43 108 SER B C 1
ATOM 2780 O O . SER B 1 108 ? 5.835 37.744 75.286 1.00 18.09 108 SER B O 1
ATOM 2783 N N . ARG B 1 109 ? 4.784 35.766 74.895 1.00 15.53 109 ARG B N 1
ATOM 2784 C CA . ARG B 1 109 ? 4.020 35.753 76.135 1.00 20.69 109 ARG B CA 1
ATOM 2785 C C . ARG B 1 109 ? 4.927 36.019 77.341 1.00 19.25 109 ARG B C 1
ATOM 2786 O O . ARG B 1 109 ? 4.544 36.726 78.272 1.00 22.19 109 ARG B O 1
ATOM 2794 N N . SER B 1 110 ? 6.151 35.496 77.294 1.00 21.26 110 SER B N 1
ATOM 2795 C CA . SER B 1 110 ? 7.082 35.611 78.411 1.00 22.62 110 SER B CA 1
ATOM 2796 C C . SER B 1 110 ? 7.675 37.002 78.588 1.00 25.56 110 SER B C 1
ATOM 2797 O O . SER B 1 110 ? 8.218 37.293 79.652 1.00 26.59 110 SER B O 1
ATOM 2800 N N . ASP B 1 111 ? 7.580 37.852 77.562 1.00 22.74 111 ASP B N 1
ATOM 2801 C CA . ASP B 1 111 ? 8.148 39.206 77.636 1.00 23.84 111 ASP B CA 1
ATOM 2802 C C . ASP B 1 111 ? 7.709 39.977 78.874 1.00 25.89 111 ASP B C 1
ATOM 2803 O O . ASP B 1 111 ? 6.519 40.023 79.198 1.00 26.82 111 ASP B O 1
ATOM 2808 N N . LYS B 1 112 ? 8.673 40.610 79.535 1.00 25.11 112 LYS B N 1
ATOM 2809 C CA . LYS B 1 112 ? 8.393 41.418 80.716 1.00 27.50 112 LYS B CA 1
ATOM 2810 C C . LYS B 1 112 ? 7.932 42.821 80.315 1.00 28.00 112 LYS B C 1
ATOM 2811 O O . LYS B 1 112 ? 7.279 43.516 81.094 1.00 30.04 112 LYS B O 1
ATOM 2817 N N . ASP B 1 113 ? 8.266 43.215 79.086 1.00 28.13 113 ASP B N 1
ATOM 2818 C CA . ASP B 1 113 ? 7.908 44.529 78.546 1.00 27.60 113 ASP B CA 1
ATOM 2819 C C . ASP B 1 113 ? 8.174 45.655 79.549 1.00 29.65 113 ASP B C 1
ATOM 2820 O O . ASP B 1 113 ? 7.267 46.399 79.928 1.00 31.64 113 ASP B O 1
ATOM 2825 N N . ASN B 1 114 ? 9.432 45.759 79.969 1.00 23.54 114 ASN B N 1
ATOM 2826 C CA . ASN B 1 114 ? 9.849 46.667 81.034 1.00 25.11 114 ASN B CA 1
ATOM 2827 C C . ASN B 1 114 ? 11.122 47.416 80.651 1.00 20.51 114 ASN B C 1
ATOM 2828 O O . ASN B 1 114 ? 11.933 47.772 81.509 1.00 21.04 114 ASN B O 1
ATOM 2833 N N . ALA B 1 115 ? 11.301 47.636 79.356 1.00 18.37 115 ALA B N 1
ATOM 2834 C CA . ALA B 1 115 ? 12.519 48.262 78.842 1.00 18.12 115 ALA B CA 1
ATOM 2835 C C . ALA B 1 115 ? 12.702 49.639 79.445 1.00 16.20 115 ALA B C 1
ATOM 2836 O O . ALA B 1 115 ? 11.724 50.331 79.751 1.00 18.92 115 ALA B O 1
ATOM 2838 N N . GLN B 1 116 ? 13.956 50.030 79.620 1.00 15.34 116 GLN B N 1
ATOM 2839 C CA . GLN B 1 116 ? 14.251 51.312 80.235 1.00 15.84 116 GLN B CA 1
ATOM 2840 C C . GLN B 1 116 ? 14.986 52.212 79.276 1.00 16.04 116 GLN B C 1
ATOM 2841 O O . GLN B 1 116 ? 15.945 51.792 78.629 1.00 12.70 116 GLN B O 1
ATOM 2847 N N . PHE B 1 117 ? 14.514 53.449 79.183 1.00 15.04 117 PHE B N 1
ATOM 2848 C CA . PHE B 1 117 ? 15.087 54.409 78.267 1.00 12.94 117 PHE B CA 1
ATOM 2849 C C . PHE B 1 117 ? 15.624 55.629 79.008 1.00 14.85 117 PHE B C 1
ATOM 2850 O O . PHE B 1 117 ? 15.349 55.818 80.195 1.00 14.70 117 PHE B O 1
ATOM 2858 N N . ASN B 1 118 ? 16.436 56.411 78.311 1.00 14.33 118 ASN B N 1
ATOM 2859 C CA . ASN B 1 118 ? 17.084 57.570 78.909 1.00 15.77 118 ASN B CA 1
ATOM 2860 C C . ASN B 1 118 ? 16.177 58.788 78.946 1.00 15.29 118 ASN B C 1
ATOM 2861 O O . ASN B 1 118 ? 16.172 59.550 79.923 1.00 15.19 118 ASN B O 1
ATOM 2866 N N . SER B 1 119 ? 15.393 58.969 77.887 1.00 13.54 119 SER B N 1
ATOM 2867 C CA . SER B 1 119 ? 14.526 60.151 77.784 1.00 12.37 119 SER B CA 1
ATOM 2868 C C . SER B 1 119 ? 13.135 59.918 78.359 1.00 14.28 119 SER B C 1
ATOM 2869 O O . SER B 1 119 ? 12.572 58.813 78.285 1.00 13.22 119 SER B O 1
ATOM 2872 N N . ALA B 1 120 ? 12.576 60.968 78.950 1.00 12.38 120 ALA B N 1
ATOM 2873 C CA . ALA B 1 120 ? 11.187 60.928 79.376 1.00 13.45 120 ALA B CA 1
ATOM 2874 C C . ALA B 1 120 ? 10.310 60.738 78.145 1.00 14.45 120 ALA B C 1
ATOM 2875 O O . ALA B 1 120 ? 9.354 59.962 78.177 1.00 13.69 120 ALA B O 1
ATOM 2877 N N . ILE B 1 121 ? 10.672 61.430 77.058 1.00 12.59 121 ILE B N 1
ATOM 2878 C CA . ILE B 1 121 ? 9.907 61.424 75.821 1.00 12.65 121 ILE B CA 1
ATOM 2879 C C . ILE B 1 121 ? 9.722 59.998 75.285 1.00 13.43 121 ILE B C 1
ATOM 2880 O O . ILE B 1 121 ? 8.589 59.532 75.046 1.00 12.36 121 ILE B O 1
ATOM 2885 N N . PHE B 1 122 ? 10.825 59.296 75.071 1.00 12.75 122 PHE B N 1
ATOM 2886 C CA . PHE B 1 122 ? 10.664 57.960 74.508 1.00 14.33 122 PHE B CA 1
ATOM 2887 C C . PHE B 1 122 ? 10.176 56.940 75.530 1.00 13.21 122 PHE B C 1
ATOM 2888 O O . PHE B 1 122 ? 9.498 55.988 75.159 1.00 12.98 122 PHE B O 1
ATOM 2896 N N . GLN B 1 123 ? 10.480 57.139 76.813 1.00 13.29 123 GLN B N 1
ATOM 2897 C CA . GLN B 1 123 ? 9.931 56.218 77.801 1.00 14.02 123 GLN B CA 1
ATOM 2898 C C . GLN B 1 123 ? 8.416 56.279 77.768 1.00 13.88 123 GLN B C 1
ATOM 2899 O O . GLN B 1 123 ? 7.746 55.243 77.830 1.00 11.83 123 GLN B O 1
ATOM 2905 N N . ALA B 1 124 ? 7.895 57.498 77.614 1.00 13.80 124 ALA B N 1
ATOM 2906 C CA . ALA B 1 124 ? 6.460 57.726 77.544 1.00 14.51 124 ALA B CA 1
ATOM 2907 C C . ALA B 1 124 ? 5.871 57.097 76.284 1.00 14.88 124 ALA B C 1
ATOM 2908 O O . ALA B 1 124 ? 4.839 56.418 76.361 1.00 14.41 124 ALA B O 1
ATOM 2910 N N . ILE B 1 125 ? 6.506 57.328 75.135 1.00 14.13 125 ILE B N 1
ATOM 2911 C CA . ILE B 1 125 ? 6.010 56.723 73.891 1.00 14.52 125 ILE B CA 1
ATOM 2912 C C . ILE B 1 125 ? 5.945 55.198 73.977 1.00 13.75 125 ILE B C 1
ATOM 2913 O O . ILE B 1 125 ? 4.890 54.579 73.733 1.00 13.63 125 ILE B O 1
ATOM 2918 N N . TYR B 1 126 ? 7.080 54.605 74.330 1.00 12.95 126 TYR B N 1
ATOM 2919 C CA . TYR B 1 126 ? 7.215 53.164 74.467 1.00 14.86 126 TYR B CA 1
ATOM 2920 C C . TYR B 1 126 ? 6.195 52.604 75.458 1.00 15.40 126 TYR B C 1
ATOM 2921 O O . TYR B 1 126 ? 5.540 51.590 75.191 1.00 14.85 126 TYR B O 1
ATOM 2930 N N . ASP B 1 127 ? 6.064 53.274 76.600 1.00 14.60 127 ASP B N 1
ATOM 2931 C CA . ASP B 1 127 ? 5.147 52.836 77.648 1.00 15.40 127 ASP B CA 1
ATOM 2932 C C . ASP B 1 127 ? 3.690 52.963 77.230 1.00 15.76 127 ASP B C 1
ATOM 2933 O O . ASP B 1 127 ? 2.836 52.205 77.698 1.00 15.31 127 ASP B O 1
ATOM 2938 N N . THR B 1 128 ? 3.403 53.940 76.371 1.00 15.84 128 THR B N 1
ATOM 2939 C CA . THR B 1 128 ? 2.034 54.179 75.918 1.00 15.01 128 THR B CA 1
ATOM 2940 C C . THR B 1 128 ? 1.680 53.039 74.990 1.00 14.74 128 THR B C 1
ATOM 2941 O O . THR B 1 128 ? 0.584 52.469 75.042 1.00 14.48 128 THR B O 1
ATOM 2945 N N . ILE B 1 129 ? 2.626 52.706 74.125 1.00 14.02 129 ILE B N 1
ATOM 2946 C CA . ILE B 1 129 ? 2.410 51.593 73.212 1.00 16.09 129 ILE B CA 1
ATOM 2947 C C . ILE B 1 129 ? 2.277 50.281 73.975 1.00 14.97 129 ILE B C 1
ATOM 2948 O O . ILE B 1 129 ? 1.431 49.447 73.649 1.00 14.85 129 ILE B O 1
ATOM 2953 N N . GLU B 1 130 ? 3.098 50.104 75.007 1.00 17.02 130 GLU B N 1
ATOM 2954 C CA . GLU B 1 130 ? 3.006 48.918 75.861 1.00 18.98 130 GLU B CA 1
ATOM 2955 C C . GLU B 1 130 ? 1.651 48.802 76.556 1.00 15.91 130 GLU B C 1
ATOM 2956 O O . GLU B 1 130 ? 1.075 47.712 76.642 1.00 17.96 130 GLU B O 1
ATOM 2962 N N . TYR B 1 131 ? 1.142 49.921 77.054 1.00 17.21 131 TYR B N 1
ATOM 2963 C CA . TYR B 1 131 ? -0.181 49.916 77.665 1.00 17.07 131 TYR B CA 1
ATOM 2964 C C . TYR B 1 131 ? -1.241 49.484 76.644 1.00 16.88 131 TYR B C 1
ATOM 2965 O O . TYR B 1 131 ? -2.065 48.594 76.912 1.00 18.44 131 TYR B O 1
ATOM 2974 N N . VAL B 1 132 ? -1.216 50.116 75.473 1.00 15.61 132 VAL B N 1
ATOM 2975 C CA . VAL B 1 132 ? -2.200 49.805 74.443 1.00 15.09 132 VAL B CA 1
ATOM 2976 C C . VAL B 1 132 ? -2.146 48.323 74.061 1.00 16.57 132 VAL B C 1
ATOM 2977 O O . VAL B 1 132 ? -3.180 47.660 73.916 1.00 15.30 132 VAL B O 1
ATOM 2981 N N . SER B 1 133 ? -0.935 47.798 73.927 1.00 15.33 133 SER B N 1
ATOM 2982 C CA . SER B 1 133 ? -0.765 46.408 73.532 1.00 16.26 133 SER B CA 1
ATOM 2983 C C . SER B 1 133 ? -1.248 45.463 74.621 1.00 17.07 133 SER B C 1
ATOM 2984 O O . SER B 1 133 ? -1.780 44.387 74.326 1.00 16.70 133 SER B O 1
ATOM 2987 N N . HIS B 1 134 ? -1.062 45.860 75.876 1.00 16.55 134 HIS B N 1
ATOM 2988 C CA . HIS B 1 134 ? -1.541 45.050 76.991 1.00 18.25 134 HIS B CA 1
ATOM 2989 C C . HIS B 1 134 ? -3.068 44.978 76.980 1.00 16.73 134 HIS B C 1
ATOM 2990 O O . HIS B 1 134 ? -3.630 43.891 77.132 1.00 16.66 134 HIS B O 1
ATOM 2997 N N . GLN B 1 135 ? -3.723 46.124 76.778 1.00 15.46 135 GLN B N 1
ATOM 2998 C CA . GLN B 1 135 ? -5.190 46.169 76.727 1.00 16.31 135 GLN B CA 1
ATOM 2999 C C . GLN B 1 135 ? -5.765 45.366 75.559 1.00 17.28 135 GLN B C 1
ATOM 3000 O O . GLN B 1 135 ? -6.920 44.920 75.601 1.00 16.91 135 GLN B O 1
ATOM 3006 N N . ALA B 1 136 ? -4.963 45.178 74.517 1.00 15.78 136 ALA B N 1
ATOM 3007 C CA . ALA B 1 136 ? -5.360 44.359 73.377 1.00 16.43 136 ALA B CA 1
ATOM 3008 C C . ALA B 1 136 ? -5.444 42.864 73.724 1.00 15.61 136 ALA B C 1
ATOM 3009 O O . ALA B 1 136 ? -6.094 42.106 73.010 1.00 16.76 136 ALA B O 1
ATOM 3011 N N . ASN B 1 137 ? -4.787 42.450 74.812 1.00 15.00 137 ASN B N 1
ATOM 3012 C CA . ASN B 1 137 ? -4.856 41.061 75.293 1.00 15.69 137 ASN B CA 1
ATOM 3013 C C . ASN B 1 137 ? -4.601 40.029 74.182 1.00 17.57 137 ASN B C 1
ATOM 3014 O O . ASN B 1 137 ? -5.326 39.041 74.042 1.00 16.19 137 ASN B O 1
ATOM 3019 N N . ILE B 1 138 ? -3.547 40.259 73.407 1.00 14.54 138 ILE B N 1
ATOM 3020 C CA . ILE B 1 138 ? -3.294 39.499 72.186 1.00 16.14 138 ILE B CA 1
ATOM 3021 C C . ILE B 1 138 ? -3.100 38.004 72.384 1.00 15.97 138 ILE B C 1
ATOM 3022 O O . ILE B 1 138 ? -3.729 37.197 71.679 1.00 14.85 138 ILE B O 1
ATOM 3027 N N . PHE B 1 139 ? -2.226 37.627 73.320 1.00 15.24 139 PHE B N 1
ATOM 3028 C CA . PHE B 1 139 ? -1.899 36.215 73.516 1.00 15.85 139 PHE B CA 1
ATOM 3029 C C . PHE B 1 139 ? -3.112 35.377 73.889 1.00 17.07 139 PHE B C 1
ATOM 3030 O O . PHE B 1 139 ? -3.350 34.315 73.309 1.00 15.23 139 PHE B O 1
ATOM 3038 N N . ASP B 1 140 ? -3.881 35.854 74.859 1.00 17.17 140 ASP B N 1
ATOM 3039 C CA . ASP B 1 140 ? -5.049 35.104 75.288 1.00 18.45 140 ASP B CA 1
ATOM 3040 C C . ASP B 1 140 ? -6.185 35.187 74.278 1.00 18.49 140 ASP B C 1
ATOM 3041 O O . ASP B 1 140 ? -6.948 34.233 74.125 1.00 19.00 140 ASP B O 1
ATOM 3046 N N . ARG B 1 141 ? -6.304 36.324 73.597 1.00 18.46 141 ARG B N 1
ATOM 3047 C CA . ARG B 1 141 ? -7.378 36.496 72.630 1.00 17.70 141 ARG B CA 1
ATOM 3048 C C . ARG B 1 141 ? -7.206 35.578 71.424 1.00 18.77 141 ARG B C 1
ATOM 3049 O O . ARG B 1 141 ? -8.191 35.060 70.902 1.00 19.29 141 ARG B O 1
ATOM 3057 N N . TYR B 1 142 ? -5.968 35.369 70.983 1.00 17.14 142 TYR B N 1
ATOM 3058 C CA . TYR B 1 142 ? -5.741 34.561 69.786 1.00 17.69 142 TYR B CA 1
ATOM 3059 C C . TYR B 1 142 ? -5.055 33.234 70.051 1.00 17.01 142 TYR B C 1
ATOM 3060 O O . TYR B 1 142 ? -4.710 32.518 69.109 1.00 17.30 142 TYR B O 1
ATOM 3069 N N . ASN B 1 143 ? -4.854 32.912 71.327 1.00 17.68 143 ASN B N 1
ATOM 3070 C CA . ASN B 1 143 ? -4.275 31.625 71.719 1.00 18.25 143 ASN B CA 1
ATOM 3071 C C . ASN B 1 143 ? -2.879 31.408 71.116 1.00 19.18 143 ASN B C 1
ATOM 3072 O O . ASN B 1 143 ? -2.573 30.337 70.583 1.00 18.16 143 ASN B O 1
ATOM 3077 N N . VAL B 1 144 ? -2.037 32.439 71.203 1.00 18.28 144 VAL B N 1
ATOM 3078 C CA . VAL B 1 144 ? -0.653 32.350 70.718 1.00 18.37 144 VAL B CA 1
ATOM 3079 C C . VAL B 1 144 ? 0.340 32.709 71.808 1.00 17.48 144 VAL B C 1
ATOM 3080 O O . VAL B 1 144 ? 0.014 33.448 72.730 1.00 16.97 144 VAL B O 1
ATOM 3084 N N . ASP B 1 145 ? 1.553 32.178 71.699 1.00 18.74 145 ASP B N 1
ATOM 3085 C CA . ASP B 1 145 ? 2.624 32.554 72.617 1.00 19.00 145 ASP B CA 1
ATOM 3086 C C . ASP B 1 145 ? 3.538 33.585 71.969 1.00 15.96 145 ASP B C 1
ATOM 3087 O O . ASP B 1 145 ? 4.357 34.217 72.644 1.00 17.32 145 ASP B O 1
ATOM 3092 N N . HIS B 1 146 ? 3.371 33.773 70.665 1.00 16.39 146 HIS B N 1
ATOM 3093 C CA . HIS B 1 146 ? 4.222 34.704 69.916 1.00 15.99 146 HIS B CA 1
ATOM 3094 C C . HIS B 1 146 ? 3.488 35.458 68.833 1.00 16.16 146 HIS B C 1
ATOM 3095 O O . HIS B 1 146 ? 2.485 34.981 68.295 1.00 16.44 146 HIS B O 1
ATOM 3102 N N . TYR B 1 147 ? 4.013 36.630 68.488 1.00 14.70 147 TYR B N 1
ATOM 3103 C CA . TYR B 1 147 ? 3.506 37.317 67.308 1.00 13.31 147 TYR B CA 1
ATOM 3104 C C . TYR B 1 147 ? 4.507 38.288 66.696 1.00 12.97 147 TYR B C 1
ATOM 3105 O O . TYR B 1 147 ? 5.430 38.740 67.368 1.00 13.84 147 TYR B O 1
ATOM 3114 N N . LEU B 1 148 ? 4.327 38.583 65.408 1.00 11.90 148 LEU B N 1
ATOM 3115 C CA . LEU B 1 148 ? 5.179 39.535 64.714 1.00 12.59 148 LEU B CA 1
ATOM 3116 C C . LEU B 1 148 ? 4.762 40.962 65.067 1.00 12.22 148 LEU B C 1
ATOM 3117 O O . LEU B 1 148 ? 3.653 41.398 64.766 1.00 12.62 148 LEU B O 1
ATOM 3122 N N . ASN B 1 149 ? 5.665 41.674 65.733 1.00 14.74 149 ASN B N 1
ATOM 3123 C CA . ASN B 1 149 ? 5.446 43.024 66.210 1.00 14.02 149 ASN B CA 1
ATOM 3124 C C . ASN B 1 149 ? 6.275 44.013 65.402 1.00 14.78 149 ASN B C 1
ATOM 3125 O O . ASN B 1 149 ? 7.150 43.612 64.619 1.00 11.62 149 ASN B O 1
ATOM 3130 N N . ALA B 1 150 ? 6.020 45.301 65.623 1.00 12.66 150 ALA B N 1
ATOM 3131 C CA . ALA B 1 150 ? 6.647 46.352 64.836 1.00 14.26 150 ALA B CA 1
ATOM 3132 C C . ALA B 1 150 ? 6.939 47.563 65.688 1.00 15.35 150 ALA B C 1
ATOM 3133 O O . ALA B 1 150 ? 6.193 47.864 66.621 1.00 17.12 150 ALA B O 1
ATOM 3135 N N . MET B 1 151 ? 7.977 48.305 65.311 1.00 15.36 151 MET B N 1
ATOM 3136 C CA . MET B 1 151 ? 8.332 49.539 66.002 1.00 17.24 151 MET B CA 1
ATOM 3137 C C . MET B 1 151 ? 8.538 50.717 65.038 1.00 15.53 151 MET B C 1
ATOM 3138 O O . MET B 1 151 ? 9.419 51.549 65.250 1.00 18.16 151 MET B O 1
ATOM 3143 N N . GLY B 1 152 ? 7.722 50.786 63.987 1.00 16.39 152 GLY B N 1
ATOM 3144 C CA . GLY B 1 152 ? 7.797 51.873 63.027 1.00 15.56 152 GLY B CA 1
ATOM 3145 C C . GLY B 1 152 ? 7.866 51.424 61.578 1.00 16.21 152 GLY B C 1
ATOM 3146 O O . GLY B 1 152 ? 8.587 50.478 61.225 1.00 14.39 152 GLY B O 1
ATOM 3147 N N . LEU B 1 153 ? 7.099 52.104 60.731 1.00 15.56 153 LEU B N 1
ATOM 3148 C CA . LEU B 1 153 ? 7.188 51.913 59.289 1.00 16.03 153 LEU B CA 1
ATOM 3149 C C . LEU B 1 153 ? 7.414 53.286 58.666 1.00 17.95 153 LEU B C 1
ATOM 3150 O O . LEU B 1 153 ? 6.677 54.233 58.945 1.00 19.01 153 LEU B O 1
ATOM 3155 N N . SER B 1 154 ? 8.437 53.409 57.835 1.00 18.77 154 SER B N 1
ATOM 3156 C CA . SER B 1 154 ? 8.637 54.667 57.133 1.00 20.23 154 SER B CA 1
ATOM 3157 C C . SER B 1 154 ? 8.643 54.472 55.633 1.00 20.38 154 SER B C 1
ATOM 3158 O O . SER B 1 154 ? 9.008 53.415 55.127 1.00 16.94 154 SER B O 1
ATOM 3161 N N . VAL B 1 155 ? 8.171 55.491 54.932 1.00 20.20 155 VAL B N 1
ATOM 3162 C CA . VAL B 1 155 ? 8.240 55.529 53.487 1.00 20.80 155 VAL B CA 1
ATOM 3163 C C . VAL B 1 155 ? 8.743 56.919 53.196 1.00 22.19 155 VAL B C 1
ATOM 3164 O O . VAL B 1 155 ? 8.260 57.888 53.791 1.00 22.30 155 VAL B O 1
ATOM 3168 N N . ASP B 1 156 ? 9.740 57.002 52.325 1.00 21.25 156 ASP B N 1
ATOM 3169 C CA . ASP B 1 156 ? 10.209 58.267 51.779 1.00 23.25 156 ASP B CA 1
ATOM 3170 C C . ASP B 1 156 ? 9.009 59.040 51.234 1.00 24.83 156 ASP B C 1
ATOM 3171 O O . ASP B 1 156 ? 8.205 58.482 50.488 1.00 24.59 156 ASP B O 1
ATOM 3176 N N . PRO B 1 157 ? 8.863 60.322 51.621 1.00 27.44 157 PRO B N 1
ATOM 3177 C CA . PRO B 1 157 ? 7.759 61.121 51.061 1.00 27.24 157 PRO B CA 1
ATOM 3178 C C . PRO B 1 157 ? 7.799 61.216 49.531 1.00 27.10 157 PRO B C 1
ATOM 3179 O O . PRO B 1 157 ? 6.777 61.515 48.921 1.00 28.57 157 PRO B O 1
ATOM 3183 N N . LYS B 1 158 ? 8.930 60.922 48.921 1.00 26.21 158 LYS B N 1
ATOM 3184 C CA . LYS B 1 158 ? 9.040 60.951 47.489 1.00 28.12 158 LYS B CA 1
ATOM 3185 C C . LYS B 1 158 ? 8.211 59.835 46.867 1.00 29.00 158 LYS B C 1
ATOM 3186 O O . LYS B 1 158 ? 7.791 59.927 45.732 1.00 28.14 158 LYS B O 1
ATOM 3192 N N . TYR B 1 159 ? 7.999 58.779 47.630 1.00 25.96 159 TYR B N 1
ATOM 3193 C CA . TYR B 1 159 ? 7.266 57.614 47.157 1.00 27.09 159 TYR B CA 1
ATOM 3194 C C . TYR B 1 159 ? 5.889 57.459 47.812 1.00 26.97 159 TYR B C 1
ATOM 3195 O O . TYR B 1 159 ? 5.284 56.392 47.729 1.00 26.45 159 TYR B O 1
ATOM 3204 N N . ARG B 1 160 ? 5.385 58.505 48.457 1.00 27.27 160 ARG B N 1
ATOM 3205 C CA . ARG B 1 160 ? 4.107 58.425 49.149 1.00 26.49 160 ARG B CA 1
ATOM 3206 C C . ARG B 1 160 ? 2.891 58.573 48.253 1.00 27.90 160 ARG B C 1
ATOM 3207 O O . ARG B 1 160 ? 3.015 59.053 47.145 1.00 28.16 160 ARG B O 1
ATOM 3215 N N . GLY B 1 161 ? 1.735 58.138 48.764 1.00 28.05 161 GLY B N 1
ATOM 3216 C CA . GLY B 1 161 ? 0.487 58.148 48.015 1.00 28.13 161 GLY B CA 1
ATOM 3217 C C . GLY B 1 161 ? 0.465 57.116 46.899 1.00 29.33 161 GLY B C 1
ATOM 3218 O O . GLY B 1 161 ? -0.233 57.279 45.895 1.00 28.65 161 GLY B O 1
ATOM 3219 N N . ARG B 1 162 ? 1.245 56.053 47.074 1.00 26.50 162 ARG B N 1
ATOM 3220 C CA . ARG B 1 162 ? 1.438 55.051 46.037 1.00 25.43 162 ARG B CA 1
ATOM 3221 C C . ARG B 1 162 ? 1.033 53.670 46.532 1.00 23.53 162 ARG B C 1
ATOM 3222 O O . ARG B 1 162 ? 1.088 52.696 45.783 1.00 22.77 162 ARG B O 1
ATOM 3230 N N . GLY B 1 163 ? 0.621 53.594 47.791 1.00 21.01 163 GLY B N 1
ATOM 3231 C CA . GLY B 1 163 ? 0.204 52.327 48.359 1.00 22.47 163 GLY B CA 1
ATOM 3232 C C . GLY B 1 163 ? 1.347 51.502 48.926 1.00 20.90 163 GLY B C 1
ATOM 3233 O O . GLY B 1 163 ? 1.134 50.343 49.298 1.00 18.87 163 GLY B O 1
ATOM 3234 N N . ILE B 1 164 ? 2.542 52.094 49.013 1.00 18.90 164 ILE B N 1
ATOM 3235 C CA . ILE B 1 164 ? 3.735 51.368 49.460 1.00 19.00 164 ILE B CA 1
ATOM 3236 C C . ILE B 1 164 ? 3.581 50.781 50.874 1.00 18.98 164 ILE B C 1
ATOM 3237 O O . ILE B 1 164 ? 3.932 49.620 51.118 1.00 18.63 164 ILE B O 1
ATOM 3242 N N . ALA B 1 165 ? 3.060 51.581 51.802 1.00 18.32 165 ALA B N 1
ATOM 3243 C CA . ALA B 1 165 ? 2.941 51.139 53.194 1.00 18.06 165 ALA B CA 1
ATOM 3244 C C . ALA B 1 165 ? 2.087 49.884 53.295 1.00 18.01 165 ALA B C 1
ATOM 3245 O O . ALA B 1 165 ? 2.432 48.916 54.000 1.00 16.26 165 ALA B O 1
ATOM 3247 N N . THR B 1 166 ? 0.971 49.910 52.566 1.00 16.89 166 THR B N 1
ATOM 3248 C CA . THR B 1 166 ? 0.033 48.793 52.512 1.00 17.12 166 THR B CA 1
ATOM 3249 C C . THR B 1 166 ? 0.698 47.502 52.047 1.00 16.28 166 THR B C 1
ATOM 3250 O O . THR B 1 166 ? 0.489 46.428 52.625 1.00 15.12 166 THR B O 1
ATOM 3254 N N . GLU B 1 167 ? 1.525 47.618 51.015 1.00 16.41 167 GLU B N 1
ATOM 3255 C CA . GLU B 1 167 ? 2.183 46.454 50.436 1.00 15.65 167 GLU B CA 1
ATOM 3256 C C . GLU B 1 167 ? 3.282 45.899 51.353 1.00 14.67 167 GLU B C 1
ATOM 3257 O O . GLU B 1 167 ? 3.490 44.670 51.438 1.00 14.19 167 GLU B O 1
ATOM 3263 N N . ILE B 1 168 ? 3.976 46.815 52.030 1.00 15.30 168 ILE B N 1
ATOM 3264 C CA . ILE B 1 168 ? 4.963 46.439 53.039 1.00 14.07 168 ILE B CA 1
ATOM 3265 C C . ILE B 1 168 ? 4.287 45.631 54.154 1.00 14.59 168 ILE B C 1
ATOM 3266 O O . ILE B 1 168 ? 4.811 44.600 54.580 1.00 13.55 168 ILE B O 1
ATOM 3271 N N . LEU B 1 169 ? 3.113 46.087 54.595 1.00 13.63 169 LEU B N 1
ATOM 3272 C CA . LEU B 1 169 ? 2.353 45.370 55.622 1.00 13.92 169 LEU B CA 1
ATOM 3273 C C . LEU B 1 169 ? 1.907 44.002 55.108 1.00 14.79 169 LEU B C 1
ATOM 3274 O O . LEU B 1 169 ? 1.890 43.007 55.851 1.00 13.12 169 LEU B O 1
ATOM 3279 N N . ARG B 1 170 ? 1.565 43.949 53.825 1.00 15.07 170 ARG B N 1
ATOM 3280 C CA . ARG B 1 170 ? 1.073 42.697 53.244 1.00 15.19 170 ARG B CA 1
ATOM 3281 C C . ARG B 1 170 ? 2.171 41.643 53.194 1.00 16.16 170 ARG B C 1
ATOM 3282 O O . ARG B 1 170 ? 1.895 40.437 53.291 1.00 17.11 170 ARG B O 1
ATOM 3290 N N . ALA B 1 171 ? 3.422 42.084 53.064 1.00 14.45 171 ALA B N 1
ATOM 3291 C CA . ALA B 1 171 ? 4.519 41.116 53.058 1.00 15.02 171 ALA B CA 1
ATOM 3292 C C . ALA B 1 171 ? 4.691 40.346 54.379 1.00 15.62 171 ALA B C 1
ATOM 3293 O O . ALA B 1 171 ? 5.466 39.391 54.442 1.00 13.95 171 ALA B O 1
ATOM 3295 N N . ARG B 1 172 ? 3.973 40.750 55.426 1.00 14.06 172 ARG B N 1
ATOM 3296 C CA . ARG B 1 172 ? 4.046 40.015 56.693 1.00 14.60 172 ARG B CA 1
ATOM 3297 C C . ARG B 1 172 ? 3.478 38.610 56.560 1.00 16.37 172 ARG B C 1
ATOM 3298 O O . ARG B 1 172 ? 3.936 37.695 57.234 1.00 15.46 172 ARG B O 1
ATOM 3306 N N . ILE B 1 173 ? 2.479 38.439 55.694 1.00 15.17 173 ILE B N 1
ATOM 3307 C CA . ILE B 1 173 ? 1.854 37.117 55.534 1.00 17.54 173 ILE B CA 1
ATOM 3308 C C . ILE B 1 173 ? 2.831 36.012 55.108 1.00 17.31 173 ILE B C 1
ATOM 3309 O O . ILE B 1 173 ? 2.963 35.015 55.818 1.00 16.47 173 ILE B O 1
ATOM 3314 N N . PRO B 1 174 ? 3.525 36.178 53.959 1.00 16.31 174 PRO B N 1
ATOM 3315 C CA . PRO B 1 174 ? 4.512 35.142 53.624 1.00 17.38 174 PRO B CA 1
ATOM 3316 C C . PRO B 1 174 ? 5.655 35.023 54.614 1.00 14.63 174 PRO B C 1
ATOM 3317 O O . PRO B 1 174 ? 6.161 33.924 54.818 1.00 14.43 174 PRO B O 1
ATOM 3321 N N . LEU B 1 175 ? 6.074 36.137 55.209 1.00 14.78 175 LEU B N 1
ATOM 3322 C CA . LEU B 1 175 ? 7.130 36.105 56.213 1.00 13.35 175 LEU B CA 1
ATOM 3323 C C . LEU B 1 175 ? 6.705 35.259 57.410 1.00 14.83 175 LEU B C 1
ATOM 3324 O O . LEU B 1 175 ? 7.435 34.355 57.849 1.00 13.29 175 LEU B O 1
ATOM 3329 N N . CYS B 1 176 ? 5.507 35.533 57.921 1.00 14.09 176 CYS B N 1
ATOM 3330 C CA . CYS B 1 176 ? 4.996 34.790 59.070 1.00 15.74 176 CYS B CA 1
ATOM 3331 C C . CYS B 1 176 ? 4.828 33.291 58.797 1.00 17.08 176 CYS B C 1
ATOM 3332 O O . CYS B 1 176 ? 5.155 32.461 59.648 1.00 16.45 176 CYS B O 1
ATOM 3335 N N . ARG B 1 177 ? 4.310 32.943 57.621 1.00 16.06 177 ARG B N 1
ATOM 3336 C CA . ARG B 1 177 ? 4.163 31.532 57.276 1.00 16.41 177 ARG B CA 1
ATOM 3337 C C . ARG B 1 177 ? 5.510 30.845 57.248 1.00 17.66 177 ARG B C 1
ATOM 3338 O O . ARG B 1 177 ? 5.631 29.699 57.672 1.00 17.63 177 ARG B O 1
ATOM 3346 N N . ALA B 1 178 ? 6.521 31.544 56.730 1.00 15.51 178 ALA B N 1
ATOM 3347 C CA . ALA B 1 178 ? 7.847 30.956 56.579 1.00 15.90 178 ALA B CA 1
ATOM 3348 C C . ALA B 1 178 ? 8.499 30.613 57.918 1.00 15.96 178 ALA B C 1
ATOM 3349 O O . ALA B 1 178 ? 9.134 29.567 58.055 1.00 15.44 178 ALA B O 1
ATOM 3351 N N . VAL B 1 179 ? 8.330 31.487 58.912 1.00 15.41 179 VAL B N 1
ATOM 3352 C CA . VAL B 1 179 ? 8.961 31.288 60.215 1.00 16.69 179 VAL B CA 1
ATOM 3353 C C . VAL B 1 179 ? 8.020 30.671 61.234 1.00 18.00 179 VAL B C 1
ATOM 3354 O O . VAL B 1 179 ? 8.382 30.495 62.400 1.00 20.23 179 VAL B O 1
ATOM 3358 N N . GLY B 1 180 ? 6.808 30.356 60.798 1.00 17.35 180 GLY B N 1
ATOM 3359 C CA . GLY B 1 180 ? 5.866 29.631 61.629 1.00 19.21 180 GLY B CA 1
ATOM 3360 C C . GLY B 1 180 ? 5.123 30.489 62.631 1.00 18.87 180 GLY B C 1
ATOM 3361 O O . GLY B 1 180 ? 4.700 29.989 63.668 1.00 20.05 180 GLY B O 1
ATOM 3362 N N . LEU B 1 181 ? 4.971 31.778 62.337 1.00 16.83 181 LEU B N 1
ATOM 3363 C CA . LEU B 1 181 ? 4.164 32.654 63.193 1.00 18.03 181 LEU B CA 1
ATOM 3364 C C . LEU B 1 181 ? 2.714 32.688 62.738 1.00 18.49 181 LEU B C 1
ATOM 3365 O O . LEU B 1 181 ? 2.429 32.784 61.541 1.00 18.33 181 LEU B O 1
ATOM 3370 N N . LYS B 1 182 ? 1.793 32.639 63.695 1.00 17.71 182 LYS B N 1
ATOM 3371 C CA . LYS B 1 182 ? 0.379 32.558 63.362 1.00 19.50 182 LYS B CA 1
ATOM 3372 C C . LYS B 1 182 ? -0.331 33.914 63.385 1.00 20.52 182 LYS B C 1
ATOM 3373 O O . LYS B 1 182 ? -1.522 34.004 63.080 1.00 23.99 182 LYS B O 1
ATOM 3379 N N . LEU B 1 183 ? 0.385 34.973 63.746 1.00 16.20 183 LEU B N 1
ATOM 3380 C CA . LEU B 1 183 ? -0.280 36.258 63.917 1.00 15.06 183 LEU B CA 1
ATOM 3381 C C . LEU B 1 183 ? 0.726 37.382 63.908 1.00 13.92 183 LEU B C 1
ATOM 3382 O O . LEU B 1 183 ? 1.881 37.202 64.318 1.00 14.65 183 LEU B O 1
ATOM 3387 N N . SER B 1 184 ? 0.290 38.536 63.416 1.00 13.42 184 SER B N 1
ATOM 3388 C CA . SER B 1 184 ? 1.042 39.774 63.622 1.00 13.72 184 SER B CA 1
ATOM 3389 C C . SER B 1 184 ? 0.120 40.743 64.347 1.00 13.99 184 SER B C 1
ATOM 3390 O O . SER B 1 184 ? -1.071 40.752 64.101 1.00 12.52 184 SER B O 1
ATOM 3393 N N . ALA B 1 185 ? 0.656 41.552 65.250 1.00 13.51 185 ALA B N 1
ATOM 3394 C CA . ALA B 1 185 ? -0.155 42.606 65.852 1.00 14.76 185 ALA B CA 1
ATOM 3395 C C . ALA B 1 185 ? 0.731 43.833 65.984 1.00 14.63 185 ALA B C 1
ATOM 3396 O O . ALA B 1 185 ? 1.934 43.708 66.188 1.00 14.71 185 ALA B O 1
ATOM 3398 N N . THR B 1 186 ? 0.137 45.012 65.885 1.00 16.25 186 THR B N 1
ATOM 3399 C CA . THR B 1 186 ? 0.923 46.229 65.893 1.00 16.57 186 THR B CA 1
ATOM 3400 C C . THR B 1 186 ? 0.093 47.388 66.423 1.00 16.53 186 THR B C 1
ATOM 3401 O O . THR B 1 186 ? -1.140 47.379 66.334 1.00 14.68 186 THR B O 1
ATOM 3405 N N . CYS B 1 187 ? 0.765 48.379 67.009 1.00 14.98 187 CYS B N 1
ATOM 3406 C CA . CYS B 1 187 ? 0.095 49.624 67.328 1.00 16.20 187 CYS B CA 1
ATOM 3407 C C . CYS B 1 187 ? 0.123 50.547 66.115 1.00 16.86 187 CYS B C 1
ATOM 3408 O O . CYS B 1 187 ? 1.186 50.990 65.682 1.00 17.61 187 CYS B O 1
ATOM 3411 N N . PHE B 1 188 ? -1.047 50.825 65.567 1.00 16.20 188 PHE B N 1
ATOM 3412 C CA . PHE B 1 188 ? -1.184 51.745 64.455 1.00 16.84 188 PHE B CA 1
ATOM 3413 C C . PHE B 1 188 ? -1.684 53.095 64.972 1.00 18.29 188 PHE B C 1
ATOM 3414 O O . PHE B 1 188 ? -2.814 53.210 65.485 1.00 17.53 188 PHE B O 1
ATOM 3422 N N . THR B 1 189 ? -0.813 54.100 64.850 1.00 16.52 189 THR B N 1
ATOM 3423 C CA . THR B 1 189 ? -0.911 55.342 65.624 1.00 17.42 189 THR B CA 1
ATOM 3424 C C . THR B 1 189 ? -1.610 56.515 64.928 1.00 19.92 189 THR B C 1
ATOM 3425 O O . THR B 1 189 ? -1.892 57.536 65.558 1.00 18.71 189 THR B O 1
ATOM 3429 N N . GLY B 1 190 ? -1.879 56.360 63.635 1.00 18.32 190 GLY B N 1
ATOM 3430 C CA . GLY B 1 190 ? -2.534 57.398 62.861 1.00 19.40 190 GLY B CA 1
ATOM 3431 C C . GLY B 1 190 ? -3.617 56.853 61.951 1.00 20.89 190 GLY B C 1
ATOM 3432 O O . GLY B 1 190 ? -3.798 55.641 61.843 1.00 19.21 190 GLY B O 1
ATOM 3433 N N . PRO B 1 191 ? -4.338 57.755 61.293 1.00 19.14 191 PRO B N 1
ATOM 3434 C CA . PRO B 1 191 ? -5.424 57.368 60.386 1.00 20.95 191 PRO B CA 1
ATOM 3435 C C . PRO B 1 191 ? -4.932 56.552 59.193 1.00 21.76 191 PRO B C 1
ATOM 3436 O O . PRO B 1 191 ? -5.455 55.469 58.934 1.00 20.79 191 PRO B O 1
ATOM 3440 N N . ASN B 1 192 ? -3.941 57.073 58.478 1.00 22.75 192 ASN B N 1
ATOM 3441 C CA . ASN B 1 192 ? -3.396 56.387 57.311 1.00 22.51 192 ASN B CA 1
ATOM 3442 C C . ASN B 1 192 ? -2.929 54.969 57.628 1.00 21.57 192 ASN B C 1
ATOM 3443 O O . ASN B 1 192 ? -3.342 54.011 56.976 1.00 20.34 192 ASN B O 1
ATOM 3448 N N . SER B 1 193 ? -2.067 54.844 58.631 1.00 21.07 193 SER B N 1
ATOM 3449 C CA . SER B 1 193 ? -1.546 53.537 59.045 1.00 19.48 193 SER B CA 1
ATOM 3450 C C . SER B 1 193 ? -2.667 52.555 59.350 1.00 19.41 193 SER B C 1
ATOM 3451 O O . SER B 1 193 ? -2.593 51.371 58.993 1.00 17.11 193 SER B O 1
ATOM 3454 N N . GLN B 1 194 ? -3.710 53.052 60.012 1.00 19.61 194 GLN B N 1
ATOM 3455 C CA . GLN B 1 194 ? -4.860 52.214 60.371 1.00 21.16 194 GLN B CA 1
ATOM 3456 C C . GLN B 1 194 ? -5.611 51.788 59.129 1.00 18.89 194 GLN B C 1
ATOM 3457 O O . GLN B 1 194 ? -6.089 50.654 59.034 1.00 18.18 194 GLN B O 1
ATOM 3463 N N . THR B 1 195 ? -5.691 52.697 58.164 1.00 20.33 195 THR B N 1
ATOM 3464 C CA . THR B 1 195 ? -6.362 52.394 56.908 1.00 20.87 195 THR B CA 1
ATOM 3465 C C . THR B 1 195 ? -5.628 51.306 56.129 1.00 19.45 195 THR B C 1
ATOM 3466 O O . THR B 1 195 ? -6.250 50.364 55.628 1.00 18.03 195 THR B O 1
ATOM 3470 N N . ALA B 1 196 ? -4.306 51.429 56.034 1.00 19.16 196 ALA B N 1
ATOM 3471 C CA . ALA B 1 196 ? -3.494 50.453 55.305 1.00 17.89 196 ALA B CA 1
ATOM 3472 C C . ALA B 1 196 ? -3.576 49.086 55.980 1.00 18.99 196 ALA B C 1
ATOM 3473 O O . ALA B 1 196 ? -3.668 48.020 55.317 1.00 18.98 196 ALA B O 1
ATOM 3475 N N . ALA B 1 197 ? -3.554 49.127 57.314 1.00 18.52 197 ALA B N 1
ATOM 3476 C CA . ALA B 1 197 ? -3.676 47.907 58.104 1.00 17.26 197 ALA B CA 1
ATOM 3477 C C . ALA B 1 197 ? -4.997 47.220 57.812 1.00 16.66 197 ALA B C 1
ATOM 3478 O O . ALA B 1 197 ? -5.030 46.031 57.498 1.00 17.25 197 ALA B O 1
ATOM 3480 N N . THR B 1 198 ? -6.086 47.980 57.894 1.00 16.48 198 THR B N 1
ATOM 3481 C CA . THR B 1 198 ? -7.413 47.440 57.612 1.00 17.51 198 THR B CA 1
ATOM 3482 C C . THR B 1 198 ? -7.476 46.855 56.207 1.00 17.90 198 THR B C 1
ATOM 3483 O O . THR B 1 198 ? -8.043 45.780 55.996 1.00 15.28 198 THR B O 1
ATOM 3487 N N . ARG B 1 199 ? -6.843 47.539 55.261 1.00 17.12 199 ARG B N 1
ATOM 3488 C CA . ARG B 1 199 ? -6.779 47.061 53.883 1.00 17.84 199 ARG B CA 1
ATOM 3489 C C . ARG B 1 199 ? -6.199 45.664 53.769 1.00 19.72 199 ARG B C 1
ATOM 3490 O O . ARG B 1 199 ? -6.759 44.817 53.057 1.00 20.23 199 ARG B O 1
ATOM 3498 N N . VAL B 1 200 ? -5.095 45.416 54.473 1.00 16.53 200 VAL B N 1
ATOM 3499 C CA . VAL B 1 200 ? -4.421 44.119 54.363 1.00 16.86 200 VAL B CA 1
ATOM 3500 C C . VAL B 1 200 ? -5.141 43.013 55.160 1.00 17.52 200 VAL B C 1
ATOM 3501 O O . VAL B 1 200 ? -4.871 41.835 54.974 1.00 19.10 200 VAL B O 1
ATOM 3505 N N . GLY B 1 201 ? -6.099 43.402 56.004 1.00 16.54 201 GLY B N 1
ATOM 3506 C CA . GLY B 1 201 ? -6.903 42.447 56.750 1.00 17.18 201 GLY B CA 1
ATOM 3507 C C . GLY B 1 201 ? -6.627 42.437 58.241 1.00 19.77 201 GLY B C 1
ATOM 3508 O O . GLY B 1 201 ? -6.982 41.480 58.938 1.00 19.87 201 GLY B O 1
ATOM 3509 N N . PHE B 1 202 ? -5.983 43.484 58.742 1.00 16.95 202 PHE B N 1
ATOM 3510 C CA . PHE B 1 202 ? -5.861 43.659 60.190 1.00 17.85 202 PHE B CA 1
ATOM 3511 C C . PHE B 1 202 ? -7.221 43.966 60.805 1.00 18.64 202 PHE B C 1
ATOM 3512 O O . PHE B 1 202 ? -8.042 44.662 60.200 1.00 17.60 202 PHE B O 1
ATOM 3520 N N . GLN B 1 203 ? -7.456 43.454 62.011 1.00 17.54 203 GLN B N 1
ATOM 3521 C CA . GLN B 1 203 ? -8.694 43.721 62.728 1.00 19.80 203 GLN B CA 1
ATOM 3522 C C . GLN B 1 203 ? -8.416 44.452 64.028 1.00 19.00 203 GLN B C 1
ATOM 3523 O O . GLN B 1 203 ? -7.396 44.230 64.673 1.00 17.70 203 GLN B O 1
ATOM 3529 N N . GLU B 1 204 ? -9.334 45.327 64.404 1.00 17.82 204 GLU B N 1
ATOM 3530 C CA . GLU B 1 204 ? -9.171 46.140 65.600 1.00 19.07 204 GLU B CA 1
ATOM 3531 C C . GLU B 1 204 ? -9.109 45.284 66.864 1.00 19.77 204 GLU B C 1
ATOM 3532 O O . GLU B 1 204 ? -9.929 44.389 67.050 1.00 21.88 204 GLU B O 1
ATOM 3538 N N . ASP B 1 205 ? -8.143 45.554 67.736 1.00 20.42 205 ASP B N 1
ATOM 3539 C CA . ASP B 1 205 ? -8.124 44.866 69.021 1.00 19.11 205 ASP B CA 1
ATOM 3540 C C . ASP B 1 205 ? -8.299 45.802 70.201 1.00 20.26 205 ASP B C 1
ATOM 3541 O O . ASP B 1 205 ? -8.850 45.400 71.215 1.00 19.18 205 ASP B O 1
ATOM 3546 N N . PHE B 1 206 ? -7.818 47.038 70.069 1.00 18.31 206 PHE B N 1
ATOM 3547 C CA . PHE B 1 206 ? -8.050 48.036 71.107 1.00 18.42 206 PHE B CA 1
ATOM 3548 C C . PHE B 1 206 ? -7.977 49.429 70.487 1.00 18.35 206 PHE B C 1
ATOM 3549 O O . PHE B 1 206 ? -7.162 49.676 69.604 1.00 17.68 206 PHE B O 1
ATOM 3557 N N . THR B 1 207 ? -8.878 50.313 70.904 1.00 16.81 207 THR B N 1
ATOM 3558 C CA . THR B 1 207 ? -8.948 51.663 70.357 1.00 16.88 207 THR B CA 1
ATOM 3559 C C . THR B 1 207 ? -9.093 52.636 71.519 1.00 17.91 207 THR B C 1
ATOM 3560 O O . THR B 1 207 ? -9.929 52.432 72.406 1.00 16.62 207 THR B O 1
ATOM 3564 N N . ILE B 1 208 ? -8.281 53.685 71.530 1.00 16.33 208 ILE B N 1
ATOM 3565 C CA . ILE B 1 208 ? -8.339 54.649 72.624 1.00 15.86 208 ILE B CA 1
ATOM 3566 C C . ILE B 1 208 ? -7.836 55.988 72.113 1.00 16.89 208 ILE B C 1
ATOM 3567 O O . ILE B 1 208 ? -6.956 56.023 71.263 1.00 16.47 208 ILE B O 1
ATOM 3572 N N . THR B 1 209 ? -8.387 57.097 72.594 1.00 17.44 209 THR B N 1
ATOM 3573 C CA . THR B 1 209 ? -7.846 58.393 72.165 1.00 16.20 209 THR B CA 1
ATOM 3574 C C . THR B 1 209 ? -6.566 58.715 72.927 1.00 15.96 209 THR B C 1
ATOM 3575 O O . THR B 1 209 ? -6.344 58.180 74.009 1.00 15.45 209 THR B O 1
ATOM 3579 N N . TYR B 1 210 ? -5.733 59.598 72.373 1.00 15.49 210 TYR B N 1
ATOM 3580 C CA . TYR B 1 210 ? -4.530 60.038 73.084 1.00 16.13 210 TYR B CA 1
ATOM 3581 C C . TYR B 1 210 ? -4.881 60.825 74.346 1.00 15.98 210 TYR B C 1
ATOM 3582 O O . TYR B 1 210 ? -4.171 60.727 75.355 1.00 15.42 210 TYR B O 1
ATOM 3591 N N . GLY B 1 211 ? -5.993 61.570 74.291 1.00 17.15 211 GLY B N 1
ATOM 3592 C CA . GLY B 1 211 ? -6.519 62.247 75.471 1.00 16.54 211 GLY B CA 1
ATOM 3593 C C . GLY B 1 211 ? -6.882 61.304 76.619 1.00 16.12 211 GLY B C 1
ATOM 3594 O O . GLY B 1 211 ? -6.563 61.553 77.801 1.00 17.63 211 GLY B O 1
ATOM 3595 N N . GLU B 1 212 ? -7.553 60.210 76.285 1.00 16.28 212 GLU B N 1
ATOM 3596 C CA . GLU B 1 212 ? -7.924 59.244 77.314 1.00 17.52 212 GLU B CA 1
ATOM 3597 C C . GLU B 1 212 ? -6.665 58.577 77.877 1.00 15.90 212 GLU B C 1
ATOM 3598 O O . GLU B 1 212 ? -6.525 58.389 79.092 1.00 16.39 212 GLU B O 1
ATOM 3604 N N . LEU B 1 213 ? -5.749 58.226 76.979 1.00 15.66 213 LEU B N 1
ATOM 3605 C CA . LEU B 1 213 ? -4.446 57.717 77.400 1.00 15.25 213 LEU B CA 1
ATOM 3606 C C . LEU B 1 213 ? -3.821 58.649 78.438 1.00 16.88 213 LEU B C 1
ATOM 3607 O O . LEU B 1 213 ? -3.365 58.192 79.482 1.00 18.39 213 LEU B O 1
ATOM 3612 N N . ALA B 1 214 ? -3.839 59.952 78.167 1.00 16.26 214 ALA B N 1
ATOM 3613 C CA . ALA B 1 214 ? -3.299 60.943 79.109 1.00 18.36 214 ALA B CA 1
ATOM 3614 C C . ALA B 1 214 ? -4.023 60.903 80.443 1.00 19.61 214 ALA B C 1
ATOM 3615 O O . ALA B 1 214 ? -3.429 61.206 81.485 1.00 20.09 214 ALA B O 1
ATOM 3617 N N . ARG B 1 215 ? -5.307 60.553 80.423 1.00 16.86 215 ARG B N 1
ATOM 3618 C CA . ARG B 1 215 ? -5.998 60.421 81.705 1.00 19.40 215 ARG B CA 1
ATOM 3619 C C . ARG B 1 215 ? -5.660 59.102 82.429 1.00 20.27 215 ARG B C 1
ATOM 3620 O O . ARG B 1 215 ? -5.893 58.978 83.629 1.00 22.12 215 ARG B O 1
ATOM 3628 N N . VAL B 1 216 ? -5.097 58.131 81.709 1.00 18.38 216 VAL B N 1
ATOM 3629 C CA . VAL B 1 216 ? -4.596 56.897 82.349 1.00 20.59 216 VAL B CA 1
ATOM 3630 C C . VAL B 1 216 ? -3.255 57.131 83.059 1.00 21.12 216 VAL B C 1
ATOM 3631 O O . VAL B 1 216 ? -3.033 56.668 84.179 1.00 17.77 216 VAL B O 1
ATOM 3635 N N . ASP B 1 217 ? -2.361 57.836 82.372 1.00 19.15 217 ASP B N 1
ATOM 3636 C CA . ASP B 1 217 ? -1.059 58.207 82.898 1.00 20.82 217 ASP B CA 1
ATOM 3637 C C . ASP B 1 217 ? -0.729 59.556 82.282 1.00 18.90 217 ASP B C 1
ATOM 3638 O O . ASP B 1 217 ? -0.793 59.702 81.057 1.00 18.36 217 ASP B O 1
ATOM 3643 N N . GLN B 1 218 ? -0.393 60.536 83.129 1.00 19.39 218 GLN B N 1
ATOM 3644 C CA . GLN B 1 218 ? -0.075 61.891 82.675 1.00 19.72 218 GLN B CA 1
ATOM 3645 C C . GLN B 1 218 ? 1.045 61.920 81.653 1.00 18.87 218 GLN B C 1
ATOM 3646 O O . GLN B 1 218 ? 1.063 62.776 80.770 1.00 19.43 218 GLN B O 1
ATOM 3652 N N . ARG B 1 219 ? 1.979 60.979 81.769 1.00 17.04 219 ARG B N 1
ATOM 3653 C CA . ARG B 1 219 ? 3.099 60.911 80.843 1.00 17.93 219 ARG B CA 1
ATOM 3654 C C . ARG B 1 219 ? 2.618 60.639 79.428 1.00 16.33 219 ARG B C 1
ATOM 3655 O O . ARG B 1 219 ? 3.325 60.939 78.469 1.00 16.45 219 ARG B O 1
ATOM 3663 N N . PHE B 1 220 ? 1.415 60.081 79.288 1.00 15.17 220 PHE B N 1
ATOM 3664 C CA . PHE B 1 220 ? 0.944 59.649 77.975 1.00 16.62 220 PHE B CA 1
ATOM 3665 C C . PHE B 1 220 ? 0.205 60.784 77.278 1.00 16.06 220 PHE B C 1
ATOM 3666 O O . PHE B 1 220 ? -0.840 60.574 76.655 1.00 17.14 220 PHE B O 1
ATOM 3674 N N . ASN B 1 221 ? 0.730 61.999 77.389 1.00 14.93 221 ASN B N 1
ATOM 3675 C CA . ASN B 1 221 ? 0.041 63.131 76.782 1.00 17.61 221 ASN B CA 1
ATOM 3676 C C . ASN B 1 221 ? 0.685 63.529 75.466 1.00 15.16 221 ASN B C 1
ATOM 3677 O O . ASN B 1 221 ? 1.915 63.586 75.339 1.00 16.93 221 ASN B O 1
ATOM 3682 N N . TYR B 1 222 ? -0.155 63.810 74.485 1.00 15.67 222 TYR B N 1
ATOM 3683 C CA . TYR B 1 222 ? 0.309 64.070 73.127 1.00 14.79 222 TYR B CA 1
ATOM 3684 C C . TYR B 1 222 ? -0.354 65.335 72.604 1.00 15.83 222 TYR B C 1
ATOM 3685 O O . TYR B 1 222 ? -1.433 65.277 72.024 1.00 17.83 222 TYR B O 1
ATOM 3694 N N . PRO B 1 223 ? 0.295 66.489 72.836 1.00 15.80 223 PRO B N 1
ATOM 3695 C CA . PRO B 1 223 ? -0.344 67.784 72.571 1.00 17.23 223 PRO B CA 1
ATOM 3696 C C . PRO B 1 223 ? -0.710 67.916 71.108 1.00 15.83 223 PRO B C 1
ATOM 3697 O O . PRO B 1 223 ? 0.131 67.673 70.238 1.00 17.89 223 PRO B O 1
ATOM 3701 N N . GLY B 1 224 ? -1.963 68.265 70.844 1.00 17.39 224 GLY B N 1
ATOM 3702 C CA . GLY B 1 224 ? -2.404 68.503 69.483 1.00 19.21 224 GLY B CA 1
ATOM 3703 C C . GLY B 1 224 ? -3.084 67.325 68.812 1.00 18.96 224 GLY B C 1
ATOM 3704 O O . GLY B 1 224 ? -3.639 67.482 67.724 1.00 20.47 224 GLY B O 1
ATOM 3705 N N . ILE B 1 225 ? -3.033 66.142 69.427 1.00 16.93 225 ILE B N 1
ATOM 3706 C CA . ILE B 1 225 ? -3.726 64.990 68.840 1.00 16.36 225 ILE B CA 1
ATOM 3707 C C . ILE B 1 225 ? -4.589 64.271 69.868 1.00 17.50 225 ILE B C 1
ATOM 3708 O O . ILE B 1 225 ? -4.859 63.074 69.739 1.00 16.53 225 ILE B O 1
ATOM 3713 N N . GLU B 1 226 ? -5.024 65.010 70.884 1.00 15.52 226 GLU B N 1
ATOM 3714 C CA . GLU B 1 226 ? -5.807 64.419 71.965 1.00 18.09 226 GLU B CA 1
ATOM 3715 C C . GLU B 1 226 ? -7.054 63.677 71.462 1.00 17.16 226 GLU B C 1
ATOM 3716 O O . GLU B 1 226 ? -7.437 62.648 72.008 1.00 17.51 226 GLU B O 1
ATOM 3722 N N . GLU B 1 227 ? -7.680 64.202 70.418 1.00 16.91 227 GLU B N 1
ATOM 3723 C CA . GLU B 1 227 ? -8.885 63.583 69.879 1.00 20.08 227 GLU B CA 1
ATOM 3724 C C . GLU B 1 227 ? -8.599 62.516 68.831 1.00 19.07 227 GLU B C 1
ATOM 3725 O O . GLU B 1 227 ? -9.518 61.865 68.338 1.00 19.20 227 GLU B O 1
ATOM 3731 N N . ASN B 1 228 ? -7.321 62.308 68.517 1.00 17.62 228 ASN B N 1
ATOM 3732 C CA . ASN B 1 228 ? -6.934 61.222 67.611 1.00 16.96 228 ASN B CA 1
ATOM 3733 C C . ASN B 1 228 ? -7.005 59.854 68.285 1.00 16.83 228 ASN B C 1
ATOM 3734 O O . ASN B 1 228 ? -6.801 59.730 69.489 1.00 15.92 228 ASN B O 1
ATOM 3739 N N . PHE B 1 229 ? -7.287 58.831 67.489 1.00 16.95 229 PHE B N 1
ATOM 3740 C CA . PHE B 1 229 ? -7.366 57.464 67.985 1.00 19.52 229 PHE B CA 1
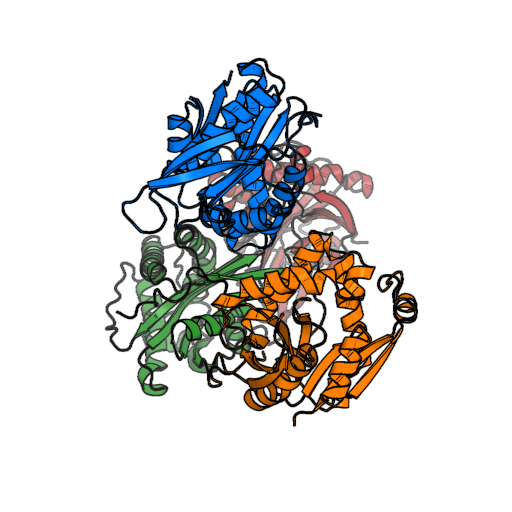ATOM 3741 C C . PHE B 1 229 ? -6.071 56.694 67.754 1.00 16.92 229 PHE B C 1
ATOM 3742 O O . PHE B 1 229 ? -5.495 56.726 66.668 1.00 18.68 229 PHE B O 1
ATOM 3750 N N . CYS B 1 230 ? -5.646 55.997 68.795 1.00 18.02 230 CYS B N 1
ATOM 3751 C CA . CYS B 1 230 ? -4.549 55.040 68.766 1.00 17.45 230 CYS B CA 1
ATOM 3752 C C . CYS B 1 230 ? -5.154 53.633 68.758 1.00 16.40 230 CYS B C 1
ATOM 3753 O O . CYS B 1 230 ? -5.998 53.321 69.614 1.00 17.39 230 CYS B O 1
ATOM 3756 N N . LYS B 1 231 ? -4.743 52.790 67.802 1.00 16.49 231 LYS B N 1
ATOM 3757 C CA . LYS B 1 231 ? -5.360 51.454 67.690 1.00 16.95 231 LYS B CA 1
ATOM 3758 C C . LYS B 1 231 ? -4.378 50.288 67.665 1.00 15.45 231 LYS B C 1
ATOM 3759 O O . LYS B 1 231 ? -3.481 50.254 66.833 1.00 21.46 231 LYS B O 1
ATOM 3765 N N . TYR B 1 232 ? -4.570 49.305 68.531 1.00 16.12 232 TYR B N 1
ATOM 3766 C CA . TYR B 1 232 ? -3.834 48.053 68.402 1.00 15.21 232 TYR B CA 1
ATOM 3767 C C . TYR B 1 232 ? -4.638 47.087 67.530 1.00 16.72 232 TYR B C 1
ATOM 3768 O O . TYR B 1 232 ? -5.831 46.858 67.791 1.00 15.84 232 TYR B O 1
ATOM 3777 N N . MET B 1 233 ? -3.989 46.552 66.490 1.00 15.47 233 MET B N 1
ATOM 3778 C CA . MET B 1 233 ? -4.675 45.735 65.494 1.00 15.23 233 MET B CA 1
ATOM 3779 C C . MET B 1 233 ? -3.881 44.465 65.177 1.00 15.08 233 MET B C 1
ATOM 3780 O O . MET B 1 233 ? -2.649 44.460 65.204 1.00 15.14 233 MET B O 1
ATOM 3785 N N . SER B 1 234 ? -4.585 43.388 64.849 1.00 14.54 234 SER B N 1
ATOM 3786 C CA . SER B 1 234 ? -3.899 42.144 64.518 1.00 14.81 234 SER B CA 1
ATOM 3787 C C . SER B 1 234 ?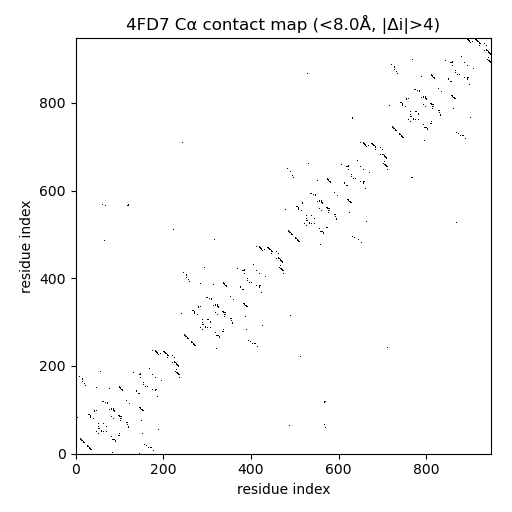 -4.343 41.526 63.185 1.00 16.23 234 SER B C 1
ATOM 3788 O O . SER B 1 234 ? -5.433 41.797 62.669 1.00 15.54 234 SER B O 1
ATOM 3791 N N . LEU B 1 235 ? -3.463 40.686 62.654 1.00 15.97 235 LEU B N 1
ATOM 3792 C CA . LEU B 1 235 ? -3.617 40.036 61.373 1.00 16.23 235 LEU B CA 1
ATOM 3793 C C . LEU B 1 235 ? -3.367 38.552 61.557 1.00 17.37 235 LEU B C 1
ATOM 3794 O O . LEU B 1 235 ? -2.258 38.136 61.944 1.00 15.29 235 LEU B O 1
ATOM 3799 N N . ARG B 1 236 ? -4.381 37.754 61.241 1.00 16.52 236 ARG B N 1
ATOM 3800 C CA . ARG B 1 236 ? -4.214 36.314 61.250 1.00 22.18 236 ARG B CA 1
ATOM 3801 C C . ARG B 1 236 ? -3.551 35.830 59.968 1.00 22.64 236 ARG B C 1
ATOM 3802 O O . ARG B 1 236 ? -3.897 36.250 58.857 1.00 24.14 236 ARG B O 1
ATOM 3810 N N . VAL B 1 237 ? -2.587 34.931 60.130 1.00 22.88 237 VAL B N 1
ATOM 3811 C CA . VAL B 1 237 ? -1.867 34.360 59.001 1.00 24.64 237 VAL B CA 1
ATOM 3812 C C . VAL B 1 237 ? -2.201 32.880 58.865 1.00 29.55 237 VAL B C 1
ATOM 3813 O O . VAL B 1 237 ? -2.420 32.379 57.762 1.00 30.47 237 VAL B O 1
ATOM 3817 N N . ASP B 1 238 ? -2.252 32.270 60.051 1.00 29.62 238 ASP B N 1
ATOM 3818 C CA . ASP B 1 238 ? -2.618 30.882 60.308 1.00 32.34 238 ASP B CA 1
ATOM 3819 C C . ASP B 1 238 ? -2.795 30.670 61.805 1.00 30.77 238 ASP B C 1
ATOM 3820 O O . ASP B 1 238 ? -2.835 31.631 62.576 1.00 33.02 238 ASP B O 1
ATOM 3825 N N . LYS C 1 2 ? 43.533 25.256 60.268 1.00 37.45 2 LYS C N 1
ATOM 3826 C CA . LYS C 1 2 ? 43.265 25.474 58.852 1.00 34.65 2 LYS C CA 1
ATOM 3827 C C . LYS C 1 2 ? 41.898 26.107 58.668 1.00 35.72 2 LYS C C 1
ATOM 3828 O O . LYS C 1 2 ? 41.672 26.853 57.711 1.00 31.30 2 LYS C O 1
ATOM 3834 N N . TRP C 1 3 ? 40.976 25.792 59.576 1.00 35.12 3 TRP C N 1
ATOM 3835 C CA . TRP C 1 3 ? 39.718 26.511 59.622 1.00 31.76 3 TRP C CA 1
ATOM 3836 C C . TRP C 1 3 ? 40.060 27.959 59.930 1.00 28.37 3 TRP C C 1
ATOM 3837 O O . TRP C 1 3 ? 40.832 28.251 60.848 1.00 28.55 3 TRP C O 1
ATOM 3848 N N . THR C 1 4 ? 39.503 28.860 59.135 1.00 28.67 4 THR C N 1
ATOM 3849 C CA . THR C 1 4 ? 39.811 30.278 59.246 1.00 26.90 4 THR C CA 1
ATOM 3850 C C . THR C 1 4 ? 38.526 31.051 59.053 1.00 24.77 4 THR C C 1
ATOM 3851 O O . THR C 1 4 ? 37.747 30.751 58.147 1.00 26.11 4 THR C O 1
ATOM 3855 N N . ARG C 1 5 ? 38.296 32.035 59.917 1.00 23.13 5 ARG C N 1
ATOM 3856 C CA . ARG C 1 5 ? 37.126 32.884 59.812 1.00 22.44 5 ARG C CA 1
ATOM 3857 C C . ARG C 1 5 ? 37.154 33.643 58.495 1.00 23.39 5 ARG C C 1
ATOM 3858 O O . ARG C 1 5 ? 38.185 34.195 58.123 1.00 23.37 5 ARG C O 1
ATOM 3866 N N . SER C 1 6 ? 36.022 33.675 57.801 1.00 24.12 6 SER C N 1
ATOM 3867 C CA . SER C 1 6 ? 35.932 34.352 56.504 1.00 26.63 6 SER C CA 1
ATOM 3868 C C . SER C 1 6 ? 36.139 35.852 56.668 1.00 26.63 6 SER C C 1
ATOM 3869 O O . SER C 1 6 ? 35.531 36.476 57.530 1.00 24.62 6 SER C O 1
ATOM 3872 N N . VAL C 1 7 ? 36.994 36.429 55.829 1.00 28.84 7 VAL C N 1
ATOM 3873 C CA . VAL C 1 7 ? 37.284 37.854 55.915 1.00 27.43 7 VAL C CA 1
ATOM 3874 C C . VAL C 1 7 ? 36.113 38.675 55.379 1.00 27.84 7 VAL C C 1
ATOM 3875 O O . VAL C 1 7 ? 36.105 39.904 55.482 1.00 27.46 7 VAL C O 1
ATOM 3879 N N . LYS C 1 8 ? 35.121 37.990 54.816 1.00 27.65 8 LYS C N 1
ATOM 3880 C CA . LYS C 1 8 ? 33.940 38.662 54.288 1.00 26.94 8 LYS C CA 1
ATOM 3881 C C . LYS C 1 8 ? 32.961 39.052 55.394 1.00 27.10 8 LYS C C 1
ATOM 3882 O O . LYS C 1 8 ? 32.161 39.981 55.231 1.00 27.04 8 LYS C O 1
ATOM 3888 N N . VAL C 1 9 ? 33.017 38.342 56.516 1.00 24.43 9 VAL C N 1
ATOM 3889 C CA . VAL C 1 9 ? 32.169 38.685 57.655 1.00 25.45 9 VAL C CA 1
ATOM 3890 C C . VAL C 1 9 ? 32.777 39.911 58.340 1.00 22.82 9 VAL C C 1
ATOM 3891 O O . VAL C 1 9 ? 33.983 39.933 58.591 1.00 22.59 9 VAL C O 1
ATOM 3895 N N . PRO C 1 10 ? 31.956 40.943 58.627 1.00 22.33 10 PRO C N 1
ATOM 3896 C CA . PRO C 1 10 ? 32.513 42.164 59.233 1.00 21.64 10 PRO C CA 1
ATOM 3897 C C . PRO C 1 10 ? 33.199 41.862 60.559 1.00 22.57 10 PRO C C 1
ATOM 3898 O O . PRO C 1 10 ? 32.696 41.048 61.334 1.00 21.99 10 PRO C O 1
ATOM 3902 N N . PHE C 1 11 ? 34.343 42.496 60.793 1.00 21.31 11 PHE C N 1
ATOM 3903 C CA . PHE C 1 11 ? 35.073 42.351 62.039 1.00 20.91 11 PHE C CA 1
ATOM 3904 C C . PHE C 1 11 ? 35.588 43.720 62.466 1.00 21.00 11 PHE C C 1
ATOM 3905 O O . PHE C 1 11 ? 36.247 44.404 61.681 1.00 22.39 11 PHE C O 1
ATOM 3913 N N . PRO C 1 12 ? 35.277 44.133 63.703 1.00 20.80 12 PRO C N 1
ATOM 3914 C CA . PRO C 1 12 ? 34.440 43.379 64.651 1.00 20.31 12 PRO C CA 1
ATOM 3915 C C . PRO C 1 12 ? 32.936 43.639 64.470 1.00 20.25 12 PRO C C 1
ATOM 3916 O O . PRO C 1 12 ? 32.529 44.756 64.117 1.00 20.38 12 PRO C O 1
ATOM 3920 N N . SER C 1 13 ? 32.126 42.607 64.699 1.00 17.03 13 SER C N 1
ATOM 3921 C CA . SER C 1 13 ? 30.676 42.722 64.604 1.00 17.95 13 SER C CA 1
ATOM 3922 C C . SER C 1 13 ? 30.064 42.696 65.988 1.00 16.76 13 SER C C 1
ATOM 3923 O O . SER C 1 13 ? 30.530 41.970 66.879 1.00 15.85 13 SER C O 1
ATOM 3926 N N . VAL C 1 14 ? 29.013 43.480 66.160 1.00 16.34 14 VAL C N 1
ATOM 3927 C CA . VAL C 1 14 ? 28.188 43.396 67.349 1.00 15.06 14 VAL C CA 1
ATOM 3928 C C . VAL C 1 14 ? 27.140 42.331 67.070 1.00 15.52 14 VAL C C 1
ATOM 3929 O O . VAL C 1 14 ? 26.417 42.393 66.071 1.00 15.59 14 VAL C O 1
ATOM 3933 N N . TRP C 1 15 ? 27.090 41.310 67.916 1.00 14.28 15 TRP C N 1
ATOM 3934 C CA . TRP C 1 15 ? 26.180 40.211 67.662 1.00 15.49 15 TRP C CA 1
ATOM 3935 C C . TRP C 1 15 ? 24.819 40.399 68.311 1.00 15.92 15 TRP C C 1
ATOM 3936 O O . TRP C 1 15 ? 23.796 39.926 67.793 1.00 18.42 15 TRP C O 1
ATOM 3947 N N . HIS C 1 16 ? 24.789 41.096 69.441 1.00 15.93 16 HIS C N 1
ATOM 3948 C CA . HIS C 1 16 ? 23.591 41.123 70.254 1.00 15.08 16 HIS C CA 1
ATOM 3949 C C . HIS C 1 16 ? 23.552 42.323 71.197 1.00 15.14 16 HIS C C 1
ATOM 3950 O O . HIS C 1 16 ? 24.519 42.604 71.907 1.00 14.60 16 HIS C O 1
ATOM 3957 N N . ARG C 1 17 ? 22.427 43.025 71.220 1.00 13.56 17 ARG C N 1
ATOM 3958 C CA . ARG C 1 17 ? 22.235 44.106 72.192 1.00 14.63 17 ARG C CA 1
ATOM 3959 C C . ARG C 1 17 ? 21.020 43.837 73.066 1.00 14.84 17 ARG C C 1
ATOM 3960 O O . ARG C 1 17 ? 19.936 43.529 72.557 1.00 16.36 17 ARG C O 1
ATOM 3968 N N . PHE C 1 18 ? 21.188 43.986 74.377 1.00 15.12 18 PHE C N 1
ATOM 3969 C CA . PHE C 1 18 ? 20.146 43.601 75.320 1.00 14.85 18 PHE C CA 1
ATOM 3970 C C . PHE C 1 18 ? 20.243 44.456 76.567 1.00 12.66 18 PHE C C 1
ATOM 3971 O O . PHE C 1 18 ? 21.274 45.070 76.822 1.00 13.69 18 PHE C O 1
ATOM 3979 N N . GLN C 1 19 ? 19.177 44.492 77.356 1.00 12.41 19 GLN C N 1
ATOM 3980 C CA . GLN C 1 19 ? 19.227 45.185 78.637 1.00 11.99 19 GLN C CA 1
ATOM 3981 C C . GLN C 1 19 ? 19.402 44.192 79.777 1.00 15.53 19 GLN C C 1
ATOM 3982 O O . GLN C 1 19 ? 18.948 43.052 79.689 1.00 15.26 19 GLN C O 1
ATOM 3988 N N . ALA C 1 20 ? 20.060 44.643 80.840 1.00 15.58 20 ALA C N 1
ATOM 3989 C CA . ALA C 1 20 ? 20.183 43.873 82.077 1.00 16.41 20 ALA C CA 1
ATOM 3990 C C . ALA C 1 20 ? 20.378 44.856 83.215 1.00 16.79 20 ALA C C 1
ATOM 3991 O O . ALA C 1 20 ? 20.613 46.048 82.983 1.00 17.44 20 ALA C O 1
ATOM 3993 N N . LYS C 1 21 ? 20.264 44.376 84.449 1.00 17.57 21 LYS C N 1
ATOM 3994 C CA . LYS C 1 21 ? 20.429 45.268 85.591 1.00 20.30 21 LYS C CA 1
ATOM 3995 C C . LYS C 1 21 ? 21.828 45.889 85.634 1.00 19.48 21 LYS C C 1
ATOM 3996 O O . LYS C 1 21 ? 22.826 45.247 85.301 1.00 19.21 21 LYS C O 1
ATOM 4002 N N . ASP C 1 22 ? 21.894 47.153 86.026 1.00 19.77 22 ASP C N 1
ATOM 4003 C CA . ASP C 1 22 ? 23.176 47.826 86.193 1.00 22.58 22 ASP C CA 1
ATOM 4004 C C . ASP C 1 22 ? 23.856 47.379 87.485 1.00 22.26 22 ASP C C 1
ATOM 4005 O O . ASP C 1 22 ? 23.461 46.383 88.096 1.00 22.53 22 ASP C O 1
ATOM 4010 N N . LEU C 1 23 ? 24.877 48.123 87.891 1.00 25.50 23 LEU C N 1
ATOM 4011 C CA . LEU C 1 23 ? 25.692 47.765 89.048 1.00 26.03 23 LEU C CA 1
ATOM 4012 C C . LEU C 1 23 ? 24.884 47.767 90.339 1.00 28.35 23 LEU C C 1
ATOM 4013 O O . LEU C 1 23 ? 25.104 46.934 91.226 1.00 27.36 23 LEU C O 1
ATOM 4018 N N . THR C 1 24 ? 23.944 48.704 90.428 1.00 27.52 24 THR C N 1
ATOM 4019 C CA . THR C 1 24 ? 23.129 48.887 91.625 1.00 28.50 24 THR C CA 1
ATOM 4020 C C . THR C 1 24 ? 22.013 47.856 91.718 1.00 29.81 24 THR C C 1
ATOM 4021 O O . THR C 1 24 ? 21.439 47.652 92.796 1.00 29.76 24 THR C O 1
ATOM 4025 N N . SER C 1 25 ? 21.720 47.211 90.588 1.00 28.71 25 SER C N 1
ATOM 4026 C CA . SER C 1 25 ? 20.599 46.274 90.478 1.00 28.70 25 SER C CA 1
ATOM 4027 C C . SER C 1 25 ? 19.250 46.976 90.643 1.00 29.40 25 SER C C 1
ATOM 4028 O O . SER C 1 25 ? 18.235 46.327 90.879 1.00 31.90 25 SER C O 1
ATOM 4031 N N . GLN C 1 26 ? 19.233 48.296 90.494 1.00 27.15 26 GLN C N 1
ATOM 4032 C CA . GLN C 1 26 ? 17.982 49.036 90.604 1.00 29.05 26 GLN C CA 1
ATOM 4033 C C . GLN C 1 26 ? 17.390 49.472 89.266 1.00 30.71 26 GLN C C 1
ATOM 4034 O O . GLN C 1 26 ? 16.250 49.939 89.216 1.00 28.26 26 GLN C O 1
ATOM 4040 N N . GLN C 1 27 ? 18.158 49.315 88.186 1.00 27.25 27 GLN C N 1
ATOM 4041 C CA . GLN C 1 27 ? 17.749 49.841 86.890 1.00 26.11 27 GLN C CA 1
ATOM 4042 C C . GLN C 1 27 ? 18.283 48.987 85.749 1.00 22.64 27 GLN C C 1
ATOM 4043 O O . GLN C 1 27 ? 19.328 48.358 85.877 1.00 22.73 27 GLN C O 1
ATOM 4049 N N . LEU C 1 28 ? 17.574 48.972 84.627 1.00 20.90 28 LEU C N 1
ATOM 4050 C CA . LEU C 1 28 ? 18.067 48.262 83.463 1.00 20.64 28 LEU C CA 1
ATOM 4051 C C . LEU C 1 28 ? 18.835 49.228 82.577 1.00 19.29 28 LEU C C 1
ATOM 4052 O O . LEU C 1 28 ? 18.389 50.353 82.354 1.00 18.12 28 LEU C O 1
ATOM 4057 N N . VAL C 1 29 ? 19.992 48.779 82.096 1.00 17.06 29 VAL C N 1
ATOM 4058 C CA . VAL C 1 29 ? 20.798 49.541 81.142 1.00 17.40 29 VAL C CA 1
ATOM 4059 C C . VAL C 1 29 ? 21.192 48.648 79.969 1.00 14.27 29 VAL C C 1
ATOM 4060 O O . VAL C 1 29 ? 21.090 47.420 80.038 1.00 13.74 29 VAL C O 1
ATOM 4064 N N . TRP C 1 30 ? 21.620 49.265 78.879 1.00 12.79 30 TRP C N 1
ATOM 4065 C CA . TRP C 1 30 ? 22.034 48.513 77.702 1.00 14.13 30 TRP C CA 1
ATOM 4066 C C . TRP C 1 30 ? 23.399 47.876 77.845 1.00 13.44 30 TRP C C 1
ATOM 4067 O O . TRP C 1 30 ? 24.321 48.475 78.379 1.00 13.35 30 TRP C O 1
ATOM 4078 N N . TYR C 1 31 ? 23.503 46.673 77.299 1.00 13.78 31 TYR C N 1
ATOM 4079 C CA . TYR C 1 31 ? 24.741 45.941 77.203 1.00 13.91 31 TYR C CA 1
ATOM 4080 C C . TYR C 1 31 ? 24.824 45.380 75.790 1.00 14.11 31 TYR C C 1
ATOM 4081 O O . TYR C 1 31 ? 23.825 45.313 75.081 1.00 14.04 31 TYR C O 1
ATOM 4090 N N . ARG C 1 32 ? 26.008 44.956 75.369 1.00 12.47 32 ARG C N 1
ATOM 4091 C CA . ARG C 1 32 ? 26.106 44.271 74.088 1.00 13.77 32 ARG C CA 1
ATOM 4092 C C . ARG C 1 32 ? 27.151 43.167 74.137 1.00 13.63 32 ARG C C 1
ATOM 4093 O O . ARG C 1 32 ? 28.049 43.197 74.981 1.00 13.13 32 ARG C O 1
ATOM 4101 N N . VAL C 1 33 ? 27.008 42.189 73.252 1.00 14.12 33 VAL C N 1
ATOM 4102 C CA . VAL C 1 33 ? 28.011 41.152 73.079 1.00 12.50 33 VAL C CA 1
ATOM 4103 C C . VAL C 1 33 ? 28.548 41.286 71.657 1.00 13.42 33 VAL C C 1
ATOM 4104 O O . VAL C 1 33 ? 27.763 41.396 70.728 1.00 11.98 33 VAL C O 1
ATOM 4108 N N . GLN C 1 34 ? 29.875 41.314 71.503 1.00 13.56 34 GLN C N 1
ATOM 4109 C CA . GLN C 1 34 ? 30.496 41.515 70.185 1.00 14.92 34 GLN C CA 1
ATOM 4110 C C . GLN C 1 34 ? 31.801 40.750 70.064 1.00 14.06 34 GLN C C 1
ATOM 4111 O O . GLN C 1 34 ? 32.314 40.233 71.064 1.00 14.10 34 GLN C O 1
ATOM 4117 N N . ASP C 1 35 ? 32.358 40.708 68.848 1.00 13.59 35 ASP C N 1
ATOM 4118 C CA . ASP C 1 35 ? 33.701 40.174 68.652 1.00 13.78 35 ASP C CA 1
ATOM 4119 C C . ASP C 1 35 ? 34.668 40.911 69.572 1.00 14.13 35 ASP C C 1
ATOM 4120 O O . ASP C 1 35 ? 34.579 42.135 69.704 1.00 13.27 35 ASP C O 1
ATOM 4125 N N . LEU C 1 36 ? 35.561 40.170 70.229 1.00 11.90 36 LEU C N 1
ATOM 4126 C CA . LEU C 1 36 ? 36.641 40.776 71.012 1.00 13.73 36 LEU C CA 1
ATOM 4127 C C . LEU C 1 36 ? 37.649 41.464 70.080 1.00 13.49 36 LEU C C 1
ATOM 4128 O O . LEU C 1 36 ? 38.206 40.812 69.190 1.00 14.61 36 LEU C O 1
ATOM 4133 N N . PRO C 1 37 ? 37.865 42.785 70.243 1.00 15.08 37 PRO C N 1
ATOM 4134 C CA . PRO C 1 37 ? 38.814 43.441 69.328 1.00 15.49 37 PRO C CA 1
ATOM 4135 C C . PRO C 1 37 ? 40.236 42.975 69.605 1.00 14.96 37 PRO C C 1
ATOM 4136 O O . PRO C 1 37 ? 40.519 42.586 70.737 1.00 14.28 37 PRO C O 1
ATOM 4140 N N . GLU C 1 38 ? 41.095 42.983 68.587 1.00 15.01 38 GLU C N 1
ATOM 4141 C CA . GLU C 1 38 ? 42.499 42.578 68.728 1.00 16.09 38 GLU C CA 1
ATOM 4142 C C . GLU C 1 38 ? 43.237 43.348 69.805 1.00 16.43 38 GLU C C 1
ATOM 4143 O O . GLU C 1 38 ? 43.998 42.764 70.597 1.00 16.15 38 GLU C O 1
ATOM 4149 N N . ASP C 1 39 ? 42.984 44.655 69.866 1.00 15.68 39 ASP C N 1
ATOM 4150 C CA . ASP C 1 39 ? 43.701 45.485 70.820 1.00 16.13 39 ASP C CA 1
ATOM 4151 C C . ASP C 1 39 ? 43.238 45.249 72.260 1.00 16.46 39 ASP C C 1
ATOM 4152 O O . ASP C 1 39 ? 43.795 45.800 73.202 1.00 14.34 39 ASP C O 1
ATOM 4157 N N . ARG C 1 40 ? 42.224 44.414 72.430 1.00 14.75 40 ARG C N 1
ATOM 4158 C CA . ARG C 1 40 ? 41.755 44.111 73.774 1.00 14.51 40 ARG C CA 1
ATOM 4159 C C . ARG C 1 40 ? 42.151 42.691 74.200 1.00 15.78 40 ARG C C 1
ATOM 4160 O O . ARG C 1 40 ? 41.817 42.263 75.316 1.00 16.33 40 ARG C O 1
ATOM 4168 N N . PHE C 1 41 ? 42.866 41.971 73.332 1.00 14.36 41 PHE C N 1
ATOM 4169 C CA . PHE C 1 41 ? 43.370 40.643 73.716 1.00 16.36 41 PHE C CA 1
ATOM 4170 C C . PHE C 1 41 ? 44.088 40.627 75.081 1.00 14.89 41 PHE C C 1
ATOM 4171 O O . PHE C 1 41 ? 43.763 39.808 75.959 1.00 16.30 41 PHE C O 1
ATOM 4179 N N . GLU C 1 42 ? 45.020 41.557 75.262 1.00 16.15 42 GLU C N 1
ATOM 4180 C CA . GLU C 1 42 ? 45.760 41.669 76.511 1.00 17.32 42 GLU C CA 1
ATOM 4181 C C . GLU C 1 42 ? 44.847 41.866 77.723 1.00 15.46 42 GLU C C 1
ATOM 4182 O O . GLU C 1 42 ? 45.076 41.270 78.776 1.00 15.41 42 GLU C O 1
ATOM 4188 N N . ASP C 1 43 ? 43.817 42.699 77.582 1.00 16.85 43 ASP C N 1
ATOM 4189 C CA . ASP C 1 43 ? 42.923 42.963 78.703 1.00 17.05 43 ASP C CA 1
ATOM 4190 C C . ASP C 1 43 ? 42.139 41.694 78.955 1.00 14.80 43 ASP C C 1
ATOM 4191 O O . ASP C 1 43 ? 41.936 41.294 80.101 1.00 14.87 43 ASP C O 1
ATOM 4196 N N . ALA C 1 44 ? 41.793 41.004 77.872 1.00 14.61 44 ALA C N 1
ATOM 4197 C CA . ALA C 1 44 ? 41.025 39.772 77.994 1.00 14.41 44 ALA C CA 1
ATOM 4198 C C . ALA C 1 44 ? 41.797 38.762 78.839 1.00 15.58 44 ALA C C 1
ATOM 4199 O O . ALA C 1 44 ? 41.252 38.178 79.793 1.00 14.94 44 ALA C O 1
ATOM 4201 N N . ILE C 1 45 ? 43.079 38.586 78.509 1.00 15.18 45 ILE C N 1
ATOM 4202 C CA . ILE C 1 45 ? 43.919 37.642 79.228 1.00 15.54 45 ILE C CA 1
ATOM 4203 C C . ILE C 1 45 ? 43.962 38.048 80.700 1.00 15.60 45 ILE C C 1
ATOM 4204 O O . ILE C 1 45 ? 43.761 37.203 81.596 1.00 16.03 45 ILE C O 1
ATOM 4209 N N . ARG C 1 46 ? 44.131 39.347 80.960 1.00 15.54 46 ARG C N 1
ATOM 4210 C CA . ARG C 1 46 ? 44.237 39.778 82.348 1.00 15.76 46 ARG C CA 1
ATOM 4211 C C . ARG C 1 46 ? 42.978 39.395 83.099 1.00 16.72 46 ARG C C 1
ATOM 4212 O O . ARG C 1 46 ? 43.043 38.870 84.229 1.00 17.82 46 ARG C O 1
ATOM 4220 N N . HIS C 1 47 ? 41.837 39.578 82.435 1.00 15.14 47 HIS C N 1
ATOM 4221 C CA . HIS C 1 47 ? 40.557 39.333 83.088 1.00 15.86 47 HIS C CA 1
ATOM 4222 C C . HIS C 1 47 ? 40.511 37.856 83.447 1.00 15.57 47 HIS C C 1
ATOM 4223 O O . HIS C 1 47 ? 40.196 37.481 84.594 1.00 14.96 47 HIS C O 1
ATOM 4230 N N . MET C 1 48 ? 40.887 37.028 82.474 1.00 14.53 48 MET C N 1
ATOM 4231 C CA . MET C 1 48 ? 40.822 35.587 82.646 1.00 15.38 48 MET C CA 1
ATOM 4232 C C . MET C 1 48 ? 41.774 35.118 83.747 1.00 16.95 48 MET C C 1
ATOM 4233 O O . MET C 1 48 ? 41.478 34.147 84.451 1.00 14.99 48 MET C O 1
ATOM 4238 N N . CYS C 1 49 ? 42.892 35.823 83.929 1.00 17.94 49 CYS C N 1
ATOM 4239 C CA . CYS C 1 49 ? 43.833 35.406 84.964 1.00 16.22 49 CYS C CA 1
ATOM 4240 C C . CYS C 1 49 ? 43.296 35.839 86.318 1.00 18.41 49 CYS C C 1
ATOM 4241 O O . CYS C 1 49 ? 43.454 35.136 87.320 1.00 17.78 49 CYS C O 1
ATOM 4244 N N . ASP C 1 50 ? 42.629 36.988 86.336 1.00 17.76 50 ASP C N 1
ATOM 4245 C CA . ASP C 1 50 ? 42.238 37.590 87.603 1.00 18.95 50 ASP C CA 1
ATOM 4246 C C . ASP C 1 50 ? 41.057 36.860 88.216 1.00 18.06 50 ASP C C 1
ATOM 4247 O O . ASP C 1 50 ? 40.909 36.820 89.436 1.00 21.22 50 ASP C O 1
ATOM 4252 N N . TYR C 1 51 ? 40.211 36.284 87.373 1.00 18.27 51 TYR C N 1
ATOM 4253 C CA . TYR C 1 51 ? 38.915 35.782 87.834 1.00 17.60 51 TYR C CA 1
ATOM 4254 C C . TYR C 1 51 ? 38.736 34.311 87.511 1.00 17.84 51 TYR C C 1
ATOM 4255 O O . TYR C 1 51 ? 38.546 33.489 88.401 1.00 16.80 51 TYR C O 1
ATOM 4264 N N . PHE C 1 52 ? 38.795 33.996 86.226 1.00 14.91 52 PHE C N 1
ATOM 4265 C CA . PHE C 1 52 ? 38.607 32.633 85.781 1.00 16.54 52 PHE C CA 1
ATOM 4266 C C . PHE C 1 52 ? 39.638 31.652 86.358 1.00 16.44 52 PHE C C 1
ATOM 4267 O O . PHE C 1 52 ? 39.264 30.584 86.875 1.00 15.26 52 PHE C O 1
ATOM 4275 N N . ALA C 1 53 ? 40.924 31.994 86.274 1.00 14.47 53 ALA C N 1
ATOM 4276 C CA . ALA C 1 53 ? 41.982 31.083 86.737 1.00 14.50 53 ALA C CA 1
ATOM 4277 C C . ALA C 1 53 ? 41.880 30.816 88.238 1.00 17.40 53 ALA C C 1
ATOM 4278 O O . ALA C 1 53 ? 42.399 29.808 88.731 1.00 18.90 53 ALA C O 1
ATOM 4280 N N . ARG C 1 54 ? 41.192 31.709 88.955 1.00 18.69 54 ARG C N 1
ATOM 4281 C CA . ARG C 1 54 ? 41.004 31.571 90.401 1.00 17.62 54 ARG C CA 1
ATOM 4282 C C . ARG C 1 54 ? 39.651 30.993 90.828 1.00 20.92 54 ARG C C 1
ATOM 4283 O O . ARG C 1 54 ? 39.587 30.252 91.807 1.00 20.79 54 ARG C O 1
ATOM 4291 N N . ASP C 1 55 ? 38.586 31.305 90.086 1.00 18.25 55 ASP C N 1
ATOM 4292 C CA . ASP C 1 55 ? 37.218 30.939 90.478 1.00 20.71 55 ASP C CA 1
ATOM 4293 C C . ASP C 1 55 ? 36.664 29.661 89.843 1.00 21.10 55 ASP C C 1
ATOM 4294 O O . ASP C 1 55 ? 35.801 29.000 90.438 1.00 24.64 55 ASP C O 1
ATOM 4299 N N . GLU C 1 56 ? 37.099 29.328 88.630 1.00 15.74 56 GLU C N 1
ATOM 4300 C CA . GLU C 1 56 ? 36.543 28.146 87.975 1.00 18.51 56 GLU C CA 1
ATOM 4301 C C . GLU C 1 56 ? 36.897 26.914 88.809 1.00 18.10 56 GLU C C 1
ATOM 4302 O O . GLU C 1 56 ? 37.982 26.861 89.384 1.00 17.99 56 GLU C O 1
ATOM 4308 N N . LEU C 1 57 ? 35.978 25.949 88.890 1.00 20.37 57 LEU C N 1
ATOM 4309 C CA . LEU C 1 57 ? 36.071 24.862 89.877 1.00 17.61 57 LEU C CA 1
ATOM 4310 C C . LEU C 1 57 ? 37.249 23.909 89.701 1.00 19.08 57 LEU C C 1
ATOM 4311 O O . LEU C 1 57 ? 37.870 23.489 90.689 1.00 19.09 57 LEU C O 1
ATOM 4316 N N . MET C 1 58 ? 37.566 23.555 88.460 1.00 19.79 58 MET C N 1
ATOM 4317 C CA . MET C 1 58 ? 38.701 22.670 88.219 1.00 17.44 58 MET C CA 1
ATOM 4318 C C . MET C 1 58 ? 40.006 23.380 88.560 1.00 18.71 58 MET C C 1
ATOM 4319 O O . MET C 1 58 ? 40.864 22.831 89.252 1.00 18.74 58 MET C O 1
ATOM 4324 N N . ASN C 1 59 ? 40.123 24.621 88.092 1.00 18.82 59 ASN C N 1
ATOM 4325 C CA . ASN C 1 59 ? 41.291 25.442 88.339 1.00 18.09 59 ASN C CA 1
ATOM 4326 C C . ASN C 1 59 ? 41.527 25.608 89.839 1.00 18.91 59 ASN C C 1
ATOM 4327 O O . ASN C 1 59 ? 42.647 25.456 90.325 1.00 18.12 59 ASN C O 1
ATOM 4332 N N . GLN C 1 60 ? 40.449 25.922 90.554 1.00 17.72 60 GLN C N 1
ATOM 4333 C CA . GLN C 1 60 ? 40.493 26.108 91.996 1.00 20.70 60 GLN C CA 1
ATOM 4334 C C . GLN C 1 60 ? 40.916 24.819 92.693 1.00 21.40 60 GLN C C 1
ATOM 4335 O O . GLN C 1 60 ? 41.738 24.834 93.610 1.00 21.31 60 GLN C O 1
ATOM 4341 N N . ALA C 1 61 ? 40.356 23.702 92.245 1.00 19.34 61 ALA C N 1
ATOM 4342 C CA . ALA C 1 61 ? 40.619 22.424 92.891 1.00 20.21 61 ALA C CA 1
ATOM 4343 C C . ALA C 1 61 ? 42.070 21.986 92.733 1.00 19.87 61 ALA C C 1
ATOM 4344 O O . ALA C 1 61 ? 42.642 21.358 93.638 1.00 20.42 61 ALA C O 1
ATOM 4346 N N . LYS C 1 62 ? 42.658 22.317 91.585 1.00 18.66 62 LYS C N 1
ATOM 4347 C CA . LYS C 1 62 ? 44.054 21.995 91.331 1.00 18.05 62 LYS C CA 1
ATOM 4348 C C . LYS C 1 62 ? 45.061 23.092 91.719 1.00 21.06 62 LYS C C 1
ATOM 4349 O O . LYS C 1 62 ? 46.264 22.887 91.569 1.00 19.84 62 LYS C O 1
ATOM 4355 N N . GLY C 1 63 ? 44.579 24.236 92.207 1.00 20.17 63 GLY C N 1
ATOM 4356 C CA . GLY C 1 63 ? 45.462 25.330 92.598 1.00 21.45 63 GLY C CA 1
ATOM 4357 C C . GLY C 1 63 ? 46.294 25.910 91.461 1.00 22.06 63 GLY C C 1
ATOM 4358 O O . GLY C 1 63 ? 47.482 26.236 91.627 1.00 20.66 63 GLY C O 1
ATOM 4359 N N . LEU C 1 64 ? 45.672 26.020 90.289 1.00 22.15 64 LEU C N 1
ATOM 4360 C CA . LEU C 1 64 ? 46.316 26.600 89.117 1.00 21.02 64 LEU C CA 1
ATOM 4361 C C . LEU C 1 64 ? 46.969 27.947 89.410 1.00 20.19 64 LEU C C 1
ATOM 4362 O O . LEU C 1 64 ? 48.088 28.207 88.979 1.00 18.93 64 LEU C O 1
ATOM 4367 N N . ALA C 1 65 ? 46.262 28.798 90.145 1.00 19.85 65 ALA C N 1
ATOM 4368 C CA . ALA C 1 65 ? 46.717 30.166 90.402 1.00 21.97 65 ALA C CA 1
ATOM 4369 C C . ALA C 1 65 ? 47.940 30.275 91.321 1.00 23.78 65 ALA C C 1
ATOM 4370 O O . ALA C 1 65 ? 48.534 31.356 91.429 1.00 27.19 65 ALA C O 1
ATOM 4372 N N . LYS C 1 66 ? 48.324 29.173 91.968 1.00 22.73 66 LYS C N 1
ATOM 4373 C CA . LYS C 1 66 ? 49.477 29.172 92.871 1.00 22.81 66 LYS C CA 1
ATOM 4374 C C . LYS C 1 66 ? 50.700 28.536 92.218 1.00 23.70 66 LYS C C 1
ATOM 4375 O O . LYS C 1 66 ? 51.711 28.299 92.877 1.00 24.39 66 LYS C O 1
ATOM 4381 N N . ASP C 1 67 ? 50.593 28.260 90.924 1.00 22.06 67 ASP C N 1
ATOM 4382 C CA . ASP C 1 67 ? 51.636 27.575 90.177 1.00 22.57 67 ASP C CA 1
ATOM 4383 C C . ASP C 1 67 ? 51.917 28.424 88.945 1.00 22.01 67 ASP C C 1
ATOM 4384 O O . ASP C 1 67 ? 51.098 28.471 88.020 1.00 19.12 67 ASP C O 1
ATOM 4389 N N . LEU C 1 68 ? 53.059 29.106 88.948 1.00 20.14 68 LEU C N 1
ATOM 4390 C CA . LEU C 1 68 ? 53.365 30.101 87.924 1.00 20.97 68 LEU C CA 1
ATOM 4391 C C . LEU C 1 68 ? 53.589 29.469 86.550 1.00 20.95 68 LEU C C 1
ATOM 4392 O O . LEU C 1 68 ? 53.308 30.084 85.519 1.00 20.43 68 LEU C O 1
ATOM 4397 N N . VAL C 1 69 ? 54.080 28.232 86.536 1.00 19.68 69 VAL C N 1
ATOM 4398 C CA . VAL C 1 69 ? 54.297 27.536 85.270 1.00 20.50 69 VAL C CA 1
ATOM 4399 C C . VAL C 1 69 ? 52.946 27.145 84.661 1.00 17.58 69 VAL C C 1
ATOM 4400 O O . VAL C 1 69 ? 52.727 27.273 83.456 1.00 20.61 69 VAL C O 1
ATOM 4404 N N . ALA C 1 70 ? 52.035 26.685 85.503 1.00 20.84 70 ALA C N 1
ATOM 4405 C CA . ALA C 1 70 ? 50.687 26.338 85.050 1.00 19.22 70 ALA C CA 1
ATOM 4406 C C . ALA C 1 70 ? 49.948 27.567 84.505 1.00 18.11 70 ALA C C 1
ATOM 4407 O O . ALA C 1 70 ? 49.248 27.490 83.484 1.00 17.76 70 ALA C O 1
ATOM 4409 N N . MET C 1 71 ? 50.110 28.696 85.194 1.00 18.80 71 MET C N 1
ATOM 4410 C CA . MET C 1 71 ? 49.491 29.954 84.782 1.00 18.69 71 MET C CA 1
ATOM 4411 C C . MET C 1 71 ? 50.063 30.361 83.439 1.00 17.88 71 MET C C 1
ATOM 4412 O O . MET C 1 71 ? 49.333 30.816 82.552 1.00 17.91 71 MET C O 1
ATOM 4417 N N . GLY C 1 72 ? 51.371 30.166 83.293 1.00 17.27 72 GLY C N 1
ATOM 4418 C CA . GLY C 1 72 ? 52.044 30.353 82.013 1.00 19.38 72 GLY C CA 1
ATOM 4419 C C . GLY C 1 72 ? 51.435 29.500 80.911 1.00 17.61 72 GLY C C 1
ATOM 4420 O O . GLY C 1 72 ? 51.290 29.954 79.762 1.00 18.19 72 GLY C O 1
ATOM 4421 N N . ASP C 1 73 ? 51.072 28.266 81.261 1.00 17.44 73 ASP C N 1
ATOM 4422 C CA . ASP C 1 73 ? 50.495 27.329 80.293 1.00 17.86 73 ASP C CA 1
ATOM 4423 C C . ASP C 1 73 ? 49.126 27.817 79.826 1.00 15.37 73 ASP C C 1
ATOM 4424 O O . ASP C 1 73 ? 48.857 27.907 78.627 1.00 17.55 73 ASP C O 1
ATOM 4429 N N . VAL C 1 74 ? 48.258 28.125 80.771 1.00 15.27 74 VAL C N 1
ATOM 4430 C CA . VAL C 1 74 ? 46.919 28.581 80.395 1.00 15.34 74 VAL C CA 1
ATOM 4431 C C . VAL C 1 74 ? 46.956 29.889 79.584 1.00 15.95 74 VAL C C 1
ATOM 4432 O O . VAL C 1 74 ? 46.211 30.034 78.595 1.00 15.53 74 VAL C O 1
ATOM 4436 N N . VAL C 1 75 ? 47.826 30.823 79.985 1.00 15.05 75 VAL C N 1
ATOM 4437 C CA . VAL C 1 75 ? 47.996 32.047 79.212 1.00 16.29 75 VAL C CA 1
ATOM 4438 C C . VAL C 1 75 ? 48.459 31.715 77.793 1.00 16.20 75 VAL C C 1
ATOM 4439 O O . VAL C 1 75 ? 47.970 32.302 76.821 1.00 16.85 75 VAL C O 1
ATOM 4443 N N . ALA C 1 76 ? 49.372 30.755 77.676 1.00 14.69 76 ALA C N 1
ATOM 4444 C CA . ALA C 1 76 ? 49.872 30.358 76.363 1.00 19.18 76 ALA C CA 1
ATOM 4445 C C . ALA C 1 76 ? 48.755 29.788 75.485 1.00 17.04 76 ALA C C 1
ATOM 4446 O O . ALA C 1 76 ? 48.716 30.050 74.255 1.00 17.24 76 ALA C O 1
ATOM 4448 N N . LEU C 1 77 ? 47.853 29.024 76.109 1.00 17.11 77 LEU C N 1
ATOM 4449 C CA . LEU C 1 77 ? 46.704 28.454 75.397 1.00 16.37 77 LEU C CA 1
ATOM 4450 C C . LEU C 1 77 ? 45.779 29.545 74.871 1.00 17.51 77 LEU C C 1
ATOM 4451 O O . LEU C 1 77 ? 45.406 29.559 73.680 1.00 17.44 77 LEU C O 1
ATOM 4456 N N . TRP C 1 78 ? 45.401 30.456 75.763 1.00 18.36 78 TRP C N 1
ATOM 4457 C CA . TRP C 1 78 ? 44.543 31.569 75.359 1.00 17.46 78 TRP C CA 1
ATOM 4458 C C . TRP C 1 78 ? 45.179 32.422 74.267 1.00 17.37 78 TRP C C 1
ATOM 4459 O O . TRP C 1 78 ? 44.487 32.873 73.338 1.00 19.06 78 TRP C O 1
ATOM 4470 N N . LYS C 1 79 ? 46.487 32.655 74.377 1.00 20.33 79 LYS C N 1
ATOM 4471 C CA . LYS C 1 79 ? 47.187 33.430 73.355 1.00 18.78 79 LYS C CA 1
ATOM 4472 C C . LYS C 1 79 ? 47.169 32.695 72.016 1.00 18.37 79 LYS C C 1
ATOM 4473 O O . LYS C 1 79 ? 47.101 33.335 70.973 1.00 19.59 79 LYS C O 1
ATOM 4479 N N . ALA C 1 80 ? 47.216 31.365 72.037 1.00 18.75 80 ALA C N 1
ATOM 4480 C CA . ALA C 1 80 ? 47.088 30.595 70.790 1.00 19.57 80 ALA C CA 1
ATOM 4481 C C . ALA C 1 80 ? 45.677 30.643 70.200 1.00 19.60 80 ALA C C 1
ATOM 4482 O O . ALA C 1 80 ? 45.512 30.535 68.973 1.00 18.76 80 ALA C O 1
ATOM 4484 N N . MET C 1 81 ? 44.665 30.786 71.057 1.00 16.93 81 MET C N 1
ATOM 4485 C CA . MET C 1 81 ? 43.283 30.818 70.574 1.00 17.04 81 MET C CA 1
ATOM 4486 C C . MET C 1 81 ? 42.831 32.178 70.045 1.00 16.70 81 MET C C 1
ATOM 4487 O O . MET C 1 81 ? 42.124 32.253 69.042 1.00 17.67 81 MET C O 1
ATOM 4492 N N . LEU C 1 82 ? 43.211 33.244 70.734 1.00 15.07 82 LEU C N 1
ATOM 4493 C CA . LEU C 1 82 ? 42.678 34.567 70.406 1.00 16.53 82 LEU C CA 1
ATOM 4494 C C . LEU C 1 82 ? 42.829 35.035 68.939 1.00 18.37 82 LEU C C 1
ATOM 4495 O O . LEU C 1 82 ? 41.909 35.641 68.389 1.00 16.78 82 LEU C O 1
ATOM 4500 N N . PRO C 1 83 ? 43.982 34.767 68.304 1.00 17.71 83 PRO C N 1
ATOM 4501 C CA . PRO C 1 83 ? 44.114 35.251 66.921 1.00 19.96 83 PRO C CA 1
ATOM 4502 C C . PRO C 1 83 ? 43.223 34.542 65.887 1.00 19.68 83 PRO C C 1
ATOM 4503 O O . PRO C 1 83 ? 43.234 34.941 64.724 1.00 20.81 83 PRO C O 1
ATOM 4507 N N . ASP C 1 84 ? 42.463 33.529 66.291 1.00 20.26 84 ASP C N 1
ATOM 4508 C CA . ASP C 1 84 ? 41.446 32.931 65.419 1.00 20.79 84 ASP C CA 1
ATOM 4509 C C . ASP C 1 84 ? 40.228 33.842 65.234 1.00 18.30 84 ASP C C 1
ATOM 4510 O O . ASP C 1 84 ? 39.331 33.548 64.434 1.00 18.47 84 ASP C O 1
ATOM 4515 N N . ARG C 1 85 ? 40.195 34.936 65.985 1.00 16.14 85 ARG C N 1
ATOM 4516 C CA . ARG C 1 85 ? 39.153 35.942 65.841 1.00 17.82 85 ARG C CA 1
ATOM 4517 C C . ARG C 1 85 ? 37.733 35.396 66.026 1.00 16.90 85 ARG C C 1
ATOM 4518 O O . ARG C 1 85 ? 36.836 35.708 65.246 1.00 15.96 85 ARG C O 1
ATOM 4526 N N . MET C 1 86 ? 37.521 34.598 67.067 1.00 15.36 86 MET C N 1
ATOM 4527 C CA . MET C 1 86 ? 36.194 34.058 67.351 1.00 15.51 86 MET C CA 1
ATOM 4528 C C . MET C 1 86 ? 35.747 34.311 68.786 1.00 15.01 86 MET C C 1
ATOM 4529 O O . MET C 1 86 ? 34.620 33.984 69.158 1.00 16.11 86 MET C O 1
ATOM 4534 N N . SER C 1 87 ? 36.623 34.896 69.590 1.00 13.74 87 SER C N 1
ATOM 4535 C CA . SER C 1 87 ? 36.295 35.122 70.997 1.00 13.78 87 SER C CA 1
ATOM 4536 C C . SER C 1 87 ? 35.283 36.245 71.177 1.00 14.59 87 SER C C 1
ATOM 4537 O O . SER C 1 87 ? 35.244 37.193 70.392 1.00 14.74 87 SER C O 1
ATOM 4540 N N . LEU C 1 88 ? 34.479 36.143 72.226 1.00 12.17 88 LEU C N 1
ATOM 4541 C CA . LEU C 1 88 ? 33.389 37.091 72.422 1.00 12.69 88 LEU C CA 1
ATOM 4542 C C . LEU C 1 88 ? 33.527 37.904 73.703 1.00 12.90 88 LEU C C 1
ATOM 4543 O O . LEU C 1 88 ? 33.990 37.383 74.718 1.00 12.56 88 LEU C O 1
ATOM 4548 N N . VAL C 1 89 ? 33.106 39.171 73.648 1.00 11.73 89 VAL C N 1
ATOM 4549 C CA . VAL C 1 89 ? 33.191 40.069 74.797 1.00 10.30 89 VAL C CA 1
ATOM 4550 C C . VAL C 1 89 ? 31.863 40.816 75.038 1.00 13.76 89 VAL C C 1
ATOM 4551 O O . VAL C 1 89 ? 31.165 41.200 74.093 1.00 13.51 89 VAL C O 1
ATOM 4555 N N . CYS C 1 90 ? 31.494 40.978 76.307 1.00 11.72 90 CYS C N 1
ATOM 4556 C CA . CYS C 1 90 ? 30.340 41.778 76.655 1.00 14.04 90 CYS C CA 1
ATOM 4557 C C . CYS C 1 90 ? 30.814 43.106 77.208 1.00 12.02 90 CYS C C 1
ATOM 4558 O O . CYS C 1 90 ? 31.717 43.144 78.045 1.00 11.48 90 CYS C O 1
ATOM 4561 N N . PHE C 1 91 ? 30.212 44.187 76.725 1.00 12.29 91 PHE C N 1
ATOM 4562 C CA . PHE C 1 91 ? 30.443 45.519 77.278 1.00 13.08 91 PHE C CA 1
ATOM 4563 C C . PHE C 1 91 ? 29.128 46.092 77.795 1.00 13.06 91 PHE C C 1
ATOM 4564 O O . PHE C 1 91 ? 28.080 45.851 77.203 1.00 13.43 91 PHE C O 1
ATOM 4572 N N . ARG C 1 92 ? 29.181 46.867 78.878 1.00 12.03 92 ARG C N 1
ATOM 4573 C CA . ARG C 1 92 ? 28.039 47.717 79.250 1.00 13.52 92 ARG C CA 1
ATOM 4574 C C . ARG C 1 92 ? 28.116 49.010 78.428 1.00 11.62 92 ARG C C 1
ATOM 4575 O O . ARG C 1 92 ? 29.149 49.681 78.427 1.00 12.35 92 ARG C O 1
ATOM 4583 N N . GLU C 1 93 ? 27.036 49.357 77.724 1.00 13.80 93 GLU C N 1
ATOM 4584 C CA . GLU C 1 93 ? 27.078 50.494 76.798 1.00 13.76 93 GLU C CA 1
ATOM 4585 C C . GLU C 1 93 ? 27.565 51.784 77.489 1.00 12.06 93 GLU C C 1
ATOM 4586 O O . GLU C 1 93 ? 27.054 52.172 78.549 1.00 12.65 93 GLU C O 1
ATOM 4592 N N . GLY C 1 94 ? 28.605 52.393 76.918 1.00 12.33 94 GLY C N 1
ATOM 4593 C CA . GLY C 1 94 ? 29.224 53.573 77.497 1.00 13.34 94 GLY C CA 1
ATOM 4594 C C . GLY C 1 94 ? 30.638 53.306 78.000 1.00 14.08 94 GLY C C 1
ATOM 4595 O O . GLY C 1 94 ? 31.467 54.220 78.086 1.00 11.69 94 GLY C O 1
ATOM 4596 N N . SER C 1 95 ? 30.924 52.049 78.322 1.00 12.52 95 SER C N 1
ATOM 4597 C CA . SER C 1 95 ? 32.203 51.701 78.947 1.00 13.48 95 SER C CA 1
ATOM 4598 C C . SER C 1 95 ? 32.987 50.649 78.170 1.00 12.01 95 SER C C 1
ATOM 4599 O O . SER C 1 95 ? 32.415 49.724 77.616 1.00 12.82 95 SER C O 1
ATOM 4602 N N . ASP C 1 96 ? 34.308 50.778 78.131 1.00 13.72 96 ASP C N 1
ATOM 4603 C CA . ASP C 1 96 ? 35.110 49.767 77.468 1.00 12.60 96 ASP C CA 1
ATOM 4604 C C . ASP C 1 96 ? 35.611 48.731 78.475 1.00 12.94 96 ASP C C 1
ATOM 4605 O O . ASP C 1 96 ? 36.442 47.901 78.149 1.00 11.73 96 ASP C O 1
ATOM 4610 N N . GLU C 1 97 ? 35.093 48.783 79.700 1.00 13.03 97 GLU C N 1
ATOM 4611 C CA . GLU C 1 97 ? 35.429 47.762 80.693 1.00 14.32 97 GLU C CA 1
ATOM 4612 C C . GLU C 1 97 ? 34.897 46.410 80.258 1.00 11.93 97 GLU C C 1
ATOM 4613 O O . GLU C 1 97 ? 33.740 46.296 79.850 1.00 10.99 97 GLU C O 1
ATOM 4619 N N . ILE C 1 98 ? 35.727 45.377 80.347 1.00 10.75 98 ILE C N 1
ATOM 4620 C CA . ILE C 1 98 ? 35.247 44.034 80.033 1.00 13.09 98 ILE C CA 1
ATOM 4621 C C . ILE C 1 98 ? 34.262 43.595 81.118 1.00 13.93 98 ILE C C 1
ATOM 4622 O O . ILE C 1 98 ? 34.625 43.538 82.305 1.00 15.57 98 ILE C O 1
ATOM 4627 N N . VAL C 1 99 ? 33.023 43.308 80.723 1.00 13.07 99 VAL C N 1
ATOM 4628 C CA . VAL C 1 99 ? 31.982 42.870 81.657 1.00 13.09 99 VAL C CA 1
ATOM 4629 C C . VAL C 1 99 ? 32.050 41.355 81.734 1.00 15.11 99 VAL C C 1
ATOM 4630 O O . VAL C 1 99 ? 31.929 40.764 82.799 1.00 14.21 99 VAL C O 1
ATOM 4634 N N . GLY C 1 100 ? 32.278 40.737 80.585 1.00 12.95 100 GLY C N 1
ATOM 4635 C CA . GLY C 1 100 ? 32.425 39.291 80.495 1.00 14.84 100 GLY C CA 1
ATOM 4636 C C . GLY C 1 100 ? 33.153 38.946 79.207 1.00 14.06 100 GLY C C 1
ATOM 4637 O O . GLY C 1 100 ? 33.240 39.782 78.309 1.00 13.10 100 GLY C O 1
ATOM 4638 N N . VAL C 1 101 ? 33.691 37.734 79.124 1.00 11.98 101 VAL C N 1
ATOM 4639 C CA . VAL C 1 101 ? 34.458 37.305 77.962 1.00 11.87 101 VAL C CA 1
ATOM 4640 C C . VAL C 1 101 ? 34.433 35.774 77.863 1.00 14.25 101 VAL C C 1
ATOM 4641 O O . VAL C 1 101 ? 34.324 35.075 78.866 1.00 12.99 101 VAL C O 1
ATOM 4645 N N . ASN C 1 102 ? 34.503 35.261 76.641 1.00 12.51 102 ASN C N 1
ATOM 4646 C CA . ASN C 1 102 ? 34.480 33.833 76.390 1.00 15.29 102 ASN C CA 1
ATOM 4647 C C . ASN C 1 102 ? 35.571 33.637 75.339 1.00 14.19 102 ASN C C 1
ATOM 4648 O O . ASN C 1 102 ? 35.501 34.221 74.247 1.00 13.84 102 ASN C O 1
ATOM 4653 N N . ILE C 1 103 ? 36.605 32.871 75.677 1.00 12.38 103 ILE C N 1
ATOM 4654 C CA . ILE C 1 103 ? 37.685 32.611 74.723 1.00 14.11 103 ILE C CA 1
ATOM 4655 C C . ILE C 1 103 ? 37.283 31.398 73.898 1.00 12.36 103 ILE C C 1
ATOM 4656 O O . ILE C 1 103 ? 37.152 30.306 74.433 1.00 14.47 103 ILE C O 1
ATOM 4661 N N . LEU C 1 104 ? 37.118 31.585 72.589 1.00 12.65 104 LEU C N 1
ATOM 4662 C CA . LEU C 1 104 ? 36.602 30.540 71.715 1.00 13.92 104 LEU C CA 1
ATOM 4663 C C . LEU C 1 104 ? 37.604 30.146 70.624 1.00 14.65 104 LEU C C 1
ATOM 4664 O O . LEU C 1 104 ? 38.477 30.938 70.247 1.00 14.74 104 LEU C O 1
ATOM 4669 N N . ASP C 1 105 ? 37.489 28.918 70.132 1.00 16.35 105 ASP C N 1
ATOM 4670 C CA . ASP C 1 105 ? 38.169 28.558 68.892 1.00 16.61 105 ASP C CA 1
ATOM 4671 C C . ASP C 1 105 ? 37.361 27.508 68.166 1.00 18.84 105 ASP C C 1
ATOM 4672 O O . ASP C 1 105 ? 36.279 27.153 68.610 1.00 16.77 105 ASP C O 1
ATOM 4677 N N . VAL C 1 106 ? 37.868 27.033 67.035 1.00 18.94 106 VAL C N 1
ATOM 4678 C CA . VAL C 1 106 ? 37.191 25.962 66.319 1.00 19.59 106 VAL C CA 1
ATOM 4679 C C . VAL C 1 106 ? 37.932 24.644 66.470 1.00 19.47 106 VAL C C 1
ATOM 4680 O O . VAL C 1 106 ? 39.146 24.564 66.214 1.00 18.70 106 VAL C O 1
ATOM 4684 N N . ALA C 1 107 ? 37.190 23.631 66.922 1.00 19.71 107 ALA C N 1
ATOM 4685 C CA . ALA C 1 107 ? 37.641 22.244 66.948 1.00 22.25 107 ALA C CA 1
ATOM 4686 C C . ALA C 1 107 ? 37.347 21.630 65.594 1.00 22.03 107 ALA C C 1
ATOM 4687 O O . ALA C 1 107 ? 36.249 21.805 65.058 1.00 22.78 107 ALA C O 1
ATOM 4689 N N . SER C 1 108 ? 38.325 20.916 65.045 1.00 25.23 108 SER C N 1
ATOM 4690 C CA . SER C 1 108 ? 38.158 20.279 63.744 1.00 27.69 108 SER C CA 1
ATOM 4691 C C . SER C 1 108 ? 38.595 18.823 63.772 1.00 28.10 108 SER C C 1
ATOM 4692 O O . SER C 1 108 ? 39.366 18.408 64.634 1.00 29.26 108 SER C O 1
ATOM 4695 N N . ARG C 1 109 ? 38.081 18.057 62.817 1.00 28.97 109 ARG C N 1
ATOM 4696 C CA . ARG C 1 109 ? 38.296 16.623 62.760 1.00 28.36 109 ARG C CA 1
ATOM 4697 C C . ARG C 1 109 ? 39.780 16.296 62.612 1.00 31.18 109 ARG C C 1
ATOM 4698 O O . ARG C 1 109 ? 40.247 15.273 63.111 1.00 30.18 109 ARG C O 1
ATOM 4706 N N . SER C 1 110 ? 40.515 17.187 61.949 1.00 31.76 110 SER C N 1
ATOM 4707 C CA . SER C 1 110 ? 41.941 16.994 61.671 1.00 35.54 110 SER C CA 1
ATOM 4708 C C . SER C 1 110 ? 42.855 17.203 62.877 1.00 37.03 110 SER C C 1
ATOM 4709 O O . SER C 1 110 ? 44.054 16.914 62.806 1.00 38.47 110 SER C O 1
ATOM 4712 N N . ASP C 1 111 ? 42.297 17.694 63.980 1.00 37.23 111 ASP C N 1
ATOM 4713 C CA . ASP C 1 111 ? 43.092 17.931 65.177 1.00 34.96 111 ASP C CA 1
ATOM 4714 C C . ASP C 1 111 ? 43.676 16.628 65.702 1.00 37.12 111 ASP C C 1
ATOM 4715 O O . ASP C 1 111 ? 42.935 15.733 66.125 1.00 39.76 111 ASP C O 1
ATOM 4720 N N . LYS C 1 112 ? 44.996 16.508 65.664 1.00 38.94 112 LYS C N 1
ATOM 4721 C CA . LYS C 1 112 ? 45.662 15.450 66.404 1.00 39.13 112 LYS C CA 1
ATOM 4722 C C . LYS C 1 112 ? 45.800 16.008 67.808 1.00 38.62 112 LYS C C 1
ATOM 4723 O O . LYS C 1 112 ? 45.935 17.221 67.977 1.00 40.20 112 LYS C O 1
ATOM 4729 N N . ASP C 1 113 ? 45.720 15.155 68.821 1.00 39.52 113 ASP C N 1
ATOM 4730 C CA . ASP C 1 113 ? 45.920 15.635 70.176 1.00 38.07 113 ASP C CA 1
ATOM 4731 C C . ASP C 1 113 ? 47.406 15.890 70.396 1.00 37.28 113 ASP C C 1
ATOM 4732 O O . ASP C 1 113 ? 48.126 15.043 70.931 1.00 38.34 113 ASP C O 1
ATOM 4737 N N . ASN C 1 114 ? 47.866 17.064 69.982 1.00 36.41 114 ASN C N 1
ATOM 4738 C CA . ASN C 1 114 ? 49.285 17.381 70.079 1.00 35.60 114 ASN C CA 1
ATOM 4739 C C . ASN C 1 114 ? 49.608 18.474 71.105 1.00 32.70 114 ASN C C 1
ATOM 4740 O O . ASN C 1 114 ? 50.771 18.852 71.260 1.00 31.03 114 ASN C O 1
ATOM 4745 N N . ALA C 1 115 ? 48.584 18.975 71.799 1.00 30.83 115 ALA C N 1
ATOM 4746 C CA . ALA C 1 115 ? 48.762 20.056 72.773 1.00 27.04 115 ALA C CA 1
ATOM 4747 C C . ALA C 1 115 ? 49.607 19.619 73.966 1.00 24.99 115 ALA C C 1
ATOM 4748 O O . ALA C 1 115 ? 49.223 18.706 74.706 1.00 22.15 115 ALA C O 1
ATOM 4750 N N . GLN C 1 116 ? 50.743 20.291 74.162 1.00 20.64 116 GLN C N 1
ATOM 4751 C CA . GLN C 1 116 ? 51.661 19.942 75.238 1.00 20.22 116 GLN C CA 1
ATOM 4752 C C . GLN C 1 116 ? 51.959 21.116 76.142 1.00 20.64 116 GLN C C 1
ATOM 4753 O O . GLN C 1 116 ? 52.272 22.207 75.672 1.00 19.52 116 GLN C O 1
ATOM 4759 N N . PHE C 1 117 ? 51.877 20.891 77.448 1.00 21.07 117 PHE C N 1
ATOM 4760 C CA . PHE C 1 117 ? 52.157 21.972 78.390 1.00 19.71 117 PHE C CA 1
ATOM 4761 C C . PHE C 1 117 ? 53.335 21.678 79.297 1.00 19.97 117 PHE C C 1
ATOM 4762 O O . PHE C 1 117 ? 53.800 20.533 79.393 1.00 18.89 117 PHE C O 1
ATOM 4770 N N . ASN C 1 118 ? 53.829 22.728 79.943 1.00 19.31 118 ASN C N 1
ATOM 4771 C CA . ASN C 1 118 ? 54.990 22.602 80.799 1.00 21.05 118 ASN C CA 1
ATOM 4772 C C . ASN C 1 118 ? 54.663 21.971 82.142 1.00 18.83 118 ASN C C 1
ATOM 4773 O O . ASN C 1 118 ? 55.441 21.158 82.650 1.00 18.29 118 ASN C O 1
ATOM 4778 N N . SER C 1 119 ? 53.517 22.331 82.715 1.00 18.39 119 SER C N 1
ATOM 4779 C CA . SER C 1 119 ? 53.176 21.871 84.056 1.00 18.84 119 SER C CA 1
ATOM 4780 C C . SER C 1 119 ? 52.326 20.599 84.070 1.00 20.12 119 SER C C 1
ATOM 4781 O O . SER C 1 119 ? 51.571 20.308 83.130 1.00 18.46 119 SER C O 1
ATOM 4784 N N . ALA C 1 120 ? 52.456 19.850 85.159 1.00 21.57 120 ALA C N 1
ATOM 4785 C CA . ALA C 1 120 ? 51.590 18.708 85.406 1.00 19.24 120 ALA C CA 1
ATOM 4786 C C . ALA C 1 120 ? 50.152 19.181 85.604 1.00 19.49 120 ALA C C 1
ATOM 4787 O O . ALA C 1 120 ? 49.230 18.605 85.045 1.00 19.28 120 ALA C O 1
ATOM 4789 N N . ILE C 1 121 ? 49.977 20.233 86.398 1.00 19.39 121 ILE C N 1
ATOM 4790 C CA . ILE C 1 121 ? 48.643 20.736 86.709 1.00 20.60 121 ILE C CA 1
ATOM 4791 C C . ILE C 1 121 ? 47.842 21.098 85.467 1.00 17.51 121 ILE C C 1
ATOM 4792 O O . ILE C 1 121 ? 46.745 20.558 85.248 1.00 17.58 121 ILE C O 1
ATOM 4797 N N . PHE C 1 122 ? 48.376 21.994 84.639 1.00 18.41 122 PHE C N 1
ATOM 4798 C CA . PHE C 1 122 ? 47.591 22.374 83.474 1.00 18.59 122 PHE C CA 1
ATOM 4799 C C . PHE C 1 122 ? 47.444 21.251 82.463 1.00 18.39 122 PHE C C 1
ATOM 4800 O O . PHE C 1 122 ? 46.414 21.157 81.814 1.00 17.33 122 PHE C O 1
ATOM 4808 N N . GLN C 1 123 ? 48.455 20.398 82.320 1.00 18.43 123 GLN C N 1
ATOM 4809 C CA . GLN C 1 123 ? 48.306 19.264 81.407 1.00 17.92 123 GLN C CA 1
ATOM 4810 C C . GLN C 1 123 ? 47.166 18.376 81.885 1.00 18.21 123 GLN C C 1
ATOM 4811 O O . GLN C 1 123 ? 46.395 17.857 81.084 1.00 16.49 123 GLN C O 1
ATOM 4817 N N . ALA C 1 124 ? 47.040 18.223 83.198 1.00 17.09 124 ALA C N 1
ATOM 4818 C CA . ALA C 1 124 ? 45.971 17.405 83.761 1.00 17.70 124 ALA C CA 1
ATOM 4819 C C . ALA C 1 124 ? 44.610 18.024 83.482 1.00 17.59 124 ALA C C 1
ATOM 4820 O O . ALA C 1 124 ? 43.704 17.336 83.007 1.00 16.86 124 ALA C O 1
ATOM 4822 N N . ILE C 1 125 ? 44.470 19.321 83.769 1.00 16.82 125 ILE C N 1
ATOM 4823 C CA . ILE C 1 125 ? 43.221 20.026 83.450 1.00 17.42 125 ILE C CA 1
ATOM 4824 C C . ILE C 1 125 ? 42.836 19.870 81.962 1.00 16.97 125 ILE C C 1
ATOM 4825 O O . ILE C 1 125 ? 41.696 19.440 81.618 1.00 16.82 125 ILE C O 1
ATOM 4830 N N . TYR C 1 126 ? 43.792 20.191 81.087 1.00 16.19 126 TYR C N 1
ATOM 4831 C CA . TYR C 1 126 ? 43.570 20.128 79.642 1.00 17.29 126 TYR C CA 1
ATOM 4832 C C . TYR C 1 126 ? 43.168 18.723 79.228 1.00 18.25 126 TYR C C 1
ATOM 4833 O O . TYR C 1 126 ? 42.227 18.541 78.445 1.00 18.31 126 TYR C O 1
ATOM 4842 N N . ASP C 1 127 ? 43.880 17.732 79.757 1.00 16.35 127 ASP C N 1
ATOM 4843 C CA . ASP C 1 127 ? 43.640 16.335 79.386 1.00 17.72 127 ASP C CA 1
ATOM 4844 C C . ASP C 1 127 ? 42.292 15.824 79.902 1.00 18.17 127 ASP C C 1
ATOM 4845 O O . ASP C 1 127 ? 41.695 14.924 79.309 1.00 17.02 127 ASP C O 1
ATOM 4850 N N . THR C 1 128 ? 41.819 16.378 81.015 1.00 18.05 128 THR C N 1
ATOM 4851 C CA . THR C 1 128 ? 40.516 15.986 81.548 1.00 18.04 128 THR C CA 1
ATOM 4852 C C . THR C 1 128 ? 39.429 16.498 80.620 1.00 17.50 128 THR C C 1
ATOM 4853 O O . THR C 1 128 ? 38.479 15.765 80.255 1.00 16.93 128 THR C O 1
ATOM 4857 N N . ILE C 1 129 ? 39.564 17.768 80.235 1.00 18.93 129 ILE C N 1
ATOM 4858 C CA . ILE C 1 129 ? 38.606 18.341 79.291 1.00 17.84 129 ILE C CA 1
ATOM 4859 C C . ILE C 1 129 ? 38.627 17.573 77.970 1.00 19.79 129 ILE C C 1
ATOM 4860 O O . ILE C 1 129 ? 37.585 17.292 77.376 1.00 18.08 129 ILE C O 1
ATOM 4865 N N . GLU C 1 130 ? 39.822 17.229 77.514 1.00 19.19 130 GLU C N 1
ATOM 4866 C CA . GLU C 1 130 ? 39.940 16.504 76.254 1.00 20.25 130 GLU C CA 1
ATOM 4867 C C . GLU C 1 130 ? 39.324 15.119 76.345 1.00 20.06 130 GLU C C 1
ATOM 4868 O O . GLU C 1 130 ? 38.684 14.669 75.404 1.00 19.55 130 GLU C O 1
ATOM 4874 N N . TYR C 1 131 ? 39.491 14.457 77.487 1.00 19.42 131 TYR C N 1
ATOM 4875 C CA . TYR C 1 131 ? 38.867 13.156 77.680 1.00 17.62 131 TYR C CA 1
ATOM 4876 C C . TYR C 1 131 ? 37.355 13.277 77.566 1.00 19.28 131 TYR C C 1
ATOM 4877 O O . TYR C 1 131 ? 36.709 12.492 76.855 1.00 18.05 131 TYR C O 1
ATOM 4886 N N . VAL C 1 132 ? 36.786 14.250 78.279 1.00 17.24 132 VAL C N 1
ATOM 4887 C CA . VAL C 1 132 ? 35.344 14.469 78.212 1.00 16.23 132 VAL C CA 1
ATOM 4888 C C . VAL C 1 132 ? 34.885 14.743 76.769 1.00 17.87 132 VAL C C 1
ATOM 4889 O O . VAL C 1 132 ? 33.885 14.181 76.300 1.00 18.26 132 VAL C O 1
ATOM 4893 N N . SER C 1 133 ? 35.623 15.605 76.079 1.00 16.80 133 SER C N 1
ATOM 4894 C CA . SER C 1 133 ? 35.363 15.897 74.678 1.00 18.81 133 SER C CA 1
ATOM 4895 C C . SER C 1 133 ? 35.317 14.616 73.853 1.00 20.63 133 SER C C 1
ATOM 4896 O O . SER C 1 133 ? 34.403 14.419 73.061 1.00 19.80 133 SER C O 1
ATOM 4899 N N . HIS C 1 134 ? 36.311 13.756 74.058 1.00 19.91 134 HIS C N 1
ATOM 4900 C CA . HIS C 1 134 ? 36.412 12.482 73.357 1.00 20.62 134 HIS C CA 1
ATOM 4901 C C . HIS C 1 134 ? 35.185 11.610 73.605 1.00 21.73 134 HIS C C 1
ATOM 4902 O O . HIS C 1 134 ? 34.592 11.080 72.663 1.00 19.24 134 HIS C O 1
ATOM 4909 N N . GLN C 1 135 ? 34.813 11.439 74.873 1.00 20.05 135 GLN C N 1
ATOM 4910 C CA . GLN C 1 135 ? 33.592 10.696 75.189 1.00 19.01 135 GLN C CA 1
ATOM 4911 C C . GLN C 1 135 ? 32.356 11.275 74.487 1.00 20.89 135 GLN C C 1
ATOM 4912 O O . GLN C 1 135 ? 31.505 10.528 73.982 1.00 17.96 135 GLN C O 1
ATOM 4918 N N . ALA C 1 136 ? 32.275 12.602 74.434 1.00 16.50 136 ALA C N 1
ATOM 4919 C CA . ALA C 1 136 ? 31.157 13.269 73.765 1.00 19.07 136 ALA C CA 1
ATOM 4920 C C . ALA C 1 136 ? 31.098 12.911 72.275 1.00 18.84 136 ALA C C 1
ATOM 4921 O O . ALA C 1 136 ? 30.018 12.885 71.690 1.00 17.80 136 ALA C O 1
ATOM 4923 N N . ASN C 1 137 ? 32.270 12.673 71.677 1.00 20.67 137 ASN C N 1
ATOM 4924 C CA . ASN C 1 137 ? 32.380 12.097 70.333 1.00 20.55 137 ASN C CA 1
ATOM 4925 C C . ASN C 1 137 ? 31.682 12.948 69.280 1.00 20.92 137 ASN C C 1
ATOM 4926 O O . ASN C 1 137 ? 31.030 12.417 68.390 1.00 18.78 137 ASN C O 1
ATOM 4931 N N . ILE C 1 138 ? 31.815 14.270 69.396 1.00 19.47 138 ILE C N 1
ATOM 4932 C CA . ILE C 1 138 ? 31.010 15.203 68.598 1.00 21.89 138 ILE C CA 1
ATOM 4933 C C . ILE C 1 138 ? 31.053 14.979 67.071 1.00 21.78 138 ILE C C 1
ATOM 4934 O O . ILE C 1 138 ? 30.010 14.955 66.416 1.00 21.64 138 ILE C O 1
ATOM 4939 N N . PHE C 1 139 ? 32.250 14.827 66.509 1.00 23.52 139 PHE C N 1
ATOM 4940 C CA . PHE C 1 139 ? 32.380 14.731 65.047 1.00 21.95 139 PHE C CA 1
ATOM 4941 C C . PHE C 1 139 ? 31.594 13.555 64.445 1.00 24.24 139 PHE C C 1
ATOM 4942 O O . PHE C 1 139 ? 30.883 13.719 63.448 1.00 23.93 139 PHE C O 1
ATOM 4950 N N . ASP C 1 140 ? 31.714 12.380 65.053 1.00 23.05 140 ASP C N 1
ATOM 4951 C CA . ASP C 1 140 ? 31.069 11.187 64.512 1.00 24.31 140 ASP C CA 1
ATOM 4952 C C . ASP C 1 140 ? 29.654 11.011 65.010 1.00 23.78 140 ASP C C 1
ATOM 4953 O O . ASP C 1 140 ? 28.840 10.352 64.358 1.00 24.80 140 ASP C O 1
ATOM 4958 N N . ARG C 1 141 ? 29.359 11.583 66.172 1.00 24.23 141 ARG C N 1
ATOM 4959 C CA . ARG C 1 141 ? 28.038 11.422 66.752 1.00 22.39 141 ARG C CA 1
ATOM 4960 C C . ARG C 1 141 ? 27.015 12.286 66.025 1.00 22.80 141 ARG C C 1
ATOM 4961 O O . ARG C 1 141 ? 25.912 11.826 65.739 1.00 23.61 141 ARG C O 1
ATOM 4969 N N . TYR C 1 142 ? 27.393 13.520 65.696 1.00 23.08 142 TYR C N 1
ATOM 4970 C CA . TYR C 1 142 ? 26.468 14.488 65.101 1.00 22.61 142 TYR C CA 1
ATOM 4971 C C . TYR C 1 142 ? 26.828 14.813 63.651 1.00 24.23 142 TYR C C 1
ATOM 4972 O O . TYR C 1 142 ? 26.278 15.738 63.061 1.00 25.30 142 TYR C O 1
ATOM 4981 N N . ASN C 1 143 ? 27.758 14.040 63.095 1.00 23.50 143 ASN C N 1
ATOM 4982 C CA . ASN C 1 143 ? 28.211 14.195 61.708 1.00 26.41 143 ASN C CA 1
ATOM 4983 C C . ASN C 1 143 ? 28.667 15.603 61.313 1.00 27.17 143 ASN C C 1
ATOM 4984 O O . ASN C 1 143 ? 28.140 16.189 60.361 1.00 27.11 143 ASN C O 1
ATOM 4989 N N . VAL C 1 144 ? 29.646 16.141 62.036 1.00 26.14 144 VAL C N 1
ATOM 4990 C CA . VAL C 1 144 ? 30.249 17.420 61.654 1.00 26.57 144 VAL C CA 1
ATOM 4991 C C . VAL C 1 144 ? 31.769 17.317 61.551 1.00 25.35 144 VAL C C 1
ATOM 4992 O O . VAL C 1 144 ? 32.372 16.392 62.104 1.00 26.05 144 VAL C O 1
ATOM 4996 N N . ASP C 1 145 ? 32.380 18.268 60.845 1.00 24.04 145 ASP C N 1
ATOM 4997 C CA . ASP C 1 145 ? 33.834 18.321 60.695 1.00 26.64 145 ASP C CA 1
ATOM 4998 C C . ASP C 1 145 ? 34.413 19.397 61.595 1.00 25.28 145 ASP C C 1
ATOM 4999 O O . ASP C 1 145 ? 35.620 19.425 61.852 1.00 24.80 145 ASP C O 1
ATOM 5004 N N . HIS C 1 146 ? 33.549 20.310 62.027 1.00 23.69 146 HIS C N 1
ATOM 5005 C CA . HIS C 1 146 ? 33.975 21.460 62.806 1.00 23.86 146 HIS C CA 1
ATOM 5006 C C . HIS C 1 146 ? 32.909 21.823 63.842 1.00 23.02 146 HIS C C 1
ATOM 5007 O O . HIS C 1 146 ? 31.702 21.668 63.603 1.00 22.81 146 HIS C O 1
ATOM 5014 N N . TYR C 1 147 ? 33.358 22.290 65.005 1.00 22.05 147 TYR C N 1
ATOM 5015 C CA . TYR C 1 147 ? 32.448 22.913 65.942 1.00 18.62 147 TYR C CA 1
ATOM 5016 C C . TYR C 1 147 ? 33.101 24.049 66.718 1.00 18.13 147 TYR C C 1
ATOM 5017 O O . TYR C 1 147 ? 34.322 24.089 66.887 1.00 17.42 147 TYR C O 1
ATOM 5026 N N . LEU C 1 148 ? 32.259 24.965 67.178 1.00 17.01 148 LEU C N 1
ATOM 5027 C CA . LEU C 1 148 ? 32.718 26.113 67.936 1.00 16.76 148 LEU C CA 1
ATOM 5028 C C . LEU C 1 148 ? 32.919 25.692 69.385 1.00 16.57 148 LEU C C 1
ATOM 5029 O O . LEU C 1 148 ? 31.962 25.365 70.075 1.00 16.48 148 LEU C O 1
ATOM 5034 N N . ASN C 1 149 ? 34.180 25.696 69.813 1.00 16.87 149 ASN C N 1
ATOM 5035 C CA . ASN C 1 149 ? 34.598 25.305 71.151 1.00 16.27 149 ASN C CA 1
ATOM 5036 C C . ASN C 1 149 ? 35.049 26.521 71.971 1.00 16.56 149 ASN C C 1
ATOM 5037 O O . ASN C 1 149 ? 35.187 27.630 71.436 1.00 17.18 149 ASN C O 1
ATOM 5042 N N . ALA C 1 150 ? 35.279 26.299 73.263 1.00 15.18 150 ALA C N 1
ATOM 5043 C CA . ALA C 1 150 ? 35.652 27.357 74.205 1.00 15.24 150 ALA C CA 1
ATOM 5044 C C . ALA C 1 150 ? 36.620 26.843 75.267 1.00 16.00 150 ALA C C 1
ATOM 5045 O O . ALA C 1 150 ? 36.617 25.655 75.601 1.00 14.71 150 ALA C O 1
ATOM 5047 N N . MET C 1 151 ? 37.449 27.732 75.807 1.00 12.75 151 MET C N 1
ATOM 5048 C CA . MET C 1 151 ? 38.286 27.361 76.940 1.00 15.98 151 MET C CA 1
ATOM 5049 C C . MET C 1 151 ? 38.223 28.453 78.005 1.00 16.55 151 MET C C 1
ATOM 5050 O O . MET C 1 151 ? 39.247 28.976 78.461 1.00 16.98 151 MET C O 1
ATOM 5055 N N . GLY C 1 152 ? 37.003 28.790 78.410 1.00 16.24 152 GLY C N 1
ATOM 5056 C CA . GLY C 1 152 ? 36.841 29.730 79.502 1.00 15.13 152 GLY C CA 1
ATOM 5057 C C . GLY C 1 152 ? 35.806 30.803 79.250 1.00 15.81 152 GLY C C 1
ATOM 5058 O O . GLY C 1 152 ? 35.855 31.519 78.251 1.00 13.87 152 GLY C O 1
ATOM 5059 N N . LEU C 1 153 ? 34.863 30.894 80.179 1.00 15.11 153 LEU C N 1
ATOM 5060 C CA . LEU C 1 153 ? 33.846 31.931 80.182 1.00 14.83 153 LEU C CA 1
ATOM 5061 C C . LEU C 1 153 ? 33.905 32.616 81.533 1.00 16.18 153 LEU C C 1
ATOM 5062 O O . LEU C 1 153 ? 33.899 31.953 82.576 1.00 15.57 153 LEU C O 1
ATOM 5067 N N . SER C 1 154 ? 33.952 33.939 81.529 1.00 13.67 154 SER C N 1
ATOM 5068 C CA . SER C 1 154 ? 34.137 34.649 82.789 1.00 14.94 154 SER C CA 1
ATOM 5069 C C . SER C 1 154 ? 33.370 35.944 82.757 1.00 15.59 154 SER C C 1
ATOM 5070 O O . SER C 1 154 ? 33.314 36.613 81.730 1.00 14.61 154 SER C O 1
ATOM 5073 N N . VAL C 1 155 ? 32.768 36.272 83.891 1.00 13.09 155 VAL C N 1
ATOM 5074 C CA . VAL C 1 155 ? 32.059 37.516 84.060 1.00 15.29 155 VAL C CA 1
ATOM 5075 C C . VAL C 1 155 ? 32.635 38.214 85.283 1.00 16.26 155 VAL C C 1
ATOM 5076 O O . VAL C 1 155 ? 32.815 37.585 86.335 1.00 14.63 155 VAL C O 1
ATOM 5080 N N . ASP C 1 156 ? 32.949 39.500 85.128 1.00 14.49 156 ASP C N 1
ATOM 5081 C CA . ASP C 1 156 ? 33.398 40.332 86.230 1.00 16.59 156 ASP C CA 1
ATOM 5082 C C . ASP C 1 156 ? 32.431 40.192 87.396 1.00 17.24 156 ASP C C 1
ATOM 5083 O O . ASP C 1 156 ? 31.215 40.204 87.197 1.00 17.65 156 ASP C O 1
ATOM 5088 N N . PRO C 1 157 ? 32.967 40.025 88.615 1.00 17.50 157 PRO C N 1
ATOM 5089 C CA . PRO C 1 157 ? 32.130 39.816 89.802 1.00 17.91 157 PRO C CA 1
ATOM 5090 C C . PRO C 1 157 ? 31.136 40.945 90.039 1.00 19.43 157 PRO C C 1
ATOM 5091 O O . PRO C 1 157 ? 30.076 40.681 90.619 1.00 19.73 157 PRO C O 1
ATOM 5095 N N . LYS C 1 158 ? 31.453 42.159 89.580 1.00 19.73 158 LYS C N 1
ATOM 5096 C CA . LYS C 1 158 ? 30.531 43.285 89.684 1.00 19.82 158 LYS C CA 1
ATOM 5097 C C . LYS C 1 158 ? 29.234 43.044 88.935 1.00 19.81 158 LYS C C 1
ATOM 5098 O O . LYS C 1 158 ? 28.202 43.633 89.275 1.00 20.78 158 LYS C O 1
ATOM 5104 N N . TYR C 1 159 ? 29.282 42.196 87.912 1.00 17.11 159 TYR C N 1
ATOM 5105 C CA . TYR C 1 159 ? 28.146 42.004 87.026 1.00 17.30 159 TYR C CA 1
ATOM 5106 C C . TYR C 1 159 ? 27.541 40.593 87.011 1.00 19.09 159 TYR C C 1
ATOM 5107 O O . TYR C 1 159 ? 26.781 40.269 86.107 1.00 19.15 159 TYR C O 1
ATOM 5116 N N . ARG C 1 160 ? 27.851 39.749 87.993 1.00 19.85 160 ARG C N 1
ATOM 5117 C CA . ARG C 1 160 ? 27.354 38.366 87.924 1.00 19.95 160 ARG C CA 1
ATOM 5118 C C . ARG C 1 160 ? 25.870 38.232 88.307 1.00 19.77 160 ARG C C 1
ATOM 5119 O O . ARG C 1 160 ? 25.307 39.134 88.905 1.00 17.79 160 ARG C O 1
ATOM 5127 N N . GLY C 1 161 ? 25.238 37.126 87.909 1.00 19.60 161 GLY C N 1
ATOM 5128 C CA . GLY C 1 161 ? 23.853 36.852 88.276 1.00 22.96 161 GLY C CA 1
ATOM 5129 C C . GLY C 1 161 ? 22.843 37.761 87.599 1.00 22.01 161 GLY C C 1
ATOM 5130 O O . GLY C 1 161 ? 21.739 37.976 88.106 1.00 22.94 161 GLY C O 1
ATOM 5131 N N . ARG C 1 162 ? 23.232 38.307 86.450 1.00 20.12 162 ARG C N 1
ATOM 5132 C CA . ARG C 1 162 ? 22.411 39.273 85.728 1.00 21.96 162 ARG C CA 1
ATOM 5133 C C . ARG C 1 162 ? 22.045 38.721 84.384 1.00 21.08 162 ARG C C 1
ATOM 5134 O O . ARG C 1 162 ? 21.340 39.372 83.623 1.00 21.80 162 ARG C O 1
ATOM 5142 N N . GLY C 1 163 ? 22.532 37.522 84.085 1.00 18.35 163 GLY C N 1
ATOM 5143 C CA . GLY C 1 163 ? 22.252 36.905 82.805 1.00 20.99 163 GLY C CA 1
ATOM 5144 C C . GLY C 1 163 ? 23.305 37.214 81.760 1.00 16.41 163 GLY C C 1
ATOM 5145 O O . GLY C 1 163 ? 23.105 36.919 80.589 1.00 17.26 163 GLY C O 1
ATOM 5146 N N . ILE C 1 164 ? 24.416 37.818 82.178 1.00 17.68 164 ILE C N 1
ATOM 5147 C CA . ILE C 1 164 ? 25.501 38.168 81.256 1.00 17.49 164 ILE C CA 1
ATOM 5148 C C . ILE C 1 164 ? 26.109 36.921 80.607 1.00 16.65 164 ILE C C 1
ATOM 5149 O O . ILE C 1 164 ? 26.303 36.867 79.390 1.00 15.08 164 ILE C O 1
ATOM 5154 N N . ALA C 1 165 ? 26.390 35.914 81.427 1.00 16.38 165 ALA C N 1
ATOM 5155 C CA . ALA C 1 165 ? 26.963 34.668 80.924 1.00 15.97 165 ALA C CA 1
ATOM 5156 C C . ALA C 1 165 ? 26.046 34.029 79.873 1.00 16.12 165 ALA C C 1
ATOM 5157 O O . ALA C 1 165 ? 26.491 33.584 78.796 1.00 17.67 165 ALA C O 1
ATOM 5159 N N . THR C 1 166 ? 24.757 33.997 80.196 1.00 16.25 166 THR C N 1
ATOM 5160 C CA . THR C 1 166 ? 23.744 33.477 79.293 1.00 17.31 166 THR C CA 1
ATOM 5161 C C . THR C 1 166 ? 23.782 34.209 77.937 1.00 15.79 166 THR C C 1
ATOM 5162 O O . THR C 1 166 ? 23.701 33.592 76.880 1.00 15.87 166 THR C O 1
ATOM 5166 N N . GLU C 1 167 ? 23.918 35.529 77.952 1.00 16.63 167 GLU C N 1
ATOM 5167 C CA . GLU C 1 167 ? 23.895 36.256 76.685 1.00 15.86 167 GLU C CA 1
ATOM 5168 C C . GLU C 1 167 ? 25.191 36.099 75.899 1.00 15.12 167 GLU C C 1
ATOM 5169 O O . GLU C 1 167 ? 25.188 36.039 74.653 1.00 14.78 167 GLU C O 1
ATOM 5175 N N . ILE C 1 168 ? 26.299 35.987 76.621 1.00 14.00 168 ILE C N 1
ATOM 5176 C CA . ILE C 1 168 ? 27.571 35.702 75.968 1.00 14.97 168 ILE C CA 1
ATOM 5177 C C . ILE C 1 168 ? 27.491 34.366 75.228 1.00 14.60 168 ILE C C 1
ATOM 5178 O O . ILE C 1 168 ? 27.927 34.262 74.085 1.00 13.66 168 ILE C O 1
ATOM 5183 N N . LEU C 1 169 ? 26.909 33.351 75.872 1.00 14.08 169 LEU C N 1
ATOM 5184 C CA . LEU C 1 169 ? 26.713 32.076 75.223 1.00 10.52 169 LEU C CA 1
ATOM 5185 C C . LEU C 1 169 ? 25.742 32.159 74.047 1.00 17.27 169 LEU C C 1
ATOM 5186 O O . LEU C 1 169 ? 25.987 31.572 73.001 1.00 18.51 169 LEU C O 1
ATOM 5191 N N . ARG C 1 170 ? 24.644 32.889 74.224 1.00 15.75 170 ARG C N 1
ATOM 5192 C CA . ARG C 1 170 ? 23.591 32.974 73.204 1.00 17.69 170 ARG C CA 1
ATOM 5193 C C . ARG C 1 170 ? 24.096 33.607 71.920 1.00 15.75 170 ARG C C 1
ATOM 5194 O O . ARG C 1 170 ? 23.645 33.248 70.829 1.00 15.14 170 ARG C O 1
ATOM 5202 N N . ALA C 1 171 ? 25.013 34.563 72.057 1.00 15.38 171 ALA C N 1
ATOM 5203 C CA . ALA C 1 171 ? 25.667 35.171 70.895 1.00 16.88 171 ALA C CA 1
ATOM 5204 C C . ALA C 1 171 ? 26.413 34.187 69.968 1.00 18.55 171 ALA C C 1
ATOM 5205 O O . ALA C 1 171 ? 26.784 34.540 68.837 1.00 16.58 171 ALA C O 1
ATOM 5207 N N . ARG C 1 172 ? 26.635 32.953 70.413 1.00 16.79 172 ARG C N 1
ATOM 5208 C CA . ARG C 1 172 ? 27.269 31.976 69.523 1.00 18.31 172 ARG C CA 1
ATOM 5209 C C . ARG C 1 172 ? 26.387 31.616 68.338 1.00 17.67 172 ARG C C 1
ATOM 5210 O O . ARG C 1 172 ? 26.874 31.112 67.328 1.00 17.26 172 ARG C O 1
ATOM 5218 N N . ILE C 1 173 ? 25.086 31.844 68.476 1.00 18.45 173 ILE C N 1
ATOM 5219 C CA . ILE C 1 173 ? 24.171 31.526 67.389 1.00 18.33 173 ILE C CA 1
ATOM 5220 C C . ILE C 1 173 ? 24.399 32.443 66.185 1.00 18.08 173 ILE C C 1
ATOM 5221 O O . ILE C 1 173 ? 24.747 31.952 65.115 1.00 21.01 173 ILE C O 1
ATOM 5226 N N . PRO C 1 174 ? 24.251 33.771 66.354 1.00 20.80 174 PRO C N 1
ATOM 5227 C CA . PRO C 1 174 ? 24.563 34.584 65.172 1.00 20.23 174 PRO C CA 1
ATOM 5228 C C . PRO C 1 174 ? 26.021 34.452 64.712 1.00 19.98 174 PRO C C 1
ATOM 5229 O O . PRO C 1 174 ? 26.274 34.487 63.515 1.00 18.16 174 PRO C O 1
ATOM 5233 N N . LEU C 1 175 ? 26.964 34.283 65.637 1.00 19.59 175 LEU C N 1
ATOM 5234 C CA . LEU C 1 175 ? 28.364 34.101 65.254 1.00 17.86 175 LEU C CA 1
ATOM 5235 C C . LEU C 1 175 ? 28.586 32.879 64.359 1.00 21.16 175 LEU C C 1
ATOM 5236 O O . LEU C 1 175 ? 29.272 32.960 63.341 1.00 20.11 175 LEU C O 1
ATOM 5241 N N . CYS C 1 176 ? 27.998 31.751 64.739 1.00 20.36 176 CYS C N 1
ATOM 5242 C CA . CYS C 1 176 ? 28.186 30.507 64.000 1.00 20.69 176 CYS C CA 1
ATOM 5243 C C . CYS C 1 176 ? 27.578 30.592 62.617 1.00 23.11 176 CYS C C 1
ATOM 5244 O O . CYS C 1 176 ? 28.156 30.111 61.640 1.00 22.73 176 CYS C O 1
ATOM 5247 N N . ARG C 1 177 ? 26.397 31.192 62.560 1.00 23.81 177 ARG C N 1
ATOM 5248 C CA . ARG C 1 177 ? 25.687 31.371 61.310 1.00 26.12 177 ARG C CA 1
ATOM 5249 C C . ARG C 1 177 ? 26.537 32.181 60.346 1.00 25.92 177 ARG C C 1
ATOM 5250 O O . ARG C 1 177 ? 26.740 31.787 59.199 1.00 24.73 177 ARG C O 1
ATOM 5258 N N . ALA C 1 178 ? 27.020 33.324 60.819 1.00 24.02 178 ALA C N 1
ATOM 5259 C CA . ALA C 1 178 ? 27.830 34.198 59.988 1.00 24.35 178 ALA C CA 1
ATOM 5260 C C . ALA C 1 178 ? 29.061 33.488 59.438 1.00 24.73 178 ALA C C 1
ATOM 5261 O O . ALA C 1 178 ? 29.455 33.713 58.292 1.00 24.08 178 ALA C O 1
ATOM 5263 N N . VAL C 1 179 ? 29.661 32.609 60.231 1.00 22.42 179 VAL C N 1
ATOM 5264 C CA . VAL C 1 179 ? 30.900 31.993 59.787 1.00 22.57 179 VAL C CA 1
ATOM 5265 C C . VAL C 1 179 ? 30.705 30.616 59.150 1.00 23.12 179 VAL C C 1
ATOM 5266 O O . VAL C 1 179 ? 31.657 30.020 58.652 1.00 25.44 179 VAL C O 1
ATOM 5270 N N . GLY C 1 180 ? 29.477 30.111 59.173 1.00 24.39 180 GLY C N 1
ATOM 5271 C CA . GLY C 1 180 ? 29.180 28.866 58.491 1.00 23.97 180 GLY C CA 1
ATOM 5272 C C . GLY C 1 180 ? 29.315 27.620 59.349 1.00 25.67 180 GLY C C 1
ATOM 5273 O O . GLY C 1 180 ? 29.363 26.513 58.814 1.00 25.91 180 GLY C O 1
ATOM 5274 N N . LEU C 1 181 ? 29.382 27.794 60.671 1.00 22.81 181 LEU C N 1
ATOM 5275 C CA . LEU C 1 181 ? 29.458 26.659 61.587 1.00 24.30 181 LEU C CA 1
ATOM 5276 C C . LEU C 1 181 ? 28.070 26.122 61.924 1.00 22.54 181 LEU C C 1
ATOM 5277 O O . LEU C 1 181 ? 27.133 26.889 62.139 1.00 22.84 181 LEU C O 1
ATOM 5282 N N . LYS C 1 182 ? 27.936 24.799 61.964 1.00 21.81 182 LYS C N 1
ATOM 5283 C CA . LYS C 1 182 ? 26.643 24.187 62.239 1.00 22.53 182 LYS C CA 1
ATOM 5284 C C . LYS C 1 182 ? 26.429 23.905 63.722 1.00 22.48 182 LYS C C 1
ATOM 5285 O O . LYS C 1 182 ? 25.295 23.720 64.168 1.00 20.41 182 LYS C O 1
ATOM 5291 N N . LEU C 1 183 ? 27.512 23.865 64.487 1.00 20.27 183 LEU C N 1
ATOM 5292 C CA . LEU C 1 183 ? 27.408 23.392 65.861 1.00 20.33 183 LEU C CA 1
ATOM 5293 C C . LEU C 1 183 ? 28.398 24.084 66.766 1.00 16.78 183 LEU C C 1
ATOM 5294 O O . LEU C 1 183 ? 29.468 24.483 66.325 1.00 17.41 183 LEU C O 1
ATOM 5299 N N . SER C 1 184 ? 28.014 24.245 68.024 1.00 19.54 184 SER C N 1
ATOM 5300 C CA . SER C 1 184 ? 28.954 24.661 69.048 1.00 16.36 184 SER C CA 1
ATOM 5301 C C . SER C 1 184 ? 28.882 23.606 70.133 1.00 18.81 184 SER C C 1
ATOM 5302 O O . SER C 1 184 ? 27.798 23.165 70.496 1.00 18.00 184 SER C O 1
ATOM 5305 N N . ALA C 1 185 ? 30.025 23.194 70.654 1.00 15.02 185 ALA C N 1
ATOM 5306 C CA . ALA C 1 185 ? 30.033 22.220 71.745 1.00 16.90 185 ALA C CA 1
ATOM 5307 C C . ALA C 1 185 ? 31.134 22.588 72.723 1.00 16.80 185 ALA C C 1
ATOM 5308 O O . ALA C 1 185 ? 32.190 23.067 72.313 1.00 15.99 185 ALA C O 1
ATOM 5310 N N . THR C 1 186 ? 30.891 22.368 74.011 1.00 14.69 186 THR C N 1
ATOM 5311 C CA . THR C 1 186 ? 31.821 22.852 75.019 1.00 15.69 186 THR C CA 1
ATOM 5312 C C . THR C 1 186 ? 31.722 22.009 76.285 1.00 16.26 186 THR C C 1
ATOM 5313 O O . THR C 1 186 ? 30.650 21.454 76.587 1.00 15.98 186 THR C O 1
ATOM 5317 N N . CYS C 1 187 ? 32.841 21.890 77.002 1.00 15.08 187 CYS C N 1
ATOM 5318 C CA . CYS C 1 187 ? 32.819 21.325 78.348 1.00 17.61 187 CYS C CA 1
ATOM 5319 C C . CYS C 1 187 ? 32.480 22.400 79.378 1.00 16.26 187 CYS C C 1
ATOM 5320 O O . CYS C 1 187 ? 33.306 23.268 79.692 1.00 17.36 187 CYS C O 1
ATOM 5323 N N . PHE C 1 188 ? 31.259 22.349 79.885 1.00 16.04 188 PHE C N 1
ATOM 5324 C CA . PHE C 1 188 ? 30.809 23.247 80.935 1.00 15.53 188 PHE C CA 1
ATOM 5325 C C . PHE C 1 188 ? 31.028 22.560 82.278 1.00 15.79 188 PHE C C 1
ATOM 5326 O O . PHE C 1 188 ? 30.445 21.490 82.568 1.00 15.33 188 PHE C O 1
ATOM 5334 N N . THR C 1 189 ? 31.892 23.186 83.078 1.00 16.62 189 THR C N 1
ATOM 5335 C CA . THR C 1 189 ? 32.534 22.536 84.223 1.00 17.07 189 THR C CA 1
ATOM 5336 C C . THR C 1 189 ? 31.803 22.754 85.536 1.00 17.77 189 THR C C 1
ATOM 5337 O O . THR C 1 189 ? 32.026 22.019 86.496 1.00 19.07 189 THR C O 1
ATOM 5341 N N . GLY C 1 190 ? 30.946 23.769 85.589 1.00 18.81 190 GLY C N 1
ATOM 5342 C CA . GLY C 1 190 ? 30.212 24.081 86.813 1.00 21.52 190 GLY C CA 1
ATOM 5343 C C . GLY C 1 190 ? 28.721 24.334 86.627 1.00 19.55 190 GLY C C 1
ATOM 5344 O O . GLY C 1 190 ? 28.257 24.520 85.507 1.00 18.13 190 GLY C O 1
ATOM 5345 N N . PRO C 1 191 ? 27.960 24.367 87.735 1.00 20.43 191 PRO C N 1
ATOM 5346 C CA . PRO C 1 191 ? 26.498 24.446 87.673 1.00 20.35 191 PRO C CA 1
ATOM 5347 C C . PRO C 1 191 ? 25.963 25.725 87.026 1.00 19.81 191 PRO C C 1
ATOM 5348 O O . PRO C 1 191 ? 24.973 25.672 86.312 1.00 19.96 191 PRO C O 1
ATOM 5352 N N . ASN C 1 192 ? 26.601 26.857 87.270 1.00 20.12 192 ASN C N 1
ATOM 5353 C CA . ASN C 1 192 ? 26.111 28.090 86.690 1.00 19.73 192 ASN C CA 1
ATOM 5354 C C . ASN C 1 192 ? 26.352 28.201 85.187 1.00 21.22 192 ASN C C 1
ATOM 5355 O O . ASN C 1 192 ? 25.461 28.641 84.454 1.00 21.26 192 ASN C O 1
ATOM 5360 N N . SER C 1 193 ? 27.518 27.769 84.708 1.00 17.00 193 SER C N 1
ATOM 5361 C CA . SER C 1 193 ? 27.727 27.745 83.263 1.00 19.20 193 SER C CA 1
ATOM 5362 C C . SER C 1 193 ? 26.805 26.708 82.605 1.00 18.04 193 SER C C 1
ATOM 5363 O O . SER C 1 193 ? 26.267 26.937 81.519 1.00 19.08 193 SER C O 1
ATOM 5366 N N . GLN C 1 194 ? 26.599 25.578 83.276 1.00 18.45 194 GLN C N 1
ATOM 5367 C CA . GLN C 1 194 ? 25.716 24.543 82.745 1.00 17.89 194 GLN C CA 1
ATOM 5368 C C . GLN C 1 194 ? 24.281 25.079 82.614 1.00 19.35 194 GLN C C 1
ATOM 5369 O O . GLN C 1 194 ? 23.602 24.846 81.603 1.00 18.28 194 GLN C O 1
ATOM 5375 N N . THR C 1 195 ? 23.843 25.820 83.632 1.00 17.70 195 THR C N 1
ATOM 5376 C CA . THR C 1 195 ? 22.520 26.464 83.630 1.00 20.85 195 THR C CA 1
ATOM 5377 C C . THR C 1 195 ? 22.354 27.537 82.545 1.00 19.40 195 THR C C 1
ATOM 5378 O O . THR C 1 195 ? 21.344 27.561 81.844 1.00 19.63 195 THR C O 1
ATOM 5382 N N . ALA C 1 196 ? 23.332 28.428 82.416 1.00 17.20 196 ALA C N 1
ATOM 5383 C CA . ALA C 1 196 ? 23.306 29.405 81.319 1.00 18.99 196 ALA C CA 1
ATOM 5384 C C . ALA C 1 196 ? 23.232 28.732 79.930 1.00 19.76 196 ALA C C 1
ATOM 5385 O O . ALA C 1 196 ? 22.452 29.143 79.042 1.00 20.51 196 ALA C O 1
ATOM 5387 N N . ALA C 1 197 ? 24.040 27.685 79.752 1.00 19.40 197 ALA C N 1
ATOM 5388 C CA . ALA C 1 197 ? 24.049 26.953 78.490 1.00 20.44 197 ALA C CA 1
ATOM 5389 C C . ALA C 1 197 ? 22.679 26.360 78.211 1.00 21.12 197 ALA C C 1
ATOM 5390 O O . ALA C 1 197 ? 22.183 26.447 77.083 1.00 19.14 197 ALA C O 1
ATOM 5392 N N . THR C 1 198 ? 22.067 25.773 79.243 1.00 21.35 198 THR C N 1
ATOM 5393 C CA . THR C 1 198 ? 20.750 25.163 79.096 1.00 20.21 198 THR C CA 1
ATOM 5394 C C . THR C 1 198 ? 19.691 26.214 78.760 1.00 21.42 198 THR C C 1
ATOM 5395 O O . THR C 1 198 ? 18.800 25.959 77.954 1.00 22.86 198 THR C O 1
ATOM 5399 N N . ARG C 1 199 ? 19.800 27.400 79.355 1.00 21.08 199 ARG C N 1
ATOM 5400 C CA . ARG C 1 199 ? 18.889 28.496 78.992 1.00 21.55 199 ARG C CA 1
ATOM 5401 C C . ARG C 1 199 ? 18.991 28.850 77.517 1.00 22.49 199 ARG C C 1
ATOM 5402 O O . ARG C 1 199 ? 17.985 29.177 76.878 1.00 25.37 199 ARG C O 1
ATOM 5410 N N . VAL C 1 200 ? 20.201 28.788 76.972 1.00 18.96 200 VAL C N 1
ATOM 5411 C CA . VAL C 1 200 ? 20.416 29.145 75.576 1.00 21.28 200 VAL C CA 1
ATOM 5412 C C . VAL C 1 200 ? 19.942 28.066 74.597 1.00 23.08 200 VAL C C 1
ATOM 5413 O O . VAL C 1 200 ? 19.616 28.363 73.443 1.00 23.02 200 VAL C O 1
ATOM 5417 N N . GLY C 1 201 ? 19.865 26.823 75.068 1.00 21.83 201 GLY C N 1
ATOM 5418 C CA . GLY C 1 201 ? 19.445 25.732 74.204 1.00 21.60 201 GLY C CA 1
ATOM 5419 C C . GLY C 1 201 ? 20.490 24.637 74.053 1.00 20.72 201 GLY C C 1
ATOM 5420 O O . GLY C 1 201 ? 20.307 23.684 73.291 1.00 18.62 201 GLY C O 1
ATOM 5421 N N . PHE C 1 202 ? 21.603 24.772 74.765 1.00 19.26 202 PHE C N 1
ATOM 5422 C CA . PHE C 1 202 ? 22.569 23.686 74.808 1.00 19.55 202 PHE C CA 1
ATOM 5423 C C . PHE C 1 202 ? 21.908 22.441 75.370 1.00 19.25 202 PHE C C 1
ATOM 5424 O O . PHE C 1 202 ? 21.047 22.527 76.246 1.00 18.48 202 PHE C O 1
ATOM 5432 N N . GLN C 1 203 ? 22.316 21.293 74.847 1.00 18.92 203 GLN C N 1
ATOM 5433 C CA . GLN C 1 203 ? 21.783 20.017 75.292 1.00 19.95 203 GLN C CA 1
ATOM 5434 C C . GLN C 1 203 ? 22.929 19.064 75.631 1.00 18.40 203 GLN C C 1
ATOM 5435 O O . GLN C 1 203 ? 23.944 19.020 74.938 1.00 18.16 203 GLN C O 1
ATOM 5441 N N . GLU C 1 204 ? 22.774 18.305 76.709 1.00 17.70 204 GLU C N 1
ATOM 5442 C CA . GLU C 1 204 ? 23.840 17.410 77.156 1.00 18.45 204 GLU C CA 1
ATOM 5443 C C . GLU C 1 204 ? 24.251 16.350 76.121 1.00 19.07 204 GLU C C 1
ATOM 5444 O O . GLU C 1 204 ? 23.397 15.733 75.473 1.00 21.31 204 GLU C O 1
ATOM 5450 N N . ASP C 1 205 ? 25.561 16.153 75.971 1.00 18.63 205 ASP C N 1
ATOM 5451 C CA . ASP C 1 205 ? 26.122 15.070 75.150 1.00 19.02 205 ASP C CA 1
ATOM 5452 C C . ASP C 1 205 ? 26.728 14.053 76.084 1.00 19.20 205 ASP C C 1
ATOM 5453 O O . ASP C 1 205 ? 26.637 12.836 75.850 1.00 18.96 205 ASP C O 1
ATOM 5458 N N . PHE C 1 206 ? 27.393 14.547 77.128 1.00 17.51 206 PHE C N 1
ATOM 5459 C CA . PHE C 1 206 ? 28.069 13.615 78.042 1.00 17.64 206 PHE C CA 1
ATOM 5460 C C . PHE C 1 206 ? 28.232 14.186 79.448 1.00 18.60 206 PHE C C 1
ATOM 5461 O O . PHE C 1 206 ? 28.516 15.367 79.618 1.00 19.58 206 PHE C O 1
ATOM 5469 N N . THR C 1 207 ? 28.069 13.342 80.463 1.00 17.44 207 THR C N 1
ATOM 5470 C CA . THR C 1 207 ? 28.082 13.832 81.840 1.00 19.21 207 THR C CA 1
ATOM 5471 C C . THR C 1 207 ? 28.875 12.865 82.718 1.00 18.71 207 THR C C 1
ATOM 5472 O O . THR C 1 207 ? 28.699 11.648 82.627 1.00 18.44 207 THR C O 1
ATOM 5476 N N . ILE C 1 208 ? 29.763 13.396 83.555 1.00 16.13 208 ILE C N 1
ATOM 5477 C CA . ILE C 1 208 ? 30.544 12.523 84.429 1.00 18.98 208 ILE C CA 1
ATOM 5478 C C . ILE C 1 208 ? 30.938 13.289 85.677 1.00 19.08 208 ILE C C 1
ATOM 5479 O O . ILE C 1 208 ? 31.097 14.491 85.610 1.00 15.82 208 ILE C O 1
ATOM 5484 N N . THR C 1 209 ? 31.080 12.617 86.820 1.00 19.11 209 THR C N 1
ATOM 5485 C CA . THR C 1 209 ? 31.591 13.319 87.996 1.00 19.62 209 THR C CA 1
ATOM 5486 C C . THR C 1 209 ? 33.107 13.377 87.975 1.00 18.59 209 THR C C 1
ATOM 5487 O O . THR C 1 209 ? 33.776 12.536 87.367 1.00 20.13 209 THR C O 1
ATOM 5491 N N . TYR C 1 210 ? 33.648 14.383 88.646 1.00 19.07 210 TYR C N 1
ATOM 5492 C CA . TYR C 1 210 ? 35.089 14.511 88.795 1.00 19.37 210 TYR C CA 1
ATOM 5493 C C . TYR C 1 210 ? 35.719 13.301 89.522 1.00 19.42 210 TYR C C 1
ATOM 5494 O O . TYR C 1 210 ? 36.857 12.927 89.252 1.00 19.25 210 TYR C O 1
ATOM 5503 N N . GLY C 1 211 ? 34.963 12.668 90.413 1.00 22.59 211 GLY C N 1
ATOM 5504 C CA . GLY C 1 211 ? 35.432 11.440 91.047 1.00 21.92 211 GLY C CA 1
ATOM 5505 C C . GLY C 1 211 ? 35.599 10.284 90.069 1.00 22.55 211 GLY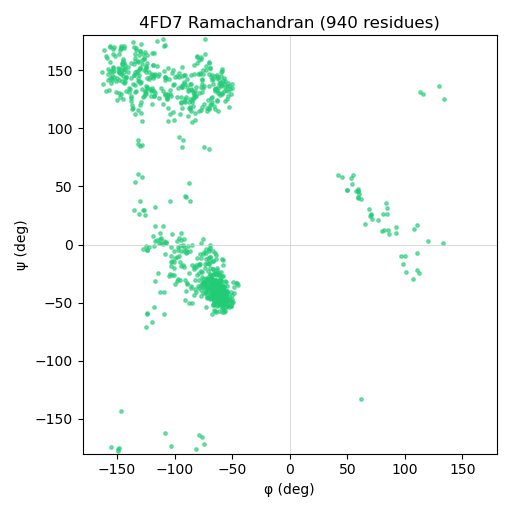 C C 1
ATOM 5506 O O . GLY C 1 211 ? 36.574 9.518 90.133 1.00 24.27 211 GLY C O 1
ATOM 5507 N N . GLU C 1 212 ? 34.635 10.156 89.157 1.00 24.06 212 GLU C N 1
ATOM 5508 C CA . GLU C 1 212 ? 34.678 9.121 88.127 1.00 22.92 212 GLU C CA 1
ATOM 5509 C C . GLU C 1 212 ? 35.827 9.410 87.160 1.00 22.43 212 GLU C C 1
ATOM 5510 O O . GLU C 1 212 ? 36.481 8.492 86.664 1.00 22.80 212 GLU C O 1
ATOM 5516 N N . LEU C 1 213 ? 36.069 10.695 86.897 1.00 19.96 213 LEU C N 1
ATOM 5517 C CA . LEU C 1 213 ? 37.226 11.103 86.099 1.00 20.21 213 LEU C CA 1
ATOM 5518 C C . LEU C 1 213 ? 38.518 10.681 86.776 1.00 21.26 213 LEU C C 1
ATOM 5519 O O . LEU C 1 213 ? 39.468 10.242 86.115 1.00 23.77 213 LEU C O 1
ATOM 5524 N N . ALA C 1 214 ? 38.551 10.810 88.099 1.00 23.15 214 ALA C N 1
ATOM 5525 C CA . ALA C 1 214 ? 39.723 10.390 88.861 1.00 23.04 214 ALA C CA 1
ATOM 5526 C C . ALA C 1 214 ? 39.915 8.884 88.704 1.00 24.70 214 ALA C C 1
ATOM 5527 O O . ALA C 1 214 ? 41.049 8.393 88.648 1.00 22.53 214 ALA C O 1
ATOM 5529 N N . ARG C 1 215 ? 38.810 8.146 88.623 1.00 24.35 215 ARG C N 1
ATOM 5530 C CA . ARG C 1 215 ? 38.921 6.711 88.344 1.00 25.47 215 ARG C CA 1
ATOM 5531 C C . ARG C 1 215 ? 39.430 6.432 86.919 1.00 28.59 215 ARG C C 1
ATOM 5532 O O . ARG C 1 215 ? 40.038 5.392 86.654 1.00 29.19 215 ARG C O 1
ATOM 5540 N N . VAL C 1 216 ? 39.189 7.358 85.995 1.00 26.17 216 VAL C N 1
ATOM 5541 C CA . VAL C 1 216 ? 39.680 7.177 84.624 1.00 25.09 216 VAL C CA 1
ATOM 5542 C C . VAL C 1 216 ? 41.205 7.347 84.496 1.00 26.32 216 VAL C C 1
ATOM 5543 O O . VAL C 1 216 ? 41.886 6.546 83.837 1.00 26.15 216 VAL C O 1
ATOM 5547 N N . ASP C 1 217 ? 41.729 8.399 85.117 1.00 26.14 217 ASP C N 1
ATOM 5548 C CA . ASP C 1 217 ? 43.157 8.694 85.118 1.00 25.78 217 ASP C CA 1
ATOM 5549 C C . ASP C 1 217 ? 43.433 9.363 86.445 1.00 28.16 217 ASP C C 1
ATOM 5550 O O . ASP C 1 217 ? 42.739 10.307 86.843 1.00 25.49 217 ASP C O 1
ATOM 5555 N N . GLN C 1 218 ? 44.454 8.875 87.131 1.00 27.58 218 GLN C N 1
ATOM 5556 C CA . GLN C 1 218 ? 44.746 9.332 88.478 1.00 28.35 218 GLN C CA 1
ATOM 5557 C C . GLN C 1 218 ? 45.084 10.832 88.552 1.00 26.44 218 GLN C C 1
ATOM 5558 O O . GLN C 1 218 ? 44.877 11.461 89.587 1.00 25.86 218 GLN C O 1
ATOM 5564 N N . ARG C 1 219 ? 45.559 11.399 87.443 1.00 26.61 219 ARG C N 1
ATOM 5565 C CA . ARG C 1 219 ? 45.828 12.835 87.347 1.00 25.33 219 ARG C CA 1
ATOM 5566 C C . ARG C 1 219 ? 44.541 13.669 87.338 1.00 26.58 219 ARG C C 1
ATOM 5567 O O . ARG C 1 219 ? 44.567 14.885 87.582 1.00 22.64 219 ARG C O 1
ATOM 5575 N N . PHE C 1 220 ? 43.411 13.018 87.067 1.00 25.45 220 PHE C N 1
ATOM 5576 C CA . PHE C 1 220 ? 42.140 13.733 86.943 1.00 22.94 220 PHE C CA 1
ATOM 5577 C C . PHE C 1 220 ? 41.453 13.916 88.296 1.00 23.80 220 PHE C C 1
ATOM 5578 O O . PHE C 1 220 ? 40.228 13.834 88.387 1.00 21.01 220 PHE C O 1
ATOM 5586 N N . ASN C 1 221 ? 42.240 14.163 89.341 1.00 23.87 221 ASN C N 1
ATOM 5587 C CA . ASN C 1 221 ? 41.702 14.317 90.692 1.00 24.42 221 ASN C CA 1
ATOM 5588 C C . ASN C 1 221 ? 41.446 15.776 91.059 1.00 22.46 221 ASN C C 1
ATOM 5589 O O . ASN C 1 221 ? 42.340 16.614 90.961 1.00 20.11 221 ASN C O 1
ATOM 5594 N N . TYR C 1 222 ? 40.221 16.061 91.498 1.00 21.78 222 TYR C N 1
ATOM 5595 C CA . TYR C 1 222 ? 39.799 17.429 91.780 1.00 21.97 222 TYR C CA 1
ATOM 5596 C C . TYR C 1 222 ? 39.181 17.565 93.168 1.00 20.41 222 TYR C C 1
ATOM 5597 O O . TYR C 1 222 ? 37.963 17.508 93.317 1.00 21.89 222 TYR C O 1
ATOM 5606 N N . PRO C 1 223 ? 40.033 17.762 94.190 1.00 23.14 223 PRO C N 1
ATOM 5607 C CA . PRO C 1 223 ? 39.632 17.803 95.603 1.00 22.84 223 PRO C CA 1
ATOM 5608 C C . PRO C 1 223 ? 38.518 18.804 95.881 1.00 22.10 223 PRO C C 1
ATOM 5609 O O . PRO C 1 223 ? 38.640 19.966 95.494 1.00 24.66 223 PRO C O 1
ATOM 5613 N N . GLY C 1 224 ? 37.443 18.361 96.528 1.00 25.06 224 GLY C N 1
ATOM 5614 C CA . GLY C 1 224 ? 36.359 19.258 96.901 1.00 25.09 224 GLY C CA 1
ATOM 5615 C C . GLY C 1 224 ? 35.162 19.275 95.966 1.00 21.49 224 GLY C C 1
ATOM 5616 O O . GLY C 1 224 ? 34.089 19.757 96.323 1.00 25.29 224 GLY C O 1
ATOM 5617 N N . ILE C 1 225 ? 35.337 18.764 94.754 1.00 23.64 225 ILE C N 1
ATOM 5618 C CA . ILE C 1 225 ? 34.251 18.753 93.778 1.00 22.37 225 ILE C CA 1
ATOM 5619 C C . ILE C 1 225 ? 34.049 17.332 93.225 1.00 22.26 225 ILE C C 1
ATOM 5620 O O . ILE C 1 225 ? 33.637 17.140 92.075 1.00 19.33 225 ILE C O 1
ATOM 5625 N N . GLU C 1 226 ? 34.354 16.337 94.053 1.00 21.51 226 GLU C N 1
ATOM 5626 C CA . GLU C 1 226 ? 34.298 14.948 93.610 1.00 24.15 226 GLU C CA 1
ATOM 5627 C C . GLU C 1 226 ? 32.932 14.529 93.057 1.00 23.25 226 GLU C C 1
ATOM 5628 O O . GLU C 1 226 ? 32.860 13.837 92.037 1.00 23.54 226 GLU C O 1
ATOM 5634 N N . GLU C 1 227 ? 31.858 14.963 93.712 1.00 23.05 227 GLU C N 1
ATOM 5635 C CA . GLU C 1 227 ? 30.507 14.583 93.294 1.00 25.23 227 GLU C CA 1
ATOM 5636 C C . GLU C 1 227 ? 29.848 15.608 92.371 1.00 22.25 227 GLU C C 1
ATOM 5637 O O . GLU C 1 227 ? 28.681 15.448 91.994 1.00 20.71 227 GLU C O 1
ATOM 5643 N N . ASN C 1 228 ? 30.603 16.651 92.015 1.00 20.86 228 ASN C N 1
ATOM 5644 C CA . ASN C 1 228 ? 30.172 17.646 91.032 1.00 20.75 228 ASN C CA 1
ATOM 5645 C C . ASN C 1 228 ? 30.142 17.044 89.635 1.00 19.00 228 ASN C C 1
ATOM 5646 O O . ASN C 1 228 ? 30.977 16.190 89.304 1.00 17.42 228 ASN C O 1
ATOM 5651 N N . PHE C 1 229 ? 29.206 17.509 88.811 1.00 16.18 229 PHE C N 1
ATOM 5652 C CA . PHE C 1 229 ? 29.109 17.037 87.437 1.00 19.53 229 PHE C CA 1
ATOM 5653 C C . PHE C 1 229 ? 29.882 17.920 86.449 1.00 17.75 229 PHE C C 1
ATOM 5654 O O . PHE C 1 229 ? 29.821 19.154 86.496 1.00 16.58 229 PHE C O 1
ATOM 5662 N N . CYS C 1 230 ? 30.609 17.258 85.561 1.00 17.86 230 CYS C N 1
ATOM 5663 C CA . CYS C 1 230 ? 31.238 17.876 84.406 1.00 17.11 230 CYS C CA 1
ATOM 5664 C C . CYS C 1 230 ? 30.382 17.499 83.183 1.00 17.40 230 CYS C C 1
ATOM 5665 O O . CYS C 1 230 ? 30.029 16.315 83.000 1.00 19.04 230 CYS C O 1
ATOM 5668 N N . LYS C 1 231 ? 29.999 18.491 82.375 1.00 16.40 231 LYS C N 1
ATOM 5669 C CA . LYS C 1 231 ? 29.071 18.213 81.273 1.00 15.04 231 LYS C CA 1
ATOM 5670 C C . LYS C 1 231 ? 29.550 18.748 79.938 1.00 15.65 231 LYS C C 1
ATOM 5671 O O . LYS C 1 231 ? 29.763 19.940 79.801 1.00 16.71 231 LYS C O 1
ATOM 5677 N N . TYR C 1 232 ? 29.679 17.876 78.948 1.00 15.24 232 TYR C N 1
ATOM 5678 C CA . TYR C 1 232 ? 29.840 18.325 77.584 1.00 15.76 232 TYR C CA 1
ATOM 5679 C C . TYR C 1 232 ? 28.455 18.531 76.985 1.00 16.56 232 TYR C C 1
ATOM 5680 O O . TYR C 1 232 ? 27.615 17.613 76.986 1.00 15.09 232 TYR C O 1
ATOM 5689 N N . MET C 1 233 ? 28.223 19.741 76.469 1.00 15.23 233 MET C N 1
ATOM 5690 C CA . MET C 1 233 ? 26.923 20.098 75.902 1.00 16.63 233 MET C CA 1
ATOM 5691 C C . MET C 1 233 ? 27.108 20.702 74.517 1.00 17.68 233 MET C C 1
ATOM 5692 O O . MET C 1 233 ? 28.158 21.291 74.223 1.00 18.36 233 MET C O 1
ATOM 5697 N N . SER C 1 234 ? 26.090 20.542 73.675 1.00 17.38 234 SER C N 1
ATOM 5698 C CA . SER C 1 234 ? 26.140 21.028 72.297 1.00 18.20 234 SER C CA 1
ATOM 5699 C C . SER C 1 234 ? 24.887 21.827 71.911 1.00 19.42 234 SER C C 1
ATOM 5700 O O . SER C 1 234 ? 23.814 21.673 72.509 1.00 17.62 234 SER C O 1
ATOM 5703 N N . LEU C 1 235 ? 25.044 22.673 70.895 1.00 19.54 235 LEU C N 1
ATOM 5704 C CA . LEU C 1 235 ? 23.977 23.517 70.385 1.00 20.66 235 LEU C CA 1
ATOM 5705 C C . LEU C 1 235 ? 24.030 23.519 68.859 1.00 20.48 235 LEU C C 1
ATOM 5706 O O . LEU C 1 235 ? 25.070 23.812 68.246 1.00 19.95 235 LEU C O 1
ATOM 5711 N N . ARG C 1 236 ? 22.911 23.145 68.255 1.00 22.86 236 ARG C N 1
ATOM 5712 C CA . ARG C 1 236 ? 22.793 23.145 66.802 1.00 22.27 236 ARG C CA 1
ATOM 5713 C C . ARG C 1 236 ? 22.318 24.525 66.394 1.00 23.01 236 ARG C C 1
ATOM 5714 O O . ARG C 1 236 ? 21.361 25.050 66.960 1.00 27.20 236 ARG C O 1
ATOM 5722 N N . VAL C 1 237 ? 22.975 25.117 65.404 1.00 25.61 237 VAL C N 1
ATOM 5723 C CA . VAL C 1 237 ? 22.557 26.414 64.889 1.00 26.90 237 VAL C CA 1
ATOM 5724 C C . VAL C 1 237 ? 21.686 26.128 63.675 1.00 27.29 237 VAL C C 1
ATOM 5725 O O . VAL C 1 237 ? 22.191 25.981 62.562 1.00 29.59 237 VAL C O 1
ATOM 5729 N N . ASP C 1 238 ? 20.377 26.029 63.891 1.00 25.92 238 ASP C N 1
ATOM 5730 C CA . ASP C 1 238 ? 19.465 25.656 62.807 1.00 27.38 238 ASP C CA 1
ATOM 5731 C C . ASP C 1 238 ? 18.278 26.610 62.648 1.00 25.19 238 ASP C C 1
ATOM 5732 O O . ASP C 1 238 ? 18.417 27.825 62.822 1.00 23.60 238 ASP C O 1
ATOM 5737 N N . LYS D 1 2 ? 40.435 48.670 127.158 1.00 30.29 2 LYS D N 1
ATOM 5738 C CA . LYS D 1 2 ? 39.656 48.621 125.925 1.00 27.85 2 LYS D CA 1
ATOM 5739 C C . LYS D 1 2 ? 38.413 47.761 126.110 1.00 28.50 2 LYS D C 1
ATOM 5740 O O . LYS D 1 2 ? 38.368 46.887 126.986 1.00 28.84 2 LYS D O 1
ATOM 5746 N N . TRP D 1 3 ? 37.394 48.016 125.300 1.00 26.10 3 TRP D N 1
ATOM 5747 C CA . TRP D 1 3 ? 36.209 47.168 125.311 1.00 23.51 3 TRP D CA 1
ATOM 5748 C C . TRP D 1 3 ? 36.617 45.711 125.053 1.00 23.01 3 TRP D C 1
ATOM 5749 O O . TRP D 1 3 ? 37.423 45.442 124.159 1.00 24.53 3 TRP D O 1
ATOM 5760 N N . THR D 1 4 ? 36.057 44.777 125.820 1.00 22.71 4 THR D N 1
ATOM 5761 C CA . THR D 1 4 ? 36.466 43.376 125.734 1.00 22.48 4 THR D CA 1
ATOM 5762 C C . THR D 1 4 ? 35.263 42.454 125.832 1.00 22.96 4 THR D C 1
ATOM 5763 O O . THR D 1 4 ? 34.415 42.619 126.718 1.00 22.92 4 THR D O 1
ATOM 5767 N N . ARG D 1 5 ? 35.168 41.492 124.917 1.00 19.43 5 ARG D N 1
ATOM 5768 C CA . ARG D 1 5 ? 34.062 40.540 124.964 1.00 19.25 5 ARG D CA 1
ATOM 5769 C C . ARG D 1 5 ? 34.111 39.749 126.270 1.00 19.21 5 ARG D C 1
ATOM 5770 O O . ARG D 1 5 ? 35.160 39.213 126.639 1.00 19.75 5 ARG D O 1
ATOM 5778 N N . SER D 1 6 ? 32.982 39.674 126.972 1.00 20.59 6 SER D N 1
ATOM 5779 C CA . SER D 1 6 ? 32.954 38.967 128.252 1.00 21.73 6 SER D CA 1
ATOM 5780 C C . SER D 1 6 ? 33.228 37.480 128.066 1.00 23.07 6 SER D C 1
ATOM 5781 O O . SER D 1 6 ? 32.651 36.838 127.184 1.00 22.85 6 SER D O 1
ATOM 5784 N N . VAL D 1 7 ? 34.107 36.936 128.905 1.00 24.88 7 VAL D N 1
ATOM 5785 C CA . VAL D 1 7 ? 34.485 35.529 128.840 1.00 24.74 7 VAL D CA 1
ATOM 5786 C C . VAL D 1 7 ? 33.313 34.642 129.271 1.00 23.98 7 VAL D C 1
ATOM 5787 O O . VAL D 1 7 ? 33.346 33.425 129.089 1.00 25.18 7 VAL D O 1
ATOM 5791 N N . LYS D 1 8 ? 32.269 35.258 129.819 1.00 23.10 8 LYS D N 1
ATOM 5792 C CA . LYS D 1 8 ? 31.106 34.512 130.287 1.00 23.99 8 LYS D CA 1
ATOM 5793 C C . LYS D 1 8 ? 30.188 34.106 129.142 1.00 24.93 8 LYS D C 1
ATOM 5794 O O . LYS D 1 8 ? 29.331 33.229 129.300 1.00 25.79 8 LYS D O 1
ATOM 5800 N N . VAL D 1 9 ? 30.359 34.748 127.989 1.00 21.61 9 VAL D N 1
ATOM 5801 C CA . VAL D 1 9 ? 29.562 34.395 126.819 1.00 22.77 9 VAL D CA 1
ATOM 5802 C C . VAL D 1 9 ? 30.204 33.174 126.191 1.00 20.15 9 VAL D C 1
ATOM 5803 O O . VAL D 1 9 ? 31.408 33.178 125.940 1.00 21.03 9 VAL D O 1
ATOM 5807 N N . PRO D 1 10 ? 29.410 32.116 125.958 1.00 19.40 10 PRO D N 1
ATOM 5808 C CA . PRO D 1 10 ? 29.926 30.883 125.351 1.00 20.57 10 PRO D CA 1
ATOM 5809 C C . PRO D 1 10 ? 30.716 31.172 124.072 1.00 18.94 10 PRO D C 1
ATOM 5810 O O . PRO D 1 10 ? 30.303 32.026 123.287 1.00 17.50 10 PRO D O 1
ATOM 5814 N N . PHE D 1 11 ? 31.840 30.486 123.898 1.00 19.03 11 PHE D N 1
ATOM 5815 C CA . PHE D 1 11 ? 32.717 30.664 122.730 1.00 18.75 11 PHE D CA 1
ATOM 5816 C C . PHE D 1 11 ? 33.339 29.335 122.334 1.00 18.93 11 PHE D C 1
ATOM 5817 O O . PHE D 1 11 ? 33.992 28.698 123.156 1.00 19.69 11 PHE D O 1
ATOM 5825 N N . PRO D 1 12 ? 33.173 28.923 121.063 1.00 18.50 12 PRO D N 1
ATOM 5826 C CA . PRO D 1 12 ? 32.420 29.657 120.034 1.00 17.36 12 PRO D CA 1
ATOM 5827 C C . PRO D 1 12 ? 30.920 29.442 120.178 1.00 17.58 12 PRO D C 1
ATOM 5828 O O . PRO D 1 12 ? 30.493 28.365 120.604 1.00 18.33 12 PRO D O 1
ATOM 5832 N N . SER D 1 13 ? 30.139 30.464 119.845 1.00 16.91 13 SER D N 1
ATOM 5833 C CA . SER D 1 13 ? 28.683 30.351 119.830 1.00 15.91 13 SER D CA 1
ATOM 5834 C C . SER D 1 13 ? 28.176 30.343 118.391 1.00 14.60 13 SER D C 1
ATOM 5835 O O . SER D 1 13 ? 28.709 31.046 117.535 1.00 15.05 13 SER D O 1
ATOM 5838 N N . VAL D 1 14 ? 27.122 29.569 118.145 1.00 18.05 14 VAL D N 1
ATOM 5839 C CA . VAL D 1 14 ? 26.357 29.641 116.902 1.00 12.63 14 VAL D CA 1
ATOM 5840 C C . VAL D 1 14 ? 25.226 30.628 117.104 1.00 14.10 14 VAL D C 1
ATOM 5841 O O . VAL D 1 14 ? 24.414 30.471 118.025 1.00 16.10 14 VAL D O 1
ATOM 5845 N N . TRP D 1 15 ? 25.177 31.647 116.254 1.00 11.79 15 TRP D N 1
ATOM 5846 C CA . TRP D 1 15 ? 24.234 32.741 116.446 1.00 14.78 15 TRP D CA 1
ATOM 5847 C C . TRP D 1 15 ? 22.935 32.578 115.659 1.00 15.03 15 TRP D C 1
ATOM 5848 O O . TRP D 1 15 ? 21.868 33.046 116.079 1.00 15.53 15 TRP D O 1
ATOM 5859 N N . HIS D 1 16 ? 23.017 31.919 114.507 1.00 14.00 16 HIS D N 1
ATOM 5860 C CA . HIS D 1 16 ? 21.903 31.938 113.579 1.00 15.02 16 HIS D CA 1
ATOM 5861 C C . HIS D 1 16 ? 22.015 30.731 112.693 1.00 12.59 16 HIS D C 1
ATOM 5862 O O . HIS D 1 16 ? 23.094 30.455 112.198 1.00 11.74 16 HIS D O 1
ATOM 5869 N N . ARG D 1 17 ? 20.911 30.006 112.512 1.00 12.48 17 ARG D N 1
ATOM 5870 C CA . ARG D 1 17 ? 20.840 28.936 111.514 1.00 12.70 17 ARG D CA 1
ATOM 5871 C C . ARG D 1 17 ? 19.715 29.214 110.508 1.00 14.79 17 ARG D C 1
ATOM 5872 O O . ARG D 1 17 ? 18.595 29.544 110.896 1.00 13.12 17 ARG D O 1
ATOM 5880 N N . PHE D 1 18 ? 20.017 29.060 109.223 1.00 12.47 18 PHE D N 1
ATOM 5881 C CA . PHE D 1 18 ? 19.066 29.375 108.166 1.00 15.02 18 PHE D CA 1
ATOM 5882 C C . PHE D 1 18 ? 19.225 28.468 106.939 1.00 13.29 18 PHE D C 1
ATOM 5883 O O . PHE D 1 18 ? 20.213 27.736 106.807 1.00 12.66 18 PHE D O 1
ATOM 5891 N N . GLN D 1 19 ? 18.236 28.511 106.050 1.00 14.92 19 GLN D N 1
ATOM 5892 C CA . GLN D 1 19 ? 18.307 27.787 104.781 1.00 14.31 19 GLN D CA 1
ATOM 5893 C C . GLN D 1 19 ? 18.500 28.708 103.605 1.00 14.70 19 GLN D C 1
ATOM 5894 O O . GLN D 1 19 ? 17.984 29.832 103.585 1.00 15.91 19 GLN D O 1
ATOM 5900 N N . ALA D 1 20 ? 19.274 28.248 102.630 1.00 14.93 20 ALA D N 1
ATOM 5901 C CA . ALA D 1 20 ? 19.525 29.020 101.414 1.00 15.70 20 ALA D CA 1
ATOM 5902 C C . ALA D 1 20 ? 19.807 28.010 100.324 1.00 14.40 20 ALA D C 1
ATOM 5903 O O . ALA D 1 20 ? 19.988 26.831 100.612 1.00 13.93 20 ALA D O 1
ATOM 5905 N N . LYS D 1 21 ? 19.861 28.457 99.076 1.00 16.69 21 LYS D N 1
ATOM 5906 C CA . LYS D 1 21 ? 20.074 27.511 97.991 1.00 16.77 21 LYS D CA 1
ATOM 5907 C C . LYS D 1 21 ? 21.452 26.867 98.089 1.00 17.41 21 LYS D C 1
ATOM 5908 O O . LYS D 1 21 ? 22.435 27.510 98.485 1.00 16.69 21 LYS D O 1
ATOM 5914 N N . ASP D 1 22 ? 21.520 25.602 97.704 1.00 17.40 22 ASP D N 1
ATOM 5915 C CA . ASP D 1 22 ? 22.792 24.896 97.686 1.00 19.14 22 ASP D CA 1
ATOM 5916 C C . ASP D 1 22 ? 23.660 25.334 96.508 1.00 20.45 22 ASP D C 1
ATOM 5917 O O . ASP D 1 22 ? 23.334 26.287 95.797 1.00 18.57 22 ASP D O 1
ATOM 5922 N N . LEU D 1 23 ? 24.759 24.625 96.314 1.00 20.93 23 LEU D N 1
ATOM 5923 C CA . LEU D 1 23 ? 25.762 24.988 95.325 1.00 21.22 23 LEU D CA 1
ATOM 5924 C C . LEU D 1 23 ? 25.216 24.937 93.899 1.00 23.11 23 LEU D C 1
ATOM 5925 O O . LEU D 1 23 ? 25.611 25.741 93.053 1.00 22.97 23 LEU D O 1
ATOM 5930 N N . THR D 1 24 ? 24.301 24.006 93.638 1.00 23.88 24 THR D N 1
ATOM 5931 C CA . THR D 1 24 ? 23.733 23.866 92.299 1.00 25.65 24 THR D CA 1
ATOM 5932 C C . THR D 1 24 ? 22.623 24.877 92.060 1.00 25.38 24 THR D C 1
ATOM 5933 O O . THR D 1 24 ? 22.260 25.134 90.911 1.00 26.40 24 THR D O 1
ATOM 5937 N N . SER D 1 25 ? 22.112 25.442 93.159 1.00 24.75 25 SER D N 1
ATOM 5938 C CA . SER D 1 25 ? 20.947 26.332 93.177 1.00 25.84 25 SER D CA 1
ATOM 5939 C C . SER D 1 25 ? 19.662 25.562 92.878 1.00 25.96 25 SER D C 1
ATOM 5940 O O . SER D 1 25 ? 18.683 26.128 92.408 1.00 26.85 25 SER D O 1
ATOM 5943 N N . GLN D 1 26 ? 19.677 24.265 93.164 1.00 26.19 26 GLN D N 1
ATOM 5944 C CA . GLN D 1 26 ? 18.522 23.414 92.913 1.00 27.65 26 GLN D CA 1
ATOM 5945 C C . GLN D 1 26 ? 17.788 22.975 94.186 1.00 28.68 26 GLN D C 1
ATOM 5946 O O . GLN D 1 26 ? 16.715 22.376 94.099 1.00 33.78 26 GLN D O 1
ATOM 5952 N N . GLN D 1 27 ? 18.358 23.258 95.359 1.00 24.83 27 GLN D N 1
ATOM 5953 C CA . GLN D 1 27 ? 17.796 22.789 96.627 1.00 23.54 27 GLN D CA 1
ATOM 5954 C C . GLN D 1 27 ? 18.105 23.757 97.783 1.00 18.83 27 GLN D C 1
ATOM 5955 O O . GLN D 1 27 ? 19.190 24.313 97.832 1.00 20.60 27 GLN D O 1
ATOM 5961 N N . LEU D 1 28 ? 17.171 23.950 98.716 1.00 18.14 28 LEU D N 1
ATOM 5962 C CA . LEU D 1 28 ? 17.504 24.681 99.943 1.00 16.93 28 LEU D CA 1
ATOM 5963 C C . LEU D 1 28 ? 18.176 23.725 100.918 1.00 16.26 28 LEU D C 1
ATOM 5964 O O . LEU D 1 28 ? 17.688 22.607 101.135 1.00 17.94 28 LEU D O 1
ATOM 5969 N N . VAL D 1 29 ? 19.297 24.163 101.489 1.00 14.52 29 VAL D N 1
ATOM 5970 C CA . VAL D 1 29 ? 19.990 23.398 102.533 1.00 14.19 29 VAL D CA 1
ATOM 5971 C C . VAL D 1 29 ? 20.295 24.305 103.729 1.00 12.52 29 VAL D C 1
ATOM 5972 O O . VAL D 1 29 ? 20.192 25.536 103.635 1.00 12.03 29 VAL D O 1
ATOM 5976 N N . TRP D 1 30 ? 20.666 23.704 104.856 1.00 13.04 30 TRP D N 1
ATOM 5977 C CA . TRP D 1 30 ? 21.039 24.497 106.030 1.00 12.31 30 TRP D CA 1
ATOM 5978 C C . TRP D 1 30 ? 22.429 25.155 105.984 1.00 12.69 30 TRP D C 1
ATOM 5979 O O . TRP D 1 30 ? 23.413 24.569 105.497 1.00 12.54 30 TRP D O 1
ATOM 5990 N N . TYR D 1 31 ? 22.487 26.378 106.505 1.00 11.82 31 TYR D N 1
ATOM 5991 C CA . TYR D 1 31 ? 23.7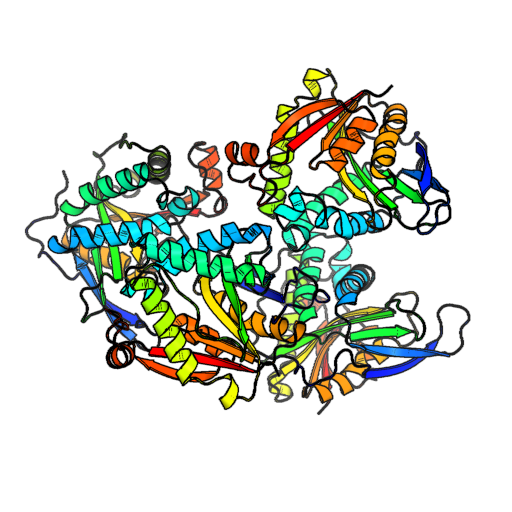17 27.104 106.769 1.00 11.79 31 TYR D CA 1
ATOM 5992 C C . TYR D 1 31 ? 23.657 27.611 108.197 1.00 11.86 31 TYR D C 1
ATOM 5993 O O . TYR D 1 31 ? 22.591 27.627 108.812 1.00 11.13 31 TYR D O 1
ATOM 6002 N N . ARG D 1 32 ? 24.799 28.051 108.715 1.00 12.78 32 ARG D N 1
ATOM 6003 C CA . ARG D 1 32 ? 24.830 28.724 110.010 1.00 11.40 32 ARG D CA 1
ATOM 6004 C C . ARG D 1 32 ? 25.878 29.826 110.046 1.00 12.70 32 ARG D C 1
ATOM 6005 O O . ARG D 1 32 ? 26.844 29.831 109.267 1.00 10.60 32 ARG D O 1
ATOM 6013 N N . VAL D 1 33 ? 25.664 30.759 110.966 1.00 12.21 33 VAL D N 1
ATOM 6014 C CA . VAL D 1 33 ? 26.608 31.823 111.221 1.00 9.45 33 VAL D CA 1
ATOM 6015 C C . VAL D 1 33 ? 27.035 31.701 112.685 1.00 10.69 33 VAL D C 1
ATOM 6016 O O . VAL D 1 33 ? 26.190 31.619 113.556 1.00 10.10 33 VAL D O 1
ATOM 6020 N N . GLN D 1 34 ? 28.344 31.660 112.936 1.00 11.45 34 GLN D N 1
ATOM 6021 C CA . GLN D 1 34 ? 28.855 31.462 114.295 1.00 11.80 34 GLN D CA 1
ATOM 6022 C C . GLN D 1 34 ? 30.122 32.263 114.500 1.00 12.18 34 GLN D C 1
ATOM 6023 O O . GLN D 1 34 ? 30.662 32.821 113.535 1.00 11.49 34 GLN D O 1
ATOM 6029 N N . ASP D 1 35 ? 30.594 32.328 115.749 1.00 12.37 35 ASP D N 1
ATOM 6030 C CA . ASP D 1 35 ? 31.892 32.920 116.052 1.00 13.48 35 ASP D CA 1
ATOM 6031 C C . ASP D 1 35 ? 32.963 32.200 115.245 1.00 12.11 35 ASP D C 1
ATOM 6032 O O . ASP D 1 35 ? 32.934 30.963 115.134 1.00 13.80 35 ASP D O 1
ATOM 6037 N N . LEU D 1 36 ? 33.906 32.955 114.692 1.00 13.39 36 LEU D N 1
ATOM 6038 C CA . LEU D 1 36 ? 35.043 32.367 113.961 1.00 13.55 36 LEU D CA 1
ATOM 6039 C C . LEU D 1 36 ? 36.016 31.653 114.918 1.00 13.15 36 LEU D C 1
ATOM 6040 O O . LEU D 1 36 ? 36.567 32.282 115.812 1.00 14.92 36 LEU D O 1
ATOM 6045 N N . PRO D 1 37 ? 36.184 30.324 114.772 1.00 12.00 37 PRO D N 1
ATOM 6046 C CA . PRO D 1 37 ? 37.154 29.636 115.628 1.00 14.92 37 PRO D CA 1
ATOM 6047 C C . PRO D 1 37 ? 38.569 30.161 115.401 1.00 13.48 37 PRO D C 1
ATOM 6048 O O . PRO D 1 37 ? 38.942 30.532 114.276 1.00 12.11 37 PRO D O 1
ATOM 6052 N N . GLU D 1 38 ? 39.339 30.222 116.480 1.00 13.72 38 GLU D N 1
ATOM 6053 C CA . GLU D 1 38 ? 40.714 30.669 116.406 1.00 15.47 38 GLU D CA 1
ATOM 6054 C C . GLU D 1 38 ? 41.523 29.852 115.399 1.00 15.07 38 GLU D C 1
ATOM 6055 O O . GLU D 1 38 ? 42.295 30.424 114.618 1.00 17.88 38 GLU D O 1
ATOM 6061 N N . ASP D 1 39 ? 41.331 28.529 115.378 1.00 15.38 39 ASP D N 1
ATOM 6062 C CA . ASP D 1 39 ? 42.081 27.697 114.434 1.00 15.54 39 ASP D CA 1
ATOM 6063 C C . ASP D 1 39 ? 41.730 27.947 112.957 1.00 15.33 39 ASP D C 1
ATOM 6064 O O . ASP D 1 39 ? 42.381 27.408 112.067 1.00 14.98 39 ASP D O 1
ATOM 6069 N N . ARG D 1 40 ? 40.728 28.787 112.703 1.00 13.89 40 ARG D N 1
ATOM 6070 C CA . ARG D 1 40 ? 40.369 29.160 111.336 1.00 15.01 40 ARG D CA 1
ATOM 6071 C C . ARG D 1 40 ? 40.768 30.591 110.985 1.00 15.26 40 ARG D C 1
ATOM 6072 O O . ARG D 1 40 ? 40.480 31.054 109.871 1.00 13.68 40 ARG D O 1
ATOM 6080 N N . PHE D 1 41 ? 41.424 31.290 111.917 1.00 15.00 41 PHE D N 1
ATOM 6081 C CA . PHE D 1 41 ? 41.875 32.666 111.627 1.00 14.26 41 PHE D CA 1
ATOM 6082 C C . PHE D 1 41 ? 42.639 32.739 110.300 1.00 15.97 41 PHE D C 1
ATOM 6083 O O . PHE D 1 41 ? 42.309 33.544 109.437 1.00 15.58 41 PHE D O 1
ATOM 6091 N N . GLU D 1 42 ? 43.617 31.863 110.113 1.00 15.66 42 GLU D N 1
ATOM 6092 C CA . GLU D 1 42 ? 44.391 31.879 108.875 1.00 18.31 42 GLU D CA 1
ATOM 6093 C C . GLU D 1 42 ? 43.493 31.675 107.661 1.00 18.42 42 GLU D C 1
ATOM 6094 O O . GLU D 1 42 ? 43.566 32.447 106.690 1.00 18.86 42 GLU D O 1
ATOM 6100 N N . ASP D 1 43 ? 42.609 30.683 107.740 1.00 17.34 43 ASP D N 1
ATOM 6101 C CA . ASP D 1 43 ? 41.745 30.398 106.600 1.00 19.43 43 ASP D CA 1
ATOM 6102 C C . ASP D 1 43 ? 40.945 31.648 106.276 1.00 16.38 43 ASP D C 1
ATOM 6103 O O . ASP D 1 43 ? 40.771 31.998 105.107 1.00 16.34 43 ASP D O 1
ATOM 6108 N N . ALA D 1 44 ? 40.514 32.340 107.327 1.00 15.99 44 ALA D N 1
ATOM 6109 C CA . ALA D 1 44 ? 39.631 33.493 107.162 1.00 13.78 44 ALA D CA 1
ATOM 6110 C C . ALA D 1 44 ? 40.368 34.589 106.423 1.00 15.75 44 ALA D C 1
ATOM 6111 O O . ALA D 1 44 ? 39.834 35.216 105.489 1.00 15.39 44 ALA D O 1
ATOM 6113 N N . ILE D 1 45 ? 41.618 34.794 106.823 1.00 14.65 45 ILE D N 1
ATOM 6114 C CA . ILE D 1 45 ? 42.427 35.819 106.191 1.00 16.15 45 ILE D CA 1
ATOM 6115 C C . ILE D 1 45 ? 42.580 35.479 104.715 1.00 17.06 45 ILE D C 1
ATOM 6116 O O . ILE D 1 45 ? 42.425 36.360 103.848 1.00 16.75 45 ILE D O 1
ATOM 6121 N N . ARG D 1 46 ? 42.862 34.227 104.422 1.00 16.71 46 ARG D N 1
ATOM 6122 C CA . ARG D 1 46 ? 43.025 33.790 103.069 1.00 17.96 46 ARG D CA 1
ATOM 6123 C C . ARG D 1 46 ? 41.781 34.141 102.262 1.00 17.00 46 ARG D C 1
ATOM 6124 O O . ARG D 1 46 ? 41.869 34.644 101.159 1.00 16.68 46 ARG D O 1
ATOM 6132 N N . HIS D 1 47 ? 40.619 33.854 102.846 1.00 17.25 47 HIS D N 1
ATOM 6133 C CA . HIS D 1 47 ? 39.358 34.065 102.160 1.00 14.88 47 HIS D CA 1
ATOM 6134 C C . HIS D 1 47 ? 39.262 35.554 101.849 1.00 16.30 47 HIS D C 1
ATOM 6135 O O . HIS D 1 47 ? 38.988 35.946 100.699 1.00 16.08 47 HIS D O 1
ATOM 6142 N N . MET D 1 48 ? 39.545 36.379 102.862 1.00 13.98 48 MET D N 1
ATOM 6143 C CA . MET D 1 48 ? 39.376 37.821 102.709 1.00 15.26 48 MET D CA 1
ATOM 6144 C C . MET D 1 48 ? 40.330 38.354 101.660 1.00 14.96 48 MET D C 1
ATOM 6145 O O . MET D 1 48 ? 40.002 39.308 100.931 1.00 16.29 48 MET D O 1
ATOM 6150 N N . CYS D 1 49 ? 41.505 37.739 101.569 1.00 15.36 49 CYS D N 1
ATOM 6151 C CA . CYS D 1 49 ? 42.484 38.226 100.614 1.00 15.88 49 CYS D CA 1
ATOM 6152 C C . CYS D 1 49 ? 42.041 37.778 99.234 1.00 18.73 49 CYS D C 1
ATOM 6153 O O . CYS D 1 49 ? 42.162 38.513 98.251 1.00 19.88 49 CYS D O 1
ATOM 6156 N N . ASP D 1 50 ? 41.476 36.581 99.172 1.00 16.30 50 ASP D N 1
ATOM 6157 C CA . ASP D 1 50 ? 41.098 36.009 97.887 1.00 17.96 50 ASP D CA 1
ATOM 6158 C C . ASP D 1 50 ? 39.929 36.718 97.227 1.00 19.83 50 ASP D C 1
ATOM 6159 O O . ASP D 1 50 ? 39.906 36.896 96.011 1.00 18.51 50 ASP D O 1
ATOM 6164 N N . TYR D 1 51 ? 38.958 37.129 98.024 1.00 17.09 51 TYR D N 1
ATOM 6165 C CA . TYR D 1 51 ? 37.702 37.572 97.454 1.00 17.08 51 TYR D CA 1
ATOM 6166 C C . TYR D 1 51 ? 37.384 39.033 97.756 1.00 18.90 51 TYR D C 1
ATOM 6167 O O . TYR D 1 51 ? 37.153 39.832 96.837 1.00 19.14 51 TYR D O 1
ATOM 6176 N N . PHE D 1 52 ? 37.396 39.395 99.034 1.00 16.99 52 PHE D N 1
ATOM 6177 C CA . PHE D 1 52 ? 37.104 40.765 99.430 1.00 16.10 52 PHE D CA 1
ATOM 6178 C C . PHE D 1 52 ? 38.115 41.770 98.880 1.00 17.13 52 PHE D C 1
ATOM 6179 O O . PHE D 1 52 ? 37.735 42.810 98.348 1.00 19.07 52 PHE D O 1
ATOM 6187 N N . ALA D 1 53 ? 39.402 41.469 99.025 1.00 17.53 53 ALA D N 1
ATOM 6188 C CA . ALA D 1 53 ? 40.443 42.359 98.536 1.00 17.42 53 ALA D CA 1
ATOM 6189 C C . ALA D 1 53 ? 40.287 42.562 97.033 1.00 17.52 53 ALA D C 1
ATOM 6190 O O . ALA D 1 53 ? 40.532 43.647 96.505 1.00 17.33 53 ALA D O 1
ATOM 6192 N N . ARG D 1 54 ? 39.847 41.522 96.338 1.00 16.34 54 ARG D N 1
ATOM 6193 C CA . ARG D 1 54 ? 39.767 41.635 94.893 1.00 16.90 54 ARG D CA 1
ATOM 6194 C C . ARG D 1 54 ? 38.431 42.178 94.393 1.00 18.14 54 ARG D C 1
ATOM 6195 O O . ARG D 1 54 ? 38.405 42.886 93.387 1.00 18.73 54 ARG D O 1
ATOM 6203 N N . ASP D 1 55 ? 37.329 41.867 95.080 1.00 18.68 55 ASP D N 1
ATOM 6204 C CA . ASP D 1 55 ? 35.994 42.167 94.548 1.00 18.16 55 ASP D CA 1
ATOM 6205 C C . ASP D 1 55 ? 35.233 43.349 95.136 1.00 20.91 55 ASP D C 1
ATOM 6206 O O . ASP D 1 55 ? 34.352 43.895 94.467 1.00 20.99 55 ASP D O 1
ATOM 6211 N N . GLU D 1 56 ? 35.531 43.716 96.377 1.00 18.93 56 GLU D N 1
ATOM 6212 C CA . GLU D 1 56 ? 34.853 44.846 97.004 1.00 18.43 56 GLU D CA 1
ATOM 6213 C C . GLU D 1 56 ? 35.074 46.083 96.141 1.00 21.38 56 GLU D C 1
ATOM 6214 O O . GLU D 1 56 ? 36.155 46.261 95.587 1.00 21.83 56 GLU D O 1
ATOM 6220 N N . LEU D 1 57 ? 34.039 46.914 96.032 1.00 23.13 57 LEU D N 1
ATOM 6221 C CA . LEU D 1 57 ? 33.988 48.011 95.056 1.00 22.39 57 LEU D CA 1
ATOM 6222 C C . LEU D 1 57 ? 35.124 49.025 95.099 1.00 21.97 57 LEU D C 1
ATOM 6223 O O . LEU D 1 57 ? 35.686 49.367 94.049 1.00 21.19 57 LEU D O 1
ATOM 6228 N N . MET D 1 58 ? 35.431 49.537 96.292 1.00 21.89 58 MET D N 1
ATOM 6229 C CA . MET D 1 58 ? 36.521 50.495 96.444 1.00 23.09 58 MET D CA 1
ATOM 6230 C C . MET D 1 58 ? 37.844 49.812 96.196 1.00 21.78 58 MET D C 1
ATOM 6231 O O . MET D 1 58 ? 38.724 50.364 95.528 1.00 23.59 58 MET D O 1
ATOM 6236 N N . ASN D 1 59 ? 37.979 48.611 96.748 1.00 20.73 59 ASN D N 1
ATOM 6237 C CA . ASN D 1 59 ? 39.178 47.811 96.571 1.00 20.25 59 ASN D CA 1
ATOM 6238 C C . ASN D 1 59 ? 39.484 47.584 95.105 1.00 22.41 59 ASN D C 1
ATOM 6239 O O . ASN D 1 59 ? 40.608 47.811 94.661 1.00 23.08 59 ASN D O 1
ATOM 6244 N N . GLN D 1 60 ? 38.482 47.146 94.352 1.00 23.21 60 GLN D N 1
ATOM 6245 C CA . GLN D 1 60 ? 38.678 46.933 92.917 1.00 22.54 60 GLN D CA 1
ATOM 6246 C C . GLN D 1 60 ? 38.904 48.249 92.182 1.00 23.28 60 GLN D C 1
ATOM 6247 O O . GLN D 1 60 ? 39.695 48.306 91.249 1.00 23.63 60 GLN D O 1
ATOM 6253 N N . ALA D 1 61 ? 38.230 49.312 92.605 1.00 23.15 61 ALA D N 1
ATOM 6254 C CA . ALA D 1 61 ? 38.401 50.593 91.936 1.00 22.32 61 ALA D CA 1
ATOM 6255 C C . ALA D 1 61 ? 39.837 51.110 92.044 1.00 23.55 61 ALA D C 1
ATOM 6256 O O . ALA D 1 61 ? 40.406 51.587 91.050 1.00 21.89 61 ALA D O 1
ATOM 6258 N N . LYS D 1 62 ? 40.423 50.994 93.236 1.00 23.07 62 LYS D N 1
ATOM 6259 C CA . LYS D 1 62 ? 41.793 51.473 93.485 1.00 25.20 62 LYS D CA 1
ATOM 6260 C C . LYS D 1 62 ? 42.903 50.512 93.079 1.00 24.66 62 LYS D C 1
ATOM 6261 O O . LYS D 1 62 ? 44.051 50.927 92.926 1.00 24.67 62 LYS D O 1
ATOM 6267 N N . GLY D 1 63 ? 42.565 49.233 92.935 1.00 23.47 63 GLY D N 1
ATOM 6268 C CA . GLY D 1 63 ? 43.544 48.205 92.646 1.00 23.16 63 GLY D CA 1
ATOM 6269 C C . GLY D 1 63 ? 44.248 47.677 93.885 1.00 23.15 63 GLY D C 1
ATOM 6270 O O . GLY D 1 63 ? 45.437 47.367 93.842 1.00 22.53 63 GLY D O 1
ATOM 6271 N N . LEU D 1 64 ? 43.520 47.576 94.995 1.00 22.87 64 LEU D N 1
ATOM 6272 C CA . LEU D 1 64 ? 44.101 47.053 96.235 1.00 21.19 64 LEU D CA 1
ATOM 6273 C C . LEU D 1 64 ? 44.801 45.692 96.081 1.00 22.00 64 LEU D C 1
ATOM 6274 O O . LEU D 1 64 ? 45.913 45.500 96.558 1.00 20.54 64 LEU D O 1
ATOM 6279 N N . ALA D 1 65 ? 44.148 44.752 95.407 1.00 21.59 65 ALA D N 1
ATOM 6280 C CA . ALA D 1 65 ? 44.656 43.384 95.308 1.00 21.38 65 ALA D CA 1
ATOM 6281 C C . ALA D 1 65 ? 45.991 43.241 94.551 1.00 24.12 65 ALA D C 1
ATOM 6282 O O . ALA D 1 65 ? 46.732 42.271 94.765 1.00 24.45 65 ALA D O 1
ATOM 6284 N N . LYS D 1 66 ? 46.303 44.187 93.672 1.00 21.84 66 LYS D N 1
ATOM 6285 C CA . LYS D 1 66 ? 47.554 44.105 92.917 1.00 24.99 66 LYS D CA 1
ATOM 6286 C C . LYS D 1 66 ? 48.714 44.845 93.594 1.00 25.77 66 LYS D C 1
ATOM 6287 O O . LYS D 1 66 ? 49.845 44.833 93.104 1.00 26.59 66 LYS D O 1
ATOM 6293 N N . ASP D 1 67 ? 48.436 45.456 94.740 1.00 22.14 67 ASP D N 1
ATOM 6294 C CA . ASP D 1 67 ? 49.435 46.250 95.459 1.00 23.58 67 ASP D CA 1
ATOM 6295 C C . ASP D 1 67 ? 49.894 45.453 96.674 1.00 23.27 67 ASP D C 1
ATOM 6296 O O . ASP D 1 67 ? 49.148 45.319 97.637 1.00 21.15 67 ASP D O 1
ATOM 6301 N N . LEU D 1 68 ? 51.107 44.899 96.619 1.00 24.26 68 LEU D N 1
ATOM 6302 C CA . LEU D 1 68 ? 51.625 44.062 97.715 1.00 24.46 68 LEU D CA 1
ATOM 6303 C C . LEU D 1 68 ? 51.649 44.780 99.067 1.00 23.23 68 LEU D C 1
ATOM 6304 O O . LEU D 1 68 ? 51.327 44.182 100.102 1.00 23.91 68 LEU D O 1
ATOM 6309 N N . VAL D 1 69 ? 52.016 46.061 99.051 1.00 23.96 69 VAL D N 1
ATOM 6310 C CA . VAL D 1 69 ? 52.099 46.847 100.281 1.00 23.03 69 VAL D CA 1
ATOM 6311 C C . VAL D 1 69 ? 50.712 47.053 100.869 1.00 22.20 69 VAL D C 1
ATOM 6312 O O . VAL D 1 69 ? 50.506 46.956 102.086 1.00 22.26 69 VAL D O 1
ATOM 6316 N N . ALA D 1 70 ? 49.749 47.332 100.000 1.00 20.24 70 ALA D N 1
ATOM 6317 C CA . ALA D 1 70 ? 48.384 47.542 100.465 1.00 20.41 70 ALA D CA 1
ATOM 6318 C C . ALA D 1 70 ? 47.808 46.232 101.022 1.00 20.16 70 ALA D C 1
ATOM 6319 O O . ALA D 1 70 ? 47.182 46.211 102.093 1.00 16.86 70 ALA D O 1
ATOM 6321 N N . MET D 1 71 ? 48.063 45.132 100.314 1.00 20.45 71 MET D N 1
ATOM 6322 C CA . MET D 1 71 ? 47.669 43.808 100.805 1.00 20.18 71 MET D CA 1
ATOM 6323 C C . MET D 1 71 ? 48.251 43.558 102.199 1.00 19.66 71 MET D C 1
ATOM 6324 O O . MET D 1 71 ? 47.562 43.051 103.094 1.00 20.78 71 MET D O 1
ATOM 6329 N N . GLY D 1 72 ? 49.511 43.946 102.389 1.00 21.16 72 GLY D N 1
ATOM 6330 C CA . GLY D 1 72 ? 50.125 43.861 103.705 1.00 18.95 72 GLY D CA 1
ATOM 6331 C C . GLY D 1 72 ? 49.344 44.658 104.738 1.00 17.51 72 GLY D C 1
ATOM 6332 O O . GLY D 1 72 ? 49.073 44.149 105.830 1.00 19.73 72 GLY D O 1
ATOM 6333 N N . ASP D 1 73 ? 48.985 45.894 104.384 1.00 18.64 73 ASP D N 1
ATOM 6334 C CA . ASP D 1 73 ? 48.221 46.796 105.260 1.00 18.95 73 ASP D CA 1
ATOM 6335 C C . ASP D 1 73 ? 46.920 46.178 105.761 1.00 17.40 73 ASP D C 1
ATOM 6336 O O . ASP D 1 73 ? 46.628 46.155 106.977 1.00 18.51 73 ASP D O 1
ATOM 6341 N N . VAL D 1 74 ? 46.137 45.674 104.813 1.00 17.81 74 VAL D N 1
ATOM 6342 C CA . VAL D 1 74 ? 44.828 45.133 105.152 1.00 19.63 74 VAL D CA 1
ATOM 6343 C C . VAL D 1 74 ? 44.945 43.822 105.940 1.00 18.04 74 VAL D C 1
ATOM 6344 O O . VAL D 1 74 ? 44.179 43.600 106.894 1.00 18.03 74 VAL D O 1
ATOM 6348 N N . VAL D 1 75 ? 45.916 42.980 105.583 1.00 18.02 75 VAL D N 1
ATOM 6349 C CA . VAL D 1 75 ? 46.163 41.746 106.347 1.00 19.34 75 VAL D CA 1
ATOM 6350 C C . VAL D 1 75 ? 46.543 42.060 107.796 1.00 19.22 75 VAL D C 1
ATOM 6351 O O . VAL D 1 75 ? 46.039 41.440 108.734 1.00 19.11 75 VAL D O 1
ATOM 6355 N N . ALA D 1 76 ? 47.420 43.036 107.979 1.00 17.41 76 ALA D N 1
ATOM 6356 C CA . ALA D 1 76 ? 47.823 43.424 109.331 1.00 19.40 76 ALA D CA 1
ATOM 6357 C C . ALA D 1 76 ? 46.645 43.963 110.154 1.00 17.92 76 ALA D C 1
ATOM 6358 O O . ALA D 1 76 ? 46.506 43.662 111.351 1.00 19.88 76 ALA D O 1
ATOM 6360 N N . LEU D 1 77 ? 45.801 44.760 109.507 1.00 18.53 77 LEU D N 1
ATOM 6361 C CA . LEU D 1 77 ? 44.567 45.242 110.136 1.00 20.67 77 LEU D CA 1
ATOM 6362 C C . LEU D 1 77 ? 43.605 44.124 110.574 1.00 19.20 77 LEU D C 1
ATOM 6363 O O . LEU D 1 77 ? 43.167 44.072 111.738 1.00 18.35 77 LEU D O 1
ATOM 6368 N N . TRP D 1 78 ? 43.272 43.237 109.640 1.00 18.72 78 TRP D N 1
ATOM 6369 C CA . TRP D 1 78 ? 42.388 42.115 109.948 1.00 17.96 78 TRP D CA 1
ATOM 6370 C C . TRP D 1 78 ? 42.956 41.260 111.073 1.00 18.40 78 TRP D C 1
ATOM 6371 O O . TRP D 1 78 ? 42.228 40.834 111.983 1.00 18.50 78 TRP D O 1
ATOM 6382 N N . LYS D 1 79 ? 44.256 41.027 111.019 1.00 17.65 79 LYS D N 1
ATOM 6383 C CA . LYS D 1 79 ? 44.969 40.233 112.023 1.00 17.72 79 LYS D CA 1
ATOM 6384 C C . LYS D 1 79 ? 44.952 40.906 113.395 1.00 19.03 79 LYS D C 1
ATOM 6385 O O . LYS D 1 79 ? 45.001 40.241 114.406 1.00 19.83 79 LYS D O 1
ATOM 6391 N N . ALA D 1 80 ? 44.916 42.225 113.399 1.00 14.75 80 ALA D N 1
ATOM 6392 C CA . ALA D 1 80 ? 44.820 42.966 114.648 1.00 20.96 80 ALA D CA 1
ATOM 6393 C C . ALA D 1 80 ? 43.387 42.927 115.175 1.00 19.49 80 ALA D C 1
ATOM 6394 O O . ALA D 1 80 ? 43.156 43.117 116.368 1.00 19.11 80 ALA D O 1
ATOM 6396 N N . MET D 1 81 ? 42.424 42.687 114.284 1.00 18.83 81 MET D N 1
ATOM 6397 C CA . MET D 1 81 ? 41.022 42.653 114.704 1.00 18.48 81 MET D CA 1
ATOM 6398 C C . MET D 1 81 ? 40.576 41.288 115.225 1.00 15.82 81 MET D C 1
ATOM 6399 O O . MET D 1 81 ? 39.796 41.207 116.166 1.00 17.21 81 MET D O 1
ATOM 6404 N N . LEU D 1 82 ? 41.068 40.227 114.602 1.00 17.91 82 LEU D N 1
ATOM 6405 C CA . LEU D 1 82 ? 40.603 38.878 114.908 1.00 18.14 82 LEU D CA 1
ATOM 6406 C C . LEU D 1 82 ? 40.667 38.459 116.383 1.00 16.86 82 LEU D C 1
ATOM 6407 O O . LEU D 1 82 ? 39.734 37.828 116.863 1.00 17.58 82 LEU D O 1
ATOM 6412 N N . PRO D 1 83 ? 41.760 38.792 117.104 1.00 18.59 83 PRO D N 1
ATOM 6413 C CA . PRO D 1 83 ? 41.756 38.367 118.511 1.00 17.80 83 PRO D CA 1
ATOM 6414 C C . PRO D 1 83 ? 40.745 39.097 119.407 1.00 19.12 83 PRO D C 1
ATOM 6415 O O . PRO D 1 83 ? 40.688 38.775 120.589 1.00 19.39 83 PRO D O 1
ATOM 6419 N N . ASP D 1 84 ? 39.969 40.042 118.881 1.00 17.79 84 ASP D N 1
ATOM 6420 C CA . ASP D 1 84 ? 38.859 40.602 119.653 1.00 19.18 84 ASP D CA 1
ATOM 6421 C C . ASP D 1 84 ? 37.736 39.579 119.848 1.00 16.84 84 ASP D C 1
ATOM 6422 O O . ASP D 1 84 ? 36.850 39.770 120.686 1.00 16.86 84 ASP D O 1
ATOM 6427 N N . ARG D 1 85 ? 37.796 38.496 119.075 1.00 16.59 85 ARG D N 1
ATOM 6428 C CA . ARG D 1 85 ? 36.818 37.404 119.162 1.00 16.97 85 ARG D CA 1
ATOM 6429 C C . ARG D 1 85 ? 35.386 37.882 118.876 1.00 16.56 85 ARG D C 1
ATOM 6430 O O . ARG D 1 85 ? 34.445 37.509 119.575 1.00 15.65 85 ARG D O 1
ATOM 6438 N N . MET D 1 86 ? 35.217 38.707 117.847 1.00 15.60 86 MET D N 1
ATOM 6439 C CA . MET D 1 86 ? 33.883 39.146 117.464 1.00 14.73 86 MET D CA 1
ATOM 6440 C C . MET D 1 86 ? 33.585 38.850 115.990 1.00 14.27 86 MET D C 1
ATOM 6441 O O . MET D 1 86 ? 32.480 39.114 115.499 1.00 14.79 86 MET D O 1
ATOM 6446 N N . SER D 1 87 ? 34.551 38.275 115.286 1.00 12.27 87 SER D N 1
ATOM 6447 C CA . SER D 1 87 ? 34.347 38.038 113.860 1.00 12.91 87 SER D CA 1
ATOM 6448 C C . SER D 1 87 ? 33.421 36.853 113.624 1.00 14.08 87 SER D C 1
ATOM 6449 O O . SER D 1 87 ? 33.399 35.908 114.425 1.00 13.12 87 SER D O 1
ATOM 6452 N N . LEU D 1 88 ? 32.625 36.930 112.553 1.00 12.04 88 LEU D N 1
ATOM 6453 C CA . LEU D 1 88 ? 31.626 35.908 112.278 1.00 11.82 88 LEU D CA 1
ATOM 6454 C C . LEU D 1 88 ? 31.955 35.145 111.009 1.00 13.80 88 LEU D C 1
ATOM 6455 O O . LEU D 1 88 ? 32.475 35.714 110.051 1.00 14.43 88 LEU D O 1
ATOM 6460 N N . VAL D 1 89 ? 31.607 33.860 111.005 1.00 12.04 89 VAL D N 1
ATOM 6461 C CA . VAL D 1 89 ? 31.830 32.987 109.853 1.00 12.67 89 VAL D CA 1
ATOM 6462 C C . VAL D 1 89 ? 30.558 32.212 109.530 1.00 11.59 89 VAL D C 1
ATOM 6463 O O . VAL D 1 89 ? 29.797 31.825 110.419 1.00 11.60 89 VAL D O 1
ATOM 6467 N N . CYS D 1 90 ? 30.308 32.014 108.240 1.00 10.81 90 CYS D N 1
ATOM 6468 C CA . CYS D 1 90 ? 29.175 31.216 107.795 1.00 11.47 90 CYS D CA 1
ATOM 6469 C C . CYS D 1 90 ? 29.664 29.887 107.217 1.00 12.09 90 CYS D C 1
ATOM 6470 O O . CYS D 1 90 ? 30.559 29.872 106.382 1.00 11.96 90 CYS D O 1
ATOM 6473 N N . PHE D 1 91 ? 29.075 28.782 107.676 1.00 10.94 91 PHE D N 1
ATOM 6474 C CA . PHE D 1 91 ? 29.319 27.463 107.101 1.00 11.65 91 PHE D CA 1
ATOM 6475 C C . PHE D 1 91 ? 28.040 26.897 106.508 1.00 12.31 91 PHE D C 1
ATOM 6476 O O . PHE D 1 91 ? 26.969 27.121 107.034 1.00 10.00 91 PHE D O 1
ATOM 6484 N N . ARG D 1 92 ? 28.153 26.131 105.428 1.00 12.40 92 ARG D N 1
ATOM 6485 C CA . ARG D 1 92 ? 27.039 25.286 105.012 1.00 12.26 92 ARG D CA 1
ATOM 6486 C C . ARG D 1 92 ? 27.133 24.012 105.847 1.00 13.14 92 ARG D C 1
ATOM 6487 O O . ARG D 1 92 ? 28.204 23.403 105.910 1.00 10.77 92 ARG D O 1
ATOM 6495 N N . GLU D 1 93 ? 26.023 23.602 106.458 1.00 11.90 93 GLU D N 1
ATOM 6496 C CA . GLU D 1 93 ? 26.043 22.471 107.392 1.00 11.91 93 GLU D CA 1
ATOM 6497 C C . GLU D 1 93 ? 26.592 21.211 106.704 1.00 13.19 93 GLU D C 1
ATOM 6498 O O . GLU D 1 93 ? 26.197 20.876 105.585 1.00 12.49 93 GLU D O 1
ATOM 6504 N N . GLY D 1 94 ? 27.522 20.543 107.383 1.00 11.89 94 GLY D N 1
ATOM 6505 C CA . GLY D 1 94 ? 28.196 19.369 106.859 1.00 12.68 94 GLY D CA 1
ATOM 6506 C C . GLY D 1 94 ? 29.644 19.662 106.467 1.00 12.91 94 GLY D C 1
ATOM 6507 O O . GLY D 1 94 ? 30.510 18.772 106.520 1.00 12.86 94 GLY D O 1
ATOM 6508 N N . SER D 1 95 ? 29.918 20.908 106.070 1.00 13.06 95 SER D N 1
ATOM 6509 C CA . SER D 1 95 ? 31.243 21.270 105.561 1.00 13.63 95 SER D CA 1
ATOM 6510 C C . SER D 1 95 ? 31.937 22.336 106.408 1.00 13.09 95 SER D C 1
ATOM 6511 O O . SER D 1 95 ? 31.287 23.238 106.938 1.00 11.26 95 SER D O 1
ATOM 6514 N N . ASP D 1 96 ? 33.262 22.245 106.533 1.00 12.16 96 ASP D N 1
ATOM 6515 C CA . ASP D 1 96 ? 33.979 23.271 107.277 1.00 12.57 96 ASP D CA 1
ATOM 6516 C C . ASP D 1 96 ? 34.555 24.330 106.335 1.00 12.65 96 ASP D C 1
ATOM 6517 O O . ASP D 1 96 ? 35.271 25.240 106.762 1.00 12.22 96 ASP D O 1
ATOM 6522 N N . GLU D 1 97 ? 34.222 24.230 105.052 1.00 11.66 97 GLU D N 1
ATOM 6523 C CA . GLU D 1 97 ? 34.653 25.241 104.092 1.00 13.45 97 GLU D CA 1
ATOM 6524 C C . GLU D 1 97 ? 34.024 26.600 104.413 1.00 14.29 97 GLU D C 1
ATOM 6525 O O . GLU D 1 97 ? 32.823 26.699 104.695 1.00 12.04 97 GLU D O 1
ATOM 6531 N N . ILE D 1 98 ? 34.823 27.659 104.376 1.00 11.97 98 ILE D N 1
ATOM 6532 C CA . ILE D 1 98 ? 34.271 28.991 104.641 1.00 11.76 98 ILE D CA 1
ATOM 6533 C C . ILE D 1 98 ? 33.358 29.469 103.498 1.00 13.24 98 ILE D C 1
ATOM 6534 O O . ILE D 1 98 ? 33.809 29.652 102.359 1.00 11.79 98 ILE D O 1
ATOM 6539 N N . VAL D 1 99 ? 32.080 29.676 103.815 1.00 11.68 99 VAL D N 1
ATOM 6540 C CA . VAL D 1 99 ? 31.096 30.208 102.865 1.00 12.42 99 VAL D CA 1
ATOM 6541 C C . VAL D 1 99 ? 31.205 31.725 102.836 1.00 13.60 99 VAL D C 1
ATOM 6542 O O . VAL D 1 99 ? 31.174 32.337 101.772 1.00 12.84 99 VAL D O 1
ATOM 6546 N N . GLY D 1 100 ? 31.322 32.330 104.017 1.00 12.10 100 GLY D N 1
ATOM 6547 C CA . GLY D 1 100 ? 31.561 33.754 104.098 1.00 11.89 100 GLY D CA 1
ATOM 6548 C C . GLY D 1 100 ? 32.109 34.172 105.447 1.00 13.93 100 GLY D C 1
ATOM 6549 O O . GLY D 1 100 ? 32.103 33.397 106.407 1.00 11.33 100 GLY D O 1
ATOM 6550 N N . VAL D 1 101 ? 32.603 35.402 105.523 1.00 12.60 101 VAL D N 1
ATOM 6551 C CA . VAL D 1 101 ? 33.188 35.891 106.760 1.00 12.17 101 VAL D CA 1
ATOM 6552 C C . VAL D 1 101 ? 32.959 37.405 106.897 1.00 14.72 101 VAL D C 1
ATOM 6553 O O . VAL D 1 101 ? 32.849 38.123 105.905 1.00 15.32 101 VAL D O 1
ATOM 6557 N N . ASN D 1 102 ? 32.823 37.871 108.134 1.00 16.27 102 ASN D N 1
ATOM 6558 C CA . ASN D 1 102 ? 32.676 39.289 108.422 1.00 14.53 102 ASN D CA 1
ATOM 6559 C C . ASN D 1 102 ? 33.669 39.562 109.548 1.00 14.62 102 ASN D C 1
ATOM 6560 O O . ASN D 1 102 ? 33.560 38.979 110.637 1.00 14.15 102 ASN D O 1
ATOM 6565 N N . ILE D 1 103 ? 34.677 40.387 109.266 1.00 15.84 103 ILE D N 1
ATOM 6566 C CA . ILE D 1 103 ? 35.668 40.720 110.288 1.00 14.64 103 ILE D CA 1
ATOM 6567 C C . ILE D 1 103 ? 35.107 41.909 111.059 1.00 15.52 103 ILE D C 1
ATOM 6568 O O . ILE D 1 103 ? 34.914 42.987 110.495 1.00 14.51 103 ILE D O 1
ATOM 6573 N N . LEU D 1 104 ? 34.848 41.708 112.343 1.00 13.77 104 LEU D N 1
ATOM 6574 C CA . LEU D 1 104 ? 34.202 42.735 113.148 1.00 14.50 104 LEU D CA 1
ATOM 6575 C C . LEU D 1 104 ? 35.086 43.180 114.292 1.00 13.64 104 LEU D C 1
ATOM 6576 O O . LEU D 1 104 ? 35.927 42.425 114.761 1.00 14.36 104 LEU D O 1
ATOM 6581 N N . ASP D 1 105 ? 34.877 44.401 114.768 1.00 14.50 105 ASP D N 1
ATOM 6582 C CA . ASP D 1 105 ? 35.447 44.784 116.058 1.00 15.25 105 ASP D CA 1
ATOM 6583 C C . ASP D 1 105 ? 34.531 45.779 116.726 1.00 15.41 105 ASP D C 1
ATOM 6584 O O . ASP D 1 105 ? 33.459 46.033 116.213 1.00 15.99 105 ASP D O 1
ATOM 6589 N N . VAL D 1 106 ? 34.925 46.319 117.870 1.00 14.16 106 VAL D N 1
ATOM 6590 C CA . VAL D 1 106 ? 34.114 47.348 118.504 1.00 16.69 106 VAL D CA 1
ATOM 6591 C C . VAL D 1 106 ? 34.752 48.730 118.361 1.00 17.61 106 VAL D C 1
ATOM 6592 O O . VAL D 1 106 ? 35.941 48.911 118.616 1.00 20.06 106 VAL D O 1
ATOM 6596 N N . ALA D 1 107 ? 33.955 49.684 117.904 1.00 17.74 107 ALA D N 1
ATOM 6597 C CA . ALA D 1 107 ? 34.390 51.062 117.789 1.00 20.47 107 ALA D CA 1
ATOM 6598 C C . ALA D 1 107 ? 34.004 51.776 119.071 1.00 21.68 107 ALA D C 1
ATOM 6599 O O . ALA D 1 107 ? 32.898 51.576 119.590 1.00 18.67 107 ALA D O 1
ATOM 6601 N N . SER D 1 108 ? 34.910 52.612 119.577 1.00 23.84 108 SER D N 1
ATOM 6602 C CA . SER D 1 108 ? 34.690 53.287 120.854 1.00 24.69 108 SER D CA 1
ATOM 6603 C C . SER D 1 108 ? 34.999 54.775 120.775 1.00 26.62 108 SER D C 1
ATOM 6604 O O . SER D 1 108 ? 35.855 55.192 119.998 1.00 27.54 108 SER D O 1
ATOM 6607 N N . ARG D 1 109 ? 34.279 55.564 121.575 1.00 27.13 109 ARG D N 1
ATOM 6608 C CA . ARG D 1 109 ? 34.464 57.017 121.637 1.00 28.42 109 ARG D CA 1
ATOM 6609 C C . ARG D 1 109 ? 35.932 57.400 121.807 1.00 29.75 109 ARG D C 1
ATOM 6610 O O . ARG D 1 109 ? 36.378 58.443 121.325 1.00 30.39 109 ARG D O 1
ATOM 6618 N N . SER D 1 110 ? 36.653 56.539 122.515 1.00 41.29 110 SER D N 1
ATOM 6619 C CA . SER D 1 110 ? 38.047 56.747 122.879 1.00 33.35 110 SER D CA 1
ATOM 6620 C C . SER D 1 110 ? 38.991 55.908 122.023 1.00 53.28 110 SER D C 1
ATOM 6621 O O . SER D 1 110 ? 39.869 55.220 122.546 1.00 58.57 110 SER D O 1
ATOM 6624 N N . ASP D 1 111 ? 38.676 55.757 120.743 1.00 49.21 111 ASP D N 1
ATOM 6625 C CA . ASP D 1 111 ? 39.634 55.143 119.825 1.00 49.13 111 ASP D CA 1
ATOM 6626 C C . ASP D 1 111 ? 40.888 55.935 119.376 1.00 55.92 111 ASP D C 1
ATOM 6627 O O . ASP D 1 111 ? 42.002 55.422 119.474 1.00 54.80 111 ASP D O 1
ATOM 6632 N N . LYS D 1 112 ? 40.709 57.148 118.846 1.00 50.23 112 LYS D N 1
ATOM 6633 C CA . LYS D 1 112 ? 41.172 57.432 117.492 1.00 36.76 112 LYS D CA 1
ATOM 6634 C C . LYS D 1 112 ? 41.664 58.849 117.246 1.00 55.16 112 LYS D C 1
ATOM 6635 O O . LYS D 1 112 ? 42.216 59.468 118.136 1.00 58.81 112 LYS D O 1
ATOM 6641 N N . ASP D 1 113 ? 41.371 59.365 116.045 1.00 58.86 113 ASP D N 1
ATOM 6642 C CA . ASP D 1 113 ? 42.289 59.764 114.961 1.00 55.26 113 ASP D CA 1
ATOM 6643 C C . ASP D 1 113 ? 43.180 58.676 114.326 1.00 44.08 113 ASP D C 1
ATOM 6644 O O . ASP D 1 113 ? 42.713 57.589 113.986 1.00 56.68 113 ASP D O 1
ATOM 6649 N N . ASN D 1 114 ? 44.464 59.000 114.178 1.00 41.66 114 ASN D N 1
ATOM 6650 C CA . ASN D 1 114 ? 45.348 58.522 113.095 1.00 51.46 114 ASN D CA 1
ATOM 6651 C C . ASN D 1 114 ? 45.776 57.036 113.080 1.00 49.71 114 ASN D C 1
ATOM 6652 O O . ASN D 1 114 ? 46.848 56.695 113.536 1.00 35.26 114 ASN D O 1
ATOM 6657 N N . ALA D 1 115 ? 44.928 56.150 112.561 1.00 42.74 115 ALA D N 1
ATOM 6658 C CA . ALA D 1 115 ? 45.439 54.897 112.064 1.00 35.45 115 ALA D CA 1
ATOM 6659 C C . ALA D 1 115 ? 46.144 55.095 110.748 1.00 19.15 115 ALA D C 1
ATOM 6660 O O . ALA D 1 115 ? 45.661 55.758 109.884 1.00 19.01 115 ALA D O 1
ATOM 6662 N N . GLN D 1 116 ? 47.293 54.447 110.639 1.00 22.86 116 GLN D N 1
ATOM 6663 C CA . GLN D 1 116 ? 48.308 54.795 109.676 1.00 17.65 116 GLN D CA 1
ATOM 6664 C C . GLN D 1 116 ? 48.878 53.579 108.942 1.00 22.79 116 GLN D C 1
ATOM 6665 O O . GLN D 1 116 ? 49.169 52.566 109.540 1.00 25.16 116 GLN D O 1
ATOM 6671 N N . PHE D 1 117 ? 49.061 53.720 107.642 1.00 19.45 117 PHE D N 1
ATOM 6672 C CA . PHE D 1 117 ? 49.391 52.574 106.791 1.00 18.55 117 PHE D CA 1
ATOM 6673 C C . PHE D 1 117 ? 50.513 52.877 105.822 1.00 31.13 117 PHE D C 1
ATOM 6674 O O . PHE D 1 117 ? 50.823 54.041 105.540 1.00 20.66 117 PHE D O 1
ATOM 6682 N N . ASN D 1 118 ? 51.126 51.809 105.333 1.00 19.00 118 ASN D N 1
ATOM 6683 C CA . ASN D 1 118 ? 52.289 51.900 104.464 1.00 19.35 118 ASN D CA 1
ATOM 6684 C C . ASN D 1 118 ? 51.994 52.354 103.028 1.00 34.16 118 ASN D C 1
ATOM 6685 O O . ASN D 1 118 ? 52.770 53.102 102.424 1.00 23.38 118 ASN D O 1
ATOM 6690 N N . SER D 1 119 ? 50.878 51.896 102.473 1.00 21.52 119 SER D N 1
ATOM 6691 C CA . SER D 1 119 ? 50.578 52.148 101.067 1.00 21.30 119 SER D CA 1
ATOM 6692 C C . SER D 1 119 ? 49.664 53.355 100.900 1.00 21.70 119 SER D C 1
ATOM 6693 O O . SER D 1 119 ? 48.818 53.632 101.754 1.00 20.30 119 SER D O 1
ATOM 6696 N N . ALA D 1 120 ? 49.829 54.078 99.796 1.00 20.67 120 ALA D N 1
ATOM 6697 C CA . ALA D 1 120 ? 48.924 55.175 99.493 1.00 20.06 120 ALA D CA 1
ATOM 6698 C C . ALA D 1 120 ? 47.489 54.657 99.320 1.00 18.80 120 ALA D C 1
ATOM 6699 O O . ALA D 1 120 ? 46.522 55.294 99.742 1.00 20.18 120 ALA D O 1
ATOM 6701 N N . ILE D 1 121 ? 47.352 53.494 98.697 1.00 20.18 121 ILE D N 1
ATOM 6702 C CA . ILE D 1 121 ? 46.027 53.009 98.343 1.00 20.00 121 ILE D CA 1
ATOM 6703 C C . ILE D 1 121 ? 45.193 52.681 99.569 1.00 18.85 121 ILE D C 1
ATOM 6704 O O . ILE D 1 121 ? 44.061 53.154 99.699 1.00 21.94 121 ILE D O 1
ATOM 6709 N N . PHE D 1 122 ? 45.739 51.893 100.486 1.00 20.67 122 PHE D N 1
ATOM 6710 C CA . PHE D 1 122 ? 44.918 51.543 101.628 1.00 20.85 122 PHE D CA 1
ATOM 6711 C C . PHE D 1 122 ? 44.763 52.709 102.581 1.00 20.86 122 PHE D C 1
ATOM 6712 O O . PHE D 1 122 ? 43.721 52.848 103.212 1.00 20.30 122 PHE D O 1
ATOM 6720 N N . GLN D 1 123 ? 45.786 53.553 102.693 1.00 19.61 123 GLN D N 1
ATOM 6721 C CA . GLN D 1 123 ? 45.620 54.748 103.501 1.00 21.82 123 GLN D CA 1
ATOM 6722 C C . GLN D 1 123 ? 44.421 55.532 102.972 1.00 20.96 123 GLN D C 1
ATOM 6723 O O . GLN D 1 123 ? 43.562 55.946 103.740 1.00 23.19 123 GLN D O 1
ATOM 6729 N N . ALA D 1 124 ? 44.342 55.682 101.651 1.00 20.03 124 ALA D N 1
ATOM 6730 C CA . ALA D 1 124 ? 43.222 56.388 101.028 1.00 21.97 124 ALA D CA 1
ATOM 6731 C C . ALA D 1 124 ? 41.867 55.720 101.299 1.00 21.05 124 ALA D C 1
ATOM 6732 O O . ALA D 1 124 ? 40.912 56.397 101.679 1.00 21.28 124 ALA D O 1
ATOM 6734 N N . ILE D 1 125 ? 41.783 54.408 101.085 1.00 21.69 125 ILE D N 1
ATOM 6735 C CA . ILE D 1 125 ? 40.544 53.666 101.344 1.00 20.74 125 ILE D CA 1
ATOM 6736 C C . ILE D 1 125 ? 40.091 53.830 102.800 1.00 19.10 125 ILE D C 1
ATOM 6737 O O . ILE D 1 125 ? 38.927 54.173 103.090 1.00 22.27 125 ILE D O 1
ATOM 6742 N N . TYR D 1 126 ? 41.028 53.592 103.713 1.00 21.08 126 TYR D N 1
ATOM 6743 C CA . TYR D 1 126 ? 40.771 53.683 105.142 1.00 22.11 126 TYR D CA 1
ATOM 6744 C C . TYR D 1 126 ? 40.305 55.083 105.527 1.00 21.63 126 TYR D C 1
ATOM 6745 O O . TYR D 1 126 ? 39.360 55.224 106.305 1.00 21.35 126 TYR D O 1
ATOM 6754 N N . ASP D 1 127 ? 40.977 56.101 104.992 1.00 21.38 127 ASP D N 1
ATOM 6755 C CA . ASP D 1 127 ? 40.631 57.497 105.274 1.00 23.72 127 ASP D CA 1
ATOM 6756 C C . ASP D 1 127 ? 39.271 57.888 104.707 1.00 22.57 127 ASP D C 1
ATOM 6757 O O . ASP D 1 127 ? 38.573 58.722 105.287 1.00 24.89 127 ASP D O 1
ATOM 6762 N N . THR D 1 128 ? 38.894 57.290 103.582 1.00 21.58 128 THR D N 1
ATOM 6763 C CA . THR D 1 128 ? 37.581 57.533 103.002 1.00 21.84 128 THR D CA 1
ATOM 6764 C C . THR D 1 128 ? 36.521 57.001 103.948 1.00 21.78 128 THR D C 1
ATOM 6765 O O . THR D 1 128 ? 35.555 57.698 104.302 1.00 24.01 128 THR D O 1
ATOM 6769 N N . ILE D 1 129 ? 36.726 55.762 104.377 1.00 20.36 129 ILE D N 1
ATOM 6770 C CA . ILE D 1 129 ? 35.812 55.138 105.319 1.00 20.76 129 ILE D CA 1
ATOM 6771 C C . ILE D 1 129 ? 35.735 55.933 106.630 1.00 22.82 129 ILE D C 1
ATOM 6772 O O . ILE D 1 129 ? 34.647 56.161 107.145 1.00 20.59 129 ILE D O 1
ATOM 6777 N N . GLU D 1 130 ? 36.873 56.392 107.150 1.00 22.90 130 GLU D N 1
ATOM 6778 C CA . GLU D 1 130 ? 36.847 57.139 108.405 1.00 24.72 130 GLU D CA 1
ATOM 6779 C C . GLU D 1 130 ? 36.178 58.507 108.258 1.00 24.59 130 GLU D C 1
ATOM 6780 O O . GLU D 1 130 ? 35.470 58.959 109.173 1.00 26.20 130 GLU D O 1
ATOM 6786 N N . TYR D 1 131 ? 36.369 59.142 107.102 1.00 22.49 131 TYR D N 1
ATOM 6787 C CA . TYR D 1 131 ? 35.648 60.365 106.794 1.00 22.08 131 TYR D CA 1
ATOM 6788 C C . TYR D 1 131 ? 34.133 60.156 106.808 1.00 22.43 131 TYR D C 1
ATOM 6789 O O . TYR D 1 131 ? 33.399 60.929 107.431 1.00 22.88 131 TYR D O 1
ATOM 6798 N N . VAL D 1 132 ? 33.671 59.101 106.136 1.00 20.59 132 VAL D N 1
ATOM 6799 C CA . VAL D 1 132 ? 32.242 58.780 106.155 1.00 20.89 132 VAL D CA 1
ATOM 6800 C C . VAL D 1 132 ? 31.747 58.476 107.578 1.00 21.17 132 VAL D C 1
ATOM 6801 O O . VAL D 1 132 ? 30.677 58.946 108.006 1.00 19.69 132 VAL D O 1
ATOM 6805 N N . SER D 1 133 ? 32.528 57.696 108.313 1.00 21.28 133 SER D N 1
ATOM 6806 C CA . SER D 1 133 ? 32.171 57.359 109.683 1.00 20.34 133 SER D CA 1
ATOM 6807 C C . SER D 1 133 ? 31.969 58.593 110.560 1.00 21.84 133 SER D C 1
ATOM 6808 O O . SER D 1 133 ? 30.960 58.710 111.269 1.00 21.33 133 SER D O 1
ATOM 6811 N N . HIS D 1 134 ? 32.944 59.497 110.508 1.00 23.08 134 HIS D N 1
ATOM 6812 C CA . HIS D 1 134 ? 32.911 60.730 111.282 1.00 26.23 134 HIS D CA 1
ATOM 6813 C C . HIS D 1 134 ? 31.698 61.555 110.888 1.00 22.89 134 HIS D C 1
ATOM 6814 O O . HIS D 1 134 ? 30.942 62.013 111.744 1.00 25.95 134 HIS D O 1
ATOM 6821 N N . GLN D 1 135 ? 31.515 61.741 109.586 1.00 22.75 135 GLN D N 1
ATOM 6822 C CA . GLN D 1 135 ? 30.374 62.511 109.095 1.00 22.60 135 GLN D CA 1
ATOM 6823 C C . GLN D 1 135 ? 29.085 61.898 109.641 1.00 23.26 135 GLN D C 1
ATOM 6824 O O . GLN D 1 135 ? 28.106 62.610 109.893 1.00 24.77 135 GLN D O 1
ATOM 6830 N N . ALA D 1 136 ? 29.078 60.575 109.822 1.00 21.11 136 ALA D N 1
ATOM 6831 C CA . ALA D 1 136 ? 27.902 59.911 110.380 1.00 21.19 136 ALA D CA 1
ATOM 6832 C C . ALA D 1 136 ? 27.680 60.245 111.856 1.00 20.88 136 ALA D C 1
ATOM 6833 O O . ALA D 1 136 ? 26.544 60.242 112.320 1.00 20.48 136 ALA D O 1
ATOM 6835 N N . ASN D 1 137 ? 28.750 60.512 112.594 1.00 21.28 137 ASN D N 1
ATOM 6836 C CA . ASN D 1 137 ? 28.655 60.888 114.014 1.00 22.84 137 ASN D CA 1
ATOM 6837 C C . ASN D 1 137 ? 27.798 59.977 114.879 1.00 21.24 137 ASN D C 1
ATOM 6838 O O . ASN D 1 137 ? 26.980 60.408 115.659 1.00 21.67 137 ASN D O 1
ATOM 6843 N N . ILE D 1 138 ? 28.014 58.705 114.729 1.00 18.14 138 ILE D N 1
ATOM 6844 C CA . ILE D 1 138 ? 27.208 57.693 115.392 1.00 20.92 138 ILE D CA 1
ATOM 6845 C C . ILE D 1 138 ? 27.126 57.831 116.928 1.00 19.97 138 ILE D C 1
ATOM 6846 O O . ILE D 1 138 ? 26.031 57.746 117.500 1.00 21.30 138 ILE D O 1
ATOM 6851 N N . PHE D 1 139 ? 28.273 58.051 117.571 1.00 19.72 139 PHE D N 1
ATOM 6852 C CA . PHE D 1 139 ? 28.352 58.147 119.029 1.00 21.41 139 PHE D CA 1
ATOM 6853 C C . PHE D 1 139 ? 27.380 59.178 119.618 1.00 24.38 139 PHE D C 1
ATOM 6854 O O . PHE D 1 139 ? 26.608 58.853 120.520 1.00 23.84 139 PHE D O 1
ATOM 6862 N N . ASP D 1 140 ? 27.402 60.406 119.106 1.00 24.91 140 ASP D N 1
ATOM 6863 C CA . ASP D 1 140 ? 26.472 61.434 119.597 1.00 25.66 140 ASP D CA 1
ATOM 6864 C C . ASP D 1 140 ? 25.053 61.256 119.059 1.00 25.52 140 ASP D C 1
ATOM 6865 O O . ASP D 1 140 ? 24.074 61.565 119.742 1.00 24.09 140 ASP D O 1
ATOM 6870 N N . ARG D 1 141 ? 24.934 60.768 117.828 1.00 24.51 141 ARG D N 1
ATOM 6871 C CA . ARG D 1 141 ? 23.625 60.627 117.215 1.00 23.77 141 ARG D CA 1
ATOM 6872 C C . ARG D 1 141 ? 22.765 59.619 117.956 1.00 23.60 141 ARG D C 1
ATOM 6873 O O . ARG D 1 141 ? 21.558 59.811 118.096 1.00 24.39 141 ARG D O 1
ATOM 6881 N N . TYR D 1 142 ? 23.385 58.555 118.452 1.00 22.47 142 TYR D N 1
ATOM 6882 C CA . TYR D 1 142 ? 22.621 57.524 119.125 1.00 23.51 142 TYR D CA 1
ATOM 6883 C C . TYR D 1 142 ? 22.877 57.473 120.629 1.00 24.55 142 TYR D C 1
ATOM 6884 O O . TYR D 1 142 ? 22.278 56.652 121.340 1.00 24.77 142 TYR D O 1
ATOM 6893 N N . ASN D 1 143 ? 23.745 58.370 121.099 1.00 22.96 143 ASN D N 1
ATOM 6894 C CA . ASN D 1 143 ? 24.177 58.402 122.497 1.00 24.27 143 ASN D CA 1
ATOM 6895 C C . ASN D 1 143 ? 24.748 57.059 122.928 1.00 22.85 143 ASN D C 1
ATOM 6896 O O . ASN D 1 143 ? 24.230 56.425 123.846 1.00 24.70 143 ASN D O 1
ATOM 6901 N N . VAL D 1 144 ? 25.805 56.624 122.247 1.00 23.89 144 VAL D N 1
ATOM 6902 C CA . VAL D 1 144 ? 26.484 55.388 122.615 1.00 22.82 144 VAL D CA 1
ATOM 6903 C C . VAL D 1 144 ? 27.972 55.630 122.765 1.00 21.12 144 VAL D C 1
ATOM 6904 O O . VAL D 1 144 ? 28.518 56.563 122.179 1.00 22.30 144 VAL D O 1
ATOM 6908 N N . ASP D 1 145 ? 28.629 54.794 123.562 1.00 21.40 145 ASP D N 1
ATOM 6909 C CA . ASP D 1 145 ? 30.077 54.868 123.676 1.00 22.27 145 ASP D CA 1
ATOM 6910 C C . ASP D 1 145 ? 30.746 53.797 122.834 1.00 21.82 145 ASP D C 1
ATOM 6911 O O . ASP D 1 145 ? 31.946 53.853 122.585 1.00 21.89 145 ASP D O 1
ATOM 6916 N N . HIS D 1 146 ? 29.963 52.817 122.400 1.00 19.42 146 HIS D N 1
ATOM 6917 C CA . HIS D 1 146 ? 30.512 51.700 121.645 1.00 19.86 146 HIS D CA 1
ATOM 6918 C C . HIS D 1 146 ? 29.536 51.256 120.575 1.00 18.21 146 HIS D C 1
ATOM 6919 O O . HIS D 1 146 ? 28.326 51.360 120.759 1.00 17.99 146 HIS D O 1
ATOM 6926 N N . TYR D 1 147 ? 30.061 50.767 119.456 1.00 17.31 147 TYR D N 1
ATOM 6927 C CA . TYR D 1 147 ? 29.206 50.063 118.495 1.00 15.99 147 TYR D CA 1
ATOM 6928 C C . TYR D 1 147 ? 29.954 48.969 117.751 1.00 14.52 147 TYR D C 1
ATOM 6929 O O . TYR D 1 147 ? 31.162 49.057 117.570 1.00 14.42 147 TYR D O 1
ATOM 6938 N N . LEU D 1 148 ? 29.228 47.931 117.337 1.00 15.18 148 LEU D N 1
ATOM 6939 C CA . LEU D 1 148 ? 29.836 46.847 116.565 1.00 13.88 148 LEU D CA 1
ATOM 6940 C C . LEU D 1 148 ? 30.162 47.338 115.153 1.00 14.29 148 LEU D C 1
ATOM 6941 O O . LEU D 1 148 ? 29.262 47.679 114.380 1.00 15.16 148 LEU D O 1
ATOM 6946 N N . ASN D 1 149 ? 31.449 47.387 114.825 1.00 14.03 149 ASN D N 1
ATOM 6947 C CA . ASN D 1 149 ? 31.909 47.821 113.509 1.00 14.84 149 ASN D CA 1
ATOM 6948 C C . ASN D 1 149 ? 32.499 46.648 112.703 1.00 14.75 149 ASN D C 1
ATOM 6949 O O . ASN D 1 149 ? 32.613 45.520 113.216 1.00 11.96 149 ASN D O 1
ATOM 6954 N N . ALA D 1 150 ? 32.886 46.929 111.461 1.00 15.42 150 ALA D N 1
ATOM 6955 C CA . ALA D 1 150 ? 33.314 45.897 110.512 1.00 15.28 150 ALA D CA 1
ATOM 6956 C C . ALA D 1 150 ? 34.370 46.415 109.544 1.00 15.62 150 ALA D C 1
ATOM 6957 O O . ALA D 1 150 ? 34.367 47.603 109.186 1.00 17.30 150 ALA D O 1
ATOM 6959 N N . MET D 1 151 ? 35.261 45.520 109.112 1.00 15.04 151 MET D N 1
ATOM 6960 C CA . MET D 1 151 ? 36.224 45.837 108.057 1.00 20.34 151 MET D CA 1
ATOM 6961 C C . MET D 1 151 ? 36.167 44.777 106.961 1.00 16.39 151 MET D C 1
ATOM 6962 O O . MET D 1 151 ? 37.152 44.089 106.652 1.00 19.57 151 MET D O 1
ATOM 6967 N N . GLY D 1 152 ? 34.981 44.624 106.393 1.00 17.50 152 GLY D N 1
ATOM 6968 C CA . GLY D 1 152 ? 34.817 43.757 105.246 1.00 17.42 152 GLY D CA 1
ATOM 6969 C C . GLY D 1 152 ? 33.919 42.571 105.493 1.00 16.68 152 GLY D C 1
ATOM 6970 O O . GLY D 1 152 ? 34.084 41.844 106.483 1.00 15.63 152 GLY D O 1
ATOM 6971 N N . LEU D 1 153 ? 32.962 42.387 104.591 1.00 16.51 153 LEU D N 1
ATOM 6972 C CA . LEU D 1 153 ? 32.127 41.184 104.566 1.00 15.47 153 LEU D CA 1
ATOM 6973 C C . LEU D 1 153 ? 32.337 40.506 103.228 1.00 17.26 153 LEU D C 1
ATOM 6974 O O . LEU D 1 153 ? 32.304 41.146 102.171 1.00 18.06 153 LEU D O 1
ATOM 6979 N N . SER D 1 154 ? 32.549 39.203 103.261 1.00 16.58 154 SER D N 1
ATOM 6980 C CA . SER D 1 154 ? 32.901 38.510 102.041 1.00 15.93 154 SER D CA 1
ATOM 6981 C C . SER D 1 154 ? 32.132 37.216 101.939 1.00 15.02 154 SER D C 1
ATOM 6982 O O . SER D 1 154 ? 31.955 36.528 102.934 1.00 14.20 154 SER D O 1
ATOM 6985 N N . VAL D 1 155 ? 31.643 36.920 100.737 1.00 14.18 155 VAL D N 1
ATOM 6986 C CA . VAL D 1 155 ? 31.044 35.636 100.444 1.00 12.15 155 VAL D CA 1
ATOM 6987 C C . VAL D 1 155 ? 31.796 35.044 99.266 1.00 14.04 155 VAL D C 1
ATOM 6988 O O . VAL D 1 155 ? 32.097 35.750 98.283 1.00 14.25 155 VAL D O 1
ATOM 6992 N N . ASP D 1 156 ? 32.126 33.762 99.393 1.00 13.48 156 ASP D N 1
ATOM 6993 C CA . ASP D 1 156 ? 32.775 33.000 98.327 1.00 15.76 156 ASP D CA 1
ATOM 6994 C C . ASP D 1 156 ? 31.921 33.094 97.068 1.00 14.91 156 ASP D C 1
ATOM 6995 O O . ASP D 1 156 ? 30.701 32.928 97.127 1.00 14.93 156 ASP D O 1
ATOM 7000 N N . PRO D 1 157 ? 32.563 33.386 95.926 1.00 16.86 157 PRO D N 1
ATOM 7001 C CA . PRO D 1 157 ? 31.933 33.499 94.608 1.00 16.77 157 PRO D CA 1
ATOM 7002 C C . PRO D 1 157 ? 30.951 32.378 94.281 1.00 16.34 157 PRO D C 1
ATOM 7003 O O . PRO D 1 157 ? 29.934 32.664 93.657 1.00 15.86 157 PRO D O 1
ATOM 7007 N N . LYS D 1 158 ? 31.212 31.151 94.723 1.00 17.46 158 LYS D N 1
ATOM 7008 C CA . LYS D 1 158 ? 30.303 30.058 94.375 1.00 19.47 158 LYS D CA 1
ATOM 7009 C C . LYS D 1 158 ? 29.025 30.045 95.227 1.00 18.51 158 LYS D C 1
ATOM 7010 O O . LYS D 1 158 ? 28.083 29.292 94.940 1.00 17.36 158 LYS D O 1
ATOM 7016 N N . TYR D 1 159 ? 28.989 30.898 96.252 1.00 17.04 159 TYR D N 1
ATOM 7017 C CA . TYR D 1 159 ? 27.831 31.001 97.143 1.00 15.91 159 TYR D CA 1
ATOM 7018 C C . TYR D 1 159 ? 27.119 32.346 97.078 1.00 14.90 159 TYR D C 1
ATOM 7019 O O . TYR D 1 159 ? 26.186 32.596 97.836 1.00 15.12 159 TYR D O 1
ATOM 7028 N N . ARG D 1 160 ? 27.567 33.217 96.182 1.00 17.34 160 ARG D N 1
ATOM 7029 C CA . ARG D 1 160 ? 26.977 34.553 96.096 1.00 17.45 160 ARG D CA 1
ATOM 7030 C C . ARG D 1 160 ? 25.554 34.534 95.544 1.00 16.63 160 ARG D C 1
ATOM 7031 O O . ARG D 1 160 ? 25.153 33.579 94.865 1.00 17.87 160 ARG D O 1
ATOM 7039 N N . GLY D 1 161 ? 24.790 35.577 95.870 1.00 18.45 161 GLY D N 1
ATOM 7040 C CA . GLY D 1 161 ? 23.444 35.761 95.338 1.00 19.36 161 GLY D CA 1
ATOM 7041 C C . GLY D 1 161 ? 22.351 34.893 95.947 1.00 19.94 161 GLY D C 1
ATOM 7042 O O . GLY D 1 161 ? 21.292 34.697 95.331 1.00 19.24 161 GLY D O 1
ATOM 7043 N N . ARG D 1 162 ? 22.590 34.386 97.152 1.00 16.86 162 ARG D N 1
ATOM 7044 C CA . ARG D 1 162 ? 21.658 33.472 97.806 1.00 16.99 162 ARG D CA 1
ATOM 7045 C C . ARG D 1 162 ? 21.099 34.070 99.094 1.00 19.33 162 ARG D C 1
ATOM 7046 O O . ARG D 1 162 ? 20.353 33.412 99.826 1.00 18.58 162 ARG D O 1
ATOM 7054 N N . GLY D 1 163 ? 21.485 35.310 99.374 1.00 18.87 163 GLY D N 1
ATOM 7055 C CA . GLY D 1 163 ? 21.092 35.971 100.604 1.00 18.85 163 GLY D CA 1
ATOM 7056 C C . GLY D 1 163 ? 21.998 35.675 101.783 1.00 15.89 163 GLY D C 1
ATOM 7057 O O . GLY D 1 163 ? 21.667 36.003 102.930 1.00 15.93 163 GLY D O 1
ATOM 7058 N N . ILE D 1 164 ? 23.158 35.080 101.525 1.00 15.90 164 ILE D N 1
ATOM 7059 C CA . ILE D 1 164 ? 24.068 34.756 102.614 1.00 16.27 164 ILE D CA 1
ATOM 7060 C C . ILE D 1 164 ? 24.643 36.006 103.311 1.00 15.49 164 ILE D C 1
ATOM 7061 O O . ILE D 1 164 ? 24.773 36.030 104.538 1.00 14.41 164 ILE D O 1
ATOM 7066 N N . ALA D 1 165 ? 24.955 37.045 102.544 1.00 15.16 165 ALA D N 1
ATOM 7067 C CA . ALA D 1 165 ? 25.472 38.269 103.156 1.00 17.03 165 ALA D CA 1
ATOM 7068 C C . ALA D 1 165 ? 24.445 38.845 104.142 1.00 14.04 165 ALA D C 1
ATOM 7069 O O . ALA D 1 165 ? 24.790 39.251 105.275 1.00 12.24 165 ALA D O 1
ATOM 7071 N N . THR D 1 166 ? 23.180 38.840 103.726 1.00 13.79 166 THR D N 1
ATOM 7072 C CA . THR D 1 166 ? 22.099 39.305 104.587 1.00 15.78 166 THR D CA 1
ATOM 7073 C C . THR D 1 166 ? 22.071 38.525 105.903 1.00 14.09 166 THR D C 1
ATOM 7074 O O . THR D 1 166 ? 21.959 39.115 106.970 1.00 14.08 166 THR D O 1
ATOM 7078 N N . GLU D 1 167 ? 22.148 37.199 105.831 1.00 15.81 167 GLU D N 1
ATOM 7079 C CA . GLU D 1 167 ? 22.088 36.393 107.046 1.00 14.88 167 GLU D CA 1
ATOM 7080 C C . GLU D 1 167 ? 23.319 36.581 107.947 1.00 13.37 167 GLU D C 1
ATOM 7081 O O . GLU D 1 167 ? 23.212 36.562 109.188 1.00 13.73 167 GLU D O 1
ATOM 7087 N N . ILE D 1 168 ? 24.488 36.787 107.335 1.00 14.15 168 ILE D N 1
ATOM 7088 C CA . ILE D 1 168 ? 25.683 37.085 108.123 1.00 12.53 168 ILE D CA 1
ATOM 7089 C C . ILE D 1 168 ? 25.482 38.390 108.906 1.00 14.36 168 ILE D C 1
ATOM 7090 O O . ILE D 1 168 ? 25.803 38.462 110.108 1.00 12.87 168 ILE D O 1
ATOM 7095 N N . LEU D 1 169 ? 24.937 39.409 108.241 1.00 12.60 169 LEU D N 1
ATOM 7096 C CA . LEU D 1 169 ? 24.632 40.661 108.940 1.00 12.53 169 LEU D CA 1
ATOM 7097 C C . LEU D 1 169 ? 23.562 40.484 110.018 1.00 12.81 169 LEU D C 1
ATOM 7098 O O . LEU D 1 169 ? 23.632 41.108 111.085 1.00 13.57 169 LEU D O 1
ATOM 7103 N N . ARG D 1 170 ? 22.576 39.633 109.746 1.00 12.24 170 ARG D N 1
ATOM 7104 C CA . ARG D 1 170 ? 21.480 39.432 110.691 1.00 15.30 170 ARG D CA 1
ATOM 7105 C C . ARG D 1 170 ? 22.016 38.840 111.985 1.00 14.56 170 ARG D C 1
ATOM 7106 O O . ARG D 1 170 ? 21.481 39.093 113.071 1.00 15.51 170 ARG D O 1
ATOM 7114 N N . ALA D 1 171 ? 23.080 38.049 111.874 1.00 15.69 171 ALA D N 1
ATOM 7115 C CA . ALA D 1 171 ? 23.652 37.437 113.074 1.00 13.95 171 ALA D CA 1
ATOM 7116 C C . ALA D 1 171 ? 24.218 38.460 114.065 1.00 13.95 171 ALA D C 1
ATOM 7117 O O . ALA D 1 171 ? 24.501 38.118 115.216 1.00 13.21 171 ALA D O 1
ATOM 7119 N N . ARG D 1 172 ? 24.367 39.715 113.636 1.00 13.87 172 ARG D N 1
ATOM 7120 C CA . ARG D 1 172 ? 24.852 40.746 114.550 1.00 13.77 172 ARG D CA 1
ATOM 7121 C C . ARG D 1 172 ? 23.854 41.007 115.656 1.00 13.74 172 ARG D C 1
ATOM 7122 O O . ARG D 1 172 ? 24.216 41.496 116.732 1.00 15.47 172 ARG D O 1
ATOM 7130 N N . ILE D 1 173 ? 22.593 40.712 115.383 1.00 13.43 173 ILE D N 1
ATOM 7131 C CA . ILE D 1 173 ? 21.556 40.959 116.371 1.00 14.82 173 ILE D CA 1
ATOM 7132 C C . ILE D 1 173 ? 21.743 40.057 117.605 1.00 14.44 173 ILE D C 1
ATOM 7133 O O . ILE D 1 173 ? 21.880 40.568 118.718 1.00 15.71 173 ILE D O 1
ATOM 7138 N N . PRO D 1 174 ? 21.792 38.722 117.422 1.00 14.79 174 PRO D N 1
ATOM 7139 C CA . PRO D 1 174 ? 22.021 37.957 118.658 1.00 14.71 174 PRO D CA 1
ATOM 7140 C C . PRO D 1 174 ? 23.406 38.166 119.264 1.00 14.57 174 PRO D C 1
ATOM 7141 O O . PRO D 1 174 ? 23.528 38.102 120.488 1.00 15.87 174 PRO D O 1
ATOM 7145 N N . LEU D 1 175 ? 24.423 38.414 118.443 1.00 14.31 175 LEU D N 1
ATOM 7146 C CA . LEU D 1 175 ? 25.781 38.644 118.958 1.00 15.24 175 LEU D CA 1
ATOM 7147 C C . LEU D 1 175 ? 25.812 39.873 119.883 1.00 16.14 175 LEU D C 1
ATOM 7148 O O . LEU D 1 175 ? 26.349 39.816 121.000 1.00 14.75 175 LEU D O 1
ATOM 7153 N N . CYS D 1 176 ? 25.210 40.969 119.416 1.00 15.39 176 CYS D N 1
ATOM 7154 C CA . CYS D 1 176 ? 25.114 42.207 120.199 1.00 16.89 176 CYS D CA 1
ATOM 7155 C C . CYS D 1 176 ? 24.286 42.002 121.464 1.00 15.31 176 CYS D C 1
ATOM 7156 O O . CYS D 1 176 ? 24.636 42.516 122.526 1.00 13.43 176 CYS D O 1
ATOM 7159 N N . ARG D 1 177 ? 23.185 41.265 121.347 1.00 15.81 177 ARG D N 1
ATOM 7160 C CA . ARG D 1 177 ? 22.322 40.971 122.503 1.00 14.63 177 ARG D CA 1
ATOM 7161 C C . ARG D 1 177 ? 23.099 40.246 123.589 1.00 17.91 177 ARG D C 1
ATOM 7162 O O . ARG D 1 177 ? 22.894 40.482 124.782 1.00 19.70 177 ARG D O 1
ATOM 7170 N N . ALA D 1 178 ? 24.007 39.374 123.152 1.00 16.51 178 ALA D N 1
ATOM 7171 C CA . ALA D 1 178 ? 24.811 38.534 124.038 1.00 17.22 178 ALA D CA 1
ATOM 7172 C C . ALA D 1 178 ? 25.898 39.314 124.763 1.00 17.94 178 ALA D C 1
ATOM 7173 O O . ALA D 1 178 ? 26.120 39.101 125.960 1.00 18.04 178 ALA D O 1
ATOM 7175 N N . VAL D 1 179 ? 26.571 40.215 124.052 1.00 15.96 179 VAL D N 1
ATOM 7176 C CA . VAL D 1 179 ? 27.728 40.915 124.618 1.00 17.98 179 VAL D CA 1
ATOM 7177 C C . VAL D 1 179 ? 27.389 42.271 125.236 1.00 17.80 179 VAL D C 1
ATOM 7178 O O . VAL D 1 179 ? 28.256 42.909 125.816 1.00 20.46 179 VAL D O 1
ATOM 7182 N N . GLY D 1 180 ? 26.143 42.703 125.102 1.00 17.48 180 GLY D N 1
ATOM 7183 C CA . GLY D 1 180 ? 25.691 43.954 125.692 1.00 19.41 180 GLY D CA 1
ATOM 7184 C C . GLY D 1 180 ? 25.960 45.220 124.887 1.00 20.03 180 GLY D C 1
ATOM 7185 O O . GLY D 1 180 ? 26.160 46.285 125.464 1.00 19.44 180 GLY D O 1
ATOM 7186 N N . LEU D 1 181 ? 25.964 45.108 123.562 1.00 18.03 181 LEU D N 1
ATOM 7187 C CA . LEU D 1 181 ? 26.120 46.273 122.691 1.00 16.12 181 LEU D CA 1
ATOM 7188 C C . LEU D 1 181 ? 24.749 46.693 122.163 1.00 17.89 181 LEU D C 1
ATOM 7189 O O . LEU D 1 181 ? 23.954 45.846 121.766 1.00 16.28 181 LEU D O 1
ATOM 7194 N N . LYS D 1 182 ? 24.488 47.999 122.128 1.00 15.96 182 LYS D N 1
ATOM 7195 C CA . LYS D 1 182 ? 23.165 48.513 121.795 1.00 17.39 182 LYS D CA 1
ATOM 7196 C C . LYS D 1 182 ? 23.032 48.868 120.323 1.00 17.96 182 LYS D C 1
ATOM 7197 O O . LYS D 1 182 ? 21.919 49.055 119.821 1.00 16.25 182 LYS D O 1
ATOM 7203 N N . LEU D 1 183 ? 24.168 48.966 119.639 1.00 17.42 183 LEU D N 1
ATOM 7204 C CA . LEU D 1 183 ? 24.160 49.418 118.259 1.00 16.64 183 LEU D CA 1
ATOM 7205 C C . LEU D 1 183 ? 25.244 48.748 117.447 1.00 15.67 183 LEU D C 1
ATOM 7206 O O . LEU D 1 183 ? 26.327 48.438 117.962 1.00 15.02 183 LEU D O 1
ATOM 7211 N N . SER D 1 184 ? 24.952 48.517 116.170 1.00 14.98 184 SER D N 1
ATOM 7212 C CA . SER D 1 184 ? 25.998 48.178 115.209 1.00 13.59 184 SER D CA 1
ATOM 7213 C C . SER D 1 184 ? 25.935 49.221 114.115 1.00 14.56 184 SER D C 1
ATOM 7214 O O . SER D 1 184 ? 24.851 49.674 113.771 1.00 13.72 184 SER D O 1
ATOM 7217 N N . ALA D 1 185 ? 27.085 49.631 113.593 1.00 14.25 185 ALA D N 1
ATOM 7218 C CA . ALA D 1 185 ? 27.114 50.586 112.475 1.00 15.53 185 ALA D CA 1
ATOM 7219 C C . ALA D 1 185 ? 28.309 50.285 111.589 1.00 16.20 185 ALA D C 1
ATOM 7220 O O . ALA D 1 185 ? 29.367 49.830 112.059 1.00 15.64 185 ALA D O 1
ATOM 7222 N N . THR D 1 186 ? 28.148 50.532 110.300 1.00 14.69 186 THR D N 1
ATOM 7223 C CA . THR D 1 186 ? 29.167 50.108 109.364 1.00 14.69 186 THR D CA 1
ATOM 7224 C C . THR D 1 186 ? 29.096 50.920 108.081 1.00 16.39 186 THR D C 1
ATOM 7225 O O . THR D 1 186 ? 28.014 51.360 107.682 1.00 16.15 186 THR D O 1
ATOM 7229 N N . CYS D 1 187 ? 30.267 51.151 107.479 1.00 15.99 187 CYS D N 1
ATOM 7230 C CA . CYS D 1 187 ? 30.362 51.732 106.149 1.00 17.80 187 CYS D CA 1
ATOM 7231 C C . CYS D 1 187 ? 30.155 50.608 105.148 1.00 17.38 187 CYS D C 1
ATOM 7232 O O . CYS D 1 187 ? 31.006 49.733 105.009 1.00 18.82 187 CYS D O 1
ATOM 7235 N N . PHE D 1 188 ? 28.989 50.602 104.512 1.00 18.51 188 PHE D N 1
ATOM 7236 C CA . PHE D 1 188 ? 28.657 49.675 103.438 1.00 19.31 188 PHE D CA 1
ATOM 7237 C C . PHE D 1 188 ? 28.982 50.370 102.114 1.00 21.00 188 PHE D C 1
ATOM 7238 O O . PHE D 1 188 ? 28.475 51.467 101.814 1.00 21.39 188 PHE D O 1
ATOM 7246 N N . THR D 1 189 ? 29.854 49.730 101.340 1.00 21.13 189 THR D N 1
ATOM 7247 C CA . THR D 1 189 ? 30.564 50.413 100.266 1.00 21.08 189 THR D CA 1
ATOM 7248 C C . THR D 1 189 ? 30.030 50.127 98.879 1.00 23.44 189 THR D C 1
ATOM 7249 O O . THR D 1 189 ? 30.367 50.833 97.932 1.00 26.24 189 THR D O 1
ATOM 7253 N N . GLY D 1 190 ? 29.210 49.092 98.756 1.00 24.27 190 GLY D N 1
ATOM 7254 C CA . GLY D 1 190 ? 28.623 48.747 97.472 1.00 25.77 190 GLY D CA 1
ATOM 7255 C C . GLY D 1 190 ? 27.146 48.423 97.592 1.00 22.83 190 GLY D C 1
ATOM 7256 O O . GLY D 1 190 ? 26.639 48.277 98.725 1.00 22.08 190 GLY D O 1
ATOM 7257 N N . PRO D 1 191 ? 26.451 48.295 96.455 1.00 24.10 191 PRO D N 1
ATOM 7258 C CA . PRO D 1 191 ? 25.007 48.115 96.463 1.00 21.92 191 PRO D CA 1
ATOM 7259 C C . PRO D 1 191 ? 24.563 46.790 97.086 1.00 21.34 191 PRO D C 1
ATOM 7260 O O . PRO D 1 191 ? 23.501 46.738 97.712 1.00 21.15 191 PRO D O 1
ATOM 7264 N N . ASN D 1 192 ? 25.342 45.726 96.928 1.00 21.97 192 ASN D N 1
ATOM 7265 C CA . ASN D 1 192 ? 24.965 44.435 97.470 1.00 23.62 192 ASN D CA 1
ATOM 7266 C C . ASN D 1 192 ? 24.939 44.439 99.001 1.00 21.43 192 ASN D C 1
ATOM 7267 O O . ASN D 1 192 ? 23.977 43.954 99.624 1.00 21.38 192 ASN D O 1
ATOM 7272 N N . SER D 1 193 ? 25.998 44.972 99.604 1.00 22.15 193 SER D N 1
ATOM 7273 C CA . SER D 1 193 ? 26.091 45.006 101.062 1.00 21.18 193 SER D CA 1
ATOM 7274 C C . SER D 1 193 ? 25.076 46.002 101.605 1.00 19.25 193 SER D C 1
ATOM 7275 O O . SER D 1 193 ? 24.521 45.816 102.695 1.00 17.05 193 SER D O 1
ATOM 7278 N N . GLN D 1 194 ? 24.824 47.053 100.827 1.00 20.35 194 GLN D N 1
ATOM 7279 C CA . GLN D 1 194 ? 23.863 48.078 101.224 1.00 19.69 194 GLN D CA 1
ATOM 7280 C C . GLN D 1 194 ? 22.441 47.509 101.256 1.00 18.74 194 GLN D C 1
ATOM 7281 O O . GLN D 1 194 ? 21.663 47.768 102.184 1.00 18.16 194 GLN D O 1
ATOM 7287 N N . THR D 1 195 ? 22.123 46.721 100.234 1.00 19.08 195 THR D N 1
ATOM 7288 C CA . THR D 1 195 ? 20.830 46.064 100.110 1.00 19.34 195 THR D CA 1
ATOM 7289 C C . THR D 1 195 ? 20.672 45.070 101.235 1.00 18.33 195 THR D C 1
ATOM 7290 O O . THR D 1 195 ? 19.594 44.942 101.824 1.00 19.61 195 THR D O 1
ATOM 7294 N N . ALA D 1 196 ? 21.761 44.367 101.531 1.00 18.69 196 ALA D N 1
ATOM 7295 C CA . ALA D 1 196 ? 21.756 43.361 102.595 1.00 17.97 196 ALA D CA 1
ATOM 7296 C C . ALA D 1 196 ? 21.439 44.008 103.946 1.00 17.84 196 ALA D C 1
ATOM 7297 O O . ALA D 1 196 ? 20.540 43.567 104.704 1.00 15.80 196 ALA D O 1
ATOM 7299 N N . ALA D 1 197 ? 22.181 45.072 104.229 1.00 15.59 197 ALA D N 1
ATOM 7300 C CA . ALA D 1 197 ? 21.998 45.839 105.449 1.00 16.59 197 ALA D CA 1
ATOM 7301 C C . ALA D 1 197 ? 20.567 46.344 105.578 1.00 16.78 197 ALA D C 1
ATOM 7302 O O . ALA D 1 197 ? 19.971 46.226 106.643 1.00 16.48 197 ALA D O 1
ATOM 7304 N N . THR D 1 198 ? 20.022 46.904 104.498 1.00 17.01 198 THR D N 1
ATOM 7305 C CA . THR D 1 198 ? 18.661 47.428 104.527 1.00 16.85 198 THR D CA 1
ATOM 7306 C C . THR D 1 198 ? 17.693 46.296 104.824 1.00 19.14 198 THR D C 1
ATOM 7307 O O . THR D 1 198 ? 16.738 46.450 105.583 1.00 17.28 198 THR D O 1
ATOM 7311 N N . ARG D 1 199 ? 17.966 45.137 104.238 1.00 19.14 199 ARG D N 1
ATOM 7312 C CA . ARG D 1 199 ? 17.114 43.980 104.453 1.00 18.36 199 ARG D CA 1
ATOM 7313 C C . ARG D 1 199 ? 17.061 43.560 105.915 1.00 20.86 199 ARG D C 1
ATOM 7314 O O . ARG D 1 199 ? 16.016 43.104 106.382 1.00 23.45 199 ARG D O 1
ATOM 7322 N N . VAL D 1 200 ? 18.187 43.703 106.620 1.00 18.27 200 VAL D N 1
ATOM 7323 C CA . VAL D 1 200 ? 18.270 43.330 108.045 1.00 18.63 200 VAL D CA 1
ATOM 7324 C C . VAL D 1 200 ? 17.573 44.322 108.988 1.00 21.30 200 VAL D C 1
ATOM 7325 O O . VAL D 1 200 ? 17.025 43.941 110.028 1.00 20.79 200 VAL D O 1
ATOM 7329 N N . GLY D 1 201 ? 17.577 45.595 108.619 1.00 19.19 201 GLY D N 1
ATOM 7330 C CA . GLY D 1 201 ? 16.922 46.598 109.437 1.00 18.93 201 GLY D CA 1
ATOM 7331 C C . GLY D 1 201 ? 17.795 47.812 109.642 1.00 19.47 201 GLY D C 1
ATOM 7332 O O . GLY D 1 201 ? 17.390 48.751 110.333 1.00 19.26 201 GLY D O 1
ATOM 7333 N N . PHE D 1 202 ? 18.991 47.792 109.043 1.00 17.36 202 PHE D N 1
ATOM 7334 C CA . PHE D 1 202 ? 19.914 48.915 109.139 1.00 16.85 202 PHE D CA 1
ATOM 7335 C C . PHE D 1 202 ? 19.273 50.140 108.537 1.00 18.54 202 PHE D C 1
ATOM 7336 O O . PHE D 1 202 ? 18.619 50.051 107.496 1.00 19.19 202 PHE D O 1
ATOM 7344 N N . GLN D 1 203 ? 19.459 51.274 109.206 1.00 18.29 203 GLN D N 1
ATOM 7345 C CA . GLN D 1 203 ? 18.916 52.549 108.765 1.00 19.65 203 GLN D CA 1
ATOM 7346 C C . GLN D 1 203 ? 20.063 53.364 108.219 1.00 18.55 203 GLN D C 1
ATOM 7347 O O . GLN D 1 203 ? 21.206 53.185 108.631 1.00 18.56 203 GLN D O 1
ATOM 7353 N N . GLU D 1 204 ? 19.776 54.260 107.286 1.00 19.54 204 GLU D N 1
ATOM 7354 C CA . GLU D 1 204 ? 20.841 55.057 106.697 1.00 19.50 204 GLU D CA 1
ATOM 7355 C C . GLU D 1 204 ? 21.159 56.273 107.570 1.00 20.61 204 GLU D C 1
ATOM 7356 O O . GLU D 1 204 ? 20.246 56.978 107.993 1.00 22.37 204 GLU D O 1
ATOM 7362 N N . ASP D 1 205 ? 22.443 56.497 107.851 1.00 17.83 205 ASP D N 1
ATOM 7363 C CA . ASP D 1 205 ? 22.874 57.678 108.610 1.00 20.09 205 ASP D CA 1
ATOM 7364 C C . ASP D 1 205 ? 23.714 58.629 107.784 1.00 19.90 205 ASP D C 1
ATOM 7365 O O . ASP D 1 205 ? 23.804 59.809 108.100 1.00 21.00 205 ASP D O 1
ATOM 7370 N N . PHE D 1 206 ? 24.364 58.123 106.745 1.00 22.14 206 PHE D N 1
ATOM 7371 C CA . PHE D 1 206 ? 25.082 59.037 105.870 1.00 21.54 206 PHE D CA 1
ATOM 7372 C C . PHE D 1 206 ? 25.250 58.444 104.496 1.00 21.70 206 PHE D C 1
ATOM 7373 O O . PHE D 1 206 ? 25.466 57.247 104.368 1.00 22.69 206 PHE D O 1
ATOM 7381 N N . THR D 1 207 ? 25.159 59.281 103.469 1.00 21.47 207 THR D N 1
ATOM 7382 C CA . THR D 1 207 ? 25.239 58.788 102.104 1.00 20.09 207 THR D CA 1
ATOM 7383 C C . THR D 1 207 ? 26.013 59.788 101.234 1.00 23.36 207 THR D C 1
ATOM 7384 O O . THR D 1 207 ? 25.764 60.997 101.289 1.00 24.83 207 THR D O 1
ATOM 7388 N N . ILE D 1 208 ? 26.975 59.300 100.455 1.00 21.83 208 ILE D N 1
ATOM 7389 C CA . ILE D 1 208 ? 27.791 60.211 99.637 1.00 23.37 208 ILE D CA 1
ATOM 7390 C C . ILE D 1 208 ? 28.340 59.478 98.416 1.00 24.97 208 ILE D C 1
ATOM 7391 O O . ILE D 1 208 ? 28.655 58.305 98.522 1.00 24.43 208 ILE D O 1
ATOM 7396 N N . THR D 1 209 ? 28.436 60.128 97.250 1.00 24.85 209 THR D N 1
ATOM 7397 C CA . THR D 1 209 ? 29.009 59.426 96.089 1.00 24.18 209 THR D CA 1
ATOM 7398 C C . THR D 1 209 ? 30.533 59.430 96.148 1.00 23.89 209 THR D C 1
ATOM 7399 O O . THR D 1 209 ? 31.138 60.287 96.787 1.00 24.01 209 THR D O 1
ATOM 7403 N N . TYR D 1 210 ? 31.156 58.467 95.484 1.00 25.10 210 TYR D N 1
ATOM 7404 C CA . TYR D 1 210 ? 32.610 58.436 95.436 1.00 25.30 210 TYR D CA 1
ATOM 7405 C C . TYR D 1 210 ? 33.123 59.650 94.682 1.00 25.66 210 TYR D C 1
ATOM 7406 O O . TYR D 1 210 ? 34.244 60.117 94.918 1.00 25.65 210 TYR D O 1
ATOM 7415 N N . GLY D 1 211 ? 32.266 60.165 93.801 1.00 28.33 211 GLY D N 1
ATOM 7416 C CA . GLY D 1 211 ? 32.506 61.408 93.092 1.00 28.95 211 GLY D CA 1
ATOM 7417 C C . GLY D 1 211 ? 32.573 62.611 94.013 1.00 30.83 211 GLY D C 1
ATOM 7418 O O . GLY D 1 211 ? 33.440 63.467 93.843 1.00 31.72 211 GLY D O 1
ATOM 7419 N N . GLU D 1 212 ? 31.667 62.685 94.985 1.00 27.02 212 GLU D N 1
ATOM 7420 C CA . GLU D 1 212 ? 31.695 63.772 95.965 1.00 30.38 212 GLU D CA 1
ATOM 7421 C C . GLU D 1 212 ? 32.857 63.593 96.928 1.00 28.88 212 GLU D C 1
ATOM 7422 O O . GLU D 1 212 ? 33.453 64.565 97.405 1.00 29.02 212 GLU D O 1
ATOM 7428 N N . LEU D 1 213 ? 33.164 62.336 97.226 1.00 26.58 213 LEU D N 1
ATOM 7429 C CA . LEU D 1 213 ? 34.316 62.018 98.049 1.00 25.97 213 LEU D CA 1
ATOM 7430 C C . LEU D 1 213 ? 35.600 62.544 97.423 1.00 28.33 213 LEU D C 1
ATOM 7431 O O . LEU D 1 213 ? 36.437 63.118 98.118 1.00 30.76 213 LEU D O 1
ATOM 7436 N N . ALA D 1 214 ? 35.743 62.355 96.115 1.00 30.20 214 ALA D N 1
ATOM 7437 C CA . ALA D 1 214 ? 36.933 62.814 95.404 1.00 30.03 214 ALA D CA 1
ATOM 7438 C C . ALA D 1 214 ? 37.182 64.327 95.540 1.00 32.94 214 ALA D C 1
ATOM 7439 O O . ALA D 1 214 ? 38.327 64.769 95.640 1.00 34.28 214 ALA D O 1
ATOM 7441 N N . ARG D 1 215 ? 36.117 65.123 95.552 1.00 32.88 215 ARG D N 1
ATOM 7442 C CA . ARG D 1 215 ? 36.288 66.561 95.724 1.00 33.26 215 ARG D CA 1
ATOM 7443 C C . ARG D 1 215 ? 36.381 66.929 97.208 1.00 35.67 215 ARG D C 1
ATOM 7444 O O . ARG D 1 215 ? 36.858 68.011 97.554 1.00 35.71 215 ARG D O 1
ATOM 7452 N N . VAL D 1 216 ? 35.942 66.028 98.086 1.00 32.38 216 VAL D N 1
ATOM 7453 C CA . VAL D 1 216 ? 36.235 66.199 99.505 1.00 32.06 216 VAL D CA 1
ATOM 7454 C C . VAL D 1 216 ? 37.744 66.103 99.726 1.00 32.54 216 VAL D C 1
ATOM 7455 O O . VAL D 1 216 ? 38.358 67.023 100.274 1.00 32.10 216 VAL D O 1
ATOM 7459 N N . ASP D 1 217 ? 38.323 64.977 99.309 1.00 32.64 217 ASP D N 1
ATOM 7460 C CA . ASP D 1 217 ? 39.769 64.751 99.340 1.00 31.46 217 ASP D CA 1
ATOM 7461 C C . ASP D 1 217 ? 40.194 64.075 98.040 1.00 30.70 217 ASP D C 1
ATOM 7462 O O . ASP D 1 217 ? 39.625 63.053 97.649 1.00 29.71 217 ASP D O 1
ATOM 7467 N N . GLN D 1 218 ? 41.194 64.655 97.374 1.00 32.36 218 GLN D N 1
ATOM 7468 C CA . GLN D 1 218 ? 41.618 64.225 96.045 1.00 30.29 218 GLN D CA 1
ATOM 7469 C C . GLN D 1 218 ? 42.082 62.765 96.004 1.00 28.48 218 GLN D C 1
ATOM 7470 O O . GLN D 1 218 ? 42.036 62.112 94.954 1.00 26.29 218 GLN D O 1
ATOM 7476 N N . ARG D 1 219 ? 42.504 62.253 97.151 1.00 30.08 219 ARG D N 1
ATOM 7477 C CA . ARG D 1 219 ? 42.923 60.866 97.255 1.00 26.96 219 ARG D CA 1
ATOM 7478 C C . ARG D 1 219 ? 41.718 59.930 97.173 1.00 28.06 219 ARG D C 1
ATOM 7479 O O . ARG D 1 219 ? 41.860 58.730 96.937 1.00 26.36 219 ARG D O 1
ATOM 7487 N N . PHE D 1 220 ? 40.527 60.484 97.361 1.00 29.50 220 PHE D N 1
ATOM 7488 C CA . PHE D 1 220 ? 39.319 59.673 97.469 1.00 27.87 220 PHE D CA 1
ATOM 7489 C C . PHE D 1 220 ? 38.671 59.467 96.102 1.00 28.69 220 PHE D C 1
ATOM 7490 O O . PHE D 1 220 ? 37.444 59.528 95.951 1.00 29.08 220 PHE D O 1
ATOM 7498 N N . ASN D 1 221 ? 39.507 59.214 95.101 1.00 26.67 221 ASN D N 1
ATOM 7499 C CA . ASN D 1 221 ? 39.026 59.011 93.738 1.00 29.29 221 ASN D CA 1
ATOM 7500 C C . ASN D 1 221 ? 38.912 57.524 93.402 1.00 27.54 221 ASN D C 1
ATOM 7501 O O . ASN D 1 221 ? 39.873 56.768 93.575 1.00 28.16 221 ASN D O 1
ATOM 7506 N N . TYR D 1 222 ? 37.739 57.110 92.929 1.00 26.41 222 TYR D N 1
ATOM 7507 C CA . TYR D 1 222 ? 37.480 55.700 92.661 1.00 25.76 222 TYR D CA 1
ATOM 7508 C C . TYR D 1 222 ? 36.911 55.505 91.262 1.00 25.93 222 TYR D C 1
ATOM 7509 O O . TYR D 1 222 ? 35.696 55.440 91.086 1.00 25.98 222 TYR D O 1
ATOM 7518 N N . PRO D 1 223 ? 37.799 55.414 90.258 1.00 26.39 223 PRO D N 1
ATOM 7519 C CA . PRO D 1 223 ? 37.403 55.340 88.846 1.00 28.10 223 PRO D CA 1
ATOM 7520 C C . PRO D 1 223 ? 36.415 54.215 88.590 1.00 26.42 223 PRO D C 1
ATOM 7521 O O . PRO D 1 223 ? 36.656 53.096 89.045 1.00 24.16 223 PRO D O 1
ATOM 7525 N N . GLY D 1 224 ? 35.329 54.509 87.882 1.00 27.19 224 GLY D N 1
ATOM 7526 C CA . GLY D 1 224 ? 34.385 53.482 87.479 1.00 26.92 224 GLY D CA 1
ATOM 7527 C C . GLY D 1 224 ? 33.145 53.447 88.351 1.00 28.70 224 GLY D C 1
ATOM 7528 O O . GLY D 1 224 ? 32.090 52.975 87.922 1.00 26.52 224 GLY D O 1
ATOM 7529 N N . ILE D 1 225 ? 33.268 53.944 89.580 1.00 26.39 225 ILE D N 1
ATOM 7530 C CA . ILE D 1 225 ? 32.137 53.952 90.504 1.00 25.84 225 ILE D CA 1
ATOM 7531 C C . ILE D 1 225 ? 31.875 55.341 91.075 1.00 27.39 225 ILE D C 1
ATOM 7532 O O . ILE D 1 225 ? 31.376 55.477 92.191 1.00 26.48 225 ILE D O 1
ATOM 7537 N N . GLU D 1 226 ? 32.196 56.370 90.298 1.00 27.54 226 GLU D N 1
ATOM 7538 C CA . GLU D 1 226 ? 32.081 57.745 90.772 1.00 28.82 226 GLU D CA 1
ATOM 7539 C C . GLU D 1 226 ? 30.652 58.144 91.148 1.00 28.06 226 GLU D C 1
ATOM 7540 O O . GLU D 1 226 ? 30.450 59.033 91.976 1.00 28.25 226 GLU D O 1
ATOM 7546 N N . GLU D 1 227 ? 29.669 57.483 90.546 1.00 27.66 227 GLU D N 1
ATOM 7547 C CA . GLU D 1 227 ? 28.267 57.842 90.744 1.00 28.82 227 GLU D CA 1
ATOM 7548 C C . GLU D 1 227 ? 27.585 56.909 91.735 1.00 27.74 227 GLU D C 1
ATOM 7549 O O . GLU D 1 227 ? 26.431 57.122 92.108 1.00 27.24 227 GLU D O 1
ATOM 7555 N N . ASN D 1 228 ? 28.299 55.871 92.160 1.00 25.47 228 ASN D N 1
ATOM 7556 C CA . ASN D 1 228 ? 27.769 54.979 93.180 1.00 25.72 228 ASN D CA 1
ATOM 7557 C C . ASN D 1 228 ? 27.929 55.532 94.585 1.00 25.78 228 ASN D C 1
ATOM 7558 O O . ASN D 1 228 ? 28.737 56.430 94.836 1.00 23.87 228 ASN D O 1
ATOM 7563 N N . PHE D 1 229 ? 27.143 54.984 95.499 1.00 24.54 229 PHE D N 1
ATOM 7564 C CA . PHE D 1 229 ? 27.060 55.511 96.841 1.00 22.77 229 PHE D CA 1
ATOM 7565 C C . PHE D 1 229 ? 27.901 54.750 97.848 1.00 23.56 229 PHE D C 1
ATOM 7566 O O . PHE D 1 229 ? 28.037 53.525 97.778 1.00 23.65 229 PHE D O 1
ATOM 7574 N N . CYS D 1 230 ? 28.458 55.513 98.782 1.00 23.43 230 CYS D N 1
ATOM 7575 C CA . CYS D 1 230 ? 29.095 55.016 99.980 1.00 22.38 230 CYS D CA 1
ATOM 7576 C C . CYS D 1 230 ? 28.152 55.385 101.124 1.00 20.73 230 CYS D C 1
ATOM 7577 O O . CYS D 1 230 ? 27.719 56.550 101.240 1.00 19.82 230 CYS D O 1
ATOM 7580 N N . LYS D 1 231 ? 27.804 54.404 101.957 1.00 21.37 231 LYS D N 1
ATOM 7581 C CA . LYS D 1 231 ? 26.774 54.648 102.972 1.00 18.85 231 LYS D CA 1
ATOM 7582 C C . LYS D 1 231 ? 27.225 54.220 104.357 1.00 18.99 231 LYS D C 1
ATOM 7583 O O . LYS D 1 231 ? 27.764 53.133 104.509 1.00 21.12 231 LYS D O 1
ATOM 7589 N N . TYR D 1 232 ? 26.911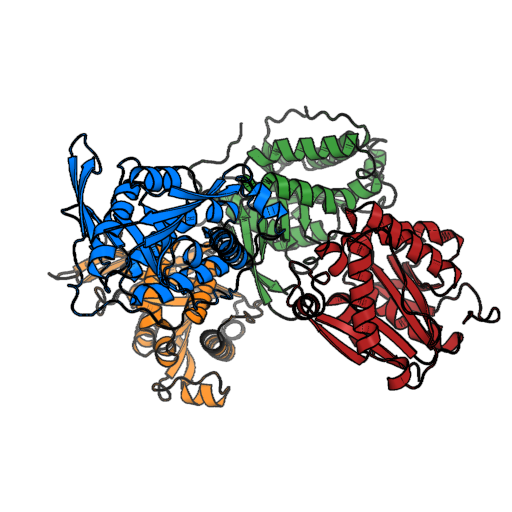 55.018 105.372 1.00 17.93 232 TYR D N 1
ATOM 7590 C CA . TYR D 1 232 ? 27.139 54.611 106.753 1.00 17.66 232 TYR D CA 1
ATOM 7591 C C . TYR D 1 232 ? 25.759 54.278 107.325 1.00 18.53 232 TYR D C 1
ATOM 7592 O O . TYR D 1 232 ? 24.886 55.142 107.383 1.00 19.72 232 TYR D O 1
ATOM 7601 N N . MET D 1 233 ? 25.554 53.024 107.723 1.00 18.42 233 MET D N 1
ATOM 7602 C CA . MET D 1 233 ? 24.238 52.582 108.193 1.00 14.91 233 MET D CA 1
ATOM 7603 C C . MET D 1 233 ? 24.327 51.966 109.589 1.00 14.85 233 MET D C 1
ATOM 7604 O O . MET D 1 233 ? 25.355 51.421 109.971 1.00 15.60 233 MET D O 1
ATOM 7609 N N . SER D 1 234 ? 23.244 52.068 110.343 1.00 15.72 234 SER D N 1
ATOM 7610 C CA . SER D 1 234 ? 23.247 51.577 111.713 1.00 16.71 234 SER D CA 1
ATOM 7611 C C . SER D 1 234 ? 22.004 50.754 112.058 1.00 14.92 234 SER D C 1
ATOM 7612 O O . SER D 1 234 ? 20.954 50.856 111.428 1.00 15.73 234 SER D O 1
ATOM 7615 N N . LEU D 1 235 ? 22.148 49.920 113.073 1.00 16.60 235 LEU D N 1
ATOM 7616 C CA . LEU D 1 235 ? 21.096 49.035 113.506 1.00 15.89 235 LEU D CA 1
ATOM 7617 C C . LEU D 1 235 ? 21.054 49.060 115.033 1.00 17.74 235 LEU D C 1
ATOM 7618 O O . LEU D 1 235 ? 22.059 48.761 115.700 1.00 17.03 235 LEU D O 1
ATOM 7623 N N . ARG D 1 236 ? 19.908 49.464 115.574 1.00 18.04 236 ARG D N 1
ATOM 7624 C CA . ARG D 1 236 ? 19.693 49.435 117.021 1.00 19.78 236 ARG D CA 1
ATOM 7625 C C . ARG D 1 236 ? 19.223 48.043 117.405 1.00 19.64 236 ARG D C 1
ATOM 7626 O O . ARG D 1 236 ? 18.240 47.543 116.852 1.00 19.86 236 ARG D O 1
ATOM 7634 N N . VAL D 1 237 ? 19.940 47.424 118.337 1.00 20.50 237 VAL D N 1
ATOM 7635 C CA . VAL D 1 237 ? 19.514 46.165 118.918 1.00 19.94 237 VAL D CA 1
ATOM 7636 C C . VAL D 1 237 ? 18.745 46.533 120.179 1.00 23.95 237 VAL D C 1
ATOM 7637 O O . VAL D 1 237 ? 19.295 46.547 121.286 1.00 23.50 237 VAL D O 1
ATOM 7641 N N . ASP D 1 238 ? 17.467 46.849 119.978 1.00 23.25 238 ASP D N 1
ATOM 7642 C CA . ASP D 1 238 ? 16.633 47.476 121.002 1.00 26.18 238 ASP D CA 1
ATOM 7643 C C . ASP D 1 238 ? 15.626 46.519 121.646 1.00 26.07 238 ASP D C 1
ATOM 7644 O O . ASP D 1 238 ? 14.594 46.948 122.176 1.00 25.40 238 ASP D O 1
#

InterPro domains:
  IPR000182 GNAT domain [PF00583] (146-192)
  IPR016181 Acyl-CoA N-acyltransferase [SSF55729] (67-209)